Protein AF-0000000087719937 (afdb_homodimer)

Radius of gyration: 37.1 Å; Cα contacts (8 Å, |Δi|>4): 1555; chains: 2; bounding box: 87×164×127 Å

Structure (mmCIF, N/CA/C/O backbone):
data_AF-0000000087719937-model_v1
#
loop_
_entity.id
_entity.type
_entity.pdbx_description
1 polymer 'Arsenite methyltransferase'
#
loop_
_atom_site.group_PDB
_atom_site.id
_atom_site.type_symbol
_atom_site.label_atom_id
_atom_site.label_alt_id
_atom_site.label_comp_id
_atom_site.label_asym_id
_atom_site.label_entity_id
_atom_site.label_seq_id
_atom_site.pdbx_PDB_ins_code
_atom_site.Cartn_x
_atom_site.Cartn_y
_atom_site.Cartn_z
_atom_site.occupancy
_atom_site.B_iso_or_equiv
_atom_site.auth_seq_id
_atom_site.auth_comp_id
_atom_site.auth_asym_id
_atom_site.auth_atom_id
_atom_site.pdbx_PDB_model_num
ATOM 1 N N . MET A 1 1 ? -12.727 -0.603 -10.164 1 20.84 1 MET A N 1
ATOM 2 C CA . MET A 1 1 ? -14.008 0.057 -9.93 1 20.84 1 MET A CA 1
ATOM 3 C C . MET A 1 1 ? -13.984 1.491 -10.453 1 20.84 1 MET A C 1
ATOM 5 O O . MET A 1 1 ? -13.008 2.217 -10.234 1 20.84 1 MET A O 1
ATOM 9 N N . ALA A 1 2 ? -14.672 1.747 -11.531 1 24.25 2 ALA A N 1
ATOM 10 C CA . ALA A 1 2 ? -14.883 3.061 -12.133 1 24.25 2 ALA A CA 1
ATOM 11 C C . ALA A 1 2 ? -15.117 4.125 -11.062 1 24.25 2 ALA A C 1
ATOM 13 O O . ALA A 1 2 ? -15.641 3.822 -9.992 1 24.25 2 ALA A O 1
ATOM 14 N N . PRO A 1 3 ? -14.438 5.168 -11.125 1 26.2 3 PRO A N 1
ATOM 15 C CA . PRO A 1 3 ? -14.852 6.266 -10.242 1 26.2 3 PRO A CA 1
ATOM 16 C C . PRO A 1 3 ? -16.359 6.434 -10.18 1 26.2 3 PRO A C 1
ATOM 18 O O . PRO A 1 3 ? -17.031 6.523 -11.211 1 26.2 3 PRO A O 1
ATOM 21 N N . VAL A 1 4 ? -17 5.789 -9.266 1 28.95 4 VAL A N 1
ATOM 22 C CA . VAL A 1 4 ? -18.422 6.094 -9.164 1 28.95 4 VAL A CA 1
ATOM 23 C C . VAL A 1 4 ? -18.641 7.605 -9.234 1 28.95 4 VAL A C 1
ATOM 25 O O . VAL A 1 4 ? -18.141 8.344 -8.375 1 28.95 4 VAL A O 1
ATOM 28 N N . ALA A 1 5 ? -18.812 8.125 -10.375 1 28.97 5 ALA A N 1
ATOM 29 C CA . ALA A 1 5 ? -19.328 9.484 -10.516 1 28.97 5 ALA A CA 1
ATOM 30 C C . ALA A 1 5 ? -20.344 9.812 -9.414 1 28.97 5 ALA A C 1
ATOM 32 O O . ALA A 1 5 ? -21.266 9.031 -9.164 1 28.97 5 ALA A O 1
ATOM 33 N N . ALA A 1 6 ? -19.922 10.547 -8.508 1 32.81 6 ALA A N 1
ATOM 34 C CA . ALA A 1 6 ? -20.891 11.039 -7.531 1 32.81 6 ALA A CA 1
ATOM 35 C C . ALA A 1 6 ? -22.203 11.453 -8.203 1 32.81 6 ALA A C 1
ATOM 37 O O . ALA A 1 6 ? -22.188 12.234 -9.156 1 32.81 6 ALA A O 1
ATOM 38 N N . GLY A 1 7 ? -23.125 10.609 -8.188 1 31.34 7 GLY A N 1
ATOM 39 C CA . GLY A 1 7 ? -24.422 11.008 -8.703 1 31.34 7 GLY A CA 1
ATOM 40 C C . GLY A 1 7 ? -24.906 12.328 -8.148 1 31.34 7 GLY A C 1
ATOM 41 O O . GLY A 1 7 ? -24.344 12.844 -7.18 1 31.34 7 GLY A O 1
ATOM 42 N N . PRO A 1 8 ? -25.781 13.07 -8.742 1 36.22 8 PRO A N 1
ATOM 43 C CA . PRO A 1 8 ? -26.406 14.328 -8.344 1 36.22 8 PRO A CA 1
ATOM 44 C C . PRO A 1 8 ? -26.719 14.391 -6.848 1 36.22 8 PRO A C 1
ATOM 46 O O . PRO A 1 8 ? -26.609 15.445 -6.23 1 36.22 8 PRO A O 1
ATOM 49 N N . SER A 1 9 ? -27.078 13.312 -6.32 1 40.31 9 SER A N 1
ATOM 50 C CA . SER A 1 9 ? -27.453 13.266 -4.914 1 40.31 9 SER A CA 1
ATOM 51 C C . SER A 1 9 ? -26.25 13.5 -4.004 1 40.31 9 SER A C 1
ATOM 53 O O . SER A 1 9 ? -26.391 14.062 -2.918 1 40.31 9 SER A O 1
ATOM 55 N N . GLN A 1 10 ? -25.109 13.117 -4.473 1 42.44 10 GLN A N 1
ATOM 56 C CA . GLN A 1 10 ? -23.922 13.297 -3.646 1 42.44 10 GLN A CA 1
ATOM 57 C C . GLN A 1 10 ? -23.484 14.758 -3.631 1 42.44 10 GLN A C 1
ATOM 59 O O . GLN A 1 10 ? -22.984 15.25 -2.613 1 42.44 10 GLN A O 1
ATOM 64 N N . LEU A 1 11 ? -23.875 15.531 -4.711 1 42.53 11 LEU A N 1
ATOM 65 C CA . LEU A 1 11 ? -23.594 16.953 -4.812 1 42.53 11 LEU A CA 1
ATOM 66 C C . LEU A 1 11 ? -24.5 17.766 -3.904 1 42.53 11 LEU A C 1
ATOM 68 O O . LEU A 1 11 ? -24.078 18.75 -3.295 1 42.53 11 LEU A O 1
ATOM 72 N N . GLU A 1 12 ? -25.828 17.562 -4.066 1 45.06 12 GLU A N 1
ATOM 73 C CA . GLU A 1 12 ? -26.766 18.234 -3.18 1 45.06 12 GLU A CA 1
ATOM 74 C C . GLU A 1 12 ? -26.391 18.031 -1.716 1 45.06 12 GLU A C 1
ATOM 76 O O . GLU A 1 12 ? -26.453 18.969 -0.915 1 45.06 12 GLU A O 1
ATOM 81 N N . ASP A 1 13 ? -25.859 16.859 -1.526 1 58.5 13 ASP A N 1
ATOM 82 C CA . ASP A 1 13 ? -25.469 16.5 -0.169 1 58.5 13 ASP A CA 1
ATOM 83 C C . ASP A 1 13 ? -24.156 17.188 0.228 1 58.5 13 ASP A C 1
ATOM 85 O O . ASP A 1 13 ? -24.031 17.656 1.358 1 58.5 13 ASP A O 1
ATOM 89 N N . ALA A 1 14 ? -23.547 17.656 -0.814 1 59.03 14 ALA A N 1
ATOM 90 C CA . ALA A 1 14 ? -22.312 18.375 -0.535 1 59.03 14 ALA A CA 1
ATOM 91 C C . ALA A 1 14 ? -22.594 19.828 -0.162 1 59.03 14 ALA A C 1
ATOM 93 O O . ALA A 1 14 ? -21.953 20.375 0.745 1 59.03 14 ALA A O 1
ATOM 94 N N . ALA A 1 15 ? -23.484 20.531 -0.887 1 57.66 15 ALA A N 1
ATOM 95 C CA . ALA A 1 15 ? -23.859 21.922 -0.598 1 57.66 15 ALA A CA 1
ATOM 96 C C . ALA A 1 15 ? -24.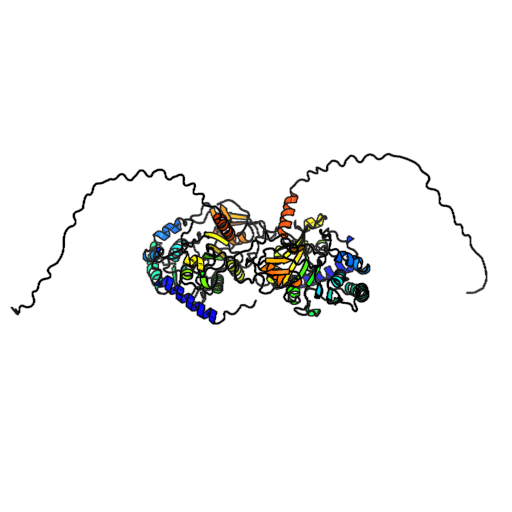469 22.031 0.795 1 57.66 15 ALA A C 1
ATOM 98 O O . ALA A 1 15 ? -24.188 23 1.521 1 57.66 15 ALA A O 1
ATOM 99 N N . ALA A 1 16 ? -25.219 21.078 1.056 1 59.53 16 ALA A N 1
ATOM 100 C CA . ALA A 1 16 ? -25.859 21.078 2.369 1 59.53 16 ALA A CA 1
ATOM 101 C C . ALA A 1 16 ? -24.828 20.922 3.482 1 59.53 16 ALA A C 1
ATOM 103 O O . ALA A 1 16 ? -24.922 21.594 4.516 1 59.53 16 ALA A O 1
ATOM 104 N N . VAL A 1 17 ? -23.859 20.188 3.268 1 58.5 17 VAL A N 1
ATOM 105 C CA . VAL A 1 17 ? -22.797 19.984 4.254 1 58.5 17 VAL A CA 1
ATOM 106 C C . VAL A 1 17 ? -22 21.281 4.43 1 58.5 17 VAL A C 1
ATOM 108 O O . VAL A 1 17 ? -21.734 21.703 5.559 1 58.5 17 VAL A O 1
ATOM 111 N N . ARG A 1 18 ? -21.781 21.953 3.383 1 62.59 18 ARG A N 1
ATOM 112 C CA . ARG A 1 18 ? -21.016 23.203 3.441 1 62.59 18 ARG A CA 1
ATOM 113 C C . ARG A 1 18 ? -21.781 24.266 4.207 1 62.59 18 ARG A C 1
ATOM 115 O O . ARG A 1 18 ? -21.203 25 5.008 1 62.59 18 ARG A O 1
ATOM 122 N N . GLU A 1 19 ? -23.016 24.328 3.822 1 61.06 19 GLU A N 1
ATOM 123 C CA . GLU A 1 19 ? -23.859 25.297 4.512 1 61.06 19 GLU A CA 1
ATOM 124 C C . GLU A 1 19 ? -23.938 25 6.008 1 61.06 19 GLU A C 1
ATOM 126 O O . GLU A 1 19 ? -23.859 25.922 6.824 1 61.06 19 GLU A O 1
ATOM 131 N N . SER A 1 20 ? -24 23.75 6.301 1 60.75 20 SER A N 1
ATOM 132 C CA . SER A 1 20 ? -24.094 23.344 7.699 1 60.75 20 SER A CA 1
ATOM 133 C C . SER A 1 20 ? -22.797 23.672 8.438 1 60.75 20 SER A C 1
ATOM 135 O O . SER A 1 20 ? -22.828 24.188 9.562 1 60.75 20 SER A O 1
ATOM 137 N N . VAL A 1 21 ? -21.75 23.484 7.875 1 57.91 21 VAL A N 1
ATOM 138 C CA . VAL A 1 21 ? -20.453 23.75 8.477 1 57.91 21 VAL A CA 1
ATOM 139 C C . VAL A 1 21 ? -20.25 25.25 8.648 1 57.91 21 VAL A C 1
ATOM 141 O O . VAL A 1 21 ? -19.812 25.703 9.711 1 57.91 21 VAL A O 1
ATOM 144 N N . SER A 1 22 ? -20.609 25.953 7.57 1 59.31 22 SER A N 1
ATOM 145 C CA . SER A 1 22 ? -20.484 27.406 7.617 1 59.31 22 SER A CA 1
ATOM 146 C C . SER A 1 22 ? -21.328 27.984 8.75 1 59.31 22 SER A C 1
ATOM 148 O O . SER A 1 22 ? -20.875 28.875 9.477 1 59.31 22 SER A O 1
ATOM 150 N N . LYS A 1 23 ? -22.5 27.5 8.828 1 58.59 23 LYS A N 1
ATOM 151 C CA . LYS A 1 23 ? -23.406 27.984 9.867 1 58.59 23 LYS A CA 1
ATOM 152 C C . LYS A 1 23 ? -22.875 27.625 11.258 1 58.59 23 LYS A C 1
ATOM 154 O O . LYS A 1 23 ? -22.922 28.453 12.172 1 58.59 23 LYS A O 1
ATOM 159 N N . TYR A 1 24 ? -22.453 26.484 11.492 1 58.62 24 TYR A N 1
ATOM 160 C CA . TYR A 1 24 ? -21.969 26.016 12.781 1 58.62 24 TYR A CA 1
ATOM 161 C C . TYR A 1 24 ? -20.75 26.797 13.227 1 58.62 24 TYR A C 1
ATOM 163 O O . TYR A 1 24 ? -20.719 27.328 14.336 1 58.62 24 TYR A O 1
ATOM 171 N N . TYR A 1 25 ? -19.828 26.969 12.414 1 56.47 25 TYR A N 1
ATOM 172 C CA . TYR A 1 25 ? -18.578 27.625 12.781 1 56.47 25 TYR A CA 1
ATOM 173 C C . TYR A 1 25 ? -18.703 29.141 12.695 1 56.47 25 TYR A C 1
ATOM 175 O O . TYR A 1 25 ? -17.984 29.875 13.367 1 56.47 25 TYR A O 1
ATOM 183 N N . GLY A 1 26 ? -19.594 29.594 11.82 1 54.16 26 GLY A N 1
ATOM 184 C CA . GLY A 1 26 ? -19.797 31.016 11.656 1 54.16 26 GLY A CA 1
ATOM 185 C C . GLY A 1 26 ? -20.734 31.609 12.695 1 54.16 26 GLY A C 1
ATOM 186 O O . GLY A 1 26 ? -20.469 32.688 13.227 1 54.16 26 GLY A O 1
ATOM 187 N N . ASP A 1 27 ? -21.797 30.844 12.961 1 55.66 27 ASP A N 1
ATOM 188 C CA . ASP A 1 27 ? -22.875 31.453 13.734 1 55.66 27 ASP A CA 1
ATOM 189 C C . ASP A 1 27 ? -23.047 30.75 15.078 1 55.66 27 ASP A C 1
ATOM 191 O O . ASP A 1 27 ? -23.328 31.406 16.094 1 55.66 27 ASP A O 1
ATOM 195 N N . THR A 1 28 ? -22.844 29.531 15.117 1 52.78 28 THR A N 1
ATOM 196 C CA . THR A 1 28 ? -23.219 28.766 16.297 1 52.78 28 THR A CA 1
ATOM 197 C C . THR A 1 28 ? -22.094 28.781 17.328 1 52.78 28 THR A C 1
ATOM 199 O O . THR A 1 28 ? -22.328 28.969 18.516 1 52.78 28 THR A O 1
ATOM 202 N N . LEU A 1 29 ? -20.922 28.562 16.922 1 52.59 29 LEU A N 1
ATOM 203 C CA . LEU A 1 29 ? -19.812 28.531 17.875 1 52.59 29 LEU A CA 1
ATOM 204 C C . LEU A 1 29 ? -19.406 29.938 18.281 1 52.59 29 LEU A C 1
ATOM 206 O O . LEU A 1 29 ? -19.172 30.797 17.422 1 52.59 29 LEU A O 1
ATOM 210 N N . GLN A 1 30 ? -19.672 30.203 19.578 1 47.16 30 GLN A N 1
ATOM 211 C CA . GLN A 1 30 ? -19.297 31.516 20.094 1 47.16 30 GLN A CA 1
ATOM 212 C C . GLN A 1 30 ? -17.922 31.469 20.766 1 47.16 30 GLN A C 1
ATOM 214 O O . GLN A 1 30 ? -17.266 32.5 20.906 1 47.16 30 GLN A O 1
ATOM 219 N N . GLY A 1 31 ? -17.469 30.219 21.25 1 50.44 31 GLY A N 1
ATOM 220 C CA . GLY A 1 31 ? -16.188 30.031 21.906 1 50.44 31 GLY A CA 1
ATOM 221 C C . GLY A 1 31 ? -15.797 28.578 22.047 1 50.44 31 GLY A C 1
ATOM 222 O O . GLY A 1 31 ? -16.562 27.688 21.703 1 50.44 31 GLY A O 1
ATOM 223 N N . SER A 1 32 ? -14.406 28.312 22.406 1 50.62 32 SER A N 1
ATOM 224 C CA . SER A 1 32 ? -13.867 26.969 22.547 1 50.62 32 SER A CA 1
ATOM 225 C C . SER A 1 32 ? -14.664 26.156 23.562 1 50.62 32 SER A C 1
ATOM 227 O O . SER A 1 32 ? -14.695 24.938 23.5 1 50.62 32 SER A O 1
ATOM 229 N N . SER A 1 33 ? -15.172 26.859 24.516 1 45.5 33 SER A N 1
ATOM 230 C CA . SER A 1 33 ? -15.922 26.219 25.594 1 45.5 33 SER A CA 1
ATOM 231 C C . SER A 1 33 ? -17.172 25.516 25.062 1 45.5 33 SER A C 1
ATOM 233 O O . SER A 1 33 ? -17.734 24.641 25.719 1 45.5 33 SER A O 1
ATOM 235 N N . ASP A 1 34 ? -17.469 25.797 23.875 1 45.62 34 ASP A N 1
ATOM 236 C CA . ASP A 1 34 ? -18.688 25.219 23.312 1 45.62 34 ASP A CA 1
ATOM 237 C C . ASP A 1 34 ? -18.406 23.859 22.672 1 45.62 34 ASP A C 1
ATOM 239 O O . ASP A 1 34 ? -19.328 23.188 22.203 1 45.62 34 ASP A O 1
ATOM 243 N N . LEU A 1 35 ? -17.109 23.516 22.734 1 50.94 35 LEU A N 1
ATOM 244 C CA . LEU A 1 35 ? -16.75 22.234 22.141 1 50.94 35 LEU A CA 1
ATOM 245 C C . LEU A 1 35 ? -17.047 21.094 23.109 1 50.94 35 LEU A C 1
ATOM 247 O O . LEU A 1 35 ? -16.766 21.188 24.297 1 50.94 35 LEU A O 1
ATOM 251 N N . ARG A 1 36 ? -17.906 20.234 22.875 1 45.22 36 ARG A N 1
ATOM 252 C CA . ARG A 1 36 ? -18.359 19.141 23.719 1 45.22 36 ARG A CA 1
ATOM 253 C C . ARG A 1 36 ? -17.375 17.984 23.719 1 45.22 36 ARG A C 1
ATOM 255 O O . ARG A 1 36 ? -17.609 16.953 24.344 1 45.22 36 ARG A O 1
ATOM 262 N N . THR A 1 37 ? -16.25 18 22.922 1 46.78 37 THR A N 1
ATOM 263 C CA . THR A 1 37 ? -15.25 16.922 22.906 1 46.78 37 THR A CA 1
ATOM 264 C C . THR A 1 37 ? -13.875 17.469 23.297 1 46.78 37 THR A C 1
ATOM 266 O O . THR A 1 37 ? -13.641 18.672 23.25 1 46.78 37 THR A O 1
ATOM 269 N N . SER A 1 38 ? -13.055 16.547 24.062 1 43.03 38 SER A N 1
ATOM 270 C CA . SER A 1 38 ? -11.68 16.891 24.406 1 43.03 38 SER A CA 1
ATOM 271 C C . SER A 1 38 ? -10.812 17 23.156 1 43.03 38 SER A C 1
ATOM 273 O O . SER A 1 38 ? -9.578 17 23.25 1 43.03 38 SER A O 1
ATOM 275 N N . ALA A 1 39 ? -11.352 16.859 22.062 1 45.31 39 ALA A N 1
ATOM 276 C CA . ALA A 1 39 ? -10.578 16.797 20.828 1 45.31 39 ALA A CA 1
ATOM 277 C C . ALA A 1 39 ? -9.547 17.906 20.766 1 45.31 39 ALA A C 1
ATOM 279 O O . ALA A 1 39 ? -8.484 17.75 20.172 1 45.31 39 ALA A O 1
ATOM 280 N N . CYS A 1 40 ? -9.695 19.031 21.562 1 43.62 40 CYS A N 1
ATOM 281 C CA . CYS A 1 40 ? -8.852 20.203 21.375 1 43.62 40 CYS A CA 1
ATOM 282 C C . CYS A 1 40 ? -7.641 20.156 22.297 1 43.62 40 CYS A C 1
ATOM 284 O O . CYS A 1 40 ? -6.848 21.109 22.344 1 43.62 40 CYS A O 1
ATOM 286 N N . CYS A 1 41 ? -7.637 19.219 23.172 1 40.69 41 CYS A N 1
ATOM 287 C CA . CYS A 1 41 ? -6.531 19.375 24.109 1 40.69 41 CYS A CA 1
ATOM 288 C C . CYS A 1 41 ? -5.27 18.703 23.578 1 40.69 41 CYS A C 1
ATOM 290 O O . CYS A 1 41 ? -5.273 17.5 23.281 1 40.69 41 CYS A O 1
ATOM 292 N N . THR A 1 42 ? -4.488 19.469 22.859 1 47 42 THR A N 1
ATOM 293 C CA . THR A 1 42 ? -3.195 19.016 22.359 1 47 42 THR A CA 1
ATOM 294 C C . THR A 1 42 ? -2.291 18.594 23.516 1 47 42 THR A C 1
ATOM 296 O O . THR A 1 42 ? -2.254 19.25 24.547 1 47 42 THR A O 1
ATOM 299 N N . ALA A 1 43 ? -1.771 17.344 23.594 1 47.5 43 ALA A N 1
ATOM 300 C CA . ALA A 1 43 ? -0.919 16.75 24.625 1 47.5 43 ALA A CA 1
ATOM 301 C C . ALA A 1 43 ? 0.354 17.562 24.812 1 47.5 43 ALA A C 1
ATOM 303 O O . ALA A 1 43 ? 0.824 17.719 25.953 1 47.5 43 ALA A O 1
ATOM 304 N N . LYS A 1 44 ? 1.057 17.906 23.766 1 56.94 44 LYS A N 1
ATOM 305 C CA . LYS A 1 44 ? 2.375 18.5 23.984 1 56.94 44 LYS A CA 1
ATOM 306 C C . LYS A 1 44 ? 2.332 20.016 23.812 1 56.94 44 LYS A C 1
ATOM 308 O O . LYS A 1 44 ? 1.696 20.531 22.891 1 56.94 44 LYS A O 1
ATOM 313 N N . PRO A 1 45 ? 2.838 20.688 24.859 1 61.28 45 PRO A N 1
ATOM 314 C CA . PRO A 1 45 ? 2.896 22.156 24.75 1 61.28 45 PRO A CA 1
ATOM 315 C C . PRO A 1 45 ? 3.609 22.625 23.484 1 61.28 45 PRO A C 1
ATOM 317 O O . PRO A 1 45 ? 4.582 22 23.047 1 61.28 45 PRO A O 1
ATOM 320 N N . PRO A 1 46 ? 3.012 23.594 22.859 1 74.69 46 PRO A N 1
ATOM 321 C CA . PRO A 1 46 ? 3.682 24.156 21.688 1 74.69 46 PRO A CA 1
ATOM 322 C C . PRO A 1 46 ? 5.074 24.688 22 1 74.69 46 PRO A C 1
ATOM 324 O O . PRO A 1 46 ? 5.422 24.875 23.172 1 74.69 46 PRO A O 1
ATOM 327 N N . ALA A 1 47 ? 5.852 24.922 21.062 1 79.31 47 ALA A N 1
ATOM 328 C CA . ALA A 1 47 ? 7.172 25.516 21.188 1 79.31 47 ALA A CA 1
ATOM 329 C C . ALA A 1 47 ? 7.082 26.906 21.812 1 79.31 47 ALA A C 1
ATOM 331 O O . ALA A 1 47 ? 6.066 27.594 21.672 1 79.31 47 ALA A O 1
ATOM 332 N N . LYS A 1 48 ? 8.133 27.359 22.469 1 81 48 LYS A N 1
ATOM 333 C CA . LYS A 1 48 ? 8.172 28.625 23.172 1 81 48 LYS A CA 1
ATOM 334 C C . LYS A 1 48 ? 7.863 29.797 22.25 1 81 48 LYS A C 1
ATOM 336 O O . LYS A 1 48 ? 7.117 30.703 22.609 1 81 48 LYS A O 1
ATOM 341 N N . GLU A 1 49 ? 8.461 29.75 21.109 1 87.25 49 GLU A N 1
ATOM 342 C CA . GLU A 1 49 ? 8.25 30.828 20.156 1 87.25 49 GLU A CA 1
ATOM 343 C C . GLU A 1 49 ? 6.781 30.922 19.75 1 87.25 49 GLU A C 1
ATOM 345 O O . GLU A 1 49 ? 6.254 32.031 19.562 1 87.25 49 GLU A O 1
ATOM 350 N N . VAL A 1 50 ? 6.109 29.891 19.625 1 88.12 50 VAL A N 1
ATOM 351 C CA . VAL A 1 50 ? 4.699 29.859 19.25 1 88.12 50 VAL A CA 1
ATOM 352 C C . VAL A 1 50 ? 3.85 30.422 20.375 1 88.12 50 VAL A C 1
ATOM 354 O O . VAL A 1 50 ? 2.945 31.219 20.156 1 88.12 50 VAL A O 1
ATOM 357 N N . VAL A 1 51 ? 4.211 30.016 21.578 1 83.56 51 VAL A N 1
ATOM 358 C CA . VAL A 1 51 ? 3.484 30.484 22.75 1 83.56 51 VAL A CA 1
ATOM 359 C C . VAL A 1 51 ? 3.6 32 22.844 1 83.56 51 VAL A C 1
ATOM 361 O O . VAL A 1 51 ? 2.609 32.688 23.094 1 83.56 51 VAL A O 1
ATOM 364 N N . GLU A 1 52 ? 4.773 32.5 22.641 1 87.62 52 GLU A N 1
ATOM 365 C CA . GLU A 1 52 ? 5.008 33.969 22.703 1 87.62 52 GLU A CA 1
ATOM 366 C C . GLU A 1 52 ? 4.195 34.688 21.656 1 87.62 52 GLU A C 1
ATOM 368 O O . GLU A 1 52 ? 3.613 35.75 21.938 1 87.62 52 GLU A O 1
ATOM 373 N N . LEU A 1 53 ? 4.137 34.188 20.516 1 92.31 53 LEU A N 1
ATOM 374 C CA . LEU A 1 53 ? 3.361 34.812 19.438 1 92.31 53 LEU A CA 1
ATOM 375 C C . LEU A 1 53 ? 1.867 34.75 19.734 1 92.31 53 LEU A C 1
ATOM 377 O O . LEU A 1 53 ? 1.14 35.719 19.531 1 92.31 53 LEU A O 1
ATOM 381 N N . LEU A 1 54 ? 1.442 33.594 20.219 1 88.44 54 LEU A N 1
ATOM 382 C CA . LEU A 1 54 ? 0.029 33.406 20.531 1 88.44 54 LEU A CA 1
ATOM 383 C C . LEU A 1 54 ? -0.446 34.406 21.562 1 88.44 54 LEU A C 1
ATOM 385 O O . LEU A 1 54 ? -1.569 34.906 21.469 1 88.44 54 LEU A O 1
ATOM 389 N N . ARG A 1 55 ? 0.387 34.75 22.484 1 87.06 55 ARG A N 1
ATOM 390 C CA . ARG A 1 55 ? 0.054 35.719 23.531 1 87.06 55 ARG A CA 1
ATOM 391 C C . ARG A 1 55 ? -0.147 37.125 22.984 1 87.06 55 ARG A C 1
ATOM 393 O O . ARG A 1 55 ? -0.87 37.906 23.562 1 87.06 55 ARG A O 1
ATOM 400 N N . ARG A 1 56 ? 0.413 37.344 21.859 1 93 56 ARG A N 1
ATOM 401 C CA . ARG A 1 56 ? 0.39 38.688 21.281 1 93 56 ARG A CA 1
ATOM 402 C C . ARG A 1 56 ? -0.742 38.844 20.266 1 93 56 ARG A C 1
ATOM 404 O O . ARG A 1 56 ? -1.07 39.938 19.844 1 93 56 ARG A O 1
ATOM 411 N N . VAL A 1 57 ? -1.313 37.75 19.938 1 93.19 57 VAL A N 1
ATOM 412 C CA . VAL A 1 57 ? -2.406 37.812 18.969 1 93.19 57 VAL A CA 1
ATOM 413 C C . VAL A 1 57 ? -3.588 38.562 19.578 1 93.19 57 VAL A C 1
ATOM 415 O O . VAL A 1 57 ? -3.934 38.375 20.734 1 93.19 57 VAL A O 1
ATOM 418 N N . PRO A 1 58 ? -4.207 39.438 18.781 1 92.88 58 PRO A N 1
ATOM 419 C CA . PRO A 1 58 ? -5.324 40.25 19.297 1 92.88 58 PRO A CA 1
ATOM 420 C C . PRO A 1 58 ? -6.441 39.375 19.875 1 92.88 58 PRO A C 1
ATOM 422 O O . PRO A 1 58 ? -6.758 38.312 19.344 1 92.88 58 PRO A O 1
ATOM 425 N N . GLU A 1 59 ? -7.039 39.875 20.906 1 88.69 59 GLU A N 1
ATOM 426 C CA . GLU A 1 59 ? -8.078 39.156 21.641 1 88.69 59 GLU A CA 1
ATOM 427 C C . GLU A 1 59 ? -9.266 38.844 20.734 1 88.69 59 GLU A C 1
ATOM 429 O O . GLU A 1 59 ? -9.891 37.781 20.875 1 88.69 59 GLU A O 1
ATOM 434 N N . GLU A 1 60 ? -9.602 39.719 19.891 1 91.06 60 GLU A N 1
ATOM 435 C CA . GLU A 1 60 ? -10.727 39.5 18.984 1 91.06 60 GLU A CA 1
ATOM 436 C C . GLU A 1 60 ? -10.531 38.25 18.156 1 91.06 60 GLU A C 1
ATOM 438 O O . GLU A 1 60 ? -11.5 37.562 17.828 1 91.06 60 GLU A O 1
ATOM 443 N N . ILE A 1 61 ? -9.32 37.969 17.797 1 91.19 61 ILE A N 1
ATOM 444 C CA . ILE A 1 61 ? -8.977 36.812 16.969 1 91.19 61 ILE A CA 1
ATOM 445 C C . ILE A 1 61 ? -8.969 35.562 17.812 1 91.19 61 ILE A C 1
ATOM 447 O O . ILE A 1 61 ? -9.562 34.531 17.438 1 91.19 61 ILE A O 1
ATOM 451 N N . VAL A 1 62 ? -8.375 35.594 18.969 1 83.75 62 VAL A N 1
ATOM 452 C CA . VAL A 1 62 ? -8.211 34.438 19.844 1 83.75 62 VAL A CA 1
ATOM 453 C C . VAL A 1 62 ? -9.57 33.938 20.328 1 83.75 62 VAL A C 1
ATOM 455 O O . VAL A 1 62 ? -9.805 32.75 20.453 1 83.75 62 VAL A O 1
ATOM 458 N N . SER A 1 63 ? -10.43 34.812 20.594 1 79.12 63 SER A N 1
ATOM 459 C CA . SER A 1 63 ? -11.742 34.469 21.141 1 79.12 63 SER A CA 1
ATOM 460 C C . SER A 1 63 ? -12.602 33.75 20.141 1 79.12 63 SER A C 1
ATOM 462 O O . SER A 1 63 ? -13.562 33.062 20.516 1 79.12 63 SER A O 1
ATOM 464 N N . LYS A 1 64 ? -12.266 33.719 18.938 1 74.25 64 LYS A N 1
ATOM 465 C CA . LYS A 1 64 ? -13.07 33.094 17.891 1 74.25 64 LYS A CA 1
ATOM 466 C C . LYS A 1 64 ? -12.391 31.859 17.312 1 74.25 64 LYS A C 1
ATOM 468 O O . LYS A 1 64 ? -12.773 31.375 16.25 1 74.25 64 LYS A O 1
ATOM 473 N N . TYR A 1 65 ? -11.422 31.438 17.984 1 72.19 65 TYR A N 1
ATOM 474 C CA . TYR A 1 65 ? -10.711 30.234 17.531 1 72.19 65 TYR A CA 1
ATOM 475 C C . TYR A 1 65 ? -11.398 28.984 18.047 1 72.19 65 TYR A C 1
ATOM 477 O O . TYR A 1 65 ? -11.688 28.859 19.25 1 72.19 65 TYR A O 1
ATOM 485 N N . TYR A 1 66 ? -11.562 27.969 17.062 1 62 66 TYR A N 1
ATOM 486 C CA . TYR A 1 66 ? -12.305 26.75 17.375 1 62 66 TYR A CA 1
ATOM 487 C C . TYR A 1 66 ? -11.492 25.516 17.047 1 62 66 TYR A C 1
ATOM 489 O O . TYR A 1 66 ? -12.016 24.391 17.062 1 62 66 TYR A O 1
ATOM 497 N N . GLY A 1 67 ? -10.297 25.562 16.844 1 63.34 67 GLY A N 1
ATOM 498 C CA . GLY A 1 67 ? -9.531 24.422 16.359 1 63.34 67 GLY A CA 1
ATOM 499 C C . GLY A 1 67 ? -9.156 23.453 17.453 1 63.34 67 GLY A C 1
ATOM 500 O O . GLY A 1 67 ? -9.297 23.75 18.641 1 63.34 67 GLY A O 1
ATOM 501 N N . CYS A 1 68 ? -8.914 22.078 17.062 1 58.62 68 CYS A N 1
ATOM 502 C CA . CYS A 1 68 ? -8.664 20.953 17.938 1 58.62 68 CYS A CA 1
ATOM 503 C C . CYS A 1 68 ? -7.18 20.828 18.266 1 58.62 68 CYS A C 1
ATOM 505 O O . CYS A 1 68 ? -6.797 20.094 19.172 1 58.62 68 CYS A O 1
ATOM 507 N N . GLY A 1 69 ? -6.465 21.547 17.562 1 60.91 69 GLY A N 1
ATOM 508 C CA . GLY A 1 69 ? -5.035 21.344 17.734 1 60.91 69 GLY A CA 1
ATOM 509 C C . GLY A 1 69 ? -4.195 22.469 17.156 1 60.91 69 GLY A C 1
ATOM 510 O O . GLY A 1 69 ? -4.73 23.5 16.75 1 60.91 69 GLY A O 1
ATOM 511 N N . SER A 1 70 ? -3.023 22.641 17.625 1 63.84 70 SER A N 1
ATOM 512 C CA . SER A 1 70 ? -2.213 23.703 17.047 1 63.84 70 SER A CA 1
ATOM 513 C C . SER A 1 70 ? -0.93 23.156 16.422 1 63.84 70 SER A C 1
ATOM 515 O O . SER A 1 70 ? 0.156 23.328 16.984 1 63.84 70 SER A O 1
ATOM 517 N N . PRO A 1 71 ? -1.151 22.484 15.156 1 76.5 71 PRO A N 1
ATOM 518 C CA . PRO A 1 71 ? 0.092 22.047 14.516 1 76.5 71 PRO A CA 1
ATOM 519 C C . PRO A 1 71 ? 0.853 23.188 13.852 1 76.5 71 PRO A C 1
ATOM 521 O O . PRO A 1 71 ? 0.315 23.844 12.961 1 76.5 71 PRO A O 1
ATOM 524 N N . PHE A 1 72 ? 1.918 23.719 14.469 1 89.44 72 PHE A N 1
ATOM 525 C CA . PHE A 1 72 ? 2.746 24.734 13.82 1 89.44 72 PHE A CA 1
ATOM 526 C C . PHE A 1 72 ? 4.074 24.141 13.375 1 89.44 72 PHE A C 1
ATOM 528 O O . PHE A 1 72 ? 4.805 23.562 14.172 1 89.44 72 PHE A O 1
ATOM 535 N N . PRO A 1 73 ? 4.32 24.281 12.117 1 92.62 73 PRO A N 1
ATOM 536 C CA . PRO A 1 73 ? 5.664 23.875 11.688 1 92.62 73 PRO A CA 1
ATOM 537 C C . PRO A 1 73 ? 6.754 24.797 12.227 1 92.62 73 PRO A C 1
ATOM 539 O O . PRO A 1 73 ? 6.539 26 12.352 1 92.62 73 PRO A O 1
ATOM 542 N N . GLN A 1 74 ? 7.887 24.25 12.586 1 91 74 GLN A N 1
ATOM 543 C CA . GLN A 1 74 ? 9.023 25.031 13.07 1 91 74 GLN A CA 1
ATOM 544 C C . GLN A 1 74 ? 10.156 25.031 12.047 1 91 74 GLN A C 1
ATOM 546 O O . GLN A 1 74 ? 10.344 24.062 11.312 1 91 74 GLN A O 1
ATOM 551 N N . GLY A 1 75 ? 10.844 26.156 12.039 1 93.75 75 GLY A N 1
ATOM 552 C CA . GLY A 1 75 ? 11.969 26.25 11.117 1 93.75 75 GLY A CA 1
ATOM 553 C C . GLY A 1 75 ? 11.562 26.672 9.719 1 93.75 75 GLY A C 1
ATOM 554 O O . GLY A 1 75 ? 12.234 26.328 8.742 1 93.75 75 GLY A O 1
ATOM 555 N N . VAL A 1 76 ? 10.508 27.484 9.609 1 97.06 76 VAL A N 1
ATOM 556 C CA . VAL A 1 76 ? 9.922 27.766 8.305 1 97.06 76 VAL A CA 1
ATOM 557 C C . VAL A 1 76 ? 10.297 29.188 7.867 1 97.06 76 VAL A C 1
ATOM 559 O O . VAL A 1 76 ? 9.578 29.812 7.09 1 97.06 76 VAL A O 1
ATOM 562 N N . GLU A 1 77 ? 11.398 29.703 8.359 1 97 77 GLU A N 1
ATOM 563 C CA . GLU A 1 77 ? 11.828 31.047 7.996 1 97 77 GLU A CA 1
ATOM 564 C C . GLU A 1 77 ? 11.914 31.219 6.48 1 97 77 GLU A C 1
ATOM 566 O O . GLU A 1 77 ? 12.5 30.375 5.793 1 97 77 GLU A O 1
ATOM 571 N N . GLY A 1 78 ? 11.258 32.25 6.004 1 98 78 GLY A N 1
ATOM 572 C CA . GLY A 1 78 ? 11.328 32.594 4.598 1 98 78 GLY A CA 1
ATOM 573 C C . GLY A 1 78 ? 10.383 31.797 3.729 1 98 78 GLY A C 1
ATOM 574 O O . GLY A 1 78 ? 10.352 31.953 2.51 1 98 78 GLY A O 1
ATOM 575 N N . LYS A 1 79 ? 9.539 30.938 4.32 1 98.44 79 LYS A N 1
ATOM 576 C CA . LYS A 1 79 ? 8.695 30.047 3.543 1 98.44 79 LYS A CA 1
ATOM 577 C C . LYS A 1 79 ? 7.332 30.672 3.258 1 98.44 79 LYS A C 1
ATOM 579 O O . LYS A 1 79 ? 6.922 31.609 3.938 1 98.44 79 LYS A O 1
ATOM 584 N N . ARG A 1 80 ? 6.711 30.281 2.207 1 98.56 80 ARG A N 1
ATOM 585 C CA . ARG A 1 80 ? 5.34 30.609 1.853 1 98.56 80 ARG A CA 1
ATOM 586 C C . ARG A 1 80 ? 4.355 29.609 2.445 1 98.56 80 ARG A C 1
ATOM 588 O O . ARG A 1 80 ? 4.348 28.438 2.061 1 98.56 80 ARG A O 1
ATOM 595 N N . ILE A 1 81 ? 3.428 30.047 3.379 1 98.81 81 ILE A N 1
ATOM 596 C CA . ILE A 1 81 ? 2.514 29.156 4.074 1 98.81 81 ILE A CA 1
ATOM 597 C C . ILE A 1 81 ? 1.077 29.453 3.652 1 98.81 81 ILE A C 1
ATOM 599 O O . ILE A 1 81 ? 0.689 30.609 3.521 1 98.81 81 ILE A O 1
ATOM 603 N N . LEU A 1 82 ? 0.35 28.406 3.381 1 98.81 82 LEU A N 1
ATOM 604 C CA . LEU A 1 82 ? -1.088 28.484 3.148 1 98.81 82 LEU A CA 1
ATOM 605 C C . LEU A 1 82 ? -1.861 27.828 4.285 1 98.81 82 LEU A C 1
ATOM 607 O O . LEU A 1 82 ? -1.599 26.672 4.629 1 98.81 82 LEU A O 1
ATOM 611 N N . ASP A 1 83 ? -2.754 28.562 4.891 1 98.06 83 ASP A N 1
ATOM 612 C CA . ASP A 1 83 ? -3.627 28.047 5.941 1 98.06 83 ASP A CA 1
ATOM 613 C C . ASP A 1 83 ? -5.039 27.797 5.41 1 98.06 83 ASP A C 1
ATOM 615 O O . ASP A 1 83 ? -5.738 28.75 5.039 1 98.06 83 ASP A O 1
ATOM 619 N N . LEU A 1 84 ? -5.473 26.562 5.395 1 97.38 84 LEU A N 1
ATOM 620 C CA . LEU A 1 84 ? -6.805 26.203 4.914 1 97.38 84 LEU A CA 1
ATOM 621 C C . LEU A 1 84 ? -7.84 26.344 6.023 1 97.38 84 LEU A C 1
ATOM 623 O O . LEU A 1 84 ? -7.684 25.75 7.098 1 97.38 84 LEU A O 1
ATOM 627 N N . GLY A 1 85 ? -8.945 27.016 5.699 1 94.38 85 GLY A N 1
ATOM 628 C CA . GLY A 1 85 ? -9.906 27.312 6.75 1 94.38 85 GLY A CA 1
ATOM 629 C C . GLY A 1 85 ? -9.328 28.156 7.867 1 94.38 85 GLY A C 1
ATOM 630 O O . GLY A 1 85 ? -9.414 27.781 9.039 1 94.38 85 GLY A O 1
ATOM 631 N N . CYS A 1 86 ? -8.891 29.359 7.516 1 95.25 86 CYS A N 1
ATOM 632 C CA . CYS A 1 86 ? -8.062 30.125 8.438 1 95.25 86 CYS A CA 1
ATOM 633 C C . CYS A 1 86 ? -8.922 30.812 9.492 1 95.25 86 CYS A C 1
ATOM 635 O O . CYS A 1 86 ? -8.398 31.297 10.5 1 95.25 86 CYS A O 1
ATOM 637 N N . GLY A 1 87 ? -10.289 30.906 9.312 1 93.12 87 GLY A N 1
ATOM 638 C CA . GLY A 1 87 ? -11.117 31.672 10.234 1 93.12 87 GLY A CA 1
ATOM 639 C C . GLY A 1 87 ? -10.672 33.125 10.375 1 93.12 87 GLY A C 1
ATOM 640 O O . GLY A 1 87 ? -10.5 33.812 9.383 1 93.12 87 GLY A O 1
ATOM 641 N N . THR A 1 88 ? -10.523 33.5 11.617 1 94.31 88 THR A N 1
ATOM 642 C CA . THR A 1 88 ? -10.133 34.875 11.867 1 94.31 88 THR A CA 1
ATOM 643 C C . THR A 1 88 ? -8.617 35.031 11.773 1 94.31 88 THR A C 1
ATOM 645 O O . THR A 1 88 ? -8.078 36.094 12.055 1 94.31 88 THR A O 1
ATOM 648 N N . GLY A 1 89 ? -7.902 34 11.5 1 95.38 89 GLY A N 1
ATOM 649 C CA . GLY A 1 89 ? -6.512 34.094 11.094 1 95.38 89 GLY A CA 1
ATOM 650 C C . GLY A 1 89 ? -5.535 33.875 12.234 1 95.38 89 GLY A C 1
ATOM 651 O O . GLY A 1 89 ? -4.367 34.25 12.141 1 95.38 89 GLY A O 1
ATOM 652 N N . ARG A 1 90 ? -5.941 33.281 13.375 1 93.25 90 ARG A N 1
ATOM 653 C CA . ARG A 1 90 ? -5.043 33.094 14.508 1 93.25 90 ARG A CA 1
ATOM 654 C C . ARG A 1 90 ? -3.764 32.375 14.07 1 93.25 90 ARG A C 1
ATOM 656 O O . ARG A 1 90 ? -2.662 32.875 14.328 1 93.25 90 ARG A O 1
ATOM 663 N N . ASP A 1 91 ? -3.928 31.25 13.43 1 94.94 91 ASP A N 1
ATOM 664 C CA . ASP A 1 91 ? -2.758 30.469 13.031 1 94.94 91 ASP A CA 1
ATOM 665 C C . ASP A 1 91 ? -1.957 31.188 11.953 1 94.94 91 ASP A C 1
ATOM 667 O O . ASP A 1 91 ? -0.731 31.078 11.898 1 94.94 91 ASP A O 1
ATOM 671 N N . CYS A 1 92 ? -2.609 31.969 11.094 1 97.06 92 CYS A N 1
ATOM 672 C CA . CYS A 1 92 ? -1.917 32.781 10.102 1 97.06 92 CYS A CA 1
ATOM 673 C C . CYS A 1 92 ? -1.004 33.781 10.766 1 97.06 92 CYS A C 1
ATOM 675 O O . CYS A 1 92 ? 0.155 33.938 10.375 1 97.06 92 CYS A O 1
ATOM 677 N N . TYR A 1 93 ? -1.538 34.438 11.719 1 97.31 93 TYR A N 1
ATOM 678 C CA . TYR A 1 93 ? -0.759 35.5 12.391 1 97.31 93 TYR A CA 1
ATOM 679 C C . TYR A 1 93 ? 0.427 34.875 13.133 1 97.31 93 TYR A C 1
ATOM 681 O O . TYR A 1 93 ? 1.527 35.438 13.117 1 97.31 93 TYR A O 1
ATOM 689 N N . VAL A 1 94 ? 0.235 33.75 13.781 1 95.19 94 VAL A N 1
ATOM 690 C CA . VAL A 1 94 ? 1.353 33.062 14.422 1 95.19 94 VAL A CA 1
ATOM 691 C C . VAL A 1 94 ? 2.4 32.719 13.367 1 95.19 94 VAL A C 1
ATOM 693 O O . VAL A 1 94 ? 3.586 33 13.539 1 95.19 94 VAL A O 1
ATOM 696 N N . CYS A 1 95 ? 1.974 32.156 12.266 1 97.62 95 CYS A N 1
ATOM 697 C CA . CYS A 1 95 ? 2.891 31.734 11.211 1 97.62 95 CYS A CA 1
ATOM 698 C C . CYS A 1 95 ? 3.596 32.938 10.586 1 97.62 95 CYS A C 1
ATOM 700 O O . CYS A 1 95 ? 4.742 32.812 10.148 1 97.62 95 CYS A O 1
ATOM 702 N N . ALA A 1 96 ? 2.916 34.094 10.531 1 98.38 96 ALA A N 1
ATOM 703 C CA . ALA A 1 96 ? 3.541 35.281 10.008 1 98.38 96 ALA A CA 1
ATOM 704 C C . ALA A 1 96 ? 4.812 35.625 10.781 1 98.38 96 ALA A C 1
ATOM 706 O O . ALA A 1 96 ? 5.785 36.125 10.203 1 98.38 96 ALA A O 1
ATOM 707 N N . GLY A 1 97 ? 4.723 35.406 12.062 1 97.44 97 GLY A N 1
ATOM 708 C CA . GLY A 1 97 ? 5.918 35.594 12.875 1 97.44 97 GLY A CA 1
ATOM 709 C C . GLY A 1 97 ? 6.973 34.531 12.633 1 97.44 97 GLY A C 1
ATOM 710 O O . GLY A 1 97 ? 8.164 34.844 12.562 1 97.44 97 GLY A O 1
ATOM 711 N N . LEU A 1 98 ? 6.578 33.312 12.492 1 96.56 98 LEU A N 1
ATOM 712 C CA . LEU A 1 98 ? 7.496 32.188 12.367 1 96.56 98 LEU A CA 1
ATOM 713 C C . LEU A 1 98 ? 8.258 32.219 11.055 1 96.56 98 LEU A C 1
ATOM 715 O O . LEU A 1 98 ? 9.438 31.875 10.992 1 96.56 98 LEU A O 1
ATOM 719 N N . VAL A 1 99 ? 7.66 32.75 9.984 1 98.06 99 VAL A N 1
ATOM 720 C CA . VAL A 1 99 ? 8.289 32.75 8.664 1 98.06 99 VAL A CA 1
ATOM 721 C C . VAL A 1 99 ? 9.195 33.969 8.523 1 98.06 99 VAL A C 1
ATOM 723 O O . VAL A 1 99 ? 10 34.031 7.59 1 98.06 99 VAL A O 1
ATOM 726 N N . GLY A 1 100 ? 9.008 34.969 9.344 1 97.44 100 GLY A N 1
ATOM 727 C CA . GLY A 1 100 ? 9.844 36.156 9.266 1 97.44 100 GLY A CA 1
ATOM 728 C C . GLY A 1 100 ? 9.406 37.125 8.172 1 97.44 100 GLY A C 1
ATOM 729 O O . GLY A 1 100 ? 8.453 36.844 7.434 1 97.44 100 GLY A O 1
ATOM 730 N N . PRO A 1 101 ? 10.109 38.219 8.062 1 97.19 101 PRO A N 1
ATOM 731 C CA . PRO A 1 101 ? 9.703 39.281 7.145 1 97.19 101 PRO A CA 1
ATOM 732 C C . PRO A 1 101 ? 9.852 38.906 5.68 1 97.19 101 PRO A C 1
ATOM 734 O O . PRO A 1 101 ? 9.266 39.531 4.797 1 97.19 101 PRO A O 1
ATOM 737 N N . ARG A 1 102 ? 10.648 37.875 5.438 1 97.25 102 ARG A N 1
ATOM 738 C CA . ARG A 1 102 ? 10.883 37.469 4.059 1 97.25 102 ARG A CA 1
ATOM 739 C C . ARG A 1 102 ? 9.914 36.375 3.639 1 97.25 102 ARG A C 1
ATOM 741 O O . ARG A 1 102 ? 9.844 36 2.461 1 97.25 102 ARG A O 1
ATOM 748 N N . GLY A 1 103 ? 9.219 35.812 4.629 1 98.44 103 GLY A N 1
ATOM 749 C CA . GLY A 1 103 ? 8.203 34.812 4.332 1 98.44 103 GLY A CA 1
ATOM 750 C C . GLY A 1 103 ? 6.82 35.406 4.148 1 98.44 103 GLY A C 1
ATOM 751 O O . GLY A 1 103 ? 6.648 36.625 4.242 1 98.44 103 GLY A O 1
ATOM 752 N N . SER A 1 104 ? 5.875 34.562 3.807 1 98.69 104 SER A N 1
ATOM 753 C CA . SER A 1 104 ? 4.508 35.031 3.627 1 98.69 104 SER A CA 1
ATOM 754 C C . SER A 1 104 ? 3.494 33.969 4.039 1 98.69 104 SER A C 1
ATOM 756 O O . SER A 1 104 ? 3.791 32.781 3.998 1 98.69 104 SER A O 1
ATOM 758 N N . VAL A 1 105 ? 2.338 34.469 4.469 1 98.75 105 VAL A N 1
ATOM 759 C CA . VAL A 1 105 ? 1.26 33.594 4.906 1 98.75 105 VAL A CA 1
ATOM 760 C C . VAL A 1 105 ? -0.041 33.969 4.207 1 98.75 105 VAL A C 1
ATOM 762 O O . VAL A 1 105 ? -0.42 35.156 4.191 1 98.75 105 VAL A O 1
ATOM 765 N N . THR A 1 106 ? -0.662 33.031 3.596 1 98.88 106 THR A N 1
ATOM 766 C CA . THR A 1 106 ? -1.983 33.188 3.002 1 98.88 106 THR A CA 1
ATOM 767 C C . THR A 1 106 ? -3.027 32.375 3.768 1 98.88 106 THR A C 1
ATOM 769 O O . THR A 1 106 ? -2.84 31.188 4.012 1 98.88 106 THR A O 1
ATOM 772 N N . GLY A 1 107 ? -4.039 33.062 4.234 1 98.5 107 GLY A N 1
ATOM 773 C CA . GLY A 1 107 ? -5.191 32.375 4.801 1 98.5 107 GLY A CA 1
ATOM 774 C C . GLY A 1 107 ? -6.367 32.281 3.848 1 98.5 107 GLY A C 1
ATOM 775 O O . GLY A 1 107 ? -6.66 33.25 3.131 1 98.5 107 GLY A O 1
ATOM 776 N N . LEU A 1 108 ? -6.984 31.125 3.768 1 98.5 108 LEU A N 1
ATOM 777 C CA . LEU A 1 108 ? -8.164 30.938 2.932 1 98.5 108 LEU A CA 1
ATOM 778 C C . LEU A 1 108 ? -9.359 30.5 3.768 1 98.5 108 LEU A C 1
ATOM 780 O O . LEU A 1 108 ? -9.25 29.578 4.582 1 98.5 108 LEU A O 1
ATOM 784 N N . ASP A 1 109 ? -10.438 31.188 3.623 1 96.06 109 ASP A N 1
ATOM 785 C CA . ASP A 1 109 ? -11.695 30.844 4.281 1 96.06 109 ASP A CA 1
ATOM 786 C C . ASP A 1 109 ? -12.891 31.172 3.389 1 96.06 109 ASP A C 1
ATOM 788 O O . ASP A 1 109 ? -12.797 32.031 2.516 1 96.06 109 ASP A O 1
ATOM 792 N N . MET A 1 110 ? -13.992 30.5 3.627 1 93.38 110 MET A N 1
ATOM 793 C CA . MET A 1 110 ? -15.148 30.688 2.752 1 93.38 110 MET A CA 1
ATOM 794 C C . MET A 1 110 ? -16.078 31.766 3.316 1 93.38 110 MET A C 1
ATOM 796 O O . MET A 1 110 ? -17 32.219 2.633 1 93.38 110 MET A O 1
ATOM 800 N N . THR A 1 111 ? -15.906 32.25 4.516 1 90.38 111 THR A N 1
ATOM 801 C CA . THR A 1 111 ? -16.844 33.125 5.211 1 90.38 111 THR A CA 1
ATOM 802 C C . THR A 1 111 ? -16.312 34.562 5.242 1 90.38 111 THR A C 1
ATOM 804 O O . THR A 1 111 ? -15.25 34.812 5.809 1 90.38 111 THR A O 1
ATOM 807 N N . ASP A 1 112 ? -17.141 35.5 4.828 1 92.94 112 ASP A N 1
ATOM 808 C CA . ASP A 1 112 ? -16.766 36.906 4.793 1 92.94 112 ASP A CA 1
ATOM 809 C C . ASP A 1 112 ? -16.594 37.469 6.207 1 92.94 112 ASP A C 1
ATOM 811 O O . ASP A 1 112 ? -15.672 38.219 6.469 1 92.94 112 ASP A O 1
ATOM 815 N N . ALA A 1 113 ? -17.422 37.062 7.043 1 89.56 113 ALA A N 1
ATOM 816 C CA . ALA A 1 113 ? -17.406 37.594 8.406 1 89.56 113 ALA A CA 1
ATOM 817 C C . ALA A 1 113 ? -16.078 37.25 9.094 1 89.56 113 ALA A C 1
ATOM 819 O O . ALA A 1 113 ? -15.5 38.094 9.781 1 89.56 113 ALA A O 1
ATOM 820 N N . GLN A 1 114 ? -15.633 36.094 8.938 1 91.94 114 GLN A N 1
ATOM 821 C CA . GLN A 1 114 ? -14.352 35.688 9.5 1 91.94 114 GLN A CA 1
ATOM 822 C C . GLN A 1 114 ? -13.195 36.438 8.867 1 91.94 114 GLN A C 1
ATOM 824 O O . GLN A 1 114 ? -12.312 36.969 9.57 1 91.94 114 GLN A O 1
ATOM 829 N N . LEU A 1 115 ? -13.234 36.625 7.59 1 96.44 115 LEU A N 1
ATOM 830 C CA . LEU A 1 115 ? -12.156 37.281 6.848 1 96.44 115 LEU A CA 1
ATOM 831 C C . LEU A 1 115 ? -12.086 38.781 7.172 1 96.44 115 LEU A C 1
ATOM 833 O O . LEU A 1 115 ? -11 39.344 7.199 1 96.44 115 LEU A O 1
ATOM 837 N N . ASP A 1 116 ? -13.227 39.375 7.371 1 96.5 116 ASP A N 1
ATOM 838 C CA . ASP A 1 116 ? -13.25 40.781 7.742 1 96.5 116 ASP A CA 1
ATOM 839 C C . ASP A 1 116 ? -12.484 41 9.039 1 96.5 116 ASP A C 1
ATOM 841 O O . ASP A 1 116 ? -11.703 41.969 9.141 1 96.5 116 ASP A O 1
ATOM 845 N N . VAL A 1 117 ? -12.766 40.156 9.969 1 94.81 117 VAL A N 1
ATOM 846 C CA . VAL A 1 117 ? -12.047 40.25 11.234 1 94.81 117 VAL A CA 1
ATOM 847 C C . VAL A 1 117 ? -10.555 40.031 11 1 94.81 117 VAL A C 1
ATOM 849 O O . VAL A 1 117 ? -9.719 40.781 11.508 1 94.81 117 VAL A O 1
ATOM 852 N N . ALA A 1 118 ? -10.133 39.031 10.273 1 96.38 118 ALA A N 1
ATOM 853 C CA . ALA A 1 118 ? -8.734 38.719 9.992 1 96.38 118 ALA A CA 1
ATOM 854 C C . ALA A 1 118 ? -8.016 39.906 9.352 1 96.38 118 ALA A C 1
ATOM 856 O O . ALA A 1 118 ? -6.93 40.281 9.789 1 96.38 118 ALA A O 1
ATOM 857 N N . ARG A 1 119 ? -8.656 40.562 8.422 1 97.88 119 ARG A N 1
ATOM 858 C CA . ARG A 1 119 ? -8.047 41.625 7.625 1 97.88 119 ARG A CA 1
ATOM 859 C C . ARG A 1 119 ? -7.855 42.906 8.453 1 97.88 119 ARG A C 1
ATOM 861 O O . ARG A 1 119 ? -6.898 43.656 8.242 1 97.88 119 ARG A O 1
ATOM 868 N N . ARG A 1 120 ? -8.688 43.094 9.414 1 96.69 120 ARG A N 1
ATOM 869 C CA . ARG A 1 120 ? -8.648 44.312 10.234 1 96.69 120 ARG A CA 1
ATOM 870 C C . ARG A 1 120 ? -7.355 44.375 11.039 1 96.69 120 ARG A C 1
ATOM 872 O O . ARG A 1 120 ? -6.918 45.469 11.422 1 96.69 120 ARG A O 1
ATOM 879 N N . HIS A 1 121 ? -6.738 43.312 11.273 1 96.69 121 HIS A N 1
ATOM 880 C CA . HIS A 1 121 ? -5.613 43.281 12.195 1 96.69 121 HIS A CA 1
ATOM 881 C C . HIS A 1 121 ? -4.289 43.125 11.453 1 96.69 121 HIS A C 1
ATOM 883 O O . HIS A 1 121 ? -3.223 43.094 12.07 1 96.69 121 HIS A O 1
ATOM 889 N N . GLU A 1 122 ? -4.273 43.094 10.148 1 97.56 122 GLU A N 1
ATOM 890 C CA . GLU A 1 122 ? -3.08 42.781 9.359 1 97.56 122 GLU A CA 1
ATOM 891 C C . GLU A 1 122 ? -1.993 43.844 9.594 1 97.56 122 GLU A C 1
ATOM 893 O O . GLU A 1 122 ? -0.85 43.5 9.898 1 97.56 122 GLU A O 1
ATOM 898 N N . ALA A 1 123 ? -2.367 45.094 9.438 1 97 123 ALA A N 1
ATOM 899 C CA . ALA A 1 123 ? -1.396 46.188 9.555 1 97 123 ALA A CA 1
ATOM 900 C C . ALA A 1 123 ? -0.832 46.25 10.969 1 97 123 ALA A C 1
ATOM 902 O O . ALA A 1 123 ? 0.381 46.375 11.156 1 97 123 ALA A O 1
ATOM 903 N N . ALA A 1 124 ? -1.713 46.156 11.953 1 97 124 ALA A N 1
ATOM 904 C CA . ALA A 1 124 ? -1.287 46.25 13.352 1 97 124 ALA A CA 1
ATOM 905 C C . ALA A 1 124 ? -0.352 45.094 13.703 1 97 124 ALA A C 1
ATOM 907 O O . ALA A 1 124 ? 0.606 45.281 14.461 1 97 124 ALA A O 1
ATOM 908 N N . TRP A 1 125 ? -0.651 43.969 13.203 1 97.69 125 TRP A N 1
ATOM 909 C CA . TRP A 1 125 ? 0.187 42.812 13.492 1 97.69 125 TRP A CA 1
ATOM 910 C C . TRP A 1 125 ? 1.564 42.969 12.859 1 97.69 125 TRP A C 1
ATOM 912 O O . TRP A 1 125 ? 2.582 42.688 13.492 1 97.69 125 TRP A O 1
ATOM 922 N N . ALA A 1 126 ? 1.611 43.375 11.633 1 97.88 126 ALA A N 1
ATOM 923 C CA . ALA A 1 126 ? 2.889 43.625 10.969 1 97.88 126 ALA A CA 1
ATOM 924 C C . ALA A 1 126 ? 3.736 44.625 11.766 1 97.88 126 ALA A C 1
ATOM 926 O O . ALA A 1 126 ? 4.941 44.406 11.938 1 97.88 126 ALA A O 1
ATOM 927 N N . ALA A 1 127 ? 3.088 45.656 12.203 1 97.56 127 ALA A N 1
ATOM 928 C CA . ALA A 1 127 ? 3.787 46.625 13.016 1 97.56 127 ALA A CA 1
ATOM 929 C C . ALA A 1 127 ? 4.305 46.031 14.312 1 97.56 127 ALA A C 1
ATOM 931 O O . ALA A 1 127 ? 5.438 46.281 14.727 1 97.56 127 ALA A O 1
ATOM 932 N N . ASP A 1 128 ? 3.463 45.219 14.898 1 97.19 128 ASP A N 1
ATOM 933 C CA . ASP A 1 128 ? 3.844 44.562 16.141 1 97.19 128 ASP A CA 1
ATOM 934 C C . ASP A 1 128 ? 5.062 43.688 15.93 1 97.19 128 ASP A C 1
ATOM 936 O O . ASP A 1 128 ? 5.914 43.562 16.812 1 97.19 128 ASP A O 1
ATOM 940 N N . LEU A 1 129 ? 5.156 43.031 14.797 1 97.56 129 LEU A N 1
ATOM 941 C CA . LEU A 1 129 ? 6.266 42.156 14.477 1 97.56 129 LEU A CA 1
ATOM 942 C C . LEU A 1 129 ? 7.48 42.938 14.008 1 97.56 129 LEU A C 1
ATOM 944 O O . LEU A 1 129 ? 8.562 42.375 13.812 1 97.56 129 LEU A O 1
ATOM 948 N N . GLY A 1 130 ? 7.27 44.188 13.734 1 97.75 130 GLY A N 1
ATOM 949 C CA . GLY A 1 130 ? 8.359 45.062 13.281 1 97.75 130 GLY A CA 1
ATOM 950 C C . GLY A 1 130 ? 8.602 44.969 11.789 1 97.75 130 GLY A C 1
ATOM 951 O O . GLY A 1 130 ? 9.727 45.188 11.32 1 97.75 130 GLY A O 1
ATOM 952 N N . TYR A 1 131 ? 7.574 44.594 11.125 1 97.88 131 TYR A N 1
ATOM 953 C CA . TYR A 1 131 ? 7.715 44.469 9.68 1 97.88 131 TYR A CA 1
ATOM 954 C C . TYR A 1 131 ? 7.305 45.75 8.977 1 97.88 131 TYR A C 1
ATOM 956 O O . TYR A 1 131 ? 6.445 46.5 9.469 1 97.88 131 TYR A O 1
ATOM 964 N N . ASP A 1 132 ? 7.863 46.031 7.762 1 96.88 132 ASP A N 1
ATOM 965 C CA . ASP A 1 132 ? 7.562 47.219 6.984 1 96.88 132 ASP A CA 1
ATOM 966 C C . ASP A 1 132 ? 6.184 47.125 6.332 1 96.88 132 ASP A C 1
ATOM 968 O O . ASP A 1 132 ? 5.535 48.156 6.09 1 96.88 132 ASP A O 1
ATOM 972 N N . LYS A 1 133 ? 5.848 45.969 6.047 1 97.06 133 LYS A N 1
ATOM 973 C CA . LYS A 1 133 ? 4.543 45.688 5.449 1 97.06 133 LYS A CA 1
ATOM 974 C C . LYS A 1 133 ? 3.994 44.344 5.914 1 97.06 133 LYS A C 1
ATOM 976 O O . LYS A 1 133 ? 4.754 43.469 6.34 1 97.06 133 LYS A O 1
ATOM 981 N N . PRO A 1 134 ? 2.715 44.25 5.84 1 98.19 134 PRO A N 1
ATOM 982 C CA . PRO A 1 134 ? 2.158 42.969 6.203 1 98.19 134 PRO A CA 1
ATOM 983 C C . PRO A 1 134 ? 2.67 41.844 5.309 1 98.19 134 PRO A C 1
ATOM 985 O O . PRO A 1 134 ? 2.844 42.031 4.102 1 98.19 134 PRO A O 1
ATOM 988 N N . ASN A 1 135 ? 2.961 40.719 5.918 1 98.5 135 ASN A N 1
ATOM 989 C CA . ASN A 1 135 ? 3.322 39.531 5.145 1 98.5 135 ASN A CA 1
ATOM 990 C C . ASN A 1 135 ? 2.199 38.5 5.148 1 98.5 135 ASN A C 1
ATOM 992 O O . ASN A 1 135 ? 2.438 37.312 4.895 1 98.5 135 ASN A O 1
ATOM 996 N N . THR A 1 136 ? 0.991 38.938 5.535 1 98.56 136 THR A N 1
ATOM 997 C CA . THR A 1 136 ? -0.206 38.094 5.5 1 98.56 136 THR A CA 1
ATOM 998 C C . THR A 1 136 ? -1.165 38.562 4.41 1 98.56 136 THR A C 1
ATOM 1000 O O . THR A 1 136 ? -1.174 39.75 4.059 1 98.56 136 THR A O 1
ATOM 1003 N N . ARG A 1 137 ? -1.881 37.688 3.883 1 97.88 137 ARG A N 1
ATOM 1004 C CA . ARG A 1 137 ? -3.027 38 3.035 1 97.88 137 ARG A CA 1
ATOM 1005 C C . ARG A 1 137 ? -4.145 36.969 3.236 1 97.88 137 ARG A C 1
ATOM 1007 O O . ARG A 1 137 ? -3.885 35.812 3.568 1 97.88 137 ARG A O 1
ATOM 1014 N N . PHE A 1 138 ? -5.359 37.438 3.102 1 98.56 138 PHE A N 1
ATOM 1015 C CA . PHE A 1 138 ? -6.531 36.594 3.354 1 98.56 138 PHE A CA 1
ATOM 1016 C C . PHE A 1 138 ? -7.434 36.531 2.127 1 98.56 138 PHE A C 1
ATOM 1018 O O . PHE A 1 138 ? -7.867 37.594 1.624 1 98.56 138 PHE A O 1
ATOM 1025 N N . LEU A 1 139 ? -7.727 35.312 1.665 1 98.5 139 LEU A N 1
ATOM 1026 C CA . LEU A 1 139 ? -8.492 35.094 0.442 1 98.5 139 LEU A CA 1
ATOM 1027 C C . LEU A 1 139 ? -9.828 34.438 0.749 1 98.5 139 LEU A C 1
ATOM 1029 O O . LEU A 1 139 ? -9.906 33.562 1.617 1 98.5 139 LEU A O 1
ATOM 1033 N N . LYS A 1 140 ? -10.805 34.875 0.034 1 97.94 140 LYS A N 1
ATOM 1034 C CA . LYS A 1 140 ? -12.086 34.188 0.053 1 97.94 140 LYS A CA 1
ATOM 1035 C C . LYS A 1 140 ? -12.094 33 -0.918 1 97.94 140 LYS A C 1
ATOM 1037 O O . LYS A 1 140 ? -11.711 33.156 -2.08 1 97.94 140 LYS A O 1
ATOM 1042 N N . GLY A 1 141 ? -12.492 31.844 -0.46 1 97.19 141 GLY A N 1
ATOM 1043 C CA . GLY A 1 141 ? -12.562 30.672 -1.333 1 97.19 141 GLY A CA 1
ATOM 1044 C C . GLY A 1 141 ? -12.859 29.391 -0.587 1 97.19 141 GLY A C 1
ATOM 1045 O O . GLY A 1 141 ? -13 29.391 0.637 1 97.19 141 GLY A O 1
ATOM 1046 N N . ARG A 1 142 ? -13.055 28.297 -1.357 1 95.5 142 ARG A N 1
ATOM 1047 C CA . ARG A 1 142 ? -13.281 26.953 -0.836 1 95.5 142 ARG A CA 1
ATOM 1048 C C . ARG A 1 142 ? -12.008 26.109 -0.932 1 95.5 142 ARG A C 1
ATOM 1050 O O . ARG A 1 142 ? -11.273 26.203 -1.916 1 95.5 142 ARG A O 1
ATOM 1057 N N . ILE A 1 143 ? -11.789 25.25 0.062 1 97.12 143 ILE A N 1
ATOM 1058 C CA . ILE A 1 143 ? -10.531 24.516 0.161 1 97.12 143 ILE A CA 1
ATOM 1059 C C . ILE A 1 143 ? -10.469 23.469 -0.942 1 97.12 143 ILE A C 1
ATOM 1061 O O . ILE A 1 143 ? -9.383 22.969 -1.279 1 97.12 143 ILE A O 1
ATOM 1065 N N . GLU A 1 144 ? -11.594 23.109 -1.581 1 97.19 144 GLU A N 1
ATOM 1066 C CA . GLU A 1 144 ? -11.648 22.141 -2.674 1 97.19 144 GLU A CA 1
ATOM 1067 C C . GLU A 1 144 ? -11.266 22.797 -4.004 1 97.19 144 GLU A C 1
ATOM 1069 O O . GLU A 1 144 ? -11.008 22.094 -4.988 1 97.19 144 GLU A O 1
ATOM 1074 N N . TYR A 1 145 ? -11.258 24.125 -4.055 1 97.44 145 TYR A N 1
ATOM 1075 C CA . TYR A 1 145 ? -11.094 24.844 -5.312 1 97.44 145 TYR A CA 1
ATOM 1076 C C . TYR A 1 145 ? -10.086 25.984 -5.164 1 97.44 145 TYR A C 1
ATOM 1078 O O . TYR A 1 145 ? -10.406 27.141 -5.414 1 97.44 145 TYR A O 1
ATOM 1086 N N . LEU A 1 146 ? -8.922 25.656 -4.844 1 98.62 146 LEU A N 1
ATOM 1087 C CA . LEU A 1 146 ? -7.875 26.641 -4.57 1 98.62 146 LEU A CA 1
ATOM 1088 C C . LEU A 1 146 ? -7.512 27.422 -5.836 1 98.62 146 LEU A C 1
ATOM 1090 O O . LEU A 1 146 ? -7.152 28.594 -5.766 1 98.62 146 LEU A O 1
ATOM 1094 N N . GLU A 1 147 ? -7.648 26.766 -6.965 1 97.75 147 GLU A N 1
ATOM 1095 C CA . GLU A 1 147 ? -7.383 27.453 -8.227 1 97.75 147 GLU A CA 1
ATOM 1096 C C . GLU A 1 147 ? -8.328 28.625 -8.43 1 97.75 147 GLU A C 1
ATOM 1098 O O . GLU A 1 147 ? -7.914 29.688 -8.906 1 97.75 147 GLU A O 1
ATOM 1103 N N . GLU A 1 148 ? -9.531 28.484 -8.117 1 97.56 148 GLU A N 1
ATOM 1104 C CA . GLU A 1 148 ? -10.531 29.531 -8.266 1 97.56 148 GLU A CA 1
ATOM 1105 C C . GLU A 1 148 ? -10.227 30.719 -7.348 1 97.56 148 GLU A C 1
ATOM 1107 O O . GLU A 1 148 ? -10.672 31.828 -7.609 1 97.56 148 GLU A O 1
ATOM 1112 N N . ALA A 1 149 ? -9.539 30.453 -6.258 1 97.19 149 ALA A N 1
ATOM 1113 C CA . ALA A 1 149 ? -9.164 31.516 -5.32 1 97.19 149 ALA A CA 1
ATOM 1114 C C . ALA A 1 149 ? -7.879 32.219 -5.762 1 97.19 149 ALA A C 1
ATOM 1116 O O . ALA A 1 149 ? -7.371 33.094 -5.059 1 97.19 149 ALA A O 1
ATOM 1117 N N . GLY A 1 150 ? -7.301 31.719 -6.871 1 97.81 150 GLY A N 1
ATOM 1118 C CA . GLY A 1 150 ? -6.141 32.375 -7.434 1 97.81 150 GLY A CA 1
ATOM 1119 C C . GLY A 1 150 ? -4.824 31.781 -6.977 1 97.81 150 GLY A C 1
ATOM 1120 O O . GLY A 1 150 ? -3.762 32.375 -7.184 1 97.81 150 GLY A O 1
ATOM 1121 N N . LEU A 1 151 ? -4.844 30.672 -6.367 1 98.56 151 LEU A N 1
ATOM 1122 C CA . LEU A 1 151 ? -3.609 30.016 -5.934 1 98.56 151 LEU A CA 1
ATOM 1123 C C . LEU A 1 151 ? -3.012 29.172 -7.062 1 98.56 151 LEU A C 1
ATOM 1125 O O . LEU A 1 151 ? -3.65 28.25 -7.551 1 98.56 151 LEU A O 1
ATOM 1129 N N . GLU A 1 152 ? -1.773 29.422 -7.402 1 98.56 152 GLU A N 1
ATOM 1130 C CA . GLU A 1 152 ? -1.11 28.781 -8.531 1 98.56 152 GLU A CA 1
ATOM 1131 C C . GLU A 1 152 ? -0.431 27.484 -8.109 1 98.56 152 GLU A C 1
ATOM 1133 O O . GLU A 1 152 ? -0.087 27.312 -6.941 1 98.56 152 GLU A O 1
ATOM 1138 N N . ALA A 1 153 ? -0.237 26.656 -9.156 1 98.62 153 ALA A N 1
ATOM 1139 C CA . ALA A 1 153 ? 0.517 25.422 -8.914 1 98.62 153 ALA A CA 1
ATOM 1140 C C . ALA A 1 153 ? 1.927 25.734 -8.422 1 98.62 153 ALA A C 1
ATOM 1142 O O . ALA A 1 153 ? 2.596 26.625 -8.953 1 98.62 153 ALA A O 1
ATOM 1143 N N . GLY A 1 154 ? 2.34 25.062 -7.391 1 98.62 154 GLY A N 1
ATOM 1144 C CA . GLY A 1 154 ? 3.703 25.188 -6.895 1 98.62 154 GLY A CA 1
ATOM 1145 C C . GLY A 1 154 ? 3.975 26.516 -6.207 1 98.62 154 GLY A C 1
ATOM 1146 O O . GLY A 1 154 ? 5.129 26.906 -6.055 1 98.62 154 GLY A O 1
ATOM 1147 N N . SER A 1 155 ? 2.98 27.188 -5.691 1 98.44 155 SER A N 1
ATOM 1148 C CA . SER A 1 155 ? 3.145 28.547 -5.184 1 98.44 155 SER A CA 1
ATOM 1149 C C . SER A 1 155 ? 3.352 28.547 -3.672 1 98.44 155 SER A C 1
ATOM 1151 O O . SER A 1 155 ? 3.639 29.578 -3.08 1 98.44 155 SER A O 1
ATOM 1153 N N . VAL A 1 156 ? 3.264 27.375 -3.021 1 98.56 156 VAL A N 1
ATOM 1154 C CA . VAL A 1 156 ? 3.285 27.297 -1.565 1 98.56 156 VAL A CA 1
ATOM 1155 C C . VAL A 1 156 ? 4.324 26.266 -1.126 1 98.56 156 VAL A C 1
ATOM 1157 O O . VAL A 1 156 ? 4.508 25.234 -1.784 1 98.56 156 VAL A O 1
ATOM 1160 N N . ASP A 1 157 ? 4.973 26.547 -0.021 1 98.81 157 ASP A N 1
ATOM 1161 C CA . ASP A 1 157 ? 5.961 25.625 0.51 1 98.81 157 ASP A CA 1
ATOM 1162 C C . ASP A 1 157 ? 5.352 24.719 1.579 1 98.81 157 ASP A C 1
ATOM 1164 O O . ASP A 1 157 ? 5.711 23.547 1.686 1 98.81 157 ASP A O 1
ATOM 1168 N N . VAL A 1 158 ? 4.469 25.281 2.373 1 98.75 158 VAL A N 1
ATOM 1169 C CA . VAL A 1 158 ? 3.84 24.531 3.455 1 98.75 158 VAL A CA 1
ATOM 1170 C C . VAL A 1 158 ? 2.35 24.859 3.51 1 98.75 158 VAL A C 1
ATOM 1172 O O . VAL A 1 158 ? 1.96 26.031 3.453 1 98.75 158 VAL A O 1
ATOM 1175 N N . VAL A 1 159 ? 1.562 23.844 3.566 1 98.75 159 VAL A N 1
ATOM 1176 C CA . VAL A 1 159 ? 0.132 24 3.814 1 98.75 159 VAL A CA 1
ATOM 1177 C C . VAL A 1 159 ? -0.201 23.516 5.223 1 98.75 159 VAL A C 1
ATOM 1179 O O . VAL A 1 159 ? 0.221 22.422 5.629 1 98.75 159 VAL A O 1
ATOM 1182 N N . ILE A 1 160 ? -0.914 24.344 5.957 1 97.44 160 ILE A N 1
ATOM 1183 C CA . ILE A 1 160 ? -1.377 23.922 7.277 1 97.44 160 ILE A CA 1
ATOM 1184 C C . ILE A 1 160 ? -2.904 23.906 7.309 1 97.44 160 ILE A C 1
ATOM 1186 O O . ILE A 1 160 ? -3.553 24.562 6.484 1 97.44 160 ILE A O 1
ATOM 1190 N N . SER A 1 161 ? -3.4 23.141 8.117 1 95.25 161 SER A N 1
ATOM 1191 C CA . SER A 1 161 ? -4.84 23 8.336 1 95.25 161 SER A CA 1
ATOM 1192 C C . SER A 1 161 ? -5.141 22.375 9.688 1 95.25 161 SER A C 1
ATOM 1194 O O . SER A 1 161 ? -4.449 21.438 10.117 1 95.25 161 SER A O 1
ATOM 1196 N N . ASN A 1 162 ? -6.094 22.922 10.336 1 90.25 162 ASN A N 1
ATOM 1197 C CA . ASN A 1 162 ? -6.496 22.391 11.633 1 90.25 162 ASN A CA 1
ATOM 1198 C C . ASN A 1 162 ? -7.992 22.094 11.688 1 90.25 162 ASN A C 1
ATOM 1200 O O . ASN A 1 162 ? -8.805 23 11.859 1 90.25 162 ASN A O 1
ATOM 1204 N N . CYS A 1 163 ? -8.328 20.797 11.555 1 88.56 163 CYS A N 1
ATOM 1205 C CA . CYS A 1 163 ? -9.68 20.266 11.68 1 88.56 163 CYS A CA 1
ATOM 1206 C C . CYS A 1 163 ? -10.594 20.875 10.609 1 88.56 163 CYS A C 1
ATOM 1208 O O . CYS A 1 163 ? -11.734 21.25 10.906 1 88.56 163 CYS A O 1
ATOM 1210 N N . VAL A 1 164 ? -10.133 20.938 9.43 1 89.81 164 VAL A N 1
ATOM 1211 C CA . VAL A 1 164 ? -10.898 21.578 8.359 1 89.81 164 VAL A CA 1
ATOM 1212 C C . VAL A 1 164 ? -11.156 20.562 7.25 1 89.81 164 VAL A C 1
ATOM 1214 O O . VAL A 1 164 ? -12.258 20.516 6.691 1 89.81 164 VAL A O 1
ATOM 1217 N N . ILE A 1 165 ? -10.211 19.719 6.918 1 91.81 165 ILE A N 1
ATOM 1218 C CA . ILE A 1 165 ? -10.266 18.828 5.773 1 91.81 165 ILE A CA 1
ATOM 1219 C C . ILE A 1 165 ? -11.484 17.906 5.898 1 91.81 165 ILE A C 1
ATOM 1221 O O . ILE A 1 165 ? -12.227 17.719 4.934 1 91.81 165 ILE A O 1
ATOM 1225 N N . ASN A 1 166 ? -11.719 17.375 7.047 1 87.69 166 ASN A N 1
ATOM 1226 C CA . ASN A 1 166 ? -12.781 16.406 7.25 1 87.69 166 ASN A CA 1
ATOM 1227 C C . ASN A 1 166 ? -14.156 17.062 7.242 1 87.69 166 ASN A C 1
ATOM 1229 O O . ASN A 1 166 ? -15.18 16.375 7.211 1 87.69 166 ASN A O 1
ATOM 1233 N N . LEU A 1 167 ? -14.242 18.344 7.215 1 84.06 167 LEU A N 1
ATOM 1234 C CA . LEU A 1 167 ? -15.508 19.062 7.059 1 84.06 167 LEU A CA 1
ATOM 1235 C C . LEU A 1 167 ? -15.93 19.109 5.594 1 84.06 167 LEU A C 1
ATOM 1237 O O . LEU A 1 167 ? -17.094 19.391 5.285 1 84.06 167 LEU A O 1
ATOM 1241 N N . SER A 1 168 ? -15.016 18.859 4.738 1 89.38 168 SER A N 1
ATOM 1242 C CA . SER A 1 168 ? -15.312 18.906 3.311 1 89.38 168 SER A CA 1
ATOM 1243 C C . SER A 1 168 ? -16 17.625 2.848 1 89.38 168 SER A C 1
ATOM 1245 O O . SER A 1 168 ? -15.578 16.531 3.213 1 89.38 168 SER A O 1
ATOM 1247 N N . PRO A 1 169 ? -16.984 17.75 1.999 1 87 169 PRO A N 1
ATOM 1248 C CA . PRO A 1 169 ? -17.562 16.562 1.381 1 87 169 PRO A CA 1
ATOM 1249 C C . PRO A 1 169 ? -16.719 16 0.243 1 87 169 PRO A C 1
ATOM 1251 O O . PRO A 1 169 ? -16.938 14.883 -0.218 1 87 169 PRO A O 1
ATOM 1254 N N . GLU A 1 170 ? -15.789 16.781 -0.253 1 94.38 170 GLU A N 1
ATOM 1255 C CA . GLU A 1 170 ? -14.906 16.391 -1.348 1 94.38 170 GLU A CA 1
ATOM 1256 C C . GLU A 1 170 ? -13.453 16.328 -0.891 1 94.38 170 GLU A C 1
ATOM 1258 O O . GLU A 1 170 ? -12.594 17.016 -1.437 1 94.38 170 GLU A O 1
ATOM 1263 N N . LYS A 1 171 ? -13.195 15.43 -0.067 1 95 171 LYS A N 1
ATOM 1264 C CA . LYS A 1 171 ? -11.898 15.359 0.598 1 95 171 LYS A CA 1
ATOM 1265 C C . LYS A 1 171 ? -10.789 15.047 -0.401 1 95 171 LYS A C 1
ATOM 1267 O O . LYS A 1 171 ? -9.695 15.617 -0.314 1 95 171 LYS A O 1
ATOM 1272 N N . GLU A 1 172 ? -11.055 14.18 -1.35 1 97.19 172 GLU A N 1
ATOM 1273 C CA . GLU A 1 172 ? -10.047 13.852 -2.357 1 97.19 172 GLU A CA 1
ATOM 1274 C C . GLU A 1 172 ? -9.656 15.086 -3.164 1 97.19 172 GLU A C 1
ATOM 1276 O O . GLU A 1 172 ? -8.477 15.312 -3.436 1 97.19 172 GLU A O 1
ATOM 1281 N N . ARG A 1 173 ? -10.625 15.852 -3.549 1 97.31 173 ARG A N 1
ATOM 1282 C CA . ARG A 1 173 ? -10.352 17.062 -4.316 1 97.31 173 ARG A CA 1
ATOM 1283 C C . ARG A 1 173 ? -9.523 18.062 -3.502 1 97.31 173 ARG A C 1
ATOM 1285 O O . ARG A 1 173 ? -8.633 18.719 -4.039 1 97.31 173 ARG A O 1
ATOM 1292 N N . CYS A 1 174 ? -9.859 18.203 -2.215 1 97.81 174 CYS A N 1
ATOM 1293 C CA . CYS A 1 174 ? -9.078 19.062 -1.336 1 97.81 174 CYS A CA 1
ATOM 1294 C C . CYS A 1 174 ? -7.605 18.656 -1.357 1 97.81 174 CYS A C 1
ATOM 1296 O O . CYS A 1 174 ? -6.734 19.516 -1.562 1 97.81 174 CYS A O 1
ATOM 1298 N N . LEU A 1 175 ? -7.344 17.391 -1.222 1 98.5 175 LEU A N 1
ATOM 1299 C CA . LEU A 1 175 ? -5.965 16.922 -1.171 1 98.5 175 LEU A CA 1
ATOM 1300 C C . LEU A 1 175 ? -5.277 17.094 -2.52 1 98.5 175 LEU A C 1
ATOM 1302 O O . LEU A 1 175 ? -4.09 17.422 -2.576 1 98.5 175 LEU A O 1
ATOM 1306 N N . ARG A 1 176 ? -6.004 16.891 -3.582 1 98.62 176 ARG A N 1
ATOM 1307 C CA . ARG A 1 176 ? -5.445 17.109 -4.914 1 98.62 176 ARG A CA 1
ATOM 1308 C C . ARG A 1 176 ? -5.051 18.562 -5.121 1 98.62 176 ARG A C 1
ATOM 1310 O O . ARG A 1 176 ? -3.998 18.859 -5.695 1 98.62 176 ARG A O 1
ATOM 1317 N N . GLU A 1 177 ? -5.93 19.438 -4.676 1 98.75 177 GLU A N 1
ATOM 1318 C CA . GLU A 1 177 ? -5.625 20.859 -4.781 1 98.75 177 GLU A CA 1
ATOM 1319 C C . GLU A 1 177 ? -4.422 21.234 -3.92 1 98.75 177 GLU A C 1
ATOM 1321 O O . GLU A 1 177 ? -3.57 22.016 -4.34 1 98.75 177 GLU A O 1
ATOM 1326 N N . VAL A 1 178 ? -4.348 20.672 -2.76 1 98.81 178 VAL A N 1
ATOM 1327 C CA . VAL A 1 178 ? -3.197 20.922 -1.897 1 98.81 178 VAL A CA 1
ATOM 1328 C C . VAL A 1 178 ? -1.921 20.453 -2.594 1 98.81 178 VAL A C 1
ATOM 1330 O O . VAL A 1 178 ? -0.922 21.172 -2.623 1 98.81 178 VAL A O 1
ATOM 1333 N N . TYR A 1 179 ? -1.985 19.25 -3.127 1 98.81 179 TYR A N 1
ATOM 1334 C CA . TYR A 1 179 ? -0.832 18.734 -3.852 1 98.81 179 TYR A CA 1
ATOM 1335 C C . TYR A 1 179 ? -0.435 19.656 -4.988 1 98.81 179 TYR A C 1
ATOM 1337 O O . TYR A 1 179 ? 0.752 19.906 -5.211 1 98.81 179 TYR A O 1
ATOM 1345 N N . ARG A 1 180 ? -1.378 20.141 -5.727 1 98.75 180 ARG A N 1
ATOM 1346 C CA . ARG A 1 180 ? -1.134 21.031 -6.863 1 98.75 180 ARG A CA 1
ATOM 1347 C C . ARG A 1 180 ? -0.444 22.312 -6.422 1 98.75 180 ARG A C 1
ATOM 1349 O O . ARG A 1 180 ? 0.524 22.75 -7.047 1 98.75 180 ARG A O 1
ATOM 1356 N N . VAL A 1 181 ? -0.846 22.938 -5.355 1 98.88 181 VAL A N 1
ATOM 1357 C CA . VAL A 1 181 ? -0.355 24.266 -4.988 1 98.88 181 VAL A CA 1
ATOM 1358 C C . VAL A 1 181 ? 0.992 24.141 -4.281 1 98.88 181 VAL A C 1
ATOM 1360 O O . VAL A 1 181 ? 1.746 25.109 -4.191 1 98.88 181 VAL A O 1
ATOM 1363 N N . LEU A 1 182 ? 1.282 23 -3.725 1 98.88 182 LEU A N 1
ATOM 1364 C CA . LEU A 1 182 ? 2.578 22.781 -3.086 1 98.88 182 LEU A CA 1
ATOM 1365 C C . LEU A 1 182 ? 3.699 22.797 -4.121 1 98.88 182 LEU A C 1
ATOM 1367 O O . LEU A 1 182 ? 3.561 22.203 -5.191 1 98.88 182 LEU A O 1
ATOM 1371 N N . ALA A 1 183 ? 4.746 23.453 -3.854 1 98.69 183 ALA A N 1
ATOM 1372 C CA . ALA A 1 183 ? 5.973 23.328 -4.637 1 98.69 183 ALA A CA 1
ATOM 1373 C C . ALA A 1 183 ? 6.613 21.953 -4.434 1 98.69 183 ALA A C 1
ATOM 1375 O O . ALA A 1 183 ? 6.406 21.328 -3.398 1 98.69 183 ALA A O 1
ATOM 1376 N N . PRO A 1 184 ? 7.355 21.484 -5.512 1 98.25 184 PRO A N 1
ATOM 1377 C CA . PRO A 1 184 ? 8.172 20.312 -5.203 1 98.25 184 PRO A CA 1
ATOM 1378 C C . PRO A 1 184 ? 9.016 20.484 -3.945 1 98.25 184 PRO A C 1
ATOM 1380 O O . PRO A 1 184 ? 9.656 21.531 -3.777 1 98.25 184 PRO A O 1
ATOM 1383 N N . GLY A 1 185 ? 8.953 19.562 -3.031 1 98.56 185 GLY A N 1
ATOM 1384 C CA . GLY A 1 185 ? 9.641 19.688 -1.757 1 98.56 185 GLY A CA 1
ATOM 1385 C C . GLY A 1 185 ? 8.773 20.297 -0.669 1 98.56 185 GLY A C 1
ATOM 1386 O O . GLY A 1 185 ? 9.203 20.406 0.48 1 98.56 185 GLY A O 1
ATOM 1387 N N . GLY A 1 186 ? 7.566 20.656 -1.025 1 98.81 186 GLY A N 1
ATOM 1388 C CA . GLY A 1 186 ? 6.645 21.203 -0.05 1 98.81 186 GLY A CA 1
ATOM 1389 C C . GLY A 1 186 ? 5.969 20.156 0.803 1 98.81 186 GLY A C 1
ATOM 1390 O O . GLY A 1 186 ? 6.145 18.953 0.57 1 98.81 186 GLY A O 1
ATOM 1391 N N . GLU A 1 187 ? 5.156 20.672 1.818 1 98.62 187 GLU A N 1
ATOM 1392 C CA . GLU A 1 187 ? 4.535 19.766 2.789 1 98.62 187 GLU A CA 1
ATOM 1393 C C . GLU A 1 187 ? 3.166 20.281 3.221 1 98.62 187 GLU A C 1
ATOM 1395 O O . GLU A 1 187 ? 2.963 21.5 3.334 1 98.62 187 GLU A O 1
ATOM 1400 N N . MET A 1 188 ? 2.287 19.312 3.377 1 98.44 188 MET A N 1
ATOM 1401 C CA . MET A 1 188 ? 1.095 19.609 4.172 1 98.44 188 MET A CA 1
ATOM 1402 C C . MET A 1 188 ? 1.271 19.125 5.609 1 98.44 188 MET A C 1
ATOM 1404 O O . MET A 1 188 ? 1.505 17.938 5.848 1 98.44 188 MET A O 1
ATOM 1408 N N . PHE A 1 189 ? 1.26 20.016 6.504 1 96.94 189 PHE A N 1
ATOM 1409 C CA . PHE A 1 189 ? 1.391 19.797 7.938 1 96.94 189 PHE A CA 1
ATOM 1410 C C . PHE A 1 189 ? 0.086 20.125 8.656 1 96.94 189 PHE A C 1
ATOM 1412 O O . PHE A 1 189 ? -0.251 21.297 8.836 1 96.94 189 PHE A O 1
ATOM 1419 N N . PHE A 1 190 ? -0.647 19.047 9.086 1 94.69 190 PHE A N 1
ATOM 1420 C CA . PHE A 1 190 ? -1.997 19.375 9.523 1 94.69 190 PHE A CA 1
ATOM 1421 C C . PHE A 1 190 ? -2.492 18.359 10.547 1 94.69 190 PHE A C 1
ATOM 1423 O O . PHE A 1 190 ? -1.917 17.281 10.688 1 94.69 190 PHE A O 1
ATOM 1430 N N . SER A 1 191 ? -3.5 18.781 11.266 1 91.75 191 SER A N 1
ATOM 1431 C CA . SER A 1 191 ? -4.184 17.938 12.234 1 91.75 191 SER A CA 1
ATOM 1432 C C . SER A 1 191 ? -5.68 17.844 11.938 1 91.75 191 SER A C 1
ATOM 1434 O O . SER A 1 191 ? -6.301 18.844 11.562 1 91.75 191 SER A O 1
ATOM 1436 N N . ASP A 1 192 ? -6.195 16.688 12.125 1 92.44 192 ASP A N 1
ATOM 1437 C CA . ASP A 1 192 ? -7.625 16.453 11.953 1 92.44 192 ASP A CA 1
ATOM 1438 C C . ASP A 1 192 ? -8.078 15.234 12.75 1 92.44 192 ASP A C 1
ATOM 1440 O O . ASP A 1 192 ? -7.273 14.586 13.43 1 92.44 192 ASP A O 1
ATOM 1444 N N . VAL A 1 193 ? -9.391 15.016 12.742 1 90.69 193 VAL A N 1
ATOM 1445 C CA . VAL A 1 193 ? -9.977 13.906 13.492 1 90.69 193 VAL A CA 1
ATOM 1446 C C . VAL A 1 193 ? -10.148 12.703 12.57 1 90.69 193 VAL A C 1
ATOM 1448 O O . VAL A 1 193 ? -10.68 12.828 11.469 1 90.69 193 VAL A O 1
ATOM 1451 N N . TYR A 1 194 ? -9.734 11.578 13.086 1 92.88 194 TYR A N 1
ATOM 1452 C CA . TYR A 1 194 ? -9.891 10.328 12.336 1 92.88 194 TYR A CA 1
ATOM 1453 C C . TYR A 1 194 ? -10.484 9.242 13.227 1 92.88 194 TYR A C 1
ATOM 1455 O O . TYR A 1 194 ? -10.43 9.328 14.453 1 92.88 194 TYR A O 1
ATOM 1463 N N . SER A 1 195 ? -11.094 8.273 12.555 1 93.5 195 SER A N 1
ATOM 1464 C CA . SER A 1 195 ? -11.711 7.16 13.266 1 93.5 195 SER A CA 1
ATOM 1465 C C . SER A 1 195 ? -10.977 5.852 13 1 93.5 195 SER A C 1
ATOM 1467 O O . SER A 1 195 ? -10.195 5.754 12.047 1 93.5 195 SER A O 1
ATOM 1469 N N . ASP A 1 196 ? -11.227 4.84 13.844 1 92.69 196 ASP A N 1
ATOM 1470 C CA . ASP A 1 196 ? -10.602 3.523 13.711 1 92.69 196 ASP A CA 1
ATOM 1471 C C . ASP A 1 196 ? -11.422 2.615 12.797 1 92.69 196 ASP A C 1
ATOM 1473 O O . ASP A 1 196 ? -11.031 1.481 12.523 1 92.69 196 ASP A O 1
ATOM 1477 N N . ARG A 1 197 ? -12.516 3.129 12.359 1 93.94 197 ARG A N 1
ATOM 1478 C CA . ARG A 1 197 ? -13.391 2.383 11.461 1 93.94 197 ARG A CA 1
ATOM 1479 C C . ARG A 1 197 ? -14.281 3.322 10.656 1 93.94 197 ARG A C 1
ATOM 1481 O O . ARG A 1 197 ? -14.375 4.512 10.969 1 93.94 197 ARG A O 1
ATOM 1488 N N . ARG A 1 198 ? -14.844 2.723 9.594 1 95.12 198 ARG A N 1
ATOM 1489 C CA . ARG A 1 198 ? -15.789 3.504 8.797 1 95.12 198 ARG A CA 1
ATOM 1490 C C . ARG A 1 198 ? -17.078 3.744 9.57 1 95.12 198 ARG A C 1
ATOM 1492 O O . ARG A 1 198 ? -17.641 2.82 10.172 1 95.12 198 ARG A O 1
ATOM 1499 N N . LEU A 1 199 ? -17.547 5 9.57 1 94.12 199 LEU A N 1
ATOM 1500 C CA . LEU A 1 199 ? -18.719 5.395 10.336 1 94.12 199 LEU A CA 1
ATOM 1501 C C . LEU A 1 199 ? -20 4.969 9.625 1 94.12 199 LEU A C 1
ATOM 1503 O O . LEU A 1 199 ? -20.078 5.035 8.398 1 94.12 199 LEU A O 1
ATOM 1507 N N . PRO A 1 200 ? -21.016 4.562 10.445 1 92.25 200 PRO A N 1
ATOM 1508 C CA . PRO A 1 200 ? -22.312 4.312 9.828 1 92.25 200 PRO A CA 1
ATOM 1509 C C . PRO A 1 200 ? -22.953 5.582 9.266 1 92.25 200 PRO A C 1
ATOM 1511 O O . PRO A 1 200 ? -22.594 6.691 9.672 1 92.25 200 PRO A O 1
ATOM 1514 N N . GLU A 1 201 ? -23.812 5.375 8.391 1 90 201 GLU A N 1
ATOM 1515 C CA . GLU A 1 201 ? -24.484 6.488 7.727 1 90 201 GLU A CA 1
ATOM 1516 C C . GLU A 1 201 ? -25.156 7.406 8.742 1 90 201 GLU A C 1
ATOM 1518 O O . GLU A 1 201 ? -25.141 8.633 8.586 1 90 201 GLU A O 1
ATOM 1523 N N . ALA A 1 202 ? -25.781 6.84 9.734 1 88.69 202 ALA A N 1
ATOM 1524 C CA . ALA A 1 202 ? -26.469 7.621 10.758 1 88.69 202 ALA A CA 1
ATOM 1525 C C . ALA A 1 202 ? -25.5 8.586 11.445 1 88.69 202 ALA A C 1
ATOM 1527 O O . ALA A 1 202 ? -25.875 9.727 11.75 1 88.69 202 ALA A O 1
ATOM 1528 N N . ALA A 1 203 ? -24.312 8.156 11.719 1 89.62 203 ALA A N 1
ATOM 1529 C CA . ALA A 1 203 ? -23.312 9 12.359 1 89.62 203 ALA A CA 1
ATOM 1530 C C . ALA A 1 203 ? -22.875 10.125 11.43 1 89.62 203 ALA A C 1
ATOM 1532 O O . ALA A 1 203 ? -22.703 11.273 11.859 1 89.62 203 ALA A O 1
ATOM 1533 N N . ARG A 1 204 ? -22.781 9.859 10.18 1 88.19 204 ARG A N 1
ATOM 1534 C CA . ARG A 1 204 ? -22.297 10.812 9.188 1 88.19 204 ARG A CA 1
ATOM 1535 C C . ARG A 1 204 ? -23.312 11.93 8.953 1 88.19 204 ARG A C 1
ATOM 1537 O O . ARG A 1 204 ? -22.953 13.023 8.523 1 88.19 204 ARG A O 1
ATOM 1544 N N . ARG A 1 205 ? -24.516 11.641 9.328 1 85.19 205 ARG A N 1
ATOM 1545 C CA . ARG A 1 205 ? -25.578 12.602 9.078 1 85.19 205 ARG A CA 1
ATOM 1546 C C . ARG A 1 205 ? -26.031 13.266 10.375 1 85.19 205 ARG A C 1
ATOM 1548 O O . ARG A 1 205 ? -26.859 14.172 10.359 1 85.19 205 ARG A O 1
ATOM 1555 N N . HIS A 1 206 ? -25.484 12.773 11.383 1 85 206 HIS A N 1
ATOM 1556 C CA . HIS A 1 206 ? -25.891 13.305 12.68 1 85 206 HIS A CA 1
ATOM 1557 C C . HIS A 1 206 ? -25.344 14.711 12.891 1 85 206 HIS A C 1
ATOM 1559 O O . HIS A 1 206 ? -24.125 14.914 12.898 1 85 206 HIS A O 1
ATOM 1565 N N . GLU A 1 207 ? -26.094 15.641 13.164 1 77.69 207 GLU A N 1
ATOM 1566 C CA . GLU A 1 207 ? -25.75 17.062 13.188 1 77.69 207 GLU A CA 1
ATOM 1567 C C . GLU A 1 207 ? -24.688 17.344 14.258 1 77.69 207 GLU A C 1
ATOM 1569 O O . GLU A 1 207 ? -23.703 18.047 14 1 77.69 207 GLU A O 1
ATOM 1574 N N . VAL A 1 208 ? -24.938 16.828 15.461 1 76.69 208 VAL A N 1
ATOM 1575 C CA . VAL A 1 208 ? -24.016 17.078 16.562 1 76.69 208 VAL A CA 1
ATOM 1576 C C . VAL A 1 208 ? -22.656 16.438 16.25 1 76.69 208 VAL A C 1
ATOM 1578 O O . VAL A 1 208 ? -21.609 17.047 16.484 1 76.69 208 VAL A O 1
ATOM 1581 N N . ALA A 1 209 ? -22.703 15.227 15.734 1 81.75 209 ALA A N 1
ATOM 1582 C CA . ALA A 1 209 ? -21.469 14.539 15.375 1 81.75 209 ALA A CA 1
ATOM 1583 C C . ALA A 1 209 ? -20.688 15.312 14.312 1 81.75 209 ALA A C 1
ATOM 1585 O O . ALA A 1 209 ? -19.469 15.422 14.375 1 81.75 209 ALA A O 1
ATOM 1586 N N . LEU A 1 210 ? -21.406 15.844 13.383 1 76.38 210 LEU A N 1
ATOM 1587 C CA . LEU A 1 210 ? -20.797 16.609 12.312 1 76.38 210 LEU A CA 1
ATOM 1588 C C . LEU A 1 210 ? -20.172 17.906 12.844 1 76.38 210 LEU A C 1
ATOM 1590 O O . LEU A 1 210 ? -19.047 18.25 12.484 1 76.38 210 LEU A O 1
ATOM 1594 N N . GLY A 1 211 ? -20.875 18.516 13.609 1 69.44 211 GLY A N 1
ATOM 1595 C CA . GLY A 1 211 ? -20.391 19.766 14.18 1 69.44 211 GLY A CA 1
ATOM 1596 C C . GLY A 1 211 ? -19.156 19.578 15.047 1 69.44 211 GLY A C 1
ATOM 1597 O O . GLY A 1 211 ? -18.297 20.469 15.109 1 69.44 211 GLY A O 1
ATOM 1598 N N . GLU A 1 212 ? -19.047 18.438 15.648 1 72.69 212 GLU A N 1
ATOM 1599 C CA . GLU A 1 212 ? -17.906 18.156 16.516 1 72.69 212 GLU A CA 1
ATOM 1600 C C . GLU A 1 212 ? -16.781 17.469 15.734 1 72.69 212 GLU A C 1
ATOM 1602 O O . GLU A 1 212 ? -15.898 16.859 16.328 1 72.69 212 GLU A O 1
ATOM 1607 N N . CYS A 1 213 ? -16.891 17.469 14.508 1 78.94 213 CYS A N 1
ATOM 1608 C CA . CYS A 1 213 ? -15.898 16.953 13.578 1 78.94 213 CYS A CA 1
ATOM 1609 C C . CYS A 1 213 ? -15.805 15.43 13.648 1 78.94 213 CYS A C 1
ATOM 1611 O O . CYS A 1 213 ? -14.852 14.836 13.148 1 78.94 213 CYS A O 1
ATOM 1613 N N . LEU A 1 214 ? -16.797 14.852 14.312 1 83.62 214 LEU A N 1
ATOM 1614 C CA . LEU A 1 214 ? -16.797 13.398 14.422 1 83.62 214 LEU A CA 1
ATOM 1615 C C . LEU A 1 214 ? -17.484 12.758 13.219 1 83.62 214 LEU A C 1
ATOM 1617 O O . LEU A 1 214 ? -17.016 11.758 12.68 1 83.62 214 LEU A O 1
ATOM 1621 N N . GLY A 1 215 ? -18.531 13.336 12.852 1 85.81 215 GLY A N 1
ATOM 1622 C CA . GLY A 1 215 ? -19.344 12.758 11.781 1 85.81 215 GLY A CA 1
ATOM 1623 C C . GLY A 1 215 ? -18.625 12.727 10.445 1 85.81 215 GLY A C 1
ATOM 1624 O O . GLY A 1 215 ? -18.875 11.852 9.617 1 85.81 215 GLY A O 1
ATOM 1625 N N . GLY A 1 216 ? -17.719 13.648 10.211 1 88.12 216 GLY A N 1
ATOM 1626 C CA . GLY A 1 216 ? -16.984 13.727 8.953 1 88.12 216 GLY A CA 1
ATOM 1627 C C . GLY A 1 216 ? -15.641 13.023 9.008 1 88.12 216 GLY A C 1
ATOM 1628 O O . GLY A 1 216 ? -14.914 12.984 8.016 1 88.12 216 GLY A O 1
ATOM 1629 N N . ALA A 1 217 ? -15.375 12.422 10.117 1 91.69 217 ALA A N 1
ATOM 1630 C CA . ALA A 1 217 ? -14.07 11.781 10.297 1 91.69 217 ALA A CA 1
ATOM 1631 C C . ALA A 1 217 ? -13.891 10.625 9.312 1 91.69 217 ALA A C 1
ATOM 1633 O O . ALA A 1 217 ? -14.781 9.797 9.148 1 91.69 217 ALA A O 1
ATOM 1634 N N . LEU A 1 218 ? -12.758 10.633 8.641 1 93.56 218 LEU A N 1
ATOM 1635 C CA . LEU A 1 218 ? -12.406 9.5 7.793 1 93.56 218 LEU A CA 1
ATOM 1636 C C . LEU A 1 218 ? -11.773 8.383 8.617 1 93.56 218 LEU A C 1
ATOM 1638 O O . LEU A 1 218 ? -11.062 8.648 9.586 1 93.56 218 LEU A O 1
ATOM 1642 N N . TYR A 1 219 ? -12.164 7.195 8.211 1 94.38 219 TYR A N 1
ATOM 1643 C CA . TYR A 1 219 ? -11.359 6.066 8.672 1 94.38 219 TYR A CA 1
ATOM 1644 C C . TYR A 1 219 ? -9.891 6.254 8.297 1 94.38 219 TYR A C 1
ATOM 1646 O O . TYR A 1 219 ? -9.57 6.555 7.148 1 94.38 219 TYR A O 1
ATOM 1654 N N . VAL A 1 220 ? -9.016 6.094 9.234 1 94.31 220 VAL A N 1
ATOM 1655 C CA . VAL A 1 220 ? -7.609 6.473 9.086 1 94.31 220 VAL A CA 1
ATOM 1656 C C . VAL A 1 220 ? -7.008 5.75 7.883 1 94.31 220 VAL A C 1
ATOM 1658 O O . VAL A 1 220 ? -6.27 6.348 7.098 1 94.31 220 VAL A O 1
ATOM 1661 N N . ASN A 1 221 ? -7.309 4.465 7.68 1 93.12 221 ASN A N 1
ATOM 1662 C CA . ASN A 1 221 ? -6.738 3.727 6.559 1 93.12 221 ASN A CA 1
ATOM 1663 C C . ASN A 1 221 ? -7.277 4.23 5.223 1 93.12 221 ASN A C 1
ATOM 1665 O O . ASN A 1 221 ? -6.566 4.219 4.215 1 93.12 221 ASN A O 1
ATOM 1669 N N . ASP A 1 222 ? -8.5 4.652 5.227 1 94.81 222 ASP A N 1
ATOM 1670 C CA . ASP A 1 222 ? -9.039 5.258 4.016 1 94.81 222 ASP A CA 1
ATOM 1671 C C . ASP A 1 222 ? -8.312 6.562 3.684 1 94.81 222 ASP A C 1
ATOM 1673 O O . ASP A 1 222 ? -8.055 6.852 2.516 1 94.81 222 ASP A O 1
ATOM 1677 N N . PHE A 1 223 ? -8.016 7.27 4.758 1 95.88 223 PHE A N 1
ATOM 1678 C CA . PHE A 1 223 ? -7.27 8.508 4.555 1 95.88 223 PHE A CA 1
ATOM 1679 C C . PHE A 1 223 ? -5.887 8.219 3.98 1 95.88 223 PHE A C 1
ATOM 1681 O O . PHE A 1 223 ? -5.453 8.875 3.031 1 95.88 223 PHE A O 1
ATOM 1688 N N . LEU A 1 224 ? -5.203 7.27 4.5 1 94.88 224 LEU A N 1
ATOM 1689 C CA . LEU A 1 224 ? -3.871 6.906 4.027 1 94.88 224 LEU A CA 1
ATOM 1690 C C . LEU A 1 224 ? -3.912 6.477 2.564 1 94.88 224 LEU A C 1
ATOM 1692 O O . LEU A 1 224 ? -3.049 6.867 1.774 1 94.88 224 LEU A O 1
ATOM 1696 N N . SER A 1 225 ? -4.883 5.703 2.27 1 93.62 225 SER A N 1
ATOM 1697 C CA . SER A 1 225 ? -5.047 5.273 0.883 1 93.62 225 SER A CA 1
ATOM 1698 C C . SER A 1 225 ? -5.289 6.465 -0.039 1 93.62 225 SER A C 1
ATOM 1700 O O . SER A 1 225 ? -4.742 6.523 -1.142 1 93.62 225 SER A O 1
ATOM 1702 N N . LEU A 1 226 ? -6.082 7.359 0.417 1 95.94 226 LEU A N 1
ATOM 1703 C CA . LEU A 1 226 ? -6.387 8.562 -0.348 1 95.94 226 LEU A CA 1
ATOM 1704 C C . LEU A 1 226 ? -5.125 9.391 -0.578 1 95.94 226 LEU A C 1
ATOM 1706 O O . LEU A 1 226 ? -4.902 9.898 -1.68 1 95.94 226 LEU A O 1
ATOM 1710 N N . CYS A 1 227 ? -4.312 9.578 0.411 1 97.44 227 CYS A N 1
ATOM 1711 C CA . CYS A 1 227 ? -3.053 10.305 0.289 1 97.44 227 CYS A CA 1
ATOM 1712 C C . CYS A 1 227 ? -2.188 9.711 -0.818 1 97.44 227 CYS A C 1
ATOM 1714 O O . CYS A 1 227 ? -1.711 10.438 -1.692 1 97.44 227 CYS A O 1
ATOM 1716 N N . LYS A 1 228 ? -2.062 8.406 -0.771 1 95 228 LYS A N 1
ATOM 1717 C CA . LYS A 1 228 ? -1.212 7.723 -1.744 1 95 228 LYS A CA 1
ATOM 1718 C C . LYS A 1 228 ? -1.756 7.887 -3.16 1 95 228 LYS A C 1
ATOM 1720 O O . LYS A 1 228 ? -0.993 8.109 -4.102 1 95 228 LYS A O 1
ATOM 1725 N N . GLN A 1 229 ? -3.01 7.809 -3.305 1 94.19 229 GLN A N 1
ATOM 1726 C CA . GLN A 1 229 ? -3.652 7.969 -4.605 1 94.19 229 GLN A CA 1
ATOM 1727 C C . GLN A 1 229 ? -3.379 9.352 -5.184 1 94.19 229 GLN A C 1
ATOM 1729 O O . GLN A 1 229 ? -3.201 9.508 -6.395 1 94.19 229 GLN A O 1
ATOM 1734 N N . VAL A 1 230 ? -3.307 10.336 -4.312 1 97.19 230 VAL A N 1
ATOM 1735 C CA . VAL A 1 230 ? -3.139 11.727 -4.738 1 97.19 230 VAL A CA 1
ATOM 1736 C C . VAL A 1 230 ? -1.674 11.984 -5.086 1 97.19 230 VAL A C 1
ATOM 1738 O O . VAL A 1 230 ? -1.37 12.805 -5.953 1 97.19 230 VAL A O 1
ATOM 1741 N N . GLY A 1 231 ? -0.767 11.383 -4.434 1 97 231 GLY A N 1
ATOM 1742 C CA . GLY A 1 231 ? 0.65 11.57 -4.703 1 97 231 GLY A CA 1
ATOM 1743 C C . GLY A 1 231 ? 1.481 11.719 -3.441 1 97 231 GLY A C 1
ATOM 1744 O O . GLY A 1 231 ? 2.713 11.711 -3.5 1 97 231 GLY A O 1
ATOM 1745 N N . PHE A 1 232 ? 0.81 11.852 -2.312 1 98.06 232 PHE A N 1
ATOM 1746 C CA . PHE A 1 232 ? 1.515 11.812 -1.037 1 98.06 232 PHE A CA 1
ATOM 1747 C C . PHE A 1 232 ? 1.838 10.383 -0.64 1 98.06 232 PHE A C 1
ATOM 1749 O O . PHE A 1 232 ? 1.141 9.789 0.184 1 98.06 232 PHE A O 1
ATOM 1756 N N . SER A 1 233 ? 2.969 9.922 -1.034 1 96 233 SER A N 1
ATOM 1757 C CA . SER A 1 233 ? 3.217 8.484 -1.122 1 96 233 SER A CA 1
ATOM 1758 C C . SER A 1 233 ? 3.621 7.914 0.231 1 96 233 SER A C 1
ATOM 1760 O O . SER A 1 233 ? 3.596 6.695 0.427 1 96 233 SER A O 1
ATOM 1762 N N . ASP A 1 234 ? 4.051 8.727 1.141 1 95.25 234 ASP A N 1
ATOM 1763 C CA . ASP A 1 234 ? 4.457 8.266 2.463 1 95.25 234 ASP A CA 1
ATOM 1764 C C . ASP A 1 234 ? 3.951 9.203 3.555 1 95.25 234 ASP A C 1
ATOM 1766 O O . ASP A 1 234 ? 4.734 9.938 4.164 1 95.25 234 ASP A O 1
ATOM 1770 N N . PRO A 1 235 ? 2.613 9.125 3.809 1 96.12 235 PRO A N 1
ATOM 1771 C CA . PRO A 1 235 ? 2.082 9.961 4.891 1 96.12 235 PRO A CA 1
ATOM 1772 C C . PRO A 1 235 ? 2.68 9.609 6.254 1 96.12 235 PRO A C 1
ATOM 1774 O O . PRO A 1 235 ? 2.67 8.438 6.652 1 96.12 235 PRO A O 1
ATOM 1777 N N . ARG A 1 236 ? 3.197 10.633 6.945 1 94.5 236 ARG A N 1
ATOM 1778 C CA . ARG A 1 236 ? 3.832 10.43 8.242 1 94.5 236 ARG A CA 1
ATOM 1779 C C . ARG A 1 236 ? 2.953 10.953 9.375 1 94.5 236 ARG A C 1
ATOM 1781 O O . ARG A 1 236 ? 2.344 12.016 9.242 1 94.5 236 ARG A O 1
ATOM 1788 N N . VAL A 1 237 ? 2.93 10.172 10.461 1 92.94 237 VAL A N 1
ATOM 1789 C CA . VAL A 1 237 ? 2.205 10.594 11.656 1 92.94 237 VAL A CA 1
ATOM 1790 C C . VAL A 1 237 ? 3.178 11.219 12.656 1 92.94 237 VAL A C 1
ATOM 1792 O O . VAL A 1 237 ? 4.16 10.586 13.055 1 92.94 237 VAL A O 1
ATOM 1795 N N . LEU A 1 238 ? 2.875 12.375 12.992 1 91.5 238 LEU A N 1
ATOM 1796 C CA . LEU A 1 238 ? 3.689 13.023 14.008 1 91.5 238 LEU A CA 1
ATOM 1797 C C . LEU A 1 238 ? 3.152 12.734 15.406 1 91.5 238 LEU A C 1
ATOM 1799 O O . LEU A 1 238 ? 3.924 12.453 16.328 1 91.5 238 LEU A O 1
ATOM 1803 N N . ALA A 1 239 ? 1.846 12.844 15.492 1 86.44 239 ALA A N 1
ATOM 1804 C CA . ALA A 1 239 ? 1.205 12.609 16.781 1 86.44 239 ALA A CA 1
ATOM 1805 C C . ALA A 1 239 ? -0.229 12.117 16.609 1 86.44 239 ALA A C 1
ATOM 1807 O O . ALA A 1 239 ? -0.883 12.445 15.609 1 86.44 239 ALA A O 1
ATOM 1808 N N . ALA A 1 240 ? -0.64 11.336 17.516 1 87.94 240 ALA A N 1
ATOM 1809 C CA . ALA A 1 240 ? -2.02 10.867 17.578 1 87.94 240 ALA A CA 1
ATOM 1810 C C . ALA A 1 240 ? -2.52 10.836 19.016 1 87.94 240 ALA A C 1
ATOM 1812 O O . ALA A 1 240 ? -1.854 10.289 19.906 1 87.94 240 ALA A O 1
ATOM 1813 N N . GLU A 1 241 ? -3.666 11.484 19.219 1 83 241 GLU A N 1
ATOM 1814 C CA . GLU A 1 241 ? -4.262 11.531 20.547 1 83 241 GLU A CA 1
ATOM 1815 C C . GLU A 1 241 ? -5.719 11.078 20.516 1 83 241 GLU A C 1
ATOM 1817 O O . GLU A 1 241 ? -6.496 11.523 19.672 1 83 241 GLU A O 1
ATOM 1822 N N . PRO A 1 242 ? -6.043 10.219 21.484 1 86.56 242 PRO A N 1
ATOM 1823 C CA . PRO A 1 242 ? -7.441 9.781 21.516 1 86.56 242 PRO A CA 1
ATOM 1824 C C . PRO A 1 242 ? -8.406 10.906 21.875 1 86.56 242 PRO A C 1
ATOM 1826 O O . PRO A 1 242 ? -8.055 11.797 22.656 1 86.56 242 PRO A O 1
ATOM 1829 N N . ILE A 1 243 ? -9.508 10.836 21.266 1 83.75 243 ILE A N 1
ATOM 1830 C CA . ILE A 1 243 ? -10.609 11.742 21.578 1 83.75 243 ILE A CA 1
ATOM 1831 C C . ILE A 1 243 ? -11.688 10.992 22.375 1 83.75 243 ILE A C 1
ATOM 1833 O O . ILE A 1 243 ? -12.164 9.945 21.938 1 83.75 243 ILE A O 1
ATOM 1837 N N . GLU A 1 244 ? -12.055 11.523 23.469 1 81.5 244 GLU A N 1
ATOM 1838 C CA . GLU A 1 244 ? -13.094 10.898 24.297 1 81.5 244 GLU A CA 1
ATOM 1839 C C . GLU A 1 244 ? -14.469 11.484 23.984 1 81.5 244 GLU A C 1
ATOM 1841 O O . GLU A 1 244 ? -14.617 12.703 23.844 1 81.5 244 GLU A O 1
ATOM 1846 N N . VAL A 1 245 ? -15.352 10.57 23.812 1 81.5 245 VAL A N 1
ATOM 1847 C CA . VAL A 1 245 ? -16.75 10.953 23.641 1 81.5 245 VAL A CA 1
ATOM 1848 C C . VAL A 1 245 ? -17.516 10.703 24.938 1 81.5 245 VAL A C 1
ATOM 1850 O O . VAL A 1 245 ? -17.641 9.555 25.375 1 81.5 245 VAL A O 1
ATOM 1853 N N . HIS A 1 246 ? -18.016 11.719 25.578 1 77.31 246 HIS A N 1
ATOM 1854 C CA . HIS A 1 246 ? -18.641 11.602 26.891 1 77.31 246 HIS A CA 1
ATOM 1855 C C . HIS A 1 246 ? -20.156 11.578 26.797 1 77.31 246 HIS A C 1
ATOM 1857 O O . HIS A 1 246 ? -20.844 11.242 27.766 1 77.31 246 HIS A O 1
ATOM 1863 N N . ASP A 1 247 ? -20.688 11.875 25.688 1 80.06 247 ASP A N 1
ATOM 1864 C CA . ASP A 1 247 ? -22.125 11.883 25.5 1 80.06 247 ASP A CA 1
ATOM 1865 C C . ASP A 1 247 ? -22.641 10.508 25.062 1 80.06 247 ASP A C 1
ATOM 1867 O O . ASP A 1 247 ? -22.344 10.039 23.969 1 80.06 247 ASP A O 1
ATOM 1871 N N . ALA A 1 248 ? -23.453 9.898 25.938 1 80.56 248 ALA A N 1
ATOM 1872 C CA . ALA A 1 248 ? -23.938 8.539 25.719 1 80.56 248 ALA A CA 1
ATOM 1873 C C . ALA A 1 248 ? -24.766 8.445 24.438 1 80.56 248 ALA A C 1
ATOM 1875 O O . ALA A 1 248 ? -24.703 7.441 23.719 1 80.56 248 ALA A O 1
ATOM 1876 N N . GLU A 1 249 ? -25.562 9.445 24.188 1 81.44 249 GLU A N 1
ATOM 1877 C CA . GLU A 1 249 ? -26.375 9.445 22.969 1 81.44 249 GLU A CA 1
ATOM 1878 C C . GLU A 1 249 ? -25.484 9.453 21.719 1 81.44 249 GLU A C 1
ATOM 1880 O O . GLU A 1 249 ? -25.75 8.734 20.75 1 81.44 249 GLU A O 1
ATOM 1885 N N . LEU A 1 250 ? -24.516 10.258 21.797 1 83.44 250 LEU A N 1
ATOM 1886 C CA . LEU A 1 250 ? -23.594 10.328 20.688 1 83.44 250 LEU A CA 1
ATOM 1887 C C . LEU A 1 250 ? -22.844 9.008 20.5 1 83.44 250 LEU A C 1
ATOM 1889 O O . LEU A 1 250 ? -22.641 8.555 19.375 1 83.44 250 LEU A O 1
ATOM 1893 N N . GLU A 1 251 ? -22.578 8.367 21.578 1 85.56 251 GLU A N 1
ATOM 1894 C CA . GLU A 1 251 ? -21.875 7.082 21.516 1 85.56 251 GLU A CA 1
ATOM 1895 C C . GLU A 1 251 ? -22.703 6.039 20.781 1 85.56 251 GLU A C 1
ATOM 1897 O O . GLU A 1 251 ? -22.156 5.223 20.031 1 85.56 251 GLU A O 1
ATOM 1902 N N . GLY A 1 252 ? -23.922 6.02 21.031 1 86.75 252 GLY A N 1
ATOM 1903 C CA . GLY A 1 252 ? -24.797 5.078 20.359 1 86.75 252 GLY A CA 1
ATOM 1904 C C . GLY A 1 252 ? -24.844 5.262 18.859 1 86.75 252 GLY A C 1
ATOM 1905 O O . GLY A 1 252 ? -24.828 4.281 18.109 1 86.75 252 GLY A O 1
ATOM 1906 N N . VAL A 1 253 ? -24.766 6.508 18.406 1 89.44 253 VAL A N 1
ATOM 1907 C CA . VAL A 1 253 ? -24.875 6.824 16.984 1 89.44 253 VAL A CA 1
ATOM 1908 C C . VAL A 1 253 ? -23.562 6.527 16.281 1 89.44 253 VAL A C 1
ATOM 1910 O O . VAL A 1 253 ? -23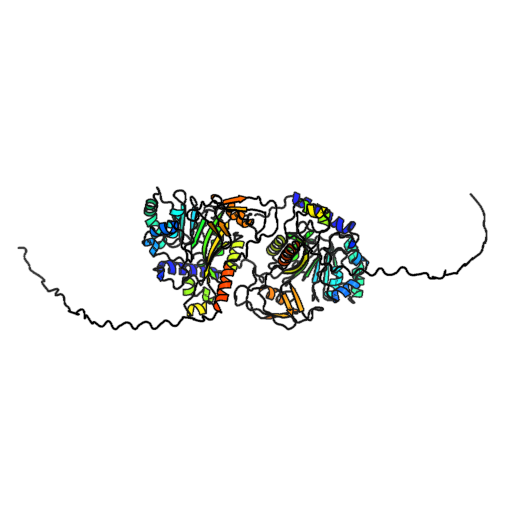.547 6.172 15.102 1 89.44 253 VAL A O 1
ATOM 1913 N N . LEU A 1 254 ? -22.516 6.492 17.031 1 90.75 254 LEU A N 1
ATOM 1914 C CA . LEU A 1 254 ? -21.188 6.375 16.453 1 90.75 254 LEU A CA 1
ATOM 1915 C C . LEU A 1 254 ? -20.812 4.91 16.234 1 90.75 254 LEU A C 1
ATOM 1917 O O . LEU A 1 254 ? -19.797 4.613 15.602 1 90.75 254 LEU A O 1
ATOM 1921 N N . GLY A 1 255 ? -21.625 3.947 16.625 1 87.06 255 GLY A N 1
ATOM 1922 C CA . GLY A 1 255 ? -21.453 2.531 16.344 1 87.06 255 GLY A CA 1
ATOM 1923 C C . GLY A 1 255 ? -20.172 1.954 16.922 1 87.06 255 GLY A C 1
ATOM 1924 O O . GLY A 1 255 ? -19.5 1.143 16.281 1 87.06 255 GLY A O 1
ATOM 1925 N N . GLY A 1 256 ? -19.719 2.541 18.047 1 88.06 256 GLY A N 1
ATOM 1926 C CA . GLY A 1 256 ? -18.547 1.992 18.703 1 88.06 256 GLY A CA 1
ATOM 1927 C C . GLY A 1 256 ? -17.234 2.533 18.156 1 88.06 256 GLY A C 1
ATOM 1928 O O . GLY A 1 256 ? -16.156 2.096 18.562 1 88.06 256 GLY A O 1
ATOM 1929 N N . ALA A 1 257 ? -17.328 3.473 17.281 1 92.12 257 ALA A N 1
ATOM 1930 C CA . ALA A 1 257 ? -16.125 4.039 16.672 1 92.12 257 ALA A CA 1
ATOM 1931 C C . ALA A 1 257 ? -15.297 4.812 17.703 1 92.12 257 ALA A C 1
ATOM 1933 O O . ALA A 1 257 ? -15.859 5.504 18.547 1 92.12 257 ALA A O 1
ATOM 1934 N N . LYS A 1 258 ? -14.023 4.645 17.656 1 90.75 258 LYS A N 1
ATOM 1935 C CA . LYS A 1 258 ? -13.078 5.465 18.406 1 90.75 258 LYS A CA 1
ATOM 1936 C C . LYS A 1 258 ? -12.469 6.555 17.531 1 90.75 258 LYS A C 1
ATOM 1938 O O . LYS A 1 258 ? -12.305 6.363 16.328 1 90.75 258 LYS A O 1
ATOM 1943 N N . PHE A 1 259 ? -12.141 7.613 18.156 1 89.94 259 PHE A N 1
ATOM 1944 C CA . PHE A 1 259 ? -11.68 8.766 17.406 1 89.94 259 PHE A CA 1
ATOM 1945 C C . PHE A 1 259 ? -10.328 9.25 17.922 1 89.94 259 PHE A C 1
ATOM 1947 O O . PHE A 1 259 ? -10.008 9.062 19.094 1 89.94 259 PHE A O 1
ATOM 1954 N N . TYR A 1 260 ? -9.602 9.891 16.969 1 88.56 260 TYR A N 1
ATOM 1955 C CA . TYR A 1 260 ? -8.266 10.383 17.281 1 88.56 260 TYR A CA 1
ATOM 1956 C C . TYR A 1 260 ? -7.984 11.695 16.562 1 88.56 260 TYR A C 1
ATOM 1958 O O . TYR A 1 260 ? -8.367 11.867 15.398 1 88.56 260 TYR A O 1
ATOM 1966 N N . SER A 1 261 ? -7.348 12.531 17.297 1 88.5 261 SER A N 1
ATOM 1967 C CA . SER A 1 261 ? -6.703 13.664 16.641 1 88.5 261 SER A CA 1
ATOM 1968 C C . SER A 1 261 ? -5.316 13.297 16.125 1 88.5 261 SER A C 1
ATOM 1970 O O . SER A 1 261 ? -4.441 12.914 16.906 1 88.5 261 SER A O 1
ATOM 1972 N N . VAL A 1 262 ? -5.168 13.352 14.859 1 91.06 262 VAL A N 1
ATOM 1973 C CA . VAL A 1 262 ? -3.9 12.922 14.273 1 91.06 262 VAL A CA 1
ATOM 1974 C C . VAL A 1 262 ? -3.24 14.094 13.555 1 91.06 262 VAL A C 1
ATOM 1976 O O . VAL A 1 262 ? -3.898 14.82 12.805 1 91.06 262 VAL A O 1
ATOM 1979 N N . THR A 1 263 ? -2.016 14.289 13.844 1 92.25 263 THR A N 1
ATOM 1980 C CA . THR A 1 263 ? -1.207 15.234 13.086 1 92.25 263 THR A CA 1
ATOM 1981 C C . THR A 1 263 ? -0.387 14.508 12.016 1 92.25 263 THR A C 1
ATOM 1983 O O . THR A 1 263 ? 0.442 13.656 12.344 1 92.25 263 THR A O 1
ATOM 1986 N N . PHE A 1 264 ? -0.662 14.867 10.797 1 93.94 264 PHE A N 1
ATOM 1987 C CA . PHE A 1 264 ? 0.004 14.234 9.664 1 93.94 264 PHE A CA 1
ATOM 1988 C C . PHE A 1 264 ? 1.006 15.18 9.023 1 93.94 264 PHE A C 1
ATOM 1990 O O . PHE A 1 264 ? 0.822 16.406 9.055 1 93.94 264 PHE A O 1
ATOM 1997 N N . ARG A 1 265 ? 2.029 14.641 8.477 1 96.75 265 ARG A N 1
ATOM 1998 C CA . ARG A 1 265 ? 2.963 15.312 7.578 1 96.75 265 ARG A CA 1
ATOM 1999 C C . ARG A 1 265 ? 2.977 14.641 6.207 1 96.75 265 ARG A C 1
ATOM 2001 O O . ARG A 1 265 ? 3.318 13.461 6.086 1 96.75 265 ARG A O 1
ATOM 2008 N N . LEU A 1 266 ? 2.547 15.359 5.234 1 98.25 266 LEU A N 1
ATOM 2009 C CA . LEU A 1 266 ? 2.479 14.867 3.861 1 98.25 266 LEU A CA 1
ATOM 2010 C C . LEU A 1 266 ? 3.441 15.641 2.965 1 98.25 266 LEU A C 1
ATOM 2012 O O . LEU A 1 266 ? 3.219 16.828 2.678 1 98.25 266 LEU A O 1
ATOM 2016 N N . PHE A 1 267 ? 4.492 14.984 2.473 1 98.75 267 PHE A N 1
ATOM 2017 C CA . PHE A 1 267 ? 5.508 15.641 1.658 1 98.75 267 PHE A CA 1
ATOM 2018 C C . PHE A 1 267 ? 5.246 15.406 0.175 1 98.75 267 PHE A C 1
ATOM 2020 O O . PHE A 1 267 ? 4.879 14.305 -0.229 1 98.75 267 PHE A O 1
ATOM 2027 N N . LYS A 1 268 ? 5.375 16.438 -0.595 1 98.81 268 LYS A N 1
ATOM 2028 C CA . LYS A 1 268 ? 5.375 16.312 -2.049 1 98.81 268 LYS A CA 1
ATOM 2029 C C . LYS A 1 268 ? 6.789 16.125 -2.59 1 98.81 268 LYS A C 1
ATOM 2031 O O . LYS A 1 268 ? 7.496 17.109 -2.834 1 98.81 268 LYS A O 1
ATOM 2036 N N . LEU A 1 269 ? 7.145 14.953 -2.824 1 98.44 269 LEU A N 1
ATOM 2037 C CA . LEU A 1 269 ? 8.453 14.57 -3.326 1 98.44 269 LEU A CA 1
ATOM 2038 C C . LEU A 1 269 ? 8.328 13.602 -4.496 1 98.44 269 LEU A C 1
ATOM 2040 O O . LEU A 1 269 ? 8.75 12.445 -4.398 1 98.44 269 LEU A O 1
ATOM 2044 N N . PRO A 1 270 ? 7.828 14.156 -5.629 1 96.81 270 PRO A N 1
ATOM 2045 C CA . PRO A 1 270 ? 7.559 13.266 -6.758 1 96.81 270 PRO A CA 1
ATOM 2046 C C . PRO A 1 270 ? 8.805 12.5 -7.215 1 96.81 270 PRO A C 1
ATOM 2048 O O . PRO A 1 270 ? 9.859 13.109 -7.426 1 96.81 270 PRO A O 1
ATOM 2051 N N . GLY A 1 271 ? 8.68 11.211 -7.316 1 95 271 GLY A N 1
ATOM 2052 C CA . GLY A 1 271 ? 9.734 10.359 -7.852 1 95 271 GLY A CA 1
ATOM 2053 C C . GLY A 1 271 ? 10.75 9.945 -6.812 1 95 271 GLY A C 1
ATOM 2054 O O . GLY A 1 271 ? 11.641 9.141 -7.094 1 95 271 GLY A O 1
ATOM 2055 N N . LEU A 1 272 ? 10.625 10.422 -5.594 1 96.5 272 LEU A N 1
ATOM 2056 C CA . LEU A 1 272 ? 11.672 10.172 -4.609 1 96.5 272 LEU A CA 1
ATOM 2057 C C . LEU A 1 272 ? 11.172 9.242 -3.512 1 96.5 272 LEU A C 1
ATOM 2059 O O . LEU A 1 272 ? 11.969 8.648 -2.781 1 96.5 272 LEU A O 1
ATOM 2063 N N . LEU A 1 273 ? 9.906 9.164 -3.385 1 96.81 273 LEU A N 1
ATOM 2064 C CA . LEU A 1 273 ? 9.359 8.328 -2.324 1 96.81 273 LEU A CA 1
ATOM 2065 C C . LEU A 1 273 ? 8.922 6.969 -2.873 1 96.81 273 LEU A C 1
ATOM 2067 O O . LEU A 1 273 ? 8.367 6.891 -3.971 1 96.81 273 LEU A O 1
ATOM 2071 N N . GLU A 1 274 ? 9.211 5.977 -2.107 1 94 274 GLU A N 1
ATOM 2072 C CA . GLU A 1 274 ? 8.836 4.609 -2.467 1 94 274 GLU A CA 1
ATOM 2073 C C . GLU A 1 274 ? 7.746 4.074 -1.546 1 94 274 GLU A C 1
ATOM 2075 O O . GLU A 1 274 ? 7.539 4.602 -0.451 1 94 274 GLU A O 1
ATOM 2080 N N . PRO A 1 275 ? 7.047 2.996 -2.027 1 90.12 275 PRO A N 1
ATOM 2081 C CA . PRO A 1 275 ? 5.945 2.455 -1.225 1 90.12 275 PRO A CA 1
ATOM 2082 C C . PRO A 1 275 ? 6.418 1.874 0.106 1 90.12 275 PRO A C 1
ATOM 2084 O O . PRO A 1 275 ? 5.676 1.899 1.092 1 90.12 275 PRO A O 1
ATOM 2087 N N . GLN A 1 276 ? 7.613 1.327 0.119 1 89.25 276 GLN A N 1
ATOM 2088 C CA . GLN A 1 276 ? 8.195 0.793 1.346 1 89.25 276 GLN A CA 1
ATOM 2089 C C . GLN A 1 276 ? 9.461 1.553 1.728 1 89.25 276 GLN A C 1
ATOM 2091 O O . GLN A 1 276 ? 10.031 2.27 0.904 1 89.25 276 GLN A O 1
ATOM 2096 N N . CYS A 1 277 ? 9.805 1.422 2.982 1 92.38 277 CYS A N 1
ATOM 2097 C CA . CYS A 1 277 ? 11.086 1.967 3.424 1 92.38 277 CYS A CA 1
ATOM 2098 C C . CYS A 1 277 ? 12.25 1.12 2.912 1 92.38 277 CYS A C 1
ATOM 2100 O O . CYS A 1 277 ? 12.414 -0.027 3.33 1 92.38 277 CYS A O 1
ATOM 2102 N N . GLU A 1 278 ? 12.992 1.745 2.039 1 94.44 278 GLU A N 1
ATOM 2103 C CA . GLU A 1 278 ? 14.078 1.016 1.393 1 94.44 278 GLU A CA 1
ATOM 2104 C C . GLU A 1 278 ? 15.438 1.482 1.904 1 94.44 278 GLU A C 1
ATOM 2106 O O . GLU A 1 278 ? 15.625 2.666 2.191 1 94.44 278 GLU A O 1
ATOM 2111 N N . GLU A 1 279 ? 16.359 0.557 1.946 1 94.94 279 GLU A N 1
ATOM 2112 C CA . GLU A 1 279 ? 17.703 0.824 2.453 1 94.94 279 GLU A CA 1
ATOM 2113 C C . GLU A 1 279 ? 18.688 1.092 1.312 1 94.94 279 GLU A C 1
ATOM 2115 O O . GLU A 1 279 ? 18.844 0.254 0.422 1 94.94 279 GLU A O 1
ATOM 2120 N N . TYR A 1 280 ? 19.266 2.275 1.373 1 96.19 280 TYR A N 1
ATOM 2121 C CA . TYR A 1 280 ? 20.297 2.623 0.403 1 96.19 280 TYR A CA 1
ATOM 2122 C C . TYR A 1 280 ? 21.594 2.998 1.102 1 96.19 280 TYR A C 1
ATOM 2124 O O . TYR A 1 280 ? 22.547 3.447 0.458 1 96.19 280 TYR A O 1
ATOM 2132 N N . GLY A 1 281 ? 21.625 2.881 2.443 1 95.56 281 GLY A N 1
ATOM 2133 C CA . GLY A 1 281 ? 22.828 3.178 3.217 1 95.56 281 GLY A CA 1
ATOM 2134 C C . GLY A 1 281 ? 22.938 4.641 3.596 1 95.56 281 GLY A C 1
ATOM 2135 O O . GLY A 1 281 ? 24.016 5.098 4.012 1 95.56 281 GLY A O 1
ATOM 2136 N N . GLN A 1 282 ? 21.859 5.379 3.547 1 96.94 282 GLN A N 1
ATOM 2137 C CA . GLN A 1 282 ? 21.891 6.809 3.836 1 96.94 282 GLN A CA 1
ATOM 2138 C C . GLN A 1 282 ? 21.906 7.066 5.34 1 96.94 282 GLN A C 1
ATOM 2140 O O . GLN A 1 282 ? 21.406 6.254 6.117 1 96.94 282 GLN A O 1
ATOM 2145 N N . THR A 1 283 ? 22.531 8.18 5.68 1 98 283 THR A N 1
ATOM 2146 C CA . THR A 1 283 ? 22.531 8.672 7.051 1 98 283 THR A CA 1
ATOM 2147 C C . THR A 1 283 ? 22.125 10.148 7.098 1 98 283 THR A C 1
ATOM 2149 O O . THR A 1 283 ? 22.266 10.859 6.098 1 98 283 THR A O 1
ATOM 2152 N N . ALA A 1 284 ? 21.594 10.594 8.203 1 98.44 284 ALA A N 1
ATOM 2153 C CA . ALA A 1 284 ? 21.172 11.977 8.391 1 98.44 284 ALA A CA 1
ATOM 2154 C C . ALA A 1 284 ? 21.656 12.523 9.727 1 98.44 284 ALA A C 1
ATOM 2156 O O . ALA A 1 284 ? 21.656 11.812 10.734 1 98.44 284 ALA A O 1
ATOM 2157 N N . THR A 1 285 ? 22.078 13.734 9.727 1 98.75 285 THR A N 1
ATOM 2158 C CA . THR A 1 285 ? 22.5 14.453 10.914 1 98.75 285 THR A CA 1
ATOM 2159 C C . THR A 1 285 ? 21.75 15.773 11.047 1 98.75 285 THR A C 1
ATOM 2161 O O . THR A 1 285 ? 21.75 16.594 10.117 1 98.75 285 THR A O 1
ATOM 2164 N N . TYR A 1 286 ? 21.078 15.961 12.156 1 98.69 286 TYR A N 1
ATOM 2165 C CA . TYR A 1 286 ? 20.391 17.203 12.461 1 98.69 286 TYR A CA 1
ATOM 2166 C C . TYR A 1 286 ? 21.375 18.266 12.938 1 98.69 286 TYR A C 1
ATOM 2168 O O . TYR A 1 286 ? 22.203 18.016 13.812 1 98.69 286 TYR A O 1
ATOM 2176 N N . LYS A 1 287 ? 21.219 19.484 12.438 1 98.38 287 LYS A N 1
ATOM 2177 C CA . LYS A 1 287 ? 22.188 20.547 12.68 1 98.38 287 LYS A CA 1
ATOM 2178 C C . LYS A 1 287 ? 21.828 21.328 13.938 1 98.38 287 LYS A C 1
ATOM 2180 O O . LYS A 1 287 ? 22.625 22.156 14.406 1 98.38 287 LYS A O 1
ATOM 2185 N N . GLY A 1 288 ? 20.625 21.156 14.492 1 97.38 288 GLY A N 1
ATOM 2186 C CA . GLY A 1 288 ? 20.203 21.922 15.648 1 97.38 288 GLY A CA 1
ATOM 2187 C C . GLY A 1 288 ? 19.812 23.344 15.312 1 97.38 288 GLY A C 1
ATOM 2188 O O . GLY A 1 288 ? 19.969 24.25 16.141 1 97.38 288 GLY A O 1
ATOM 2189 N N . THR A 1 289 ? 19.312 23.531 14.07 1 96.94 289 THR A N 1
ATOM 2190 C CA . THR A 1 289 ? 19.188 24.906 13.594 1 96.94 289 THR A CA 1
ATOM 2191 C C . THR A 1 289 ? 17.734 25.359 13.633 1 96.94 289 THR A C 1
ATOM 2193 O O . THR A 1 289 ? 17.438 26.531 13.352 1 96.94 289 THR A O 1
ATOM 2196 N N . VAL A 1 290 ? 16.812 24.516 14 1 94.94 290 VAL A N 1
ATOM 2197 C CA . VAL A 1 290 ? 15.414 24.922 14.109 1 94.94 290 VAL A CA 1
ATOM 2198 C C . VAL A 1 290 ? 15.18 25.625 15.453 1 94.94 290 VAL A C 1
ATOM 2200 O O . VAL A 1 290 ? 15.398 25.031 16.516 1 94.94 290 VAL A O 1
ATOM 2203 N N . PRO A 1 291 ? 14.719 26.859 15.391 1 89.88 291 PRO A N 1
ATOM 2204 C CA . PRO A 1 291 ? 14.453 27.547 16.656 1 89.88 291 PRO A CA 1
ATOM 2205 C C . PRO A 1 291 ? 13.484 26.781 17.562 1 89.88 291 PRO A C 1
ATOM 2207 O O . PRO A 1 291 ? 12.438 26.312 17.094 1 89.88 291 PRO A O 1
ATOM 2210 N N . GLY A 1 292 ? 13.867 26.594 18.797 1 84.94 292 GLY A N 1
ATOM 2211 C CA . GLY A 1 292 ? 13.031 25.875 19.75 1 84.94 292 GLY A CA 1
ATOM 2212 C C . GLY A 1 292 ? 13.289 24.391 19.766 1 84.94 292 GLY A C 1
ATOM 2213 O O . GLY A 1 292 ? 12.758 23.672 20.609 1 84.94 292 GLY A O 1
ATOM 2214 N N . SER A 1 293 ? 14.07 23.938 18.844 1 92.19 293 SER A N 1
ATOM 2215 C CA . SER A 1 293 ? 14.43 22.531 18.734 1 92.19 293 SER A CA 1
ATOM 2216 C C . SER A 1 293 ? 15.93 22.344 18.531 1 92.19 293 SER A C 1
ATOM 2218 O O . SER A 1 293 ? 16.359 21.609 17.656 1 92.19 293 SER A O 1
ATOM 2220 N N . GLU A 1 294 ? 16.688 23.047 19.312 1 93.75 294 GLU A N 1
ATOM 2221 C CA . GLU A 1 294 ? 18.141 23.062 19.141 1 93.75 294 GLU A CA 1
ATOM 2222 C C . GLU A 1 294 ? 18.75 21.719 19.516 1 93.75 294 GLU A C 1
ATOM 2224 O O . GLU A 1 294 ? 19.781 21.312 18.953 1 93.75 294 GLU A O 1
ATOM 2229 N N . ASP A 1 295 ? 18.094 20.969 20.422 1 95.06 295 ASP A N 1
ATOM 2230 C CA . ASP A 1 295 ? 18.656 19.719 20.922 1 95.06 295 ASP A CA 1
ATOM 2231 C C . ASP A 1 295 ? 18.25 18.547 20.047 1 95.06 295 ASP A C 1
ATOM 2233 O O . ASP A 1 295 ? 19.031 17.625 19.828 1 95.06 295 ASP A O 1
ATOM 2237 N N . ALA A 1 296 ? 17 18.594 19.641 1 96.31 296 ALA A N 1
ATOM 2238 C CA . ALA A 1 296 ? 16.469 17.469 18.844 1 96.31 296 ALA A CA 1
ATOM 2239 C C . ALA A 1 296 ? 15.305 17.922 17.969 1 96.31 296 ALA A C 1
ATOM 2241 O O . ALA A 1 296 ? 14.602 18.875 18.312 1 96.31 296 ALA A O 1
ATOM 2242 N N . TYR A 1 297 ? 15.141 17.234 16.891 1 96 297 TYR A N 1
ATOM 2243 C CA . TYR A 1 297 ? 14.031 17.469 15.984 1 96 297 TYR A CA 1
ATOM 2244 C C . TYR A 1 297 ? 13.25 16.188 15.734 1 96 297 TYR A C 1
ATOM 2246 O O . TYR A 1 297 ? 13.836 15.164 15.367 1 96 297 TYR A O 1
ATOM 2254 N N . THR A 1 298 ? 11.977 16.25 15.953 1 94.06 298 THR A N 1
ATOM 2255 C CA . THR A 1 298 ? 11.117 15.094 15.719 1 94.06 298 THR A CA 1
ATOM 2256 C C . THR A 1 298 ? 10.406 15.211 14.375 1 94.06 298 THR A C 1
ATOM 2258 O O . THR A 1 298 ? 9.602 16.125 14.172 1 94.06 298 THR A O 1
ATOM 2261 N N . LEU A 1 299 ? 10.758 14.336 13.453 1 95.44 299 LEU A N 1
ATOM 2262 C CA . LEU A 1 299 ? 10.141 14.312 12.133 1 95.44 299 LEU A CA 1
ATOM 2263 C C . LEU A 1 299 ? 8.766 13.656 12.188 1 95.44 299 LEU A C 1
ATOM 2265 O O . LEU A 1 299 ? 7.805 14.164 11.602 1 95.44 299 LEU A O 1
ATOM 2269 N N . ASP A 1 300 ? 8.703 12.586 12.859 1 92.69 300 ASP A N 1
ATOM 2270 C CA . ASP A 1 300 ? 7.473 11.82 13.047 1 92.69 300 ASP A CA 1
ATOM 2271 C C . ASP A 1 300 ? 7.57 10.922 14.273 1 92.69 300 ASP A C 1
ATOM 2273 O O . ASP A 1 300 ? 8.523 11.008 15.039 1 92.69 300 ASP A O 1
ATOM 2277 N N . CYS A 1 301 ? 6.59 10.094 14.477 1 88.81 301 CYS A N 1
ATOM 2278 C CA . CYS A 1 301 ? 6.496 9.352 15.727 1 88.81 301 CYS A CA 1
ATOM 2279 C C . CYS A 1 301 ? 7.602 8.305 15.828 1 88.81 301 CYS A C 1
ATOM 2281 O O . CYS A 1 301 ? 7.879 7.785 16.906 1 88.81 301 CYS A O 1
ATOM 2283 N N . ASP A 1 302 ? 8.344 8.023 14.758 1 88.75 302 ASP A N 1
ATOM 2284 C CA . ASP A 1 302 ? 9.383 7.004 14.781 1 88.75 302 ASP A CA 1
ATOM 2285 C C . ASP A 1 302 ? 10.766 7.629 14.625 1 88.75 302 ASP A C 1
ATOM 2287 O O . ASP A 1 302 ? 11.781 6.941 14.758 1 88.75 302 ASP A O 1
ATOM 2291 N N . HIS A 1 303 ? 10.828 8.938 14.352 1 93.88 303 HIS A N 1
ATOM 2292 C CA . HIS A 1 303 ? 12.102 9.562 14.008 1 93.88 303 HIS A CA 1
ATOM 2293 C C . HIS A 1 303 ? 12.32 10.836 14.812 1 93.88 303 HIS A C 1
ATOM 2295 O O . HIS A 1 303 ? 11.672 11.852 14.555 1 93.88 303 HIS A O 1
ATOM 2301 N N . THR A 1 304 ? 13.172 10.742 15.719 1 94.94 304 THR A N 1
ATOM 2302 C CA . THR A 1 304 ? 13.719 11.906 16.422 1 94.94 304 THR A CA 1
ATOM 2303 C C . THR A 1 304 ? 15.234 11.977 16.25 1 94.94 304 THR A C 1
ATOM 2305 O O . THR A 1 304 ? 15.938 10.992 16.516 1 94.94 304 THR A O 1
ATOM 2308 N N . PHE A 1 305 ? 15.648 13.102 15.812 1 97.56 305 PHE A N 1
ATOM 2309 C CA . PHE A 1 305 ? 17.062 13.273 15.531 1 97.56 305 PHE A CA 1
ATOM 2310 C C . PHE A 1 305 ? 17.719 14.18 16.562 1 97.56 305 PHE A C 1
ATOM 2312 O O . PHE A 1 305 ? 17.328 15.344 16.703 1 97.56 305 PHE A O 1
ATOM 2319 N N . LYS A 1 306 ? 18.672 13.664 17.219 1 97.19 306 LYS A N 1
ATOM 2320 C CA . LYS A 1 306 ? 19.453 14.484 18.141 1 97.19 306 LYS A CA 1
ATOM 2321 C C . LYS A 1 306 ? 20.484 15.32 17.375 1 97.19 306 LYS A C 1
ATOM 2323 O O . LYS A 1 306 ? 21.125 14.828 16.453 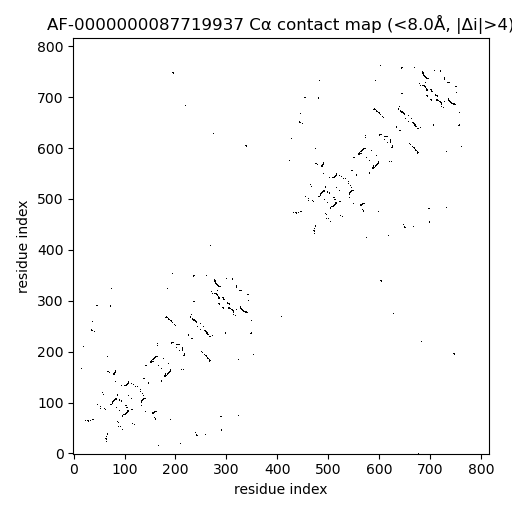1 97.19 306 LYS A O 1
ATOM 2328 N N . ALA A 1 307 ? 20.609 16.547 17.828 1 97.88 307 ALA A N 1
ATOM 2329 C CA . ALA A 1 307 ? 21.562 17.453 17.156 1 97.88 307 ALA A CA 1
ATOM 2330 C C . ALA A 1 307 ? 22.969 16.891 17.203 1 97.88 307 ALA A C 1
ATOM 2332 O O . ALA A 1 307 ? 23.438 16.453 18.266 1 97.88 307 ALA A O 1
ATOM 2333 N N . GLY A 1 308 ? 23.562 16.875 16.031 1 97.69 308 GLY A N 1
ATOM 2334 C CA . GLY A 1 308 ? 24.953 16.453 15.945 1 97.69 308 GLY A CA 1
ATOM 2335 C C . GLY A 1 308 ? 25.125 14.953 15.82 1 97.69 308 GLY A C 1
ATOM 2336 O O . GLY A 1 308 ? 26.203 14.477 15.445 1 97.69 308 GLY A O 1
ATOM 2337 N N . ALA A 1 309 ? 24.109 14.219 16.203 1 97.69 309 ALA A N 1
ATOM 2338 C CA . ALA A 1 309 ? 24.203 12.766 16.109 1 97.69 309 ALA A CA 1
ATOM 2339 C C . ALA A 1 309 ? 23.75 12.273 14.742 1 97.69 309 ALA A C 1
ATOM 2341 O O . ALA A 1 309 ? 22.766 12.766 14.188 1 97.69 309 ALA A O 1
ATOM 2342 N N . THR A 1 310 ? 24.516 11.367 14.219 1 97.75 310 THR A N 1
ATOM 2343 C CA . THR A 1 310 ? 24.203 10.797 12.914 1 97.75 310 THR A CA 1
ATOM 2344 C C . THR A 1 310 ? 23.375 9.523 13.07 1 97.75 310 THR A C 1
ATOM 2346 O O . THR A 1 310 ? 23.672 8.688 13.93 1 97.75 310 THR A O 1
ATOM 2349 N N . ALA A 1 311 ? 22.312 9.414 12.281 1 96.88 311 ALA A N 1
ATOM 2350 C CA . ALA A 1 311 ? 21.453 8.242 12.32 1 96.88 311 ALA A CA 1
ATOM 2351 C C . ALA A 1 311 ? 21.266 7.652 10.922 1 96.88 311 ALA A C 1
ATOM 2353 O O . ALA A 1 311 ? 21.219 8.383 9.93 1 96.88 311 ALA A O 1
ATOM 2354 N N . ARG A 1 312 ? 21.109 6.312 10.875 1 96.19 312 ARG A N 1
ATOM 2355 C CA . ARG A 1 312 ? 20.719 5.668 9.625 1 96.19 312 ARG A CA 1
ATOM 2356 C C . ARG A 1 312 ? 19.25 5.926 9.32 1 96.19 312 ARG A C 1
ATOM 2358 O O . ARG A 1 312 ? 18.406 5.906 10.219 1 96.19 312 ARG A O 1
ATOM 2365 N N . VAL A 1 313 ? 18.969 6.199 8.047 1 97.06 313 VAL A N 1
ATOM 2366 C CA . VAL A 1 313 ? 17.594 6.453 7.652 1 97.06 313 VAL A CA 1
ATOM 2367 C C . VAL A 1 313 ? 17.281 5.746 6.332 1 97.06 313 VAL A C 1
ATOM 2369 O O . VAL A 1 313 ? 18.203 5.473 5.547 1 97.06 313 VAL A O 1
ATOM 2372 N N . CYS A 1 314 ? 16.031 5.414 6.094 1 96.75 314 CYS A N 1
ATOM 2373 C CA . CYS A 1 314 ? 15.633 4.832 4.82 1 96.75 314 CYS A CA 1
ATOM 2374 C C . CYS A 1 314 ? 15.641 5.883 3.715 1 96.75 314 CYS A C 1
ATOM 2376 O O . CYS A 1 314 ? 15.797 7.074 3.986 1 96.75 314 CYS A O 1
ATOM 2378 N N . GLY A 1 315 ? 15.477 5.434 2.492 1 97.38 315 GLY A N 1
ATOM 2379 C CA . GLY A 1 315 ? 15.469 6.332 1.35 1 97.38 315 GLY A CA 1
ATOM 2380 C C . GLY A 1 315 ? 14.414 7.414 1.445 1 97.38 315 GLY A C 1
ATOM 2381 O O . GLY A 1 315 ? 14.656 8.562 1.082 1 97.38 315 GLY A O 1
ATOM 2382 N N . ASN A 1 316 ? 13.211 7.094 1.892 1 97.56 316 ASN A N 1
ATOM 2383 C CA . ASN A 1 316 ? 12.125 8.055 2.027 1 97.56 316 ASN A CA 1
ATOM 2384 C C . ASN A 1 316 ? 12.477 9.156 3.025 1 97.56 316 ASN A C 1
ATOM 2386 O O . ASN A 1 316 ? 12.328 10.344 2.725 1 97.56 316 ASN A O 1
ATOM 2390 N N . THR A 1 317 ? 12.953 8.758 4.16 1 97.69 317 THR A N 1
ATOM 2391 C CA . THR A 1 317 ? 13.32 9.727 5.184 1 97.69 317 THR A CA 1
ATOM 2392 C C . THR A 1 317 ? 14.461 10.625 4.699 1 97.69 317 THR A C 1
ATOM 2394 O O . THR A 1 317 ? 14.43 11.836 4.902 1 97.69 317 THR A O 1
ATOM 2397 N N . ALA A 1 318 ? 15.375 10.023 4.074 1 98.31 318 ALA A N 1
ATOM 2398 C CA . ALA A 1 318 ? 16.469 10.805 3.516 1 98.31 318 ALA A CA 1
ATOM 2399 C C . ALA A 1 318 ? 15.945 11.875 2.559 1 98.31 318 ALA A C 1
ATOM 2401 O O . ALA A 1 318 ? 16.375 13.031 2.617 1 98.31 318 ALA A O 1
ATOM 2402 N N . ALA A 1 319 ? 15.023 11.484 1.725 1 98.38 319 ALA A N 1
ATOM 2403 C CA . ALA A 1 319 ? 14.453 12.422 0.765 1 98.38 319 ALA A CA 1
ATOM 2404 C C . ALA A 1 319 ? 13.703 13.547 1.477 1 98.38 319 ALA A C 1
ATOM 2406 O O . ALA A 1 319 ? 13.812 14.711 1.089 1 98.38 319 ALA A O 1
ATOM 2407 N N . MET A 1 320 ? 12.992 13.25 2.496 1 98.38 320 MET A N 1
ATOM 2408 C CA . MET A 1 320 ? 12.25 14.258 3.252 1 98.38 320 MET A CA 1
ATOM 2409 C C . MET A 1 320 ? 13.203 15.273 3.879 1 98.38 320 MET A C 1
ATOM 2411 O O . MET A 1 320 ? 12.891 16.469 3.938 1 98.38 320 MET A O 1
ATOM 2415 N N . LEU A 1 321 ? 14.336 14.82 4.309 1 98.44 321 LEU A N 1
ATOM 2416 C CA . LEU A 1 321 ? 15.266 15.672 5.039 1 98.44 321 LEU A CA 1
ATOM 2417 C C . LEU A 1 321 ? 16.172 16.438 4.078 1 98.44 321 LEU A C 1
ATOM 2419 O O . LEU A 1 321 ? 16.656 17.516 4.402 1 98.44 321 LEU A O 1
ATOM 2423 N N . GLU A 1 322 ? 16.328 15.906 2.875 1 98 322 GLU A N 1
ATOM 2424 C CA . GLU A 1 322 ? 17.312 16.469 1.957 1 98 322 GLU A CA 1
ATOM 2425 C C . GLU A 1 322 ? 16.641 17.234 0.824 1 98 322 GLU A C 1
ATOM 2427 O O . GLU A 1 322 ? 17.188 18.203 0.3 1 98 322 GLU A O 1
ATOM 2432 N N . ASP A 1 323 ? 15.414 16.828 0.462 1 98.25 323 ASP A N 1
ATOM 2433 C CA . ASP A 1 323 ? 14.82 17.344 -0.771 1 98.25 323 ASP A CA 1
ATOM 2434 C C . ASP A 1 323 ? 13.555 18.141 -0.481 1 98.25 323 ASP A C 1
ATOM 2436 O O . ASP A 1 323 ? 12.789 18.453 -1.396 1 98.25 323 ASP A O 1
ATOM 2440 N N . SER A 1 324 ? 13.281 18.469 0.762 1 98.38 324 SER A N 1
ATOM 2441 C CA . SER A 1 324 ? 12.141 19.297 1.144 1 98.38 324 SER A CA 1
ATOM 2442 C C . SER A 1 324 ? 12.602 20.594 1.777 1 98.38 324 SER A C 1
ATOM 2444 O O . SER A 1 324 ? 13.789 20.906 1.787 1 98.38 324 SER A O 1
ATOM 2446 N N . TRP A 1 325 ? 11.594 21.391 2.258 1 97.44 325 TRP A N 1
ATOM 2447 C CA . TRP A 1 325 ? 11.898 22.672 2.91 1 97.44 325 TRP A CA 1
ATOM 2448 C C . TRP A 1 325 ? 12.75 22.453 4.156 1 97.44 325 TRP A C 1
ATOM 2450 O O . TRP A 1 325 ? 13.336 23.391 4.691 1 97.44 325 TRP A O 1
ATOM 2460 N N . LEU A 1 326 ? 13 21.219 4.586 1 97.88 326 LEU A N 1
ATOM 2461 C CA . LEU A 1 326 ? 13.781 20.875 5.773 1 97.88 326 LEU A CA 1
ATOM 2462 C C . LEU A 1 326 ? 15.273 20.828 5.453 1 97.88 326 LEU A C 1
ATOM 2464 O O . LEU A 1 326 ? 16.109 20.797 6.359 1 97.88 326 LEU A O 1
ATOM 2468 N N . ALA A 1 327 ? 15.664 20.875 4.254 1 98 327 ALA A N 1
ATOM 2469 C CA . ALA A 1 327 ? 17.016 20.609 3.754 1 98 327 ALA A CA 1
ATOM 2470 C C . ALA A 1 327 ? 18.047 21.469 4.484 1 98 327 ALA A C 1
ATOM 2472 O O . ALA A 1 327 ? 19.125 20.984 4.844 1 98 327 ALA A O 1
ATOM 2473 N N . PRO A 1 328 ? 17.719 22.766 4.758 1 97.69 328 PRO A N 1
ATOM 2474 C CA . PRO A 1 328 ? 18.734 23.609 5.41 1 97.69 328 PRO A CA 1
ATOM 2475 C C . PRO A 1 328 ? 19.094 23.125 6.812 1 97.69 328 PRO A C 1
ATOM 2477 O O . PRO A 1 328 ? 20.125 23.5 7.359 1 97.69 328 PRO A O 1
ATOM 2480 N N . HIS A 1 329 ? 18.344 22.25 7.371 1 98.19 329 HIS A N 1
ATOM 2481 C CA . HIS A 1 329 ? 18.5 21.922 8.781 1 98.19 329 HIS A CA 1
ATOM 2482 C C . HIS A 1 329 ? 19.156 20.547 8.953 1 98.19 329 HIS A C 1
ATOM 2484 O O . HIS A 1 329 ? 19.422 20.125 10.078 1 98.19 329 HIS A O 1
ATOM 2490 N N . PHE A 1 330 ? 19.422 19.859 7.852 1 98.56 330 PHE A N 1
ATOM 2491 C CA . PHE A 1 330 ? 19.969 18.5 7.934 1 98.56 330 PHE A CA 1
ATOM 2492 C C . PHE A 1 330 ? 21.125 18.328 6.953 1 98.56 330 PHE A C 1
ATOM 2494 O O . PHE A 1 330 ? 21.203 19.016 5.934 1 98.56 330 PHE A O 1
ATOM 2501 N N . THR A 1 331 ? 22.062 17.438 7.305 1 98.56 331 THR A N 1
ATOM 2502 C CA . THR A 1 331 ? 23.031 16.859 6.371 1 98.56 331 THR A CA 1
ATOM 2503 C C . THR A 1 331 ? 22.719 15.391 6.113 1 98.56 331 THR A C 1
ATOM 2505 O O . THR A 1 331 ? 22.594 14.602 7.055 1 98.56 331 THR A O 1
ATOM 2508 N N . VAL A 1 332 ? 22.531 15.094 4.867 1 98.38 332 VAL A N 1
ATOM 2509 C CA . VAL A 1 332 ? 22.266 13.711 4.484 1 98.38 332 VAL A CA 1
ATOM 2510 C C . VAL A 1 332 ? 23.406 13.172 3.645 1 98.38 332 VAL A C 1
ATOM 2512 O O . VAL A 1 332 ? 23.906 13.852 2.746 1 98.38 332 VAL A O 1
ATOM 2515 N N . MET A 1 333 ? 23.844 11.984 4 1 97.81 333 MET A N 1
ATOM 2516 C CA . MET A 1 333 ? 24.891 11.312 3.24 1 97.81 333 MET A CA 1
ATOM 2517 C C . MET A 1 333 ? 24.359 10.07 2.543 1 97.81 333 MET A C 1
ATOM 2519 O O . MET A 1 333 ? 23.516 9.359 3.102 1 97.81 333 MET A O 1
ATOM 2523 N N . GLY A 1 334 ? 24.844 9.828 1.248 1 94.38 334 GLY A N 1
ATOM 2524 C CA . GLY A 1 334 ? 24.422 8.695 0.441 1 94.38 334 GLY A CA 1
ATOM 2525 C C . GLY A 1 334 ? 23.75 9.094 -0.85 1 94.38 334 GLY A C 1
ATOM 2526 O O . GLY A 1 334 ? 23.203 10.203 -0.957 1 94.38 334 GLY A O 1
ATOM 2527 N N . ASP A 1 335 ? 23.766 8.281 -1.929 1 89.88 335 ASP A N 1
ATOM 2528 C CA . ASP A 1 335 ? 23.234 8.688 -3.23 1 89.88 335 ASP A CA 1
ATOM 2529 C C . ASP A 1 335 ? 22.234 7.664 -3.756 1 89.88 335 ASP A C 1
ATOM 2531 O O . ASP A 1 335 ? 21.844 7.711 -4.926 1 89.88 335 ASP A O 1
ATOM 2535 N N . ARG A 1 336 ? 21.812 6.777 -3.035 1 91.06 336 ARG A N 1
ATOM 2536 C CA . ARG A 1 336 ? 20.781 5.805 -3.385 1 91.06 336 ARG A CA 1
ATOM 2537 C C . ARG A 1 336 ? 21.234 4.926 -4.551 1 91.06 336 ARG A C 1
ATOM 2539 O O . ARG A 1 336 ? 20.406 4.363 -5.27 1 91.06 336 ARG A O 1
ATOM 2546 N N . SER A 1 337 ? 22.5 4.84 -4.809 1 91.19 337 SER A N 1
ATOM 2547 C CA . SER A 1 337 ? 23.016 4.094 -5.953 1 91.19 337 SER A CA 1
ATOM 2548 C C . SER A 1 337 ? 22.922 2.59 -5.727 1 91.19 337 SER A C 1
ATOM 2550 O O . SER A 1 337 ? 22.828 1.814 -6.68 1 91.19 337 SER A O 1
ATOM 2552 N N . THR A 1 338 ? 22.984 2.242 -4.477 1 91.94 338 THR A N 1
ATOM 2553 C CA . THR A 1 338 ? 22.953 0.82 -4.156 1 91.94 338 THR A CA 1
ATOM 2554 C C . THR A 1 338 ? 21.766 0.496 -3.238 1 91.94 338 THR A C 1
ATOM 2556 O O . THR A 1 338 ? 21.672 1.039 -2.137 1 91.94 338 THR A O 1
ATOM 2559 N N . HIS A 1 339 ? 20.969 -0.322 -3.734 1 94.69 339 HIS A N 1
ATOM 2560 C CA . HIS A 1 339 ? 19.844 -0.801 -2.932 1 94.69 339 HIS A CA 1
ATOM 2561 C C . HIS A 1 339 ? 20.25 -1.978 -2.055 1 94.69 339 HIS A C 1
ATOM 2563 O O . HIS A 1 339 ? 20.891 -2.924 -2.535 1 94.69 339 HIS A O 1
ATOM 2569 N N . GLN A 1 340 ? 19.922 -1.93 -0.801 1 93.25 340 GLN A N 1
ATOM 2570 C CA . GLN A 1 340 ? 20.391 -2.939 0.138 1 93.25 340 GLN A CA 1
ATOM 2571 C C . GLN A 1 340 ? 19.219 -3.699 0.767 1 93.25 340 GLN A C 1
ATOM 2573 O O . GLN A 1 340 ? 19.391 -4.375 1.785 1 93.25 340 GLN A O 1
ATOM 2578 N N . GLY A 1 341 ? 18.031 -3.512 0.203 1 92.44 341 GLY A N 1
ATOM 2579 C CA . GLY A 1 341 ? 16.875 -4.219 0.734 1 92.44 341 GLY A CA 1
ATOM 2580 C C . GLY A 1 341 ? 15.914 -3.316 1.492 1 92.44 341 GLY A C 1
ATOM 2581 O O . GLY A 1 341 ? 15.898 -2.102 1.279 1 92.44 341 GLY A O 1
ATOM 2582 N N . GLN A 1 342 ? 15.109 -3.936 2.229 1 90.31 342 GLN A N 1
ATOM 2583 C CA . GLN A 1 342 ? 14.133 -3.193 3.018 1 90.31 342 GLN A CA 1
ATOM 2584 C C . GLN A 1 342 ? 14.766 -2.617 4.281 1 90.31 342 GLN A C 1
ATOM 2586 O O . GLN A 1 342 ? 15.602 -3.264 4.91 1 90.31 342 GLN A O 1
ATOM 2591 N N . PHE A 1 343 ? 14.391 -1.422 4.562 1 91.94 343 PHE A N 1
ATOM 2592 C CA . PHE A 1 343 ? 14.844 -0.763 5.781 1 91.94 343 PHE A CA 1
ATOM 2593 C C . PHE A 1 343 ? 13.828 -0.938 6.902 1 91.94 343 PHE A C 1
ATOM 2595 O O . PHE A 1 343 ? 12.633 -0.74 6.699 1 91.94 343 PHE A O 1
ATOM 2602 N N . ASP A 1 344 ? 14.266 -1.32 8.062 1 83.12 344 ASP A N 1
ATOM 2603 C CA . ASP A 1 344 ? 13.367 -1.438 9.211 1 83.12 344 ASP A CA 1
ATOM 2604 C C . ASP A 1 344 ? 13.164 -0.087 9.891 1 83.12 344 ASP A C 1
ATOM 2606 O O . ASP A 1 344 ? 13.953 0.311 10.742 1 83.12 344 ASP A O 1
ATOM 2610 N N . CYS A 1 345 ? 12.188 0.574 9.508 1 81.31 345 CYS A N 1
ATOM 2611 C CA . CYS A 1 345 ? 11.93 1.908 10.039 1 81.31 345 CYS A CA 1
ATOM 2612 C C . CYS A 1 345 ? 11.062 1.838 11.289 1 81.31 345 CYS A C 1
ATOM 2614 O O . CYS A 1 345 ? 10.727 2.869 11.875 1 81.31 345 CYS A O 1
ATOM 2616 N N . GLY A 1 346 ? 10.891 0.705 11.742 1 67.69 346 GLY A N 1
ATOM 2617 C CA . GLY A 1 346 ? 10.023 0.58 12.906 1 67.69 346 GLY A CA 1
ATOM 2618 C C . GLY A 1 346 ? 8.578 0.3 12.539 1 67.69 346 GLY A C 1
ATOM 2619 O O . GLY A 1 346 ? 8.258 0.094 11.367 1 67.69 346 GLY A O 1
ATOM 2620 N N . PRO A 1 347 ? 7.73 0.07 13.469 1 58.56 347 PRO A N 1
ATOM 2621 C CA . PRO A 1 347 ? 6.379 -0.429 13.211 1 58.56 347 PRO A CA 1
ATOM 2622 C C . PRO A 1 347 ? 5.523 0.565 12.422 1 58.56 347 PRO A C 1
ATOM 2624 O O . PRO A 1 347 ? 4.508 0.183 11.836 1 58.56 347 PRO A O 1
ATOM 2627 N N . GLY A 1 348 ? 6.168 1.633 11.961 1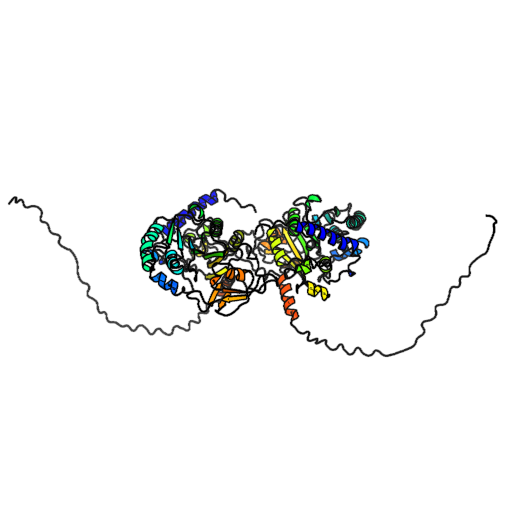 54.22 348 GLY A N 1
ATOM 2628 C CA . GLY A 1 348 ? 5.539 2.586 11.062 1 54.22 348 GLY A CA 1
ATOM 2629 C C . GLY A 1 348 ? 4.289 3.221 11.641 1 54.22 348 GLY A C 1
ATOM 2630 O O . GLY A 1 348 ? 3.934 4.344 11.273 1 54.22 348 GLY A O 1
ATOM 2631 N N . ASN A 1 349 ? 3.188 2.42 12.094 1 54.47 349 ASN A N 1
ATOM 2632 C CA . ASN A 1 349 ? 1.87 3 12.328 1 54.47 349 ASN A CA 1
ATOM 2633 C C . ASN A 1 349 ? 1.698 3.434 13.781 1 54.47 349 ASN A C 1
ATOM 2635 O O . ASN A 1 349 ? 1.165 2.682 14.594 1 54.47 349 ASN A O 1
ATOM 2639 N N . CYS A 1 350 ? 2.365 4.473 14.07 1 58.41 350 CYS A N 1
ATOM 2640 C CA . CYS A 1 350 ? 2.115 5.051 15.391 1 58.41 350 CYS A CA 1
ATOM 2641 C C . CYS A 1 350 ? 0.63 5.336 15.586 1 58.41 350 CYS A C 1
ATOM 2643 O O . CYS A 1 350 ? 0.169 5.492 16.719 1 58.41 350 CYS A O 1
ATOM 2645 N N . VAL A 1 351 ? -0.056 5.574 14.484 1 57.44 351 VAL A N 1
ATOM 2646 C CA . VAL A 1 351 ? -1.49 5.77 14.664 1 57.44 351 VAL A CA 1
ATOM 2647 C C . VAL A 1 351 ? -2.111 4.5 15.25 1 57.44 351 VAL A C 1
ATOM 2649 O O . VAL A 1 351 ? -2.846 4.559 16.234 1 57.44 351 VAL A O 1
ATOM 2652 N N . LEU A 1 352 ? -1.761 3.375 14.484 1 57.28 352 LEU A N 1
ATOM 2653 C CA . LEU A 1 352 ? -2.436 2.139 14.859 1 57.28 352 LEU A CA 1
ATOM 2654 C C . LEU A 1 352 ? -1.935 1.633 16.203 1 57.28 352 LEU A C 1
ATOM 2656 O O . LEU A 1 352 ? -2.689 1.024 16.969 1 57.28 352 LEU A O 1
ATOM 2660 N N . SER A 1 353 ? -0.668 1.938 16.359 1 54.16 353 SER A N 1
ATOM 2661 C CA . SER A 1 353 ? -0.195 1.595 17.703 1 54.16 353 SER A CA 1
ATOM 2662 C C . SER A 1 353 ? -0.943 2.381 18.766 1 54.16 353 SER A C 1
ATOM 2664 O O . SER A 1 353 ? -1.279 1.84 19.828 1 54.16 353 SER A O 1
ATOM 2666 N N . ALA A 1 354 ? -1.137 3.531 18.469 1 50.75 354 ALA A N 1
ATOM 2667 C CA . ALA A 1 354 ? -1.94 4.344 19.391 1 50.75 354 ALA A CA 1
ATOM 2668 C C . ALA A 1 354 ? -3.385 3.85 19.438 1 50.75 354 ALA A C 1
ATOM 2670 O O . ALA A 1 354 ? -4.027 3.883 20.484 1 50.75 354 ALA A O 1
ATOM 2671 N N . LEU A 1 355 ? -3.752 3.34 18.312 1 55.12 355 LEU A N 1
ATOM 2672 C CA . LEU A 1 355 ? -5.105 2.807 18.203 1 55.12 355 LEU A CA 1
ATOM 2673 C C . LEU A 1 355 ? -5.23 1.491 18.969 1 55.12 355 LEU A C 1
ATOM 2675 O O . LEU A 1 355 ? -6.289 1.188 19.516 1 55.12 355 LEU A O 1
ATOM 2679 N N . SER A 1 356 ? -4.172 0.665 18.859 1 49.19 356 SER A N 1
ATOM 2680 C CA . SER A 1 356 ? -4.176 -0.635 19.516 1 49.19 356 SER A CA 1
ATOM 2681 C C . SER A 1 356 ? -4.027 -0.485 21.031 1 49.19 356 SER A C 1
ATOM 2683 O O . SER A 1 356 ? -4.605 -1.257 21.797 1 49.19 356 SER A O 1
ATOM 2685 N N . VAL A 1 357 ? -3.184 0.367 21.5 1 41.03 357 VAL A N 1
ATOM 2686 C CA . VAL A 1 357 ? -2.965 0.523 22.938 1 41.03 357 VAL A CA 1
ATOM 2687 C C . VAL A 1 357 ? -4.242 1.029 23.594 1 41.03 357 VAL A C 1
ATOM 2689 O O . VAL A 1 357 ? -4.504 0.724 24.766 1 41.03 357 VAL A O 1
ATOM 2692 N N . ALA A 1 358 ? -4.883 1.818 22.984 1 39.44 358 ALA A N 1
ATOM 2693 C CA . ALA A 1 358 ? -6.102 2.33 23.609 1 39.44 358 ALA A CA 1
ATOM 2694 C C . ALA A 1 358 ? -7.137 1.224 23.781 1 39.44 358 ALA A C 1
ATOM 2696 O O . ALA A 1 358 ? -7.906 1.227 24.75 1 39.44 358 ALA A O 1
ATOM 2697 N N . SER A 1 359 ? -7.09 0.233 22.906 1 38.59 359 SER A N 1
ATOM 2698 C CA . SER A 1 359 ? -8.023 -0.88 23.031 1 38.59 359 SER A CA 1
ATOM 2699 C C . SER A 1 359 ? -7.633 -1.795 24.188 1 38.59 359 SER A C 1
ATOM 2701 O O . SER A 1 359 ? -8.5 -2.408 24.828 1 38.59 359 SER A O 1
ATOM 2703 N N . LEU A 1 360 ? -6.359 -1.971 24.516 1 34.88 360 LEU A N 1
ATOM 2704 C CA . LEU A 1 360 ? -5.977 -2.799 25.641 1 34.88 360 LEU A CA 1
ATOM 2705 C C . LEU A 1 360 ? -6.277 -2.088 26.969 1 34.88 360 LEU A C 1
ATOM 2707 O O . LEU A 1 360 ? -6.41 -2.734 28 1 34.88 360 LEU A O 1
ATOM 2711 N N . ALA A 1 361 ? -6.172 -0.839 27 1 32.66 361 ALA A N 1
ATOM 2712 C CA . ALA A 1 361 ? -6.406 -0.165 28.281 1 32.66 361 ALA A CA 1
ATOM 2713 C C . ALA A 1 361 ? -7.859 -0.305 28.719 1 32.66 361 ALA A C 1
ATOM 2715 O O . ALA A 1 361 ? -8.18 -0.121 29.891 1 32.66 361 ALA A O 1
ATOM 2716 N N . GLY A 1 362 ? -8.711 -0.668 27.828 1 31.97 362 GLY A N 1
ATOM 2717 C CA . GLY A 1 362 ? -10.086 -0.709 28.312 1 31.97 362 GLY A CA 1
ATOM 2718 C C . GLY A 1 362 ? -10.383 -1.941 29.156 1 31.97 362 GLY A C 1
ATOM 2719 O O . GLY A 1 362 ? -11.492 -2.084 29.672 1 31.97 362 GLY A O 1
ATOM 2720 N N . GLY A 1 363 ? -9.586 -3.059 29.031 1 30.23 363 GLY A N 1
ATOM 2721 C CA . GLY A 1 363 ? -10.047 -4.156 29.875 1 30.23 363 GLY A CA 1
ATOM 2722 C C . GLY A 1 363 ? -9.594 -4.043 31.312 1 30.23 363 GLY A C 1
ATOM 2723 O O . GLY A 1 363 ? -9.789 -4.969 32.094 1 30.23 363 GLY A O 1
ATOM 2724 N N . GLY A 1 364 ? -8.484 -3.359 31.609 1 26.61 364 GLY A N 1
ATOM 2725 C CA . GLY A 1 364 ? -8.188 -3.447 33.031 1 26.61 364 GLY A CA 1
ATOM 2726 C C . GLY A 1 364 ? -9.25 -2.797 33.906 1 26.61 364 GLY A C 1
ATOM 2727 O O . GLY A 1 364 ? -9.719 -1.697 33.594 1 26.61 364 GLY A O 1
ATOM 2728 N N . GLY A 1 365 ? -10.117 -3.613 34.531 1 24.98 365 GLY A N 1
ATOM 2729 C CA . GLY A 1 365 ? -10.859 -3.195 35.719 1 24.98 365 GLY A CA 1
ATOM 2730 C C . GLY A 1 365 ? -10.062 -2.281 36.625 1 24.98 365 GLY A C 1
ATOM 2731 O O . GLY A 1 365 ? -8.859 -2.453 36.781 1 24.98 365 GLY A O 1
ATOM 2732 N N . GLY A 1 366 ? -10.289 -1.033 36.656 1 23.92 366 GLY A N 1
ATOM 2733 C CA . GLY A 1 366 ? -9.953 -0.053 37.688 1 23.92 366 GLY A CA 1
ATOM 2734 C C . GLY A 1 366 ? -10.023 -0.609 39.094 1 23.92 366 GLY A C 1
ATOM 2735 O O . GLY A 1 366 ? -11.117 -0.821 39.625 1 23.92 366 GLY A O 1
ATOM 2736 N N . GLY A 1 367 ? -9.242 -1.766 39.375 1 22.38 367 GLY A N 1
ATOM 2737 C CA . GLY A 1 367 ? -9.047 -1.795 40.812 1 22.38 367 GLY A CA 1
ATOM 2738 C C . GLY A 1 367 ? -8.57 -0.469 41.375 1 22.38 367 GLY A C 1
ATOM 2739 O O . GLY A 1 367 ? -7.527 0.049 40.969 1 22.38 367 GLY A O 1
ATOM 2740 N N . SER A 1 368 ? -9.5 0.347 41.719 1 22.95 368 SER A N 1
ATOM 2741 C CA . SER A 1 368 ? -9.492 1.507 42.594 1 22.95 368 SER A CA 1
ATOM 2742 C C . SER A 1 368 ? -8.711 1.228 43.875 1 22.95 368 SER A C 1
ATOM 2744 O O . SER A 1 368 ? -9.195 0.544 44.781 1 22.95 368 SER A O 1
ATOM 2746 N N . CYS A 1 369 ? -7.48 0.653 43.844 1 20.36 369 CYS A N 1
ATOM 2747 C CA . CYS A 1 369 ? -6.859 0.812 45.156 1 20.36 369 CYS A CA 1
ATOM 2748 C C . CYS A 1 369 ? -6.777 2.283 45.531 1 20.36 369 CYS A C 1
ATOM 2750 O O . CYS A 1 369 ? -5.836 2.979 45.156 1 20.36 369 CYS A O 1
ATOM 2752 N N . CYS A 1 370 ? -7.781 3.041 45.344 1 21.5 370 CYS A N 1
ATOM 2753 C CA . CYS A 1 370 ? -7.871 4.234 46.188 1 21.5 370 CYS A CA 1
ATOM 2754 C C . CYS A 1 370 ? -7.625 3.895 47.656 1 21.5 370 CYS A C 1
ATOM 2756 O O . CYS A 1 370 ? -8.234 2.971 48.188 1 21.5 370 CYS A O 1
ATOM 2758 N N . ALA A 1 371 ? -6.309 3.891 48.219 1 21.36 371 ALA A N 1
ATOM 2759 C CA . ALA A 1 371 ? -6.262 3.91 49.656 1 21.36 371 ALA A CA 1
ATOM 2760 C C . ALA A 1 371 ? -7.465 4.648 50.25 1 21.36 371 ALA A C 1
ATOM 2762 O O . ALA A 1 371 ? -8.031 5.531 49.594 1 21.36 371 ALA A O 1
ATOM 2763 N N . PRO A 1 372 ? -8.117 4.176 51.281 1 20.08 372 PRO A N 1
ATOM 2764 C CA . PRO A 1 372 ? -9.258 4.91 51.812 1 20.08 372 PRO A CA 1
ATOM 2765 C C . PRO A 1 372 ? -8.969 6.402 52 1 20.08 372 PRO A C 1
ATOM 2767 O O . PRO A 1 372 ? -7.816 6.797 52.156 1 20.08 372 PRO A O 1
ATOM 2770 N N . LYS A 1 373 ? -9.531 7.191 51.281 1 22.22 373 LYS A N 1
ATOM 2771 C CA . LYS A 1 373 ? -9.422 8.602 51.625 1 22.22 373 LYS A CA 1
ATOM 2772 C C . LYS A 1 373 ? -9.398 8.766 53.156 1 22.22 373 LYS A C 1
ATOM 2774 O O . LYS A 1 373 ? -10.297 8.281 53.844 1 22.22 373 LYS A O 1
ATOM 2779 N N . PRO A 1 374 ? -8.156 8.836 53.781 1 19.45 374 PRO A N 1
ATOM 2780 C CA . PRO A 1 374 ? -8.391 9.094 55.188 1 19.45 374 PRO A CA 1
ATOM 2781 C C . PRO A 1 374 ? -9.578 10.016 55.438 1 19.45 374 PRO A C 1
ATOM 2783 O O . PRO A 1 374 ? -10.016 10.727 54.531 1 19.45 374 PRO A O 1
ATOM 2786 N N . ALA A 1 375 ? -10.148 9.867 56.688 1 19.27 375 ALA A N 1
ATOM 2787 C CA . ALA A 1 375 ? -11.219 10.586 57.375 1 19.27 375 ALA A CA 1
ATOM 2788 C C . ALA A 1 375 ? -11.086 12.094 57.188 1 19.27 375 ALA A C 1
ATOM 2790 O O . ALA A 1 375 ? -10.062 12.68 57.562 1 19.27 375 ALA A O 1
ATOM 2791 N N . ALA A 1 376 ? -11.422 12.633 55.969 1 19.2 376 ALA A N 1
ATOM 2792 C CA . ALA A 1 376 ? -11.484 14.086 55.938 1 19.2 376 ALA A CA 1
ATOM 2793 C C . ALA A 1 376 ? -11.953 14.648 57.281 1 19.2 376 ALA A C 1
ATOM 2795 O O . ALA A 1 376 ? -12.977 14.227 57.812 1 19.2 376 ALA A O 1
ATOM 2796 N N . ALA A 1 377 ? -10.891 14.922 58.062 1 19.47 377 ALA A N 1
ATOM 2797 C CA . ALA A 1 377 ? -11.242 15.703 59.25 1 19.47 377 ALA A CA 1
ATOM 2798 C C . ALA A 1 377 ? -12.367 16.688 58.938 1 19.47 377 ALA A C 1
ATOM 2800 O O . ALA A 1 377 ? -12.359 17.344 57.906 1 19.47 377 ALA A O 1
ATOM 2801 N N . ALA A 1 378 ? -13.562 16.359 59.531 1 19.23 378 ALA A N 1
ATOM 2802 C CA . ALA A 1 378 ? -14.812 17.109 59.625 1 19.23 378 ALA A CA 1
ATOM 2803 C C . ALA A 1 378 ? -14.547 18.609 59.75 1 19.23 378 ALA A C 1
ATOM 2805 O O . ALA A 1 378 ? -13.664 19.016 60.5 1 19.23 378 ALA A O 1
ATOM 2806 N N . ALA A 1 379 ? -14.883 19.25 58.625 1 19.42 379 ALA A N 1
ATOM 2807 C CA . ALA A 1 379 ? -14.906 20.703 58.562 1 19.42 379 ALA A CA 1
ATOM 2808 C C . ALA A 1 379 ? -15.391 21.297 59.906 1 19.42 379 ALA A C 1
ATOM 2810 O O . ALA A 1 379 ? -16.469 20.938 60.375 1 19.42 379 ALA A O 1
ATOM 2811 N N . ALA A 1 380 ? -14.414 21.359 60.781 1 18.08 380 ALA A N 1
ATOM 2812 C CA . ALA A 1 380 ? -14.914 22.094 61.938 1 18.08 380 ALA A CA 1
ATOM 2813 C C . ALA A 1 380 ? -15.852 23.219 61.5 1 18.08 380 ALA A C 1
ATOM 2815 O O . ALA A 1 380 ? -15.656 23.828 60.469 1 18.08 380 ALA A O 1
ATOM 2816 N N . LYS A 1 381 ? -16.875 23.203 62.219 1 19.98 381 LYS A N 1
ATOM 2817 C CA . LYS A 1 381 ? -18.109 23.969 62.406 1 19.98 381 LYS A CA 1
ATOM 2818 C C . LYS A 1 381 ? -17.828 25.469 62.469 1 19.98 381 LYS A C 1
ATOM 2820 O O . LYS A 1 381 ? -18.016 26.094 63.5 1 19.98 381 LYS A O 1
ATOM 2825 N N . GLY A 1 382 ? -16.594 25.953 61.656 1 16.34 382 GLY A N 1
ATOM 2826 C CA . GLY A 1 382 ? -16.594 27.328 62.094 1 16.34 382 GLY A CA 1
ATOM 2827 C C . GLY A 1 382 ? -17.938 28.016 61.906 1 16.34 382 GLY A C 1
ATOM 2828 O O . GLY A 1 382 ? -18.562 27.906 60.875 1 16.34 382 GLY A O 1
ATOM 2829 N N . GLY A 1 383 ? -18.672 28.141 63 1 15.86 383 GLY A N 1
ATOM 2830 C CA . GLY A 1 383 ? -19.969 28.75 63.219 1 15.86 383 GLY A CA 1
ATOM 2831 C C . GLY A 1 383 ? -20.141 30.078 62.531 1 15.86 383 GLY A C 1
ATOM 2832 O O . GLY A 1 383 ? -21.203 30.344 61.938 1 15.86 383 GLY A O 1
ATOM 2833 N N . ASP A 1 384 ? -19.312 31.109 62.875 1 17.08 384 ASP A N 1
ATOM 2834 C CA . ASP A 1 384 ? -20.078 32.281 63.312 1 17.08 384 ASP A CA 1
ATOM 2835 C C . ASP A 1 384 ? -20.703 33 62.125 1 17.08 384 ASP A C 1
ATOM 2837 O O . ASP A 1 384 ? -20.062 33.125 61.062 1 17.08 384 ASP A O 1
ATOM 2841 N N . SER A 1 385 ? -21.969 33.344 62.219 1 16.3 385 SER A N 1
ATOM 2842 C CA . SER A 1 385 ? -23.156 33.812 61.531 1 16.3 385 SER A CA 1
ATOM 2843 C C . SER A 1 385 ? -22.969 35.25 61.031 1 16.3 385 SER A C 1
ATOM 2845 O O . SER A 1 385 ? -23.938 35.938 60.75 1 16.3 385 SER A O 1
ATOM 2847 N N . CYS A 1 386 ? -21.688 35.812 60.875 1 15.86 386 CYS A N 1
ATOM 2848 C CA . CYS A 1 386 ? -21.875 37.25 60.875 1 15.86 386 CYS A CA 1
ATOM 2849 C C . CYS A 1 386 ? -22.781 37.688 59.719 1 15.86 386 CYS A C 1
ATOM 2851 O O . CYS A 1 386 ? -22.453 37.469 58.562 1 15.86 386 CYS A O 1
ATOM 2853 N N . CYS A 1 387 ? -24.094 37.844 59.938 1 15.28 387 CYS A N 1
ATOM 2854 C CA . CYS A 1 387 ? -25.344 38.125 59.25 1 15.28 387 CYS A CA 1
ATOM 2855 C C . CYS A 1 387 ? -25.297 39.5 58.562 1 15.28 387 CYS A C 1
ATOM 2857 O O . CYS A 1 387 ? -25.141 40.5 59.219 1 15.28 387 CYS A O 1
ATOM 2859 N N . ALA A 1 388 ? -24.453 39.688 57.438 1 16.7 388 ALA A N 1
ATOM 2860 C CA . ALA A 1 388 ? -24.453 41.031 56.812 1 16.7 388 ALA A CA 1
ATOM 2861 C C . ALA A 1 388 ? -25.875 41.562 56.656 1 16.7 388 ALA A C 1
ATOM 2863 O O . ALA A 1 388 ? -26.734 40.875 56.094 1 16.7 388 ALA A O 1
ATOM 2864 N N . PRO A 1 389 ? -26.219 42.562 57.469 1 16.05 389 PRO A N 1
ATOM 2865 C CA . PRO A 1 389 ? -27.609 43 57.406 1 16.05 389 PRO A CA 1
ATOM 2866 C C . PRO A 1 389 ? -28.047 43.375 56 1 16.05 389 PRO A C 1
ATOM 2868 O O . PRO A 1 389 ? -27.219 43.75 55.188 1 16.05 389 PRO A O 1
ATOM 2871 N N . LYS A 1 390 ? -29.312 43.219 55.688 1 16.34 390 LYS A N 1
ATOM 2872 C CA . LYS A 1 390 ? -30.172 43.031 54.531 1 16.34 390 LYS A CA 1
ATOM 2873 C C . LYS A 1 390 ? -30.375 44.344 53.75 1 16.34 390 LYS A C 1
ATOM 2875 O O . LYS A 1 390 ? -30.516 44.312 52.531 1 16.34 390 LYS A O 1
ATOM 2880 N N . PRO A 1 391 ? -30.359 45.719 54.344 1 15.84 391 PRO A N 1
ATOM 2881 C CA . PRO A 1 391 ? -31.75 46.125 54.188 1 15.84 391 PRO A CA 1
ATOM 2882 C C . PRO A 1 391 ? -32.094 46.531 52.75 1 15.84 391 PRO A C 1
ATOM 2884 O O . PRO A 1 391 ? -31.188 46.688 51.906 1 15.84 391 PRO A O 1
ATOM 2887 N N . ALA A 1 392 ? -32.75 47.906 52.594 1 15.96 392 ALA A N 1
ATOM 2888 C CA . ALA A 1 392 ? -34.094 48.281 52.188 1 15.96 392 ALA A CA 1
ATOM 2889 C C . ALA A 1 392 ? -34.125 48.688 50.719 1 15.96 392 ALA A C 1
ATOM 2891 O O . ALA A 1 392 ? -33.094 49.031 50.125 1 15.96 392 ALA A O 1
ATOM 2892 N N . ALA A 1 393 ? -35.344 49.281 50.312 1 16.08 393 ALA A N 1
ATOM 2893 C CA . ALA A 1 393 ? -36.375 49.219 49.312 1 16.08 393 ALA A CA 1
ATOM 2894 C C . ALA A 1 393 ? -36.062 50.188 48.156 1 16.08 393 ALA A C 1
ATOM 2896 O O . ALA A 1 393 ? -35.156 51 48.25 1 16.08 393 ALA A O 1
ATOM 2897 N N . ALA A 1 394 ? -37.156 50.875 47.906 1 16.44 394 ALA A N 1
ATOM 2898 C CA . ALA A 1 394 ? -38 51.156 46.75 1 16.44 394 ALA A CA 1
ATOM 2899 C C . ALA A 1 394 ? -37.5 52.406 46 1 16.44 394 ALA A C 1
ATOM 2901 O O . ALA A 1 394 ? -36.625 53.125 46.5 1 16.44 394 ALA A O 1
ATOM 2902 N N . ALA A 1 395 ? -38.469 53.344 45.938 1 16.98 395 ALA A N 1
ATOM 2903 C CA . ALA A 1 395 ? -39.25 53.938 44.844 1 16.98 395 ALA A CA 1
ATOM 2904 C C . ALA A 1 395 ? -38.75 55.312 44.469 1 16.98 395 ALA A C 1
ATOM 2906 O O . ALA A 1 395 ? -38.688 56.219 45.312 1 16.98 395 ALA A O 1
ATOM 2907 N N . ALA A 1 396 ? -37.844 55.406 43.656 1 16.81 396 ALA A N 1
ATOM 2908 C CA . ALA A 1 396 ? -37.406 56.719 43.25 1 16.81 396 ALA A CA 1
ATOM 2909 C C . ALA A 1 396 ? -38.531 57.531 42.625 1 16.81 396 ALA A C 1
ATOM 2911 O O . ALA A 1 396 ? -39.312 57 41.781 1 16.81 396 ALA A O 1
ATOM 2912 N N . ALA A 1 397 ? -38.938 58.781 43.094 1 14.46 397 ALA A N 1
ATOM 2913 C CA . ALA A 1 397 ? -39.906 59.844 43 1 14.46 397 ALA A CA 1
ATOM 2914 C C . ALA A 1 397 ? -39.812 60.562 41.625 1 14.46 397 ALA A C 1
ATOM 2916 O O . ALA A 1 397 ? -38.875 61.25 41.344 1 14.46 397 ALA A O 1
ATOM 2917 N N . LYS A 1 398 ? -39.875 60.125 40.531 1 18.48 398 LYS A N 1
ATOM 2918 C CA . LYS A 1 398 ? -39.875 61.156 39.5 1 18.48 398 LYS A CA 1
ATOM 2919 C C . LYS A 1 398 ? -41.156 61.969 39.531 1 18.48 398 LYS A C 1
ATOM 2921 O O . LYS A 1 398 ? -42.25 61.438 39.312 1 18.48 398 LYS A O 1
ATOM 2926 N N . GLY A 1 399 ? -41.438 63.062 40.5 1 14.91 399 GLY A N 1
ATOM 2927 C CA . GLY A 1 399 ? -42.562 64 40.406 1 14.91 399 GLY A CA 1
ATOM 2928 C C . GLY A 1 399 ? -42.688 64.688 39.062 1 14.91 399 GLY A C 1
ATOM 2929 O O . GLY A 1 399 ? -41.781 64.562 38.219 1 14.91 399 GLY A O 1
ATOM 2930 N N . GLY A 1 400 ? -43.812 65.812 38.75 1 15.8 400 GLY A N 1
ATOM 2931 C CA . GLY A 1 400 ? -44.875 66.438 37.969 1 15.8 400 GLY A CA 1
ATOM 2932 C C . GLY A 1 400 ? -44.469 67.688 37.219 1 15.8 400 GLY A C 1
ATOM 2933 O O . GLY A 1 400 ? -45.156 68.125 36.281 1 15.8 400 GLY A O 1
ATOM 2934 N N . ALA A 1 401 ? -43.562 68.812 37.094 1 16.61 401 ALA A N 1
ATOM 2935 C CA . ALA A 1 401 ? -44.375 70 36.719 1 16.61 401 ALA A CA 1
ATOM 2936 C C . ALA A 1 401 ? -44.625 70 35.219 1 16.61 401 ALA A C 1
ATOM 2938 O O . ALA A 1 401 ? -43.75 69.625 34.438 1 16.61 401 ALA A O 1
ATOM 2939 N N . ALA A 1 402 ? -45.688 70 34.594 1 16.47 402 ALA A N 1
ATOM 2940 C CA . ALA A 1 402 ? -46.062 70.688 33.406 1 16.47 402 ALA A CA 1
ATOM 2941 C C . ALA A 1 402 ? -45.844 72.188 33.562 1 16.47 402 ALA A C 1
ATOM 2943 O O . ALA A 1 402 ? -45.656 72.688 34.688 1 16.47 402 ALA A O 1
ATOM 2944 N N . ALA A 1 403 ? -46.656 73.562 33.219 1 16.95 403 ALA A N 1
ATOM 2945 C CA . ALA A 1 403 ? -46.688 74.5 32.125 1 16.95 403 ALA A CA 1
ATOM 2946 C C . ALA A 1 403 ? -46.156 75.875 32.594 1 16.95 403 ALA A C 1
ATOM 2948 O O . ALA A 1 403 ? -45.625 76.688 31.797 1 16.95 403 ALA A O 1
ATOM 2949 N N . PRO A 1 404 ? -45.312 76.75 33.344 1 16.02 404 PRO A N 1
ATOM 2950 C CA . PRO A 1 404 ? -45.844 78.062 33 1 16.02 404 PRO A CA 1
ATOM 2951 C C . PRO A 1 404 ? -45.531 78.438 31.562 1 16.02 404 PRO A C 1
ATOM 2953 O O . PRO A 1 404 ? -44.719 77.812 30.891 1 16.02 404 PRO A O 1
ATOM 2956 N N . ARG A 1 405 ? -46.125 79.75 31.047 1 15.89 405 ARG A N 1
ATOM 2957 C CA . ARG A 1 405 ? -46.344 81 30.344 1 15.89 405 ARG A CA 1
ATOM 2958 C C . ARG A 1 405 ? -45.031 81.812 30.281 1 15.89 405 ARG A C 1
ATOM 2960 O O . ARG A 1 405 ? -44.844 82.562 29.344 1 15.89 405 ARG A O 1
ATOM 2967 N N . LYS A 1 406 ? -43.969 82.562 31.109 1 15.54 406 LYS A N 1
ATOM 2968 C CA . LYS A 1 406 ? -43.844 83.875 30.609 1 15.54 406 LYS A CA 1
ATOM 2969 C C . LYS A 1 406 ? -43.062 83.938 29.312 1 15.54 406 LYS A C 1
ATOM 2971 O O . LYS A 1 406 ? -42.219 83.062 29.047 1 15.54 406 LYS A O 1
ATOM 2976 N N . CYS A 1 407 ? -43.438 84.875 28.141 1 18.39 407 CYS A N 1
ATOM 2977 C CA . CYS A 1 407 ? -42.656 85.875 27.469 1 18.39 407 CYS A CA 1
ATOM 2978 C C . CYS A 1 407 ? -41.594 86.438 28.391 1 18.39 407 CYS A C 1
ATOM 2980 O O . CYS A 1 407 ? -40.625 87.062 27.938 1 18.39 407 CYS A O 1
ATOM 2982 N N . CYS A 1 408 ? -41.906 86.5 29.797 1 18.61 408 CYS A N 1
ATOM 2983 C CA . CYS A 1 408 ? -41.312 87.688 30.406 1 18.61 408 CYS A CA 1
ATOM 2984 C C . CYS A 1 408 ? -39.844 87.438 30.719 1 18.61 408 CYS A C 1
ATOM 2986 O O . CYS A 1 408 ? -39.469 86.375 31.203 1 18.61 408 CYS A O 1
ATOM 2988 N N . MET B 1 1 ? 6.117 10.07 -11.344 1 20.8 1 MET B N 1
ATOM 2989 C CA . MET B 1 1 ? 7.09 9.805 -12.398 1 20.8 1 MET B CA 1
ATOM 2990 C C . MET B 1 1 ? 6.422 9.164 -13.609 1 20.8 1 MET B C 1
ATOM 2992 O O . MET B 1 1 ? 5.637 8.219 -13.461 1 20.8 1 MET B O 1
ATOM 2996 N N . ALA B 1 2 ? 6.273 9.914 -14.625 1 25.67 2 ALA B N 1
ATOM 2997 C CA . ALA B 1 2 ? 5.773 9.477 -15.922 1 25.67 2 ALA B CA 1
ATOM 2998 C C . ALA B 1 2 ? 6.316 8.094 -16.281 1 25.67 2 ALA B C 1
ATOM 3000 O O . ALA B 1 2 ? 7.422 7.734 -15.875 1 25.67 2 ALA B O 1
ATOM 3001 N N . PRO B 1 3 ? 5.539 7.238 -16.719 1 26.02 3 PRO B N 1
ATOM 3002 C CA . PRO B 1 3 ? 6.117 6.004 -17.25 1 26.02 3 PRO B CA 1
ATOM 3003 C C . PRO B 1 3 ? 7.32 6.262 -18.156 1 26.02 3 PRO B C 1
ATOM 3005 O O . PRO B 1 3 ? 7.238 7.062 -19.094 1 26.02 3 PRO B O 1
ATOM 3008 N N . VAL B 1 4 ? 8.477 6.238 -17.625 1 28.39 4 VAL B N 1
ATOM 3009 C CA . VAL B 1 4 ? 9.609 6.312 -18.531 1 28.39 4 VAL B CA 1
ATOM 3010 C C . VAL B 1 4 ? 9.391 5.352 -19.703 1 28.39 4 VAL B C 1
ATOM 3012 O O . VAL B 1 4 ? 9.242 4.145 -19.5 1 28.39 4 VAL B O 1
ATOM 3015 N N . ALA B 1 5 ? 8.883 5.77 -20.766 1 29.12 5 ALA B N 1
ATOM 3016 C CA . ALA B 1 5 ? 8.891 5.059 -22.047 1 29.12 5 ALA B CA 1
ATOM 3017 C C . ALA B 1 5 ? 10.211 4.332 -22.266 1 29.12 5 ALA B C 1
ATOM 3019 O O . ALA B 1 5 ? 11.289 4.918 -22.094 1 29.12 5 ALA B O 1
ATOM 3020 N N . ALA B 1 6 ? 10.117 3.057 -22.141 1 33.72 6 ALA B N 1
ATOM 3021 C CA . ALA B 1 6 ? 11.305 2.283 -22.5 1 33.72 6 ALA B CA 1
ATOM 3022 C C . ALA B 1 6 ? 11.914 2.781 -23.797 1 33.72 6 ALA B C 1
ATOM 3024 O O . ALA B 1 6 ? 11.219 2.91 -24.812 1 33.72 6 ALA B O 1
ATOM 3025 N N . GLY B 1 7 ? 12.859 3.537 -23.719 1 31.41 7 GLY B N 1
ATOM 3026 C CA . GLY B 1 7 ? 13.57 3.9 -24.938 1 31.41 7 GLY B CA 1
ATOM 3027 C C . GLY B 1 7 ? 13.969 2.699 -25.781 1 31.41 7 GLY B C 1
ATOM 3028 O O . GLY B 1 7 ? 13.898 1.561 -25.312 1 31.41 7 GLY B O 1
ATOM 3029 N N . PRO B 1 8 ? 14.234 2.795 -27.094 1 35.72 8 PRO B N 1
ATOM 3030 C CA . PRO B 1 8 ? 14.664 1.781 -28.047 1 35.72 8 PRO B CA 1
ATOM 3031 C C . PRO B 1 8 ? 15.68 0.804 -27.469 1 35.72 8 PRO B C 1
ATOM 3033 O O . PRO B 1 8 ? 15.664 -0.385 -27.797 1 35.72 8 PRO B O 1
ATOM 3036 N N . SER B 1 9 ? 16.484 1.241 -26.656 1 38.72 9 SER B N 1
ATOM 3037 C CA . SER B 1 9 ? 17.531 0.409 -26.078 1 38.72 9 SER B CA 1
ATOM 3038 C C . SER B 1 9 ? 16.953 -0.637 -25.141 1 38.72 9 SER B C 1
ATOM 3040 O O . SER B 1 9 ? 17.5 -1.732 -25 1 38.72 9 SER B O 1
ATOM 3042 N N . GLN B 1 10 ? 15.883 -0.317 -24.547 1 41.78 10 GLN B N 1
ATOM 3043 C CA . GLN B 1 10 ? 15.266 -1.256 -23.609 1 41.78 10 GLN B CA 1
ATOM 3044 C C . GLN B 1 10 ? 14.578 -2.395 -24.359 1 41.78 10 GLN B C 1
ATOM 3046 O O . GLN B 1 10 ? 14.523 -3.523 -23.859 1 41.78 10 GLN B O 1
ATOM 3051 N N . LEU B 1 11 ? 14.164 -2.074 -25.625 1 41.19 11 LEU B N 1
ATOM 3052 C CA . LEU B 1 11 ? 13.547 -3.061 -26.5 1 41.19 11 LEU B CA 1
ATOM 3053 C C . LEU B 1 11 ? 14.586 -4.027 -27.047 1 41.19 11 LEU B C 1
ATOM 3055 O O . LEU B 1 11 ? 14.32 -5.227 -27.172 1 41.19 11 LEU B O 1
ATOM 3059 N N . GLU B 1 12 ? 15.648 -3.492 -27.703 1 43.81 12 GLU B N 1
ATOM 3060 C CA . GLU B 1 12 ? 16.719 -4.348 -28.203 1 43.81 12 GLU B CA 1
ATOM 3061 C C . GLU B 1 12 ? 17.203 -5.316 -27.125 1 43.81 12 GLU B C 1
ATOM 3063 O O . GLU B 1 12 ? 17.469 -6.484 -27.422 1 43.81 12 GLU B O 1
ATOM 3068 N N . ASP B 1 13 ? 17.094 -4.785 -25.906 1 58 13 ASP B N 1
ATOM 3069 C CA . ASP B 1 13 ? 17.547 -5.551 -24.75 1 58 13 ASP B CA 1
ATOM 3070 C C . ASP B 1 13 ? 16.5 -6.605 -24.359 1 58 13 ASP B C 1
ATOM 3072 O O . ASP B 1 13 ? 16.859 -7.738 -24.031 1 58 13 ASP B O 1
ATOM 3076 N N . ALA B 1 14 ? 15.336 -6.32 -24.844 1 58.06 14 ALA B N 1
ATOM 3077 C CA . ALA B 1 14 ? 14.289 -7.297 -24.547 1 58.06 14 ALA B CA 1
ATOM 3078 C C . ALA B 1 14 ? 14.383 -8.492 -25.5 1 58.06 14 ALA B C 1
ATOM 3080 O O . ALA B 1 14 ? 14.195 -9.641 -25.078 1 58.06 14 ALA B O 1
ATOM 3081 N N . ALA B 1 15 ? 14.57 -8.266 -26.828 1 58.06 15 ALA B N 1
ATOM 3082 C CA . ALA B 1 15 ? 14.703 -9.328 -27.828 1 58.06 15 ALA B CA 1
ATOM 3083 C C . ALA B 1 15 ? 15.898 -10.219 -27.5 1 58.06 15 ALA B C 1
ATOM 3085 O O . ALA B 1 15 ? 15.82 -11.445 -27.641 1 58.06 15 ALA B O 1
ATOM 3086 N N . ALA B 1 16 ? 16.891 -9.555 -27.109 1 59.41 16 ALA B N 1
ATOM 3087 C CA . ALA B 1 16 ? 18.094 -10.305 -26.766 1 59.41 16 ALA B CA 1
ATOM 3088 C C . ALA B 1 16 ? 17.859 -11.195 -25.547 1 59.41 16 ALA B C 1
ATOM 3090 O O . ALA B 1 16 ? 18.312 -12.344 -25.516 1 59.41 16 ALA B O 1
ATOM 3091 N N . VAL B 1 17 ? 17.125 -10.742 -24.656 1 58.22 17 VAL B N 1
ATOM 3092 C CA . VAL B 1 17 ? 16.812 -11.523 -23.469 1 58.22 17 VAL B CA 1
ATOM 3093 C C . VAL B 1 17 ? 15.945 -12.727 -23.844 1 58.22 17 VAL B C 1
ATOM 3095 O O . VAL B 1 17 ? 16.203 -13.852 -23.422 1 58.22 17 VAL B O 1
ATOM 3098 N N . ARG B 1 18 ? 15.055 -12.531 -24.734 1 62.47 18 ARG B N 1
ATOM 3099 C CA . ARG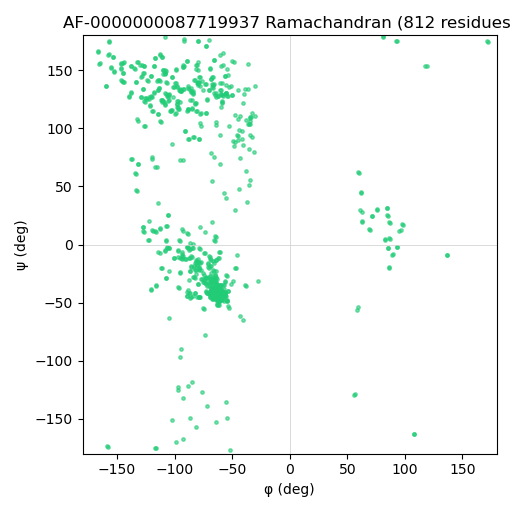 B 1 18 ? 14.164 -13.609 -25.156 1 62.47 18 ARG B CA 1
ATOM 3100 C C . ARG B 1 18 ? 14.945 -14.695 -25.891 1 62.47 18 ARG B C 1
ATOM 3102 O O . ARG B 1 18 ? 14.703 -15.891 -25.672 1 62.47 18 ARG B O 1
ATOM 3109 N N . GLU B 1 19 ? 15.742 -14.195 -26.766 1 61.41 19 GLU B N 1
ATOM 3110 C CA . GLU B 1 19 ? 16.562 -15.141 -27.516 1 61.41 19 GLU B CA 1
ATOM 3111 C C . GLU B 1 19 ? 17.469 -15.945 -26.594 1 61.41 19 GLU B C 1
ATOM 3113 O O . GLU B 1 19 ? 17.625 -17.156 -26.766 1 61.41 19 GLU B O 1
ATOM 3118 N N . SER B 1 20 ? 17.984 -15.25 -25.609 1 60.81 20 SER B N 1
ATOM 3119 C CA . SER B 1 20 ? 18.859 -15.914 -24.672 1 60.81 20 SER B CA 1
ATOM 3120 C C . SER B 1 20 ? 18.109 -16.938 -23.828 1 60.81 20 SER B C 1
ATOM 3122 O O . SER B 1 20 ? 18.594 -18.062 -23.625 1 60.81 20 SER B O 1
ATOM 3124 N N . VAL B 1 21 ? 17 -16.656 -23.453 1 58 21 VAL B N 1
ATOM 3125 C CA . VAL B 1 21 ? 16.188 -17.562 -22.641 1 58 21 VAL B CA 1
ATOM 3126 C C . VAL B 1 21 ? 15.758 -18.766 -23.469 1 58 21 VAL B C 1
ATOM 3128 O O . VAL B 1 21 ? 15.844 -19.906 -23.016 1 58 21 VAL B O 1
ATOM 3131 N N . SER B 1 22 ? 15.32 -18.438 -24.688 1 59.41 22 SER B N 1
ATOM 3132 C CA . SER B 1 22 ? 14.906 -19.5 -25.594 1 59.41 22 SER B CA 1
ATOM 3133 C C . SER B 1 22 ? 16.047 -20.484 -25.859 1 59.41 22 SER B C 1
ATOM 3135 O O . SER B 1 22 ? 15.836 -21.703 -25.859 1 59.41 22 SER B O 1
ATOM 3137 N N . LYS B 1 23 ? 17.172 -19.938 -26.094 1 58.88 23 LYS B N 1
ATOM 3138 C CA . LYS B 1 23 ? 18.344 -20.766 -26.344 1 58.88 23 LYS B CA 1
ATOM 3139 C C . LYS B 1 23 ? 18.719 -21.594 -25.125 1 58.88 23 LYS B C 1
ATOM 3141 O O . LYS B 1 23 ? 19.016 -22.781 -25.234 1 58.88 23 LYS B O 1
ATOM 3146 N N . TYR B 1 24 ? 18.766 -21.062 -24 1 58.75 24 TYR B N 1
ATOM 3147 C CA . TYR B 1 24 ? 19.141 -21.719 -22.766 1 58.75 24 TYR B CA 1
ATOM 3148 C C . TYR B 1 24 ? 18.188 -22.859 -22.438 1 58.75 24 TYR B C 1
ATOM 3150 O O . TYR B 1 24 ? 18.594 -24 -22.219 1 58.75 24 TYR B O 1
ATOM 3158 N N . TYR B 1 25 ? 16.969 -22.625 -22.484 1 56.5 25 TYR B N 1
ATOM 3159 C CA . TYR B 1 25 ? 15.969 -23.625 -22.094 1 56.5 25 TYR B CA 1
ATOM 3160 C C . TYR B 1 25 ? 15.68 -24.578 -23.25 1 56.5 25 TYR B C 1
ATOM 3162 O O . TYR B 1 25 ? 15.242 -25.719 -23.016 1 56.5 25 TYR B O 1
ATOM 3170 N N . GLY B 1 26 ? 15.852 -24.094 -24.469 1 54.22 26 GLY B N 1
ATOM 3171 C CA . GLY B 1 26 ? 15.594 -24.938 -25.641 1 54.22 26 GLY B CA 1
ATOM 3172 C C . GLY B 1 26 ? 16.766 -25.844 -25.984 1 54.22 26 GLY B C 1
ATOM 3173 O O . GLY B 1 26 ? 16.562 -27.016 -26.312 1 54.22 26 GLY B O 1
ATOM 3174 N N . ASP B 1 27 ? 17.953 -25.234 -25.875 1 55.75 27 ASP B N 1
ATOM 3175 C CA . ASP B 1 27 ? 19.094 -25.938 -26.453 1 55.75 27 ASP B CA 1
ATOM 3176 C C . ASP B 1 27 ? 20.094 -26.328 -25.375 1 55.75 27 ASP B C 1
ATOM 3178 O O . ASP B 1 27 ? 20.703 -27.391 -25.438 1 55.75 27 ASP B O 1
ATOM 3182 N N . THR B 1 28 ? 20.25 -25.547 -24.422 1 52.53 28 THR B N 1
ATOM 3183 C CA . THR B 1 28 ? 21.344 -25.734 -23.484 1 52.53 28 THR B CA 1
ATOM 3184 C C . THR B 1 28 ? 20.953 -26.703 -22.375 1 52.53 28 THR B C 1
ATOM 3186 O O . THR B 1 28 ? 21.719 -27.594 -22.016 1 52.53 28 THR B O 1
ATOM 3189 N N . LEU B 1 29 ? 19.812 -26.547 -21.828 1 52.56 29 LEU B N 1
ATOM 3190 C CA . LEU B 1 29 ? 19.406 -27.422 -20.734 1 52.56 29 LEU B CA 1
ATOM 3191 C C . LEU B 1 29 ? 18.953 -28.781 -21.281 1 52.56 29 LEU B C 1
ATOM 3193 O O . LEU B 1 29 ? 18.125 -28.844 -22.172 1 52.56 29 LEU B O 1
ATOM 3197 N N . GLN B 1 30 ? 19.781 -29.781 -20.938 1 47.44 30 GLN B N 1
ATOM 3198 C CA . GLN B 1 30 ? 19.453 -31.141 -21.375 1 47.44 30 GLN B CA 1
ATOM 3199 C C . GLN B 1 30 ? 18.688 -31.891 -20.281 1 47.44 30 GLN B C 1
ATOM 3201 O O . GLN B 1 30 ? 17.969 -32.844 -20.562 1 47.44 30 GLN B O 1
ATOM 3206 N N . GLY B 1 31 ? 18.859 -31.469 -18.953 1 50.34 31 GLY B N 1
ATOM 3207 C CA . GLY B 1 31 ? 18.203 -32.094 -17.812 1 50.34 31 GLY B CA 1
ATOM 3208 C C . GLY B 1 31 ? 18.297 -31.25 -16.547 1 50.34 31 GLY B C 1
ATOM 3209 O O . GLY B 1 31 ? 18.953 -30.219 -16.516 1 50.34 31 GLY B O 1
ATOM 3210 N N . SER B 1 32 ? 17.422 -31.625 -15.453 1 50.69 32 SER B N 1
ATOM 3211 C CA . SER B 1 32 ? 17.375 -30.922 -14.18 1 50.69 32 SER B CA 1
ATOM 3212 C C . SER B 1 32 ? 18.75 -30.875 -13.523 1 50.69 32 SER B C 1
ATOM 3214 O O . SER B 1 32 ? 19.031 -29.984 -12.727 1 50.69 32 SER B O 1
ATOM 3216 N N . SER B 1 33 ? 19.484 -31.891 -13.758 1 45.72 33 SER B N 1
ATOM 3217 C CA . SER B 1 33 ? 20.812 -32 -13.156 1 45.72 33 SER B CA 1
ATOM 3218 C C . SER B 1 33 ? 21.719 -30.859 -13.602 1 45.72 33 SER B C 1
ATOM 3220 O O . SER B 1 33 ? 22.734 -30.578 -12.969 1 45.72 33 SER B O 1
ATOM 3222 N N . ASP B 1 34 ? 21.281 -30.172 -14.555 1 45.56 34 ASP B N 1
ATOM 3223 C CA . ASP B 1 34 ? 22.125 -29.094 -15.086 1 45.56 34 ASP B CA 1
ATOM 3224 C C . ASP B 1 34 ? 21.875 -27.781 -14.344 1 45.56 34 ASP B C 1
ATOM 3226 O O . ASP B 1 34 ? 22.547 -26.781 -14.617 1 45.56 34 ASP B O 1
ATOM 3230 N N . LEU B 1 35 ? 20.922 -27.891 -13.406 1 50.75 35 LEU B N 1
ATOM 3231 C CA . LEU B 1 35 ? 20.625 -26.688 -12.648 1 50.75 35 LEU B CA 1
ATOM 3232 C C . LEU B 1 35 ? 21.641 -26.469 -11.539 1 50.75 35 LEU B C 1
ATOM 3234 O O . LEU B 1 35 ? 22.016 -27.406 -10.836 1 50.75 35 LEU B O 1
ATOM 3238 N N . ARG B 1 36 ? 22.422 -25.5 -11.523 1 45.25 36 ARG B N 1
ATOM 3239 C CA . ARG B 1 36 ? 23.5 -25.219 -10.586 1 45.25 36 ARG B CA 1
ATOM 3240 C C . ARG B 1 36 ? 22.953 -24.641 -9.281 1 45.25 36 ARG B C 1
ATOM 3242 O O . ARG B 1 36 ? 23.719 -24.297 -8.383 1 45.25 36 ARG B O 1
ATOM 3249 N N . THR B 1 37 ? 21.609 -24.375 -9.109 1 46.75 37 THR B N 1
ATOM 3250 C CA . THR B 1 37 ? 21.031 -23.859 -7.871 1 46.75 37 THR B CA 1
ATOM 3251 C C . THR B 1 37 ? 19.984 -24.812 -7.328 1 46.75 37 THR B C 1
ATOM 3253 O O . THR B 1 37 ? 19.484 -25.688 -8.055 1 46.75 37 THR B O 1
ATOM 3256 N N . SER B 1 38 ? 19.906 -24.891 -5.875 1 42.75 38 SER B N 1
ATOM 3257 C CA . SER B 1 38 ? 18.875 -25.688 -5.23 1 42.75 38 SER B CA 1
ATOM 3258 C C . SER B 1 38 ? 17.484 -25.109 -5.5 1 42.75 38 SER B C 1
ATOM 3260 O O . SER B 1 38 ? 16.516 -25.469 -4.82 1 42.75 38 SER B O 1
ATOM 3262 N N . ALA B 1 39 ? 17.422 -24.141 -6.25 1 44.78 39 ALA B N 1
ATOM 3263 C CA . ALA B 1 39 ? 16.156 -23.438 -6.453 1 44.78 39 ALA B CA 1
ATOM 3264 C C . ALA B 1 39 ? 15.016 -24.422 -6.715 1 44.78 39 ALA B C 1
ATOM 3266 O O . ALA B 1 39 ? 13.859 -24.141 -6.371 1 44.78 39 ALA B O 1
ATOM 3267 N N . CYS B 1 40 ? 15.312 -25.672 -7.145 1 43.72 40 CYS B N 1
ATOM 3268 C CA . CYS B 1 40 ? 14.242 -26.547 -7.609 1 43.72 40 CYS B CA 1
ATOM 3269 C C . CYS B 1 40 ? 13.734 -27.438 -6.48 1 43.72 40 CYS B C 1
ATOM 3271 O O . CYS B 1 40 ? 12.867 -28.281 -6.695 1 43.72 40 CYS B O 1
ATOM 3273 N N . CYS B 1 41 ? 14.391 -27.375 -5.383 1 40.59 41 CYS B N 1
ATOM 3274 C CA . CYS B 1 41 ? 13.938 -28.391 -4.426 1 40.59 41 CYS B CA 1
ATOM 3275 C C . CYS B 1 41 ? 12.789 -27.844 -3.576 1 40.59 41 CYS B C 1
ATOM 3277 O O . CYS B 1 41 ? 12.938 -26.828 -2.902 1 40.59 41 CYS B O 1
ATOM 3279 N N . THR B 1 42 ? 11.594 -28.062 -4.051 1 47.66 42 THR B N 1
ATOM 3280 C CA . THR B 1 42 ? 10.391 -27.703 -3.311 1 47.66 42 THR B CA 1
ATOM 3281 C C . THR B 1 42 ? 10.352 -28.422 -1.967 1 47.66 42 THR B C 1
ATOM 3283 O O . THR B 1 42 ? 10.68 -29.609 -1.885 1 47.66 42 THR B O 1
ATOM 3286 N N . ALA B 1 43 ? 10.273 -27.812 -0.791 1 47.88 43 ALA B N 1
ATOM 3287 C CA . ALA B 1 43 ? 10.25 -28.281 0.593 1 47.88 43 ALA B CA 1
ATOM 3288 C C . ALA B 1 43 ? 9.102 -29.266 0.817 1 47.88 43 ALA B C 1
ATOM 3290 O O . ALA B 1 43 ? 9.242 -30.234 1.566 1 47.88 43 ALA B O 1
ATOM 3291 N N . LYS B 1 44 ? 7.918 -28.922 0.285 1 56.16 44 LYS B N 1
ATOM 3292 C CA . LYS B 1 44 ? 6.809 -29.781 0.691 1 56.16 44 LYS B CA 1
ATOM 3293 C C . LYS B 1 44 ? 6.41 -30.734 -0.433 1 56.16 44 LYS B C 1
ATOM 3295 O O . LYS B 1 44 ? 6.324 -30.328 -1.594 1 56.16 44 LYS B O 1
ATOM 3300 N N . PRO B 1 45 ? 6.34 -31.984 -0.045 1 61.56 45 PRO B N 1
ATOM 3301 C CA . PRO B 1 45 ? 5.898 -32.969 -1.056 1 61.56 45 PRO B CA 1
ATOM 3302 C C . PRO B 1 45 ? 4.543 -32.594 -1.66 1 61.56 45 PRO B C 1
ATOM 3304 O O . PRO B 1 45 ? 3.658 -32.094 -0.956 1 61.56 45 PRO B O 1
ATOM 3307 N N . PRO B 1 46 ? 4.449 -32.75 -2.949 1 75 46 PRO B N 1
ATOM 3308 C CA . PRO B 1 46 ? 3.154 -32.5 -3.582 1 75 46 PRO B CA 1
ATOM 3309 C C . PRO B 1 46 ? 2.051 -33.406 -3.059 1 75 46 PRO B C 1
ATOM 3311 O O . PRO B 1 46 ? 2.336 -34.406 -2.393 1 75 46 PRO B O 1
ATOM 3314 N N . ALA B 1 47 ? 0.854 -33.094 -3.275 1 79.75 47 ALA B N 1
ATOM 3315 C CA . ALA B 1 47 ? -0.306 -33.906 -2.93 1 79.75 47 ALA B CA 1
ATOM 3316 C C . ALA B 1 47 ? -0.231 -35.281 -3.598 1 79.75 47 ALA B C 1
ATOM 3318 O O . ALA B 1 47 ? 0.369 -35.406 -4.668 1 79.75 47 ALA B O 1
ATOM 3319 N N . LYS B 1 48 ? -0.875 -36.25 -3.012 1 81.12 48 LYS B N 1
ATOM 3320 C CA . LYS B 1 48 ? -0.834 -37.656 -3.486 1 81.12 48 LYS B CA 1
ATOM 3321 C C . LYS B 1 48 ? -1.338 -37.75 -4.922 1 81.12 48 LYS B C 1
ATOM 3323 O O . LYS B 1 48 ? -0.748 -38.438 -5.746 1 81.12 48 LYS B O 1
ATOM 3328 N N . GLU B 1 49 ? -2.402 -37.062 -5.176 1 87.25 49 GLU B N 1
ATOM 3329 C CA . GLU B 1 49 ? -2.982 -37.125 -6.512 1 87.25 49 GLU B CA 1
ATOM 3330 C C . GLU B 1 49 ? -2.01 -36.562 -7.555 1 87.25 49 GLU B C 1
ATOM 3332 O O . GLU B 1 49 ? -1.928 -37.094 -8.672 1 87.25 49 GLU B O 1
ATOM 3337 N N . VAL B 1 50 ? -1.287 -35.625 -7.266 1 88.12 50 VAL B N 1
ATOM 3338 C CA . VAL B 1 50 ? -0.315 -35 -8.164 1 88.12 50 VAL B CA 1
ATOM 3339 C C . VAL B 1 50 ? 0.845 -35.969 -8.406 1 88.12 50 VAL B C 1
ATOM 3341 O O . VAL B 1 50 ? 1.278 -36.156 -9.547 1 88.12 50 VAL B O 1
ATOM 3344 N N . VAL B 1 51 ? 1.261 -36.594 -7.336 1 83.5 51 VAL B N 1
ATOM 3345 C CA . VAL B 1 51 ? 2.355 -37.531 -7.434 1 83.5 51 VAL B CA 1
ATOM 3346 C C . VAL B 1 51 ? 1.955 -38.688 -8.359 1 83.5 51 VAL B C 1
ATOM 3348 O O . VAL B 1 51 ? 2.738 -39.094 -9.211 1 83.5 51 VAL B O 1
ATOM 3351 N N . GLU B 1 52 ? 0.765 -39.188 -8.188 1 87.69 52 GLU B N 1
ATOM 3352 C CA . GLU B 1 52 ? 0.267 -40.281 -9.016 1 87.69 52 GLU B CA 1
ATOM 3353 C C . GLU B 1 52 ? 0.214 -39.875 -10.484 1 87.69 52 GLU B C 1
ATOM 3355 O O . GLU B 1 52 ? 0.591 -40.656 -11.359 1 87.69 52 GLU B O 1
ATOM 3360 N N . LEU B 1 53 ? -0.211 -38.719 -10.758 1 92.31 53 LEU B N 1
ATOM 3361 C CA . LEU B 1 53 ? -0.278 -38.25 -12.133 1 92.31 53 LEU B CA 1
ATOM 3362 C C . LEU B 1 53 ? 1.121 -38.062 -12.711 1 92.31 53 LEU B C 1
ATOM 3364 O O . LEU B 1 53 ? 1.384 -38.406 -13.852 1 92.31 53 LEU B O 1
ATOM 3368 N N . LEU B 1 54 ? 1.982 -37.5 -11.906 1 88.38 54 LEU B N 1
ATOM 3369 C CA . LEU B 1 54 ? 3.35 -37.25 -12.352 1 88.38 54 LEU B CA 1
ATOM 3370 C C . LEU B 1 54 ? 4.039 -38.531 -12.75 1 88.38 54 LEU B C 1
ATOM 3372 O O . LEU B 1 54 ? 4.793 -38.562 -13.727 1 88.38 54 LEU B O 1
ATOM 3376 N N . ARG B 1 55 ? 3.748 -39.594 -12.094 1 86.88 55 ARG B N 1
ATOM 3377 C CA . ARG B 1 55 ? 4.352 -40.906 -12.359 1 86.88 55 ARG B CA 1
ATOM 3378 C C . ARG B 1 55 ? 3.896 -41.438 -13.703 1 86.88 55 ARG B C 1
ATOM 3380 O O . ARG B 1 55 ? 4.602 -42.25 -14.328 1 86.88 55 ARG B O 1
ATOM 3387 N N . ARG B 1 56 ? 2.801 -41 -14.148 1 92.94 56 ARG B N 1
ATOM 3388 C CA . ARG B 1 56 ? 2.203 -41.531 -15.375 1 92.94 56 ARG B CA 1
ATOM 3389 C C . ARG B 1 56 ? 2.576 -40.656 -16.578 1 92.94 56 ARG B C 1
ATOM 3391 O O . ARG B 1 56 ? 2.361 -41.062 -17.719 1 92.94 56 ARG B O 1
ATOM 3398 N N . VAL B 1 57 ? 3.125 -39.531 -16.328 1 93.12 57 VAL B N 1
ATOM 3399 C CA . VAL B 1 57 ? 3.508 -38.688 -17.438 1 93.12 57 VAL B CA 1
ATOM 3400 C C . VAL B 1 57 ? 4.617 -39.344 -18.25 1 93.12 57 VAL B C 1
ATOM 3402 O O . VAL B 1 57 ? 5.555 -39.906 -17.688 1 93.12 57 VAL B O 1
ATOM 3405 N N . PRO B 1 58 ? 4.504 -39.25 -19.578 1 92.81 58 PRO B N 1
ATOM 3406 C CA . PRO B 1 58 ? 5.5 -39.906 -20.438 1 92.81 58 PRO B CA 1
ATOM 3407 C C . PRO B 1 58 ? 6.926 -39.438 -20.125 1 92.81 58 PRO B C 1
ATOM 3409 O O . PRO B 1 58 ? 7.152 -38.25 -19.859 1 92.81 58 PRO B O 1
ATOM 3412 N N . GLU B 1 59 ? 7.832 -40.344 -20.25 1 88.69 59 GLU B N 1
ATOM 3413 C CA . GLU B 1 59 ? 9.234 -40.094 -19.922 1 88.69 59 GLU B CA 1
ATOM 3414 C C . GLU B 1 59 ? 9.82 -38.969 -20.797 1 88.69 59 GLU B C 1
ATOM 3416 O O . GLU B 1 59 ? 10.641 -38.188 -20.328 1 88.69 59 GLU B O 1
ATOM 3421 N N . GLU B 1 60 ? 9.438 -38.938 -22 1 91.12 60 GLU B N 1
ATOM 3422 C CA . GLU B 1 60 ? 9.945 -37.906 -22.906 1 91.12 60 GLU B CA 1
ATOM 3423 C C . GLU B 1 60 ? 9.641 -36.5 -22.375 1 91.12 60 GLU B C 1
ATOM 3425 O O . GLU B 1 60 ? 10.43 -35.594 -22.578 1 91.12 60 GLU B O 1
ATOM 3430 N N . ILE B 1 61 ? 8.531 -36.375 -21.75 1 91.12 61 ILE B N 1
ATOM 3431 C CA . ILE B 1 61 ? 8.086 -35.094 -21.219 1 91.12 61 ILE B CA 1
ATOM 3432 C C . ILE B 1 61 ? 8.82 -34.781 -19.906 1 91.12 61 ILE B C 1
ATOM 3434 O O . ILE B 1 61 ? 9.344 -33.688 -19.734 1 91.12 61 ILE B O 1
ATOM 3438 N N . VAL B 1 62 ? 8.93 -35.719 -19.031 1 83.75 62 VAL B N 1
ATOM 3439 C CA . VAL B 1 62 ? 9.523 -35.531 -17.703 1 83.75 62 VAL B CA 1
ATOM 3440 C C . VAL B 1 62 ? 11.008 -35.219 -17.828 1 83.75 62 VAL B C 1
ATOM 3442 O O . VAL B 1 62 ? 11.547 -34.406 -17.078 1 83.75 62 VAL B O 1
ATOM 3445 N N . SER B 1 63 ? 11.641 -35.812 -18.734 1 79.25 63 SER B N 1
ATOM 3446 C CA . SER B 1 63 ? 13.086 -35.656 -18.906 1 79.25 63 SER B CA 1
ATOM 3447 C C . SER B 1 63 ? 13.445 -34.25 -19.375 1 79.25 63 SER B C 1
ATOM 3449 O O . SER B 1 63 ? 14.586 -33.812 -19.219 1 79.25 63 SER B O 1
ATOM 3451 N N . LYS B 1 64 ? 12.547 -33.5 -19.797 1 74.62 64 LYS B N 1
ATOM 3452 C CA . LYS B 1 64 ? 12.805 -32.156 -20.344 1 74.62 64 LYS B CA 1
ATOM 3453 C C . LYS B 1 64 ? 12.234 -31.078 -19.438 1 74.62 64 LYS B C 1
ATOM 3455 O O . LYS B 1 64 ? 12.109 -29.922 -19.844 1 74.62 64 LYS B O 1
ATOM 3460 N N . TYR B 1 65 ? 11.914 -31.469 -18.281 1 72.06 65 TYR B N 1
ATOM 3461 C CA . TYR B 1 65 ? 11.375 -30.5 -17.328 1 72.06 65 TYR B CA 1
ATOM 3462 C C . TYR B 1 65 ? 12.5 -29.812 -16.562 1 72.06 65 TYR B C 1
ATOM 3464 O O . TYR B 1 65 ? 13.383 -30.469 -16.016 1 72.06 65 TYR B O 1
ATOM 3472 N N . TYR B 1 66 ? 12.352 -28.391 -16.469 1 62.16 66 TYR B N 1
ATOM 3473 C CA . TYR B 1 66 ? 13.414 -27.594 -15.867 1 62.16 66 TYR B CA 1
ATOM 3474 C C . TYR B 1 66 ? 12.859 -26.703 -14.766 1 62.16 66 TYR B C 1
ATOM 3476 O O . TYR B 1 66 ? 13.555 -25.797 -14.273 1 62.16 66 TYR B O 1
ATOM 3484 N N . GLY B 1 67 ? 11.758 -26.875 -14.281 1 63.44 67 GLY B N 1
ATOM 3485 C CA . GLY B 1 67 ? 11.141 -25.938 -13.359 1 63.44 67 GLY B CA 1
ATOM 3486 C C . GLY B 1 67 ? 11.625 -26.078 -11.938 1 63.44 67 GLY B C 1
ATOM 3487 O O . GLY B 1 67 ? 12.281 -27.078 -11.594 1 63.44 67 GLY B O 1
ATOM 3488 N N . CYS B 1 68 ? 11.555 -24.922 -11.078 1 58.81 68 CYS B N 1
ATOM 3489 C CA . CYS B 1 68 ? 12.07 -24.797 -9.719 1 58.81 68 CYS B CA 1
ATOM 3490 C C . CYS B 1 68 ? 11.039 -25.281 -8.703 1 58.81 68 CYS B C 1
ATOM 3492 O O . CYS B 1 68 ? 11.367 -25.484 -7.535 1 58.81 68 CYS B O 1
ATOM 3494 N N . GLY B 1 69 ? 9.922 -25.469 -9.18 1 60.94 69 GLY B N 1
ATOM 3495 C CA . GLY B 1 69 ? 8.883 -25.797 -8.211 1 60.94 69 GLY B CA 1
ATOM 3496 C C . GLY B 1 69 ? 7.633 -26.359 -8.852 1 60.94 69 GLY B C 1
ATOM 3497 O O . GLY B 1 69 ? 7.613 -26.641 -10.055 1 60.94 69 GLY B O 1
ATOM 3498 N N . SER B 1 70 ? 6.887 -27.094 -8.133 1 63.44 70 SER B N 1
ATOM 3499 C CA . SER B 1 70 ? 5.672 -27.625 -8.742 1 63.44 70 SER B CA 1
ATOM 3500 C C . SER B 1 70 ? 4.43 -27.156 -7.988 1 63.44 70 SER B C 1
ATOM 3502 O O . SER B 1 70 ? 3.781 -27.953 -7.301 1 63.44 70 SER B O 1
ATOM 3504 N N . PRO B 1 71 ? 4.102 -25.75 -8.227 1 76.12 71 PRO B N 1
ATOM 3505 C CA . PRO B 1 71 ? 2.855 -25.359 -7.57 1 76.12 71 PRO B CA 1
ATOM 3506 C C . PRO B 1 71 ? 1.615 -25.828 -8.328 1 76.12 71 PRO B C 1
ATOM 3508 O O . PRO B 1 71 ? 1.459 -25.516 -9.516 1 76.12 71 PRO B O 1
ATOM 3511 N N . PHE B 1 72 ? 0.921 -26.859 -7.871 1 89.44 72 PHE B N 1
ATOM 3512 C CA . PHE B 1 72 ? -0.332 -27.297 -8.477 1 89.44 72 PHE B CA 1
ATOM 3513 C C . PHE B 1 72 ? -1.521 -26.875 -7.613 1 89.44 72 PHE B C 1
ATOM 3515 O O . PHE B 1 72 ? -1.568 -27.188 -6.422 1 89.44 72 PHE B O 1
ATOM 3522 N N . PRO B 1 73 ? -2.398 -26.172 -8.227 1 92.5 73 PRO B N 1
ATOM 3523 C CA . PRO B 1 73 ? -3.629 -25.922 -7.477 1 92.5 73 PRO B CA 1
ATOM 3524 C C . PRO B 1 73 ? -4.469 -27.172 -7.27 1 92.5 73 PRO B C 1
ATOM 3526 O O . PRO B 1 73 ? -4.52 -28.047 -8.148 1 92.5 73 PRO B O 1
ATOM 3529 N N . GLN B 1 74 ? -5.082 -27.312 -6.117 1 90.88 74 GLN B N 1
ATOM 3530 C CA . GLN B 1 74 ? -5.953 -28.438 -5.809 1 90.88 74 GLN B CA 1
ATOM 3531 C C . GLN B 1 74 ? -7.414 -28 -5.754 1 90.88 74 GLN B C 1
ATOM 3533 O O . GLN B 1 74 ? -7.719 -26.875 -5.375 1 90.88 74 GLN B O 1
ATOM 3538 N N . GLY B 1 75 ? -8.242 -28.938 -6.164 1 93.56 75 GLY B N 1
ATOM 3539 C CA . GLY B 1 75 ? -9.664 -28.641 -6.121 1 93.56 75 GLY B CA 1
ATOM 3540 C C . GLY B 1 75 ? -10.156 -27.891 -7.34 1 93.56 75 GLY B C 1
ATOM 3541 O O . GLY B 1 75 ? -11.133 -27.141 -7.262 1 93.56 75 GLY B O 1
ATOM 3542 N N . VAL B 1 76 ? -9.547 -28.125 -8.492 1 97 76 VAL B N 1
ATOM 3543 C CA . VAL B 1 76 ? -9.812 -27.297 -9.664 1 97 76 VAL B CA 1
ATOM 3544 C C . VAL B 1 76 ? -10.68 -28.078 -10.656 1 97 76 VAL B C 1
ATOM 3546 O O . VAL B 1 76 ? -10.633 -27.812 -11.859 1 97 76 VAL B O 1
ATOM 3549 N N . GLU B 1 77 ? -11.445 -29.016 -10.195 1 96.94 77 GLU B N 1
ATOM 3550 C CA . GLU B 1 77 ? -12.297 -29.812 -11.078 1 96.94 77 GLU B CA 1
ATOM 3551 C C . GLU B 1 77 ? -13.195 -28.906 -11.93 1 96.94 77 GLU B C 1
ATOM 3553 O O . GLU B 1 77 ? -13.844 -28 -11.406 1 96.94 77 GLU B O 1
ATOM 3558 N N . GLY B 1 78 ? -13.148 -29.141 -13.211 1 97.94 78 GLY B N 1
ATOM 3559 C CA . GLY B 1 78 ? -14.023 -28.453 -14.133 1 97.94 78 GLY B CA 1
ATOM 3560 C C . GLY B 1 78 ? -13.5 -27.078 -14.531 1 97.94 78 GLY B C 1
ATOM 3561 O O . GLY B 1 78 ? -14.156 -26.359 -15.289 1 97.94 78 GLY B O 1
ATOM 3562 N N . LYS B 1 79 ? -12.305 -26.703 -14.094 1 98.44 79 LYS B N 1
ATOM 3563 C CA . LYS B 1 79 ? -11.805 -25.344 -14.312 1 98.44 79 LYS B CA 1
ATOM 3564 C C . LYS B 1 79 ? -10.977 -25.266 -15.594 1 98.44 79 LYS B C 1
ATOM 3566 O O . LYS B 1 79 ? -10.508 -26.281 -16.094 1 98.44 79 LYS B O 1
ATOM 3571 N N . ARG B 1 80 ? -10.914 -24.141 -16.203 1 98.56 80 ARG B N 1
ATOM 3572 C CA . ARG B 1 80 ? -10.055 -23.812 -17.328 1 98.56 80 ARG B CA 1
ATOM 3573 C C . ARG B 1 80 ? -8.703 -23.297 -16.844 1 98.56 80 ARG B C 1
ATOM 3575 O O . ARG B 1 80 ? -8.617 -22.219 -16.25 1 98.56 80 ARG B O 1
ATOM 3582 N N . ILE B 1 81 ? -7.566 -24.016 -17.141 1 98.81 81 ILE B N 1
ATOM 3583 C CA . ILE B 1 81 ? -6.242 -23.656 -16.656 1 98.81 81 ILE B CA 1
ATOM 3584 C C . ILE B 1 81 ? -5.352 -23.234 -17.812 1 98.81 81 ILE B C 1
ATOM 3586 O O . ILE B 1 81 ? -5.371 -23.875 -18.875 1 98.81 81 ILE B O 1
ATOM 3590 N N . LEU B 1 82 ? -4.645 -22.156 -17.625 1 98.81 82 LEU B N 1
ATOM 3591 C CA . LEU B 1 82 ? -3.604 -21.719 -18.547 1 98.81 82 LEU B CA 1
ATOM 3592 C C . LEU B 1 82 ? -2.223 -21.859 -17.906 1 98.81 82 LEU B C 1
ATOM 3594 O O . LEU B 1 82 ? -1.988 -21.359 -16.812 1 98.81 82 LEU B O 1
ATOM 3598 N N . ASP B 1 83 ? -1.352 -22.578 -18.578 1 98 83 ASP B N 1
ATOM 3599 C CA . ASP B 1 83 ? 0.031 -22.734 -18.141 1 98 83 ASP B CA 1
ATOM 3600 C C . ASP B 1 83 ? 0.974 -21.875 -18.969 1 98 83 ASP B C 1
ATOM 3602 O O . ASP B 1 83 ? 1.133 -22.109 -20.172 1 98 83 ASP B O 1
ATOM 3606 N N . LEU B 1 84 ? 1.613 -20.891 -18.359 1 97.31 84 LEU B N 1
ATOM 3607 C CA . LEU B 1 84 ? 2.543 -20.016 -19.062 1 97.31 84 LEU B CA 1
ATOM 3608 C C . LEU B 1 84 ? 3.938 -20.625 -19.109 1 97.31 84 LEU B C 1
ATOM 3610 O O . LEU B 1 84 ? 4.504 -20.984 -18.078 1 97.31 84 LEU B O 1
ATOM 3614 N N . GLY B 1 85 ? 4.52 -20.609 -20.312 1 94.38 85 GLY B N 1
ATOM 3615 C CA . GLY B 1 85 ? 5.785 -21.312 -20.484 1 94.38 85 GLY B CA 1
ATOM 3616 C C . GLY B 1 85 ? 5.691 -22.797 -20.172 1 94.38 85 GLY B C 1
ATOM 3617 O O . GLY B 1 85 ? 6.461 -23.312 -19.375 1 94.38 85 GLY B O 1
ATOM 3618 N N . CYS B 1 86 ? 4.867 -23.5 -20.953 1 95.25 86 CYS B N 1
ATOM 3619 C CA . CYS B 1 86 ? 4.488 -24.844 -20.578 1 95.25 86 CYS B CA 1
ATOM 3620 C C . CYS B 1 86 ? 5.574 -25.844 -20.938 1 95.25 86 CYS B C 1
ATOM 3622 O O . CYS B 1 86 ? 5.559 -26.984 -20.484 1 95.25 86 CYS B O 1
ATOM 3624 N N . GLY B 1 87 ? 6.586 -25.469 -21.812 1 93.12 87 GLY B N 1
ATOM 3625 C CA . GLY B 1 87 ? 7.562 -26.438 -22.281 1 93.12 87 GLY B CA 1
ATOM 3626 C C . GLY B 1 87 ? 6.934 -27.625 -22.969 1 93.12 87 GLY B C 1
ATOM 3627 O O . GLY B 1 87 ? 6.109 -27.484 -23.875 1 93.12 87 GLY B O 1
ATOM 3628 N N . THR B 1 88 ? 7.359 -28.766 -22.484 1 94.25 88 THR B N 1
ATOM 3629 C CA . THR B 1 88 ? 6.844 -29.984 -23.109 1 94.25 88 THR B CA 1
ATOM 3630 C C . THR B 1 88 ? 5.512 -30.391 -22.469 1 94.25 88 THR B C 1
ATOM 3632 O O . THR B 1 88 ? 4.969 -31.453 -22.781 1 94.25 88 THR B O 1
ATOM 3635 N N . GLY B 1 89 ? 5.035 -29.656 -21.547 1 95.38 89 GLY B N 1
ATOM 3636 C CA . GLY B 1 89 ? 3.652 -29.781 -21.109 1 95.38 89 GLY B CA 1
ATOM 3637 C C . GLY B 1 89 ? 3.498 -30.625 -19.859 1 95.38 89 GLY B C 1
ATOM 3638 O O . GLY B 1 89 ? 2.404 -31.109 -19.547 1 95.38 89 GLY B O 1
ATOM 3639 N N . ARG B 1 90 ? 4.566 -30.891 -19.062 1 93.25 90 ARG B N 1
ATOM 3640 C CA . ARG B 1 90 ? 4.465 -31.734 -17.875 1 93.25 90 ARG B CA 1
ATOM 3641 C C . ARG B 1 90 ? 3.348 -31.25 -16.969 1 93.25 90 ARG B C 1
ATOM 3643 O O . ARG B 1 90 ? 2.457 -32.031 -16.594 1 93.25 90 ARG B O 1
ATOM 3650 N N . ASP B 1 91 ? 3.414 -29.984 -16.609 1 94.94 91 ASP B N 1
ATOM 3651 C CA . ASP B 1 91 ? 2.43 -29.453 -15.68 1 94.94 91 ASP B CA 1
ATOM 3652 C C . ASP B 1 91 ? 1.041 -29.406 -16.312 1 94.94 91 ASP B C 1
ATOM 3654 O O . ASP B 1 91 ? 0.032 -29.562 -15.625 1 94.94 91 ASP B O 1
ATOM 3658 N N . CYS B 1 92 ? 0.95 -29.203 -17.625 1 97.06 92 CYS B N 1
ATOM 3659 C CA . CYS B 1 92 ? -0.326 -29.25 -18.328 1 97.06 92 CYS B CA 1
ATOM 3660 C C . CYS B 1 92 ? -0.968 -30.625 -18.188 1 97.06 92 CYS B C 1
ATOM 3662 O O . CYS B 1 92 ? -2.158 -30.734 -17.906 1 97.06 92 CYS B O 1
ATOM 3664 N N . TYR B 1 93 ? -0.19 -31.594 -18.422 1 97.31 93 TYR B N 1
ATOM 3665 C CA . TYR B 1 93 ? -0.726 -32.969 -18.375 1 97.31 93 TYR B CA 1
ATOM 3666 C C . TYR B 1 93 ? -1.172 -33.312 -16.969 1 97.31 93 TYR B C 1
ATOM 3668 O O . TYR B 1 93 ? -2.215 -33.938 -16.781 1 97.31 93 TYR B O 1
ATOM 3676 N N . VAL B 1 94 ? -0.412 -32.938 -15.977 1 95.12 94 VAL B N 1
ATOM 3677 C CA . VAL B 1 94 ? -0.837 -33.156 -14.594 1 95.12 94 VAL B CA 1
ATOM 3678 C C . VAL B 1 94 ? -2.156 -32.438 -14.344 1 95.12 94 VAL B C 1
ATOM 3680 O O . VAL B 1 94 ? -3.113 -33.031 -13.844 1 95.12 94 VAL B O 1
ATOM 3683 N N . CYS B 1 95 ? -2.258 -31.188 -14.75 1 97.62 95 CYS B N 1
ATOM 3684 C CA . CYS B 1 95 ? -3.459 -30.391 -14.523 1 97.62 95 CYS B CA 1
ATOM 3685 C C . CYS B 1 95 ? -4.645 -30.953 -15.297 1 97.62 95 CYS B C 1
ATOM 3687 O O . CYS B 1 95 ? -5.789 -30.859 -14.852 1 97.62 95 CYS B O 1
ATOM 3689 N N . ALA B 1 96 ? -4.379 -31.578 -16.453 1 98.38 96 ALA B N 1
ATOM 3690 C CA . ALA B 1 96 ? -5.449 -32.188 -17.234 1 98.38 96 ALA B CA 1
ATOM 3691 C C . ALA B 1 96 ? -6.176 -33.25 -16.406 1 98.38 96 ALA B C 1
ATOM 3693 O O . ALA B 1 96 ? -7.391 -33.406 -16.516 1 98.38 96 ALA B O 1
ATOM 3694 N N . GLY B 1 97 ? -5.379 -33.969 -15.641 1 97.38 97 GLY B N 1
ATOM 3695 C CA . GLY B 1 97 ? -5.984 -34.906 -14.734 1 97.38 97 GLY B CA 1
ATOM 3696 C C . GLY B 1 97 ? -6.73 -34.25 -13.586 1 97.38 97 GLY B C 1
ATOM 3697 O O . GLY B 1 97 ? -7.82 -34.688 -13.211 1 97.38 97 GLY B O 1
ATOM 3698 N N . LEU B 1 98 ? -6.191 -33.219 -13.023 1 96.56 98 LEU B N 1
ATOM 3699 C CA . LEU B 1 98 ? -6.738 -32.562 -11.844 1 96.56 98 LEU B CA 1
ATOM 3700 C C . LEU B 1 98 ? -8.07 -31.891 -12.164 1 96.56 98 LEU B C 1
ATOM 3702 O O . LEU B 1 98 ? -8.977 -31.875 -11.328 1 96.56 98 LEU B O 1
ATOM 3706 N N . VAL B 1 99 ? -8.25 -31.375 -13.383 1 98.06 99 VAL B N 1
ATOM 3707 C CA . VAL B 1 99 ? -9.445 -30.609 -13.727 1 98.06 99 VAL B CA 1
ATOM 3708 C C . VAL B 1 99 ? -10.555 -31.578 -14.156 1 98.06 99 VAL B C 1
ATOM 3710 O O . VAL B 1 99 ? -11.719 -31.172 -14.266 1 98.06 99 VAL B O 1
ATOM 3713 N N . GLY B 1 100 ? -10.219 -32.781 -14.516 1 97.38 100 GLY B N 1
ATOM 3714 C CA . GLY B 1 100 ? -11.219 -33.75 -14.93 1 97.38 100 GLY B CA 1
ATOM 3715 C C . GLY B 1 100 ? -11.656 -33.562 -16.375 1 97.38 100 GLY B C 1
ATOM 3716 O O . GLY B 1 100 ? -11.195 -32.656 -17.062 1 97.38 100 GLY B O 1
ATOM 3717 N N . PRO B 1 101 ? -12.547 -34.438 -16.812 1 97.19 101 PRO B N 1
ATOM 3718 C CA . PRO B 1 101 ? -12.945 -34.438 -18.219 1 97.19 101 PRO B CA 1
ATOM 3719 C C . PRO B 1 101 ? -13.734 -33.219 -18.625 1 97.19 101 PRO B C 1
ATOM 3721 O O . PRO B 1 101 ? -13.867 -32.938 -19.828 1 97.19 101 PRO B O 1
ATOM 3724 N N . ARG B 1 102 ? -14.273 -32.531 -17.641 1 97.25 102 ARG B N 1
ATOM 3725 C CA . ARG B 1 102 ? -15.086 -31.359 -17.953 1 97.25 102 ARG B CA 1
ATOM 3726 C C . ARG B 1 102 ? -14.25 -30.094 -17.922 1 97.25 102 ARG B C 1
ATOM 3728 O O . ARG B 1 102 ? -14.719 -29.016 -18.312 1 97.25 102 ARG B O 1
ATOM 3735 N N . GLY B 1 103 ? -13.031 -30.219 -17.406 1 98.44 103 GLY B N 1
ATOM 3736 C CA . GLY B 1 103 ? -12.109 -29.094 -17.406 1 98.44 103 GLY B CA 1
ATOM 3737 C C . GLY B 1 103 ? -11.211 -29.062 -18.625 1 98.44 103 GLY B C 1
ATOM 3738 O O . GLY B 1 103 ? -11.305 -29.938 -19.5 1 98.44 103 GLY B O 1
ATOM 3739 N N . SER B 1 104 ? -10.414 -28.016 -18.734 1 98.69 104 SER B N 1
ATOM 3740 C CA . SER B 1 104 ? -9.5 -27.906 -19.859 1 98.69 104 SER B CA 1
ATOM 3741 C C . SER B 1 104 ? -8.203 -27.203 -19.453 1 98.69 104 SER B C 1
ATOM 3743 O O . SER B 1 104 ? -8.188 -26.422 -18.5 1 98.69 104 SER B O 1
ATOM 3745 N N . VAL B 1 105 ? -7.145 -27.578 -20.172 1 98.75 105 VAL B N 1
ATOM 3746 C CA . VAL B 1 105 ? -5.824 -27.016 -19.906 1 98.75 105 VAL B CA 1
ATOM 3747 C C . VAL B 1 105 ? -5.207 -26.5 -21.203 1 98.75 105 VAL B C 1
ATOM 3749 O O . VAL B 1 105 ? -5.18 -27.219 -22.203 1 98.75 105 VAL B O 1
ATOM 3752 N N . THR B 1 106 ? -4.793 -25.266 -21.188 1 98.88 106 THR B N 1
ATOM 3753 C CA . THR B 1 106 ? -4.059 -24.672 -22.297 1 98.88 106 THR B CA 1
ATOM 3754 C C . THR B 1 106 ? -2.613 -24.391 -21.891 1 98.88 106 THR B C 1
ATOM 3756 O O . THR B 1 106 ? -2.359 -23.766 -20.859 1 98.88 106 THR B O 1
ATOM 3759 N N . GLY B 1 107 ? -1.696 -24.922 -22.641 1 98.44 107 GLY B N 1
ATOM 3760 C CA . GLY B 1 107 ? -0.295 -24.578 -22.484 1 98.44 107 GLY B CA 1
ATOM 3761 C C . GLY B 1 107 ? 0.195 -23.594 -23.531 1 98.44 107 GLY B C 1
ATOM 3762 O O . GLY B 1 107 ? -0.161 -23.703 -24.703 1 98.44 107 GLY B O 1
ATOM 3763 N N . LEU B 1 108 ? 0.936 -22.594 -23.094 1 98.5 108 LEU B N 1
ATOM 3764 C CA . LEU B 1 108 ? 1.515 -21.625 -24 1 98.5 108 LEU B CA 1
ATOM 3765 C C . LEU B 1 108 ? 3.035 -21.609 -23.906 1 98.5 108 LEU B C 1
ATOM 3767 O O . LEU B 1 108 ? 3.584 -21.547 -22.797 1 98.5 108 LEU B O 1
ATOM 3771 N N . ASP B 1 109 ? 3.689 -21.75 -25 1 96.12 109 ASP B N 1
ATOM 3772 C CA . ASP B 1 109 ? 5.145 -21.656 -25.094 1 96.12 109 ASP B CA 1
ATOM 3773 C C . ASP B 1 109 ? 5.578 -21 -26.406 1 96.12 109 ASP B C 1
ATOM 3775 O O . ASP B 1 109 ? 4.844 -21.031 -27.391 1 96.12 109 ASP B O 1
ATOM 3779 N N . MET B 1 110 ? 6.766 -20.453 -26.391 1 93.38 110 MET B N 1
ATOM 3780 C CA . MET B 1 110 ? 7.211 -19.719 -27.578 1 93.38 110 MET B CA 1
ATOM 3781 C C . MET B 1 110 ? 8.016 -20.625 -28.5 1 93.38 110 MET B C 1
ATOM 3783 O O . MET B 1 110 ? 8.305 -20.25 -29.641 1 93.38 110 MET B O 1
ATOM 3787 N N . THR B 1 111 ? 8.391 -21.812 -28.109 1 90.56 111 THR B N 1
ATOM 3788 C CA . THR B 1 111 ? 9.312 -22.688 -28.844 1 90.56 111 THR B CA 1
ATOM 3789 C C . THR B 1 111 ? 8.555 -23.828 -29.531 1 90.56 111 THR B C 1
ATOM 3791 O O . THR B 1 111 ? 7.902 -24.625 -28.859 1 90.56 111 THR B O 1
ATOM 3794 N N . ASP B 1 112 ? 8.797 -24 -30.812 1 93.06 112 ASP B N 1
ATOM 3795 C CA . ASP B 1 112 ? 8.133 -25.047 -31.594 1 93.06 112 ASP B CA 1
ATOM 3796 C C . ASP B 1 112 ? 8.602 -26.438 -31.156 1 93.06 112 ASP B C 1
ATOM 3798 O O . ASP B 1 112 ? 7.793 -27.359 -31.062 1 93.06 112 ASP B O 1
ATOM 3802 N N . ALA B 1 113 ? 9.812 -26.547 -30.891 1 89.88 113 ALA B N 1
ATOM 3803 C CA . ALA B 1 113 ? 10.367 -27.844 -30.531 1 89.88 113 ALA B CA 1
ATOM 3804 C C . ALA B 1 113 ? 9.711 -28.375 -29.266 1 89.88 113 ALA B C 1
ATOM 3806 O O . ALA B 1 113 ? 9.391 -29.578 -29.188 1 89.88 113 ALA B O 1
ATOM 3807 N N . GLN B 1 114 ? 9.547 -27.578 -28.312 1 92 114 GLN B N 1
ATOM 3808 C CA . GLN B 1 114 ? 8.883 -27.969 -27.078 1 92 114 GLN B CA 1
ATOM 3809 C C . GLN B 1 114 ? 7.422 -28.328 -27.328 1 92 114 GLN B C 1
ATOM 3811 O O . GLN B 1 114 ? 6.945 -29.359 -26.844 1 92 114 GLN B O 1
ATOM 3816 N N . LEU B 1 115 ? 6.754 -27.594 -28.141 1 96.44 115 LEU B N 1
ATOM 3817 C CA . LEU B 1 115 ? 5.328 -27.781 -28.391 1 96.44 115 LEU B CA 1
ATOM 3818 C C . LEU B 1 115 ? 5.09 -29.047 -29.203 1 96.44 115 LEU B C 1
ATOM 3820 O O . LEU B 1 115 ? 4.074 -29.734 -29.016 1 96.44 115 LEU B O 1
ATOM 3824 N N . ASP B 1 116 ? 5.988 -29.328 -30.094 1 96.56 116 ASP B N 1
ATOM 3825 C CA . ASP B 1 116 ? 5.875 -30.547 -30.875 1 96.56 116 ASP B CA 1
ATOM 3826 C C . ASP B 1 116 ? 5.863 -31.781 -29.984 1 96.56 116 ASP B C 1
ATOM 3828 O O . ASP B 1 116 ? 5.047 -32.688 -30.156 1 96.56 116 ASP B O 1
ATOM 3832 N N . VAL B 1 117 ? 6.777 -31.75 -29.047 1 94.88 117 VAL B N 1
ATOM 3833 C CA . VAL B 1 117 ? 6.824 -32.844 -28.094 1 94.88 117 VAL B CA 1
ATOM 3834 C C . VAL B 1 117 ? 5.527 -32.875 -27.281 1 94.88 117 VAL B C 1
ATOM 3836 O O . VAL B 1 117 ? 4.926 -33.938 -27.109 1 94.88 117 VAL B O 1
ATOM 3839 N N . ALA B 1 118 ? 5.039 -31.812 -26.781 1 96.38 118 ALA B N 1
ATOM 3840 C CA . ALA B 1 118 ? 3.822 -31.719 -25.984 1 96.38 118 ALA B CA 1
ATOM 3841 C C . ALA B 1 118 ? 2.619 -32.281 -26.734 1 96.38 118 ALA B C 1
ATOM 3843 O O . ALA B 1 118 ? 1.865 -33.094 -26.219 1 96.38 118 ALA B O 1
ATOM 3844 N N . ARG B 1 119 ? 2.498 -31.938 -28 1 97.94 119 ARG B N 1
ATOM 3845 C CA . ARG B 1 119 ? 1.336 -32.281 -28.812 1 97.94 119 ARG B CA 1
ATOM 3846 C C . ARG B 1 119 ? 1.31 -33.75 -29.141 1 97.94 119 ARG B C 1
ATOM 3848 O O . ARG B 1 119 ? 0.237 -34.344 -29.266 1 97.94 119 ARG B O 1
ATOM 3855 N N . ARG B 1 120 ? 2.443 -34.344 -29.219 1 96.69 120 ARG B N 1
ATOM 3856 C CA . ARG B 1 120 ? 2.553 -35.75 -29.594 1 96.69 120 ARG B CA 1
ATOM 3857 C C . ARG B 1 120 ? 1.893 -36.656 -28.562 1 96.69 120 ARG B C 1
ATOM 3859 O O . ARG B 1 120 ? 1.48 -37.781 -28.875 1 96.69 120 ARG B O 1
ATOM 3866 N N . HIS B 1 121 ? 1.755 -36.219 -27.391 1 96.69 121 HIS B N 1
ATOM 3867 C CA . HIS B 1 121 ? 1.319 -37.094 -26.312 1 96.69 121 HIS B CA 1
ATOM 3868 C C . HIS B 1 121 ? -0.116 -36.781 -25.891 1 96.69 121 HIS B C 1
ATOM 3870 O O . HIS B 1 121 ? -0.666 -37.438 -25.016 1 96.69 121 HIS B O 1
ATOM 3876 N N . GLU B 1 122 ? -0.812 -35.875 -26.547 1 97.56 122 GLU B N 1
ATOM 3877 C CA . GLU B 1 122 ? -2.133 -35.406 -26.125 1 97.56 122 GLU B CA 1
ATOM 3878 C C . GLU B 1 122 ? -3.148 -36.562 -26.156 1 97.56 122 GLU B C 1
ATOM 3880 O O . GLU B 1 122 ? -3.846 -36.781 -25.156 1 97.56 122 GLU B O 1
ATOM 3885 N N . ALA B 1 123 ? -3.197 -37.25 -27.266 1 97 123 ALA B N 1
ATOM 3886 C CA . ALA B 1 123 ? -4.188 -38.312 -27.438 1 97 123 ALA B CA 1
ATOM 3887 C C . ALA B 1 123 ? -3.932 -39.438 -26.469 1 97 123 ALA B C 1
ATOM 3889 O O . ALA B 1 123 ? -4.863 -39.938 -25.828 1 97 123 ALA B O 1
ATOM 3890 N N . ALA B 1 124 ? -2.674 -39.875 -26.359 1 96.88 124 ALA B N 1
ATOM 3891 C CA . ALA B 1 124 ? -2.316 -40.969 -25.469 1 96.88 124 ALA B CA 1
ATOM 3892 C C . ALA B 1 124 ? -2.631 -40.625 -24.016 1 96.88 124 ALA B C 1
ATOM 3894 O O . ALA B 1 124 ? -3.074 -41.469 -23.266 1 96.88 124 ALA B O 1
ATOM 3895 N N . TRP B 1 125 ? -2.385 -39.438 -23.672 1 97.69 125 TRP B N 1
ATOM 3896 C CA . TRP B 1 125 ? -2.65 -39.031 -22.297 1 97.69 125 TRP B CA 1
ATOM 3897 C C . TRP B 1 125 ? -4.148 -39 -22.016 1 97.69 125 TRP B C 1
ATOM 3899 O O . TRP B 1 125 ? -4.586 -39.469 -20.953 1 97.69 125 TRP B O 1
ATOM 3909 N N . ALA B 1 126 ? -4.918 -38.469 -22.906 1 97.88 126 ALA B N 1
ATOM 3910 C CA . ALA B 1 126 ? -6.371 -38.5 -22.734 1 97.88 126 ALA B CA 1
ATOM 3911 C C . ALA B 1 126 ? -6.887 -39.938 -22.562 1 97.88 126 ALA B C 1
ATOM 3913 O O . ALA B 1 126 ? -7.734 -40.188 -21.703 1 97.88 126 ALA B O 1
ATOM 3914 N N . ALA B 1 127 ? -6.367 -40.781 -23.359 1 97.56 127 ALA B N 1
ATOM 3915 C CA . ALA B 1 127 ? -6.754 -42.188 -23.266 1 97.56 127 ALA B CA 1
ATOM 3916 C C . ALA B 1 127 ? -6.359 -42.781 -21.906 1 97.56 127 ALA B C 1
ATOM 3918 O O . ALA B 1 127 ? -7.137 -43.5 -21.281 1 97.56 127 ALA B O 1
ATOM 3919 N N . ASP B 1 128 ? -5.18 -42.438 -21.5 1 97.19 128 ASP B N 1
ATOM 3920 C CA . ASP B 1 128 ? -4.691 -42.906 -20.219 1 97.19 128 ASP B CA 1
ATOM 3921 C C . ASP B 1 128 ? -5.586 -42.406 -19.078 1 97.19 128 ASP B C 1
ATOM 3923 O O . ASP B 1 128 ? -5.805 -43.125 -18.109 1 97.19 128 ASP B O 1
ATOM 3927 N N . LEU B 1 129 ? -6.105 -41.219 -19.188 1 97.56 129 LEU B N 1
ATOM 3928 C CA . LEU B 1 129 ? -6.973 -40.625 -18.156 1 97.56 129 LEU B CA 1
ATOM 3929 C C . LEU B 1 129 ? -8.398 -41.156 -18.312 1 97.56 129 LEU B C 1
ATOM 3931 O O . LEU B 1 129 ? -9.25 -40.875 -17.469 1 97.56 129 LEU B O 1
ATOM 3935 N N . GLY B 1 130 ? -8.664 -41.781 -19.422 1 97.69 130 GLY B N 1
ATOM 3936 C CA . GLY B 1 130 ? -9.992 -42.344 -19.672 1 97.69 130 GLY B CA 1
ATOM 3937 C C . GLY B 1 130 ? -10.953 -41.312 -20.266 1 97.69 130 GLY B C 1
ATOM 3938 O O . GLY B 1 130 ? -12.164 -41.406 -20.078 1 97.69 130 GLY B O 1
ATOM 3939 N N . TYR B 1 131 ? -10.375 -40.375 -20.875 1 97.88 131 TYR B N 1
ATOM 3940 C CA . TYR B 1 131 ? -11.211 -39.344 -21.469 1 97.88 131 TYR B CA 1
ATOM 3941 C C . TYR B 1 131 ? -11.539 -39.656 -22.922 1 97.88 131 TYR B C 1
ATOM 3943 O O . TYR B 1 131 ? -10.75 -40.312 -23.609 1 97.88 131 TYR B O 1
ATOM 3951 N N . ASP B 1 132 ? -12.68 -39.125 -23.438 1 96.81 132 ASP B N 1
ATOM 3952 C CA . ASP B 1 132 ? -13.117 -39.375 -24.812 1 96.81 132 ASP B CA 1
ATOM 3953 C C . ASP B 1 132 ? -12.305 -38.531 -25.797 1 96.81 132 ASP B C 1
ATOM 3955 O O . ASP B 1 132 ? -12.141 -38.938 -26.969 1 96.81 132 ASP B O 1
ATOM 3959 N N . LYS B 1 133 ? -11.906 -37.469 -25.328 1 97.06 133 LYS B N 1
ATOM 3960 C CA . LYS B 1 133 ? -11.086 -36.562 -26.141 1 97.06 133 LYS B CA 1
ATOM 3961 C C . LYS B 1 133 ? -10.07 -35.812 -25.266 1 97.06 133 LYS B C 1
ATOM 3963 O O . LYS B 1 133 ? -10.273 -35.688 -24.062 1 97.06 133 LYS B O 1
ATOM 3968 N N . PRO B 1 134 ? -9.039 -35.406 -25.906 1 98.19 134 PRO B N 1
ATOM 3969 C CA . PRO B 1 134 ? -8.086 -34.594 -25.125 1 98.19 134 PRO B CA 1
ATOM 3970 C C . PRO B 1 134 ? -8.711 -33.344 -24.547 1 98.19 134 PRO B C 1
ATOM 3972 O O . PRO B 1 134 ? -9.523 -32.688 -25.219 1 98.19 134 PRO B O 1
ATOM 3975 N N . ASN B 1 135 ? -8.367 -33.031 -23.328 1 98.5 135 ASN B N 1
ATOM 3976 C CA . ASN B 1 135 ? -8.781 -31.766 -22.734 1 98.5 135 ASN B CA 1
ATOM 3977 C C . ASN B 1 135 ? -7.617 -30.797 -22.609 1 98.5 135 ASN B C 1
ATOM 3979 O O . ASN B 1 135 ? -7.668 -29.859 -21.812 1 98.5 135 ASN B O 1
ATOM 3983 N N . THR B 1 136 ? -6.531 -31.078 -23.328 1 98.56 136 THR B N 1
ATOM 3984 C CA . THR B 1 136 ? -5.367 -30.188 -23.406 1 98.56 136 THR B CA 1
ATOM 3985 C C . THR B 1 136 ? -5.262 -29.562 -24.797 1 98.56 136 THR B C 1
ATOM 3987 O O . THR B 1 136 ? -5.719 -30.125 -25.781 1 98.56 136 THR B O 1
ATOM 3990 N N . ARG B 1 137 ? -4.734 -28.422 -24.844 1 97.88 137 ARG B N 1
ATOM 3991 C CA . ARG B 1 137 ? -4.305 -27.781 -26.094 1 97.88 137 ARG B CA 1
ATOM 3992 C C . ARG B 1 137 ? -3.043 -26.953 -25.875 1 97.88 137 ARG B C 1
ATOM 3994 O O . ARG B 1 137 ? -2.812 -26.438 -24.781 1 97.88 137 ARG B O 1
ATOM 4001 N N . PHE B 1 138 ? -2.225 -26.891 -26.891 1 98.56 138 PHE B N 1
ATOM 4002 C CA . PHE B 1 138 ? -0.935 -26.219 -26.797 1 98.56 138 PHE B CA 1
ATOM 4003 C C . PHE B 1 138 ? -0.822 -25.141 -27.875 1 98.56 138 PHE B C 1
ATOM 4005 O O . PHE B 1 138 ? -0.979 -25.406 -29.062 1 98.56 138 PHE B O 1
ATOM 4012 N N . LEU B 1 139 ? -0.529 -23.906 -27.422 1 98.5 139 LEU B N 1
ATOM 4013 C CA . LEU B 1 139 ? -0.485 -22.734 -28.297 1 98.5 139 LEU B CA 1
ATOM 4014 C C . LEU B 1 139 ? 0.929 -22.172 -28.375 1 98.5 139 LEU B C 1
ATOM 4016 O O . LEU B 1 139 ? 1.646 -22.125 -27.375 1 98.5 139 LEU B O 1
ATOM 4020 N N . LYS B 1 140 ? 1.254 -21.766 -29.562 1 97.94 140 LYS B N 1
ATOM 4021 C CA . LYS B 1 140 ? 2.482 -21 -29.734 1 97.94 140 LYS B CA 1
ATOM 4022 C C . LYS B 1 140 ? 2.254 -19.516 -29.438 1 97.94 140 LYS B C 1
ATOM 4024 O O . LYS B 1 140 ? 1.3 -18.922 -29.938 1 97.94 140 LYS B O 1
ATOM 4029 N N . GLY B 1 141 ? 3.1 -18.922 -28.625 1 97.31 141 GLY B N 1
ATOM 4030 C CA . GLY B 1 141 ? 2.982 -17.516 -28.328 1 97.31 141 GLY B CA 1
ATOM 4031 C C . GLY B 1 141 ? 3.91 -17.047 -27.219 1 97.31 141 GLY B C 1
ATOM 4032 O O . GLY B 1 141 ? 4.66 -17.859 -26.656 1 97.31 141 GLY B O 1
ATOM 4033 N N . ARG B 1 142 ? 3.922 -15.727 -26.969 1 95.69 142 ARG B N 1
ATOM 4034 C CA . ARG B 1 142 ? 4.691 -15.102 -25.906 1 95.69 142 ARG B CA 1
ATOM 4035 C C . ARG B 1 142 ? 3.799 -14.75 -24.719 1 95.69 142 ARG B C 1
ATOM 4037 O O . ARG B 1 142 ? 2.658 -14.32 -24.891 1 95.69 142 ARG B O 1
ATOM 4044 N N . ILE B 1 143 ? 4.34 -14.883 -23.5 1 97.12 143 ILE B N 1
ATOM 4045 C CA . ILE B 1 143 ? 3.537 -14.727 -22.297 1 97.12 143 ILE B CA 1
ATOM 4046 C C . ILE B 1 143 ? 3.154 -13.258 -22.109 1 97.12 143 ILE B C 1
ATOM 4048 O O . ILE B 1 143 ? 2.207 -12.945 -21.391 1 97.12 143 ILE B O 1
ATOM 4052 N N . GLU B 1 144 ? 3.824 -12.328 -22.797 1 97.25 144 GLU B N 1
ATOM 4053 C CA . GLU B 1 144 ? 3.529 -10.898 -22.734 1 97.25 144 GLU B CA 1
ATOM 4054 C C . GLU B 1 144 ? 2.375 -10.531 -23.656 1 97.25 144 GLU B C 1
ATOM 4056 O O . GLU B 1 144 ? 1.819 -9.43 -23.562 1 97.25 144 GLU B O 1
ATOM 4061 N N . TYR B 1 145 ? 2.031 -11.422 -24.594 1 97.5 145 TYR B N 1
ATOM 4062 C CA . TYR B 1 145 ? 1.073 -11.109 -25.641 1 97.5 145 TYR B CA 1
ATOM 4063 C C . TYR B 1 145 ? 0.055 -12.227 -25.812 1 97.5 145 TYR B C 1
ATOM 4065 O O . TYR B 1 145 ? -0.088 -12.789 -26.906 1 97.5 145 TYR B O 1
ATOM 4073 N N . LEU B 1 146 ? -0.666 -12.492 -24.812 1 98.56 146 LEU B N 1
ATOM 4074 C CA . LEU B 1 146 ? -1.614 -13.602 -24.797 1 98.56 146 LEU B CA 1
ATOM 4075 C C . LEU B 1 146 ? -2.75 -13.359 -25.781 1 98.56 146 LEU B C 1
ATOM 4077 O O . LEU B 1 146 ? -3.287 -14.305 -26.375 1 98.56 146 LEU B O 1
ATOM 4081 N N . GLU B 1 147 ? -3.074 -12.102 -26 1 97.69 147 GLU B N 1
ATOM 4082 C CA . GLU B 1 147 ? -4.113 -11.773 -26.969 1 97.69 147 GLU B CA 1
ATOM 4083 C C . GLU B 1 147 ? -3.719 -12.234 -28.375 1 97.69 147 GLU B C 1
ATOM 4085 O O . GLU B 1 147 ? -4.555 -12.75 -29.125 1 97.69 147 GLU B O 1
ATOM 4090 N N . GLU B 1 148 ? -2.539 -12.062 -28.734 1 97.56 148 GLU B N 1
ATOM 4091 C CA . GLU B 1 148 ? -2.041 -12.461 -30.047 1 97.56 148 GLU B CA 1
ATOM 4092 C C . GLU B 1 148 ? -2.084 -13.977 -30.234 1 97.56 148 GLU B C 1
ATOM 4094 O O . GLU B 1 148 ? -2.123 -14.469 -31.359 1 97.56 148 GLU B O 1
ATOM 4099 N N . ALA B 1 149 ? -2.023 -14.703 -29.125 1 97.19 149 ALA B N 1
ATOM 4100 C CA . ALA B 1 149 ? -2.082 -16.156 -29.172 1 97.19 149 ALA B CA 1
ATOM 4101 C C . ALA B 1 149 ? -3.527 -16.656 -29.203 1 97.19 149 ALA B C 1
ATOM 4103 O O . ALA B 1 149 ? -3.783 -17.859 -29.172 1 97.19 149 ALA B O 1
ATOM 4104 N N . GLY B 1 150 ? -4.473 -15.688 -29.125 1 97.81 150 GLY B N 1
ATOM 4105 C CA . GLY B 1 150 ? -5.875 -16.047 -29.281 1 97.81 150 GLY B CA 1
ATOM 4106 C C . GLY B 1 150 ? -6.578 -16.25 -27.938 1 97.81 150 GLY B C 1
ATOM 4107 O O . GLY B 1 150 ? -7.695 -16.766 -27.906 1 97.81 150 GLY B O 1
ATOM 4108 N N . LEU B 1 151 ? -5.992 -15.875 -26.875 1 98.62 151 LEU B N 1
ATOM 4109 C CA . LEU B 1 151 ? -6.629 -16 -25.578 1 98.62 151 LEU B CA 1
ATOM 4110 C C . LEU B 1 151 ? -7.504 -14.797 -25.266 1 98.62 151 LEU B C 1
ATOM 4112 O O . LEU B 1 151 ? -7.012 -13.664 -25.219 1 98.62 151 LEU B O 1
ATOM 4116 N N . GLU B 1 152 ? -8.75 -15.031 -24.969 1 98.5 152 GLU B N 1
ATOM 4117 C CA . GLU B 1 152 ? -9.727 -13.969 -24.781 1 98.5 152 GLU B CA 1
ATOM 4118 C C . GLU B 1 152 ? -9.766 -13.508 -23.328 1 98.5 152 GLU B C 1
ATOM 4120 O O . GLU B 1 152 ? -9.391 -14.258 -22.422 1 98.5 152 GLU B O 1
ATOM 4125 N N . ALA B 1 153 ? -10.266 -12.266 -23.188 1 98.62 153 ALA B N 1
ATOM 4126 C CA . ALA B 1 153 ? -10.477 -11.758 -21.844 1 98.62 153 ALA B CA 1
ATOM 4127 C C . ALA B 1 153 ? -11.445 -12.641 -21.062 1 98.62 153 ALA B C 1
ATOM 4129 O O . ALA B 1 153 ? -12.484 -13.055 -21.594 1 98.62 153 ALA B O 1
ATOM 4130 N N . GLY B 1 154 ? -11.086 -12.969 -19.859 1 98.62 154 GLY B N 1
ATOM 4131 C CA . GLY B 1 154 ? -11.977 -13.711 -18.984 1 98.62 154 GLY B CA 1
ATOM 4132 C C . GLY B 1 154 ? -12.156 -15.156 -19.391 1 98.62 154 GLY B C 1
ATOM 4133 O O . GLY B 1 154 ? -13.117 -15.805 -18.984 1 98.62 154 GLY B O 1
ATOM 4134 N N . SER B 1 155 ? -11.227 -15.734 -20.094 1 98.44 155 SER B N 1
ATOM 4135 C CA . SER B 1 155 ? -11.414 -17.062 -20.672 1 98.44 155 SER B CA 1
ATOM 4136 C C . SER B 1 155 ? -10.805 -18.141 -19.781 1 98.44 155 SER B C 1
ATOM 4138 O O . SER B 1 155 ? -10.977 -19.344 -20.047 1 98.44 155 SER B O 1
ATOM 4140 N N . VAL B 1 156 ? -10.125 -17.766 -18.719 1 98.5 156 VAL B N 1
ATOM 4141 C CA . VAL B 1 156 ? -9.367 -18.703 -17.891 1 98.5 156 VAL B CA 1
ATOM 4142 C C . VAL B 1 156 ? -9.75 -18.531 -16.422 1 98.5 156 VAL B C 1
ATOM 4144 O O . VAL B 1 156 ? -10 -17.406 -15.969 1 98.5 156 VAL B O 1
ATOM 4147 N N . ASP B 1 157 ? -9.766 -19.625 -15.703 1 98.75 157 ASP B N 1
ATOM 4148 C CA . ASP B 1 157 ? -10.086 -19.578 -14.281 1 98.75 157 ASP B CA 1
ATOM 4149 C C . ASP B 1 157 ? -8.82 -19.547 -13.438 1 98.75 157 ASP B C 1
ATOM 4151 O O . ASP B 1 157 ? -8.781 -18.875 -12.391 1 98.75 157 ASP B O 1
ATOM 4155 N N . VAL B 1 158 ? -7.816 -20.266 -13.875 1 98.75 158 VAL B N 1
ATOM 4156 C CA . VAL B 1 158 ? -6.562 -20.344 -13.133 1 98.75 158 VAL B CA 1
ATOM 4157 C C . VAL B 1 158 ? -5.383 -20.266 -14.102 1 98.75 158 VAL B C 1
ATOM 4159 O O . VAL B 1 158 ? -5.367 -20.938 -15.125 1 98.75 158 VAL B O 1
ATOM 4162 N N . VAL B 1 159 ? -4.477 -19.406 -13.789 1 98.69 159 VAL B N 1
ATOM 4163 C CA . VAL B 1 159 ? -3.207 -19.344 -14.508 1 98.69 159 VAL B CA 1
ATOM 4164 C C . VAL B 1 159 ? -2.086 -19.891 -13.625 1 98.69 159 VAL B C 1
ATOM 4166 O O . VAL B 1 159 ? -1.966 -19.516 -12.461 1 98.69 159 VAL B O 1
ATOM 4169 N N . ILE B 1 160 ? -1.313 -20.812 -14.188 1 97.44 160 ILE B N 1
ATOM 4170 C CA . ILE B 1 160 ? -0.15 -21.312 -13.461 1 97.44 160 ILE B CA 1
ATOM 4171 C C . ILE B 1 160 ? 1.123 -20.969 -14.234 1 97.44 160 ILE B C 1
ATOM 4173 O O . ILE B 1 160 ? 1.078 -20.703 -15.438 1 97.44 160 ILE B O 1
ATOM 4177 N N . SER B 1 161 ? 2.137 -20.859 -13.547 1 95.12 161 SER B N 1
ATOM 4178 C CA . SER B 1 161 ? 3.459 -20.578 -14.094 1 95.12 161 SER B CA 1
ATOM 4179 C C . SER B 1 161 ? 4.559 -20.984 -13.125 1 95.12 161 SER B C 1
ATOM 4181 O O . SER B 1 161 ? 4.438 -20.781 -11.914 1 95.12 161 SER B O 1
ATOM 4183 N N . ASN B 1 162 ? 5.543 -21.594 -13.664 1 90.25 162 ASN B N 1
ATOM 4184 C CA . ASN B 1 162 ? 6.668 -22.031 -12.844 1 90.25 162 ASN B CA 1
ATOM 4185 C C . ASN B 1 162 ? 7.992 -21.5 -13.391 1 90.25 162 ASN B C 1
ATOM 4187 O O . ASN B 1 162 ? 8.539 -22.062 -14.344 1 90.25 162 ASN B O 1
ATOM 4191 N N . CYS B 1 163 ? 8.508 -20.438 -12.75 1 88.5 163 CYS B N 1
ATOM 4192 C CA . CYS B 1 163 ? 9.805 -19.844 -13.031 1 88.5 163 CYS B CA 1
ATOM 4193 C C . CYS B 1 163 ? 9.859 -19.312 -14.461 1 88.5 163 CYS B C 1
ATOM 4195 O O . CYS B 1 163 ? 10.859 -19.516 -15.164 1 88.5 163 CYS B O 1
ATOM 4197 N N . VAL B 1 164 ? 8.852 -18.656 -14.875 1 89.75 164 VAL B N 1
ATOM 4198 C CA . VAL B 1 164 ? 8.781 -18.188 -16.25 1 89.75 164 VAL B CA 1
ATOM 4199 C C . VAL B 1 164 ? 8.648 -16.672 -16.281 1 89.75 164 VAL B C 1
ATOM 4201 O O . VAL B 1 164 ? 9.273 -15.992 -17.094 1 89.75 164 VAL B O 1
ATOM 4204 N N . ILE B 1 165 ? 7.898 -16.094 -15.383 1 91.62 165 ILE B N 1
ATOM 4205 C CA . ILE B 1 165 ? 7.566 -14.672 -15.383 1 91.62 165 ILE B CA 1
ATOM 4206 C C . ILE B 1 165 ? 8.844 -13.836 -15.328 1 91.62 165 ILE B C 1
ATOM 4208 O O . ILE B 1 165 ? 9 -12.867 -16.078 1 91.62 165 ILE B O 1
ATOM 4212 N N . ASN B 1 166 ? 9.75 -14.195 -14.508 1 87.56 166 ASN B N 1
ATOM 4213 C CA . ASN B 1 166 ? 10.961 -13.414 -14.289 1 87.56 166 ASN B CA 1
ATOM 4214 C C . ASN B 1 166 ? 11.938 -13.539 -15.453 1 87.56 166 ASN B C 1
ATOM 4216 O O . ASN B 1 166 ? 12.922 -12.805 -15.531 1 87.56 166 ASN B O 1
ATOM 4220 N N . LEU B 1 167 ? 11.695 -14.383 -16.391 1 84.12 167 LEU B N 1
ATOM 4221 C CA . LEU B 1 167 ? 12.477 -14.477 -17.625 1 84.12 167 LEU B CA 1
ATOM 4222 C C . LEU B 1 167 ? 12.047 -13.414 -18.625 1 84.12 167 LEU B C 1
ATOM 4224 O O . LEU B 1 167 ? 12.773 -13.133 -19.578 1 84.12 167 LEU B O 1
ATOM 4228 N N . SER B 1 168 ? 10.922 -12.883 -18.422 1 89.31 168 SER B N 1
ATOM 4229 C CA . SER B 1 168 ? 10.406 -11.875 -19.344 1 89.31 168 SER B CA 1
ATOM 4230 C C . SER B 1 168 ? 11.031 -10.508 -19.078 1 89.31 168 SER B C 1
ATOM 4232 O O . SER B 1 168 ? 11.141 -10.094 -17.922 1 89.31 168 SER B O 1
ATOM 4234 N N . PRO B 1 169 ? 11.359 -9.789 -20.125 1 87 169 PRO B N 1
ATOM 4235 C CA . PRO B 1 169 ? 11.805 -8.406 -19.938 1 87 169 PRO B CA 1
ATOM 4236 C C . PRO B 1 169 ? 10.641 -7.445 -19.703 1 87 169 PRO B C 1
ATOM 4238 O O . PRO B 1 169 ? 10.852 -6.297 -19.297 1 87 169 PRO B O 1
ATOM 4241 N N . GLU B 1 170 ? 9.445 -7.867 -19.984 1 94.31 170 GLU B N 1
ATOM 4242 C CA . GLU B 1 170 ? 8.242 -7.047 -19.828 1 94.31 170 GLU B CA 1
ATOM 4243 C C . GLU B 1 170 ? 7.305 -7.656 -18.781 1 94.31 170 GLU B C 1
ATOM 4245 O O . GLU B 1 170 ? 6.152 -7.969 -19.094 1 94.31 170 GLU B O 1
ATOM 4250 N N . LYS B 1 171 ? 7.734 -7.652 -17.625 1 94.94 171 LYS B N 1
ATOM 4251 C CA . LYS B 1 171 ? 7.031 -8.352 -16.547 1 94.94 171 LYS B CA 1
ATOM 4252 C C . LYS B 1 171 ? 5.668 -7.719 -16.281 1 94.94 171 LYS B C 1
ATOM 4254 O O . LYS B 1 171 ? 4.684 -8.422 -16.047 1 94.94 171 LYS B O 1
ATOM 4259 N N . GLU B 1 172 ? 5.594 -6.406 -16.297 1 97.19 172 GLU B N 1
ATOM 4260 C CA . GLU B 1 172 ? 4.316 -5.73 -16.078 1 97.19 172 GLU B CA 1
ATOM 4261 C C . GLU B 1 172 ? 3.291 -6.133 -17.141 1 97.19 172 GLU B C 1
ATOM 4263 O O . GLU B 1 172 ? 2.125 -6.375 -16.812 1 97.19 172 GLU B O 1
ATOM 4268 N N . ARG B 1 173 ? 3.705 -6.176 -18.359 1 97.38 173 ARG B N 1
ATOM 4269 C CA . ARG B 1 173 ? 2.801 -6.559 -19.438 1 97.38 173 ARG B CA 1
ATOM 4270 C C . ARG B 1 173 ? 2.309 -7.992 -19.266 1 97.38 173 ARG B C 1
ATOM 4272 O O . ARG B 1 173 ? 1.143 -8.289 -19.516 1 97.38 173 ARG B O 1
ATOM 4279 N N . CYS B 1 174 ? 3.227 -8.891 -18.875 1 97.81 174 CYS B N 1
ATOM 4280 C CA . CYS B 1 174 ? 2.836 -10.266 -18.594 1 97.81 174 CYS B CA 1
ATOM 4281 C C . CYS B 1 174 ? 1.708 -10.32 -17.562 1 97.81 174 CYS B C 1
ATOM 4283 O O . CYS B 1 174 ? 0.686 -10.969 -17.797 1 97.81 174 CYS B O 1
ATOM 4285 N N . LEU B 1 175 ? 1.86 -9.594 -16.5 1 98.5 175 LEU B N 1
ATOM 4286 C CA . LEU B 1 175 ? 0.869 -9.609 -15.43 1 98.5 175 LEU B CA 1
ATOM 4287 C C . LEU B 1 175 ? -0.44 -8.977 -15.891 1 98.5 175 LEU B C 1
ATOM 4289 O O . LEU B 1 175 ? -1.522 -9.445 -15.523 1 98.5 175 LEU B O 1
ATOM 4293 N N . ARG B 1 176 ? -0.349 -7.953 -16.672 1 98.62 176 ARG B N 1
ATOM 4294 C CA . ARG B 1 176 ? -1.549 -7.316 -17.219 1 98.62 176 ARG B CA 1
ATOM 4295 C C . ARG B 1 176 ? -2.322 -8.281 -18.109 1 98.62 176 ARG B C 1
ATOM 4297 O O . ARG B 1 176 ? -3.553 -8.336 -18.047 1 98.62 176 ARG B O 1
ATOM 4304 N N . GLU B 1 177 ? -1.571 -8.992 -18.938 1 98.81 177 GLU B N 1
ATOM 4305 C CA . GLU B 1 177 ? -2.213 -9.977 -19.797 1 98.81 177 GLU B CA 1
ATOM 4306 C C . GLU B 1 177 ? -2.842 -11.102 -18.984 1 98.81 177 GLU B C 1
ATOM 4308 O O . GLU B 1 177 ? -3.945 -11.555 -19.281 1 98.81 177 GLU B O 1
ATOM 4313 N N . VAL B 1 178 ? -2.168 -11.516 -17.969 1 98.81 178 VAL B N 1
ATOM 4314 C CA . VAL B 1 178 ? -2.723 -12.539 -17.094 1 98.81 178 VAL B CA 1
ATOM 4315 C C . VAL B 1 178 ? -4.023 -12.039 -16.469 1 98.81 178 VAL B C 1
ATOM 4317 O O . VAL B 1 178 ? -5.027 -12.75 -16.453 1 98.81 178 VAL B O 1
ATOM 4320 N N . TYR B 1 179 ? -3.959 -10.82 -15.945 1 98.81 179 TYR B N 1
ATOM 4321 C CA . TYR B 1 179 ? -5.164 -10.242 -15.367 1 98.81 179 TYR B CA 1
ATOM 4322 C C . TYR B 1 179 ? -6.301 -10.203 -16.375 1 98.81 179 TYR B C 1
ATOM 4324 O O . TYR B 1 179 ? -7.445 -10.508 -16.047 1 98.81 179 TYR B O 1
ATOM 4332 N N . ARG B 1 180 ? -6.02 -9.82 -17.578 1 98.75 180 ARG B N 1
ATOM 4333 C CA . ARG B 1 180 ? -7.02 -9.711 -18.641 1 98.75 180 ARG B CA 1
ATOM 4334 C C . ARG B 1 180 ? -7.656 -11.062 -18.938 1 98.75 180 ARG B C 1
ATOM 4336 O O . ARG B 1 180 ? -8.883 -11.172 -19.047 1 98.75 180 ARG B O 1
ATOM 4343 N N . VAL B 1 181 ? -6.918 -12.133 -19.016 1 98.88 181 VAL B N 1
ATOM 4344 C CA . VAL B 1 181 ? -7.441 -13.414 -19.484 1 98.88 181 VAL B CA 1
ATOM 4345 C C . VAL B 1 181 ? -8.148 -14.125 -18.328 1 98.88 181 VAL B C 1
ATOM 4347 O O . VAL B 1 181 ? -8.953 -15.039 -18.547 1 98.88 181 VAL B O 1
ATOM 4350 N N . LEU B 1 182 ? -7.832 -13.781 -17.109 1 98.88 182 LEU B N 1
ATOM 4351 C CA . LEU B 1 182 ? -8.516 -14.375 -15.969 1 98.88 182 LEU B CA 1
ATOM 4352 C C . LEU B 1 182 ? -9.977 -13.938 -15.922 1 98.88 182 LEU B C 1
ATOM 4354 O O . LEU B 1 182 ? -10.281 -12.758 -16.141 1 98.88 182 LEU B O 1
ATOM 4358 N N . ALA B 1 183 ? -10.852 -14.82 -15.688 1 98.69 183 ALA B N 1
ATOM 4359 C CA . ALA B 1 183 ? -12.234 -14.477 -15.367 1 98.69 183 ALA B CA 1
ATOM 4360 C C . ALA B 1 183 ? -12.328 -13.82 -13.992 1 98.69 183 ALA B C 1
ATOM 4362 O O . ALA B 1 183 ? -11.469 -14.031 -13.133 1 98.69 183 ALA B O 1
ATOM 4363 N N . PRO B 1 184 ? -13.391 -12.938 -13.844 1 98.25 184 PRO B N 1
ATOM 4364 C CA . PRO B 1 184 ? -13.625 -12.516 -12.461 1 98.25 184 PRO B CA 1
ATOM 4365 C C . PRO B 1 184 ? -13.711 -13.703 -11.492 1 98.25 184 PRO B C 1
ATOM 4367 O O . PRO B 1 184 ? -14.398 -14.688 -11.781 1 98.25 184 PRO B O 1
ATOM 4370 N N . GLY B 1 185 ? -12.961 -13.664 -10.422 1 98.56 185 GLY B N 1
ATOM 4371 C CA . GLY B 1 185 ? -12.891 -14.781 -9.492 1 98.56 185 GLY B CA 1
ATOM 4372 C C . GLY B 1 185 ? -11.758 -15.742 -9.797 1 98.56 185 GLY B C 1
ATOM 4373 O O . GLY B 1 185 ? -11.539 -16.703 -9.062 1 98.56 185 GLY B O 1
ATOM 4374 N N . GLY B 1 186 ? -11.039 -15.461 -10.859 1 98.81 186 GLY B N 1
ATOM 4375 C CA . GLY B 1 186 ? -9.898 -16.297 -11.219 1 98.81 186 GLY B CA 1
ATOM 4376 C C . GLY B 1 186 ? -8.656 -15.992 -10.406 1 98.81 186 GLY B C 1
ATOM 4377 O O . GLY B 1 186 ? -8.641 -15.039 -9.625 1 98.81 186 GLY B O 1
ATOM 4378 N N . GLU B 1 187 ? -7.586 -16.859 -10.656 1 98.62 187 GLU B N 1
ATOM 4379 C CA . GLU B 1 187 ? -6.363 -16.75 -9.859 1 98.62 187 GLU B CA 1
ATOM 4380 C C . GLU B 1 187 ? -5.133 -17.078 -10.703 1 98.62 187 GLU B C 1
ATOM 4382 O O . GLU B 1 187 ? -5.188 -17.953 -11.57 1 98.62 187 GLU B O 1
ATOM 4387 N N . MET B 1 188 ? -4.105 -16.297 -10.43 1 98.44 188 MET B N 1
ATOM 4388 C CA . MET B 1 188 ? -2.779 -16.766 -10.836 1 98.44 188 MET B CA 1
ATOM 4389 C C . MET B 1 188 ? -2.066 -17.453 -9.672 1 98.44 188 MET B C 1
ATOM 4391 O O . MET B 1 188 ? -1.859 -16.844 -8.617 1 98.44 188 MET B O 1
ATOM 4395 N N . PHE B 1 189 ? -1.803 -18.672 -9.828 1 96.94 189 PHE B N 1
ATOM 4396 C CA . PHE B 1 189 ? -1.113 -19.531 -8.867 1 96.94 189 PHE B CA 1
ATOM 4397 C C . PHE B 1 189 ? 0.255 -19.953 -9.406 1 96.94 189 PHE B C 1
ATOM 4399 O O . PHE B 1 189 ? 0.352 -20.797 -10.289 1 96.94 189 PHE B O 1
ATOM 4406 N N . PHE B 1 190 ? 1.341 -19.328 -8.82 1 94.62 190 PHE B N 1
ATOM 4407 C CA . PHE B 1 190 ? 2.602 -19.547 -9.523 1 94.62 190 PHE B CA 1
ATOM 4408 C C . PHE B 1 190 ? 3.779 -19.422 -8.562 1 94.62 190 PHE B C 1
ATOM 4410 O O . PHE B 1 190 ? 3.635 -18.906 -7.453 1 94.62 190 PHE B O 1
ATOM 4417 N N . SER B 1 191 ? 4.879 -19.969 -9.008 1 91.69 191 SER B N 1
ATOM 4418 C CA . SER B 1 191 ? 6.145 -19.875 -8.289 1 91.69 191 SER B CA 1
ATOM 4419 C C . SER B 1 191 ? 7.234 -19.266 -9.164 1 91.69 191 SER B C 1
ATOM 4421 O O . SER B 1 191 ? 7.316 -19.547 -10.359 1 91.69 191 SER B O 1
ATOM 4423 N N . ASP B 1 192 ? 8.023 -18.469 -8.547 1 92.38 192 ASP B N 1
ATOM 4424 C CA . ASP B 1 192 ? 9.164 -17.859 -9.219 1 92.38 192 ASP B CA 1
ATOM 4425 C C . ASP B 1 192 ? 10.234 -17.438 -8.211 1 92.38 192 ASP B C 1
ATOM 4427 O O . ASP B 1 192 ? 10.078 -17.641 -7.008 1 92.38 192 ASP B O 1
ATOM 4431 N N . VAL B 1 193 ? 11.359 -16.969 -8.75 1 90.62 193 VAL B N 1
ATOM 4432 C CA . VAL B 1 193 ? 12.484 -16.578 -7.914 1 90.62 193 VAL B CA 1
ATOM 4433 C C . VAL B 1 193 ? 12.445 -15.07 -7.656 1 90.62 193 VAL B C 1
ATOM 4435 O O . VAL B 1 193 ? 12.273 -14.281 -8.586 1 90.62 193 VAL B O 1
ATOM 4438 N N . TYR B 1 194 ? 12.625 -14.734 -6.402 1 92.81 194 TYR B N 1
ATOM 4439 C CA . TYR B 1 194 ? 12.664 -13.328 -6.023 1 92.81 194 TYR B CA 1
ATOM 4440 C C . TYR B 1 194 ? 13.867 -13.031 -5.133 1 92.81 194 TYR B C 1
ATOM 4442 O O . TYR B 1 194 ? 14.43 -13.945 -4.527 1 92.81 194 TYR B O 1
ATOM 4450 N N . SER B 1 195 ? 14.25 -11.758 -5.145 1 93.44 195 SER B N 1
ATOM 4451 C CA . SER B 1 195 ? 15.391 -11.328 -4.344 1 93.44 195 SER B CA 1
ATOM 4452 C C . SER B 1 195 ? 14.953 -10.406 -3.205 1 93.44 195 SER B C 1
ATOM 4454 O O . SER B 1 195 ? 13.836 -9.875 -3.223 1 93.44 195 SER B O 1
ATOM 4456 N N . ASP B 1 196 ? 15.836 -10.227 -2.211 1 92.62 196 ASP B N 1
ATOM 4457 C CA . ASP B 1 196 ? 15.562 -9.375 -1.059 1 92.62 196 ASP B CA 1
ATOM 4458 C C . ASP B 1 196 ? 15.977 -7.93 -1.338 1 92.62 196 ASP B C 1
ATOM 4460 O O . ASP B 1 196 ? 15.766 -7.047 -0.502 1 92.62 196 ASP B O 1
ATOM 4464 N N . ARG B 1 197 ? 16.516 -7.727 -2.471 1 93.88 197 ARG B N 1
ATOM 4465 C CA . ARG B 1 197 ? 16.953 -6.395 -2.879 1 93.88 197 ARG B CA 1
ATOM 4466 C C . ARG B 1 197 ? 17.047 -6.293 -4.398 1 93.88 197 ARG B C 1
ATOM 4468 O O . ARG B 1 197 ? 17 -7.309 -5.098 1 93.88 197 ARG B O 1
ATOM 4475 N N . ARG B 1 198 ? 17.094 -5.023 -4.84 1 95.06 198 ARG B N 1
ATOM 4476 C CA . ARG B 1 198 ? 17.281 -4.809 -6.273 1 95.06 198 ARG B CA 1
ATOM 4477 C C . ARG B 1 198 ? 18.688 -5.195 -6.715 1 95.06 198 ARG B C 1
ATOM 4479 O O . ARG B 1 198 ? 19.672 -4.84 -6.062 1 95.06 198 ARG B O 1
ATOM 4486 N N . LEU B 1 199 ? 18.766 -5.961 -7.812 1 94.19 199 LEU B N 1
ATOM 4487 C CA . LEU B 1 199 ? 20.047 -6.484 -8.297 1 94.19 199 LEU B CA 1
ATOM 4488 C C . LEU B 1 199 ? 20.828 -5.406 -9.039 1 94.19 199 LEU B C 1
ATOM 4490 O O . LEU B 1 199 ? 20.234 -4.594 -9.758 1 94.19 199 LEU B O 1
ATOM 4494 N N . PRO B 1 200 ? 22.172 -5.441 -8.875 1 92.25 200 PRO B N 1
ATOM 4495 C CA . PRO B 1 200 ? 22.984 -4.551 -9.703 1 92.25 200 PRO B CA 1
ATOM 4496 C C . PRO B 1 200 ? 22.922 -4.895 -11.188 1 92.25 200 PRO B C 1
ATOM 4498 O O . PRO B 1 200 ? 22.578 -6.023 -11.547 1 92.25 200 PRO B O 1
ATOM 4501 N N . GLU B 1 201 ? 23.234 -3.959 -11.945 1 90.06 201 GLU B N 1
ATOM 4502 C CA . GLU B 1 201 ? 23.188 -4.125 -13.398 1 90.06 201 GLU B CA 1
ATOM 4503 C C . GLU B 1 201 ? 24.047 -5.301 -13.852 1 90.06 201 GLU B C 1
ATOM 4505 O O . GLU B 1 201 ? 23.656 -6.047 -14.75 1 90.06 201 GLU B O 1
ATOM 4510 N N . ALA B 1 202 ? 25.203 -5.449 -13.273 1 88.69 202 ALA B N 1
ATOM 4511 C CA . ALA B 1 202 ? 26.109 -6.531 -13.625 1 88.69 202 ALA B CA 1
ATOM 4512 C C . ALA B 1 202 ? 25.453 -7.895 -13.438 1 88.69 202 ALA B C 1
ATOM 4514 O O . ALA B 1 202 ? 25.641 -8.805 -14.242 1 88.69 202 ALA B O 1
ATOM 4515 N N . ALA B 1 203 ? 24.703 -8.047 -12.375 1 89.62 203 ALA B N 1
ATOM 4516 C CA . ALA B 1 203 ? 24.016 -9.305 -12.102 1 89.62 203 ALA B CA 1
ATOM 4517 C C . ALA B 1 203 ? 22.906 -9.547 -13.125 1 89.62 203 ALA B C 1
ATOM 4519 O O . ALA B 1 203 ? 22.719 -10.672 -13.586 1 89.62 203 ALA B O 1
ATOM 4520 N N . ARG B 1 204 ? 22.234 -8.531 -13.531 1 88.25 204 ARG B N 1
ATOM 4521 C CA . ARG B 1 204 ? 21.094 -8.625 -14.438 1 88.25 204 ARG B CA 1
ATOM 4522 C C . ARG B 1 204 ? 21.547 -9.008 -15.844 1 88.25 204 ARG B C 1
ATO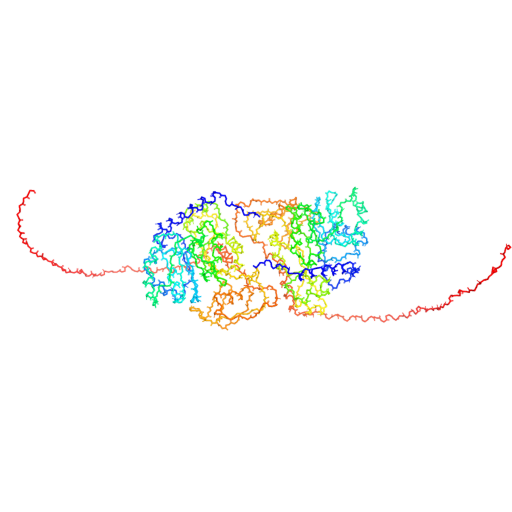M 4524 O O . ARG B 1 204 ? 20.781 -9.555 -16.625 1 88.25 204 ARG B O 1
ATOM 4531 N N . ARG B 1 205 ? 22.812 -8.781 -16.078 1 85.31 205 ARG B N 1
ATOM 4532 C CA . ARG B 1 205 ? 23.328 -9.039 -17.422 1 85.31 205 ARG B CA 1
ATOM 4533 C C . ARG B 1 205 ? 24.219 -10.273 -17.438 1 85.31 205 ARG B C 1
ATOM 4535 O O . ARG B 1 205 ? 24.688 -10.703 -18.5 1 85.31 205 ARG B O 1
ATOM 4542 N N . HIS B 1 206 ? 24.406 -10.758 -16.297 1 84.94 206 HIS B N 1
ATOM 4543 C CA . HIS B 1 206 ? 25.281 -11.914 -16.203 1 84.94 206 HIS B CA 1
ATOM 4544 C C . HIS B 1 206 ? 24.625 -13.164 -16.766 1 84.94 206 HIS B C 1
ATOM 4546 O O . HIS B 1 206 ? 23.578 -13.594 -16.266 1 84.94 206 HIS B O 1
ATOM 4552 N N . GLU B 1 207 ? 25.156 -13.82 -17.656 1 77.69 207 GLU B N 1
ATOM 4553 C CA . GLU B 1 207 ? 24.547 -14.898 -18.422 1 77.69 207 GLU B CA 1
ATOM 4554 C C . GLU B 1 207 ? 24.172 -16.078 -17.531 1 77.69 207 GLU B C 1
ATOM 4556 O O . GLU B 1 207 ? 23.078 -16.609 -17.625 1 77.69 207 GLU B O 1
ATOM 4561 N N . VAL B 1 208 ? 25.125 -16.453 -16.672 1 77.06 208 VAL B N 1
ATOM 4562 C CA . VAL B 1 208 ? 24.875 -17.594 -15.797 1 77.06 208 VAL B CA 1
ATOM 4563 C C . VAL B 1 208 ? 23.75 -17.266 -14.82 1 77.06 208 VAL B C 1
ATOM 4565 O O . VAL B 1 208 ? 22.859 -18.078 -14.562 1 77.06 208 VAL B O 1
ATOM 4568 N N . ALA B 1 209 ? 23.797 -16.078 -14.297 1 81.81 209 ALA B N 1
ATOM 4569 C CA . ALA B 1 209 ? 22.75 -15.648 -13.367 1 81.81 209 ALA B CA 1
ATOM 4570 C C . ALA B 1 209 ? 21.391 -15.633 -14.039 1 81.81 209 ALA B C 1
ATOM 4572 O O . ALA B 1 209 ? 20.391 -16.047 -13.445 1 81.81 209 ALA B O 1
ATOM 4573 N N . LEU B 1 210 ? 21.359 -15.195 -15.234 1 76.38 210 LEU B N 1
ATOM 4574 C CA . LEU B 1 210 ? 20.125 -15.141 -16 1 76.38 210 LEU B CA 1
ATOM 4575 C C . LEU B 1 210 ? 19.594 -16.547 -16.281 1 76.38 210 LEU B C 1
ATOM 4577 O O . LEU B 1 210 ? 18.391 -16.797 -16.125 1 76.38 210 LEU B O 1
ATOM 4581 N N . GLY B 1 211 ? 20.422 -17.328 -16.656 1 69.56 211 GLY B N 1
ATOM 4582 C CA . GLY B 1 211 ? 20.031 -18.688 -16.969 1 69.56 211 GLY B CA 1
ATOM 4583 C C . GLY B 1 211 ? 19.5 -19.453 -15.758 1 69.56 211 GLY B C 1
ATOM 4584 O O . GLY B 1 211 ? 18.625 -20.297 -15.883 1 69.56 211 GLY B O 1
ATOM 4585 N N . GLU B 1 212 ? 19.984 -19.078 -14.602 1 72.75 212 GLU B N 1
ATOM 4586 C CA . GLU B 1 212 ? 19.562 -19.734 -13.367 1 72.75 212 GLU B CA 1
ATOM 4587 C C . GLU B 1 212 ? 18.406 -18.984 -12.719 1 72.75 212 GLU B C 1
ATOM 4589 O O . GLU B 1 212 ? 18.141 -19.172 -11.531 1 72.75 212 GLU B O 1
ATOM 4594 N N . CYS B 1 213 ? 17.859 -18.141 -13.414 1 79 213 CYS B N 1
ATOM 4595 C CA . CYS B 1 213 ? 16.672 -17.375 -13.023 1 79 213 CYS B CA 1
ATOM 4596 C C . CYS B 1 213 ? 17 -16.391 -11.906 1 79 213 CYS B C 1
ATOM 4598 O O . CYS B 1 213 ? 16.094 -15.852 -11.266 1 79 213 CYS B O 1
ATOM 4600 N N . LEU B 1 214 ? 18.297 -16.203 -11.688 1 83.94 214 LEU B N 1
ATOM 4601 C CA . LEU B 1 214 ? 18.688 -15.266 -10.641 1 83.94 214 LEU B CA 1
ATOM 4602 C C . LEU B 1 214 ? 18.781 -13.852 -11.18 1 83.94 214 LEU B C 1
ATOM 4604 O O . LEU B 1 214 ? 18.344 -12.898 -10.531 1 83.94 214 LEU B O 1
ATOM 4608 N N . GLY B 1 215 ? 19.328 -13.75 -12.32 1 85.94 215 GLY B N 1
ATOM 4609 C CA . GLY B 1 215 ? 19.562 -12.438 -12.898 1 85.94 215 GLY B CA 1
ATOM 4610 C C . GLY B 1 215 ? 18.297 -11.672 -13.188 1 85.94 215 GLY B C 1
ATOM 4611 O O . GLY B 1 215 ? 18.281 -10.438 -13.164 1 85.94 215 GLY B O 1
ATOM 4612 N N . GLY B 1 216 ? 17.203 -12.359 -13.453 1 88.25 216 GLY B N 1
ATOM 4613 C CA . GLY B 1 216 ? 15.93 -11.734 -13.773 1 88.25 216 GLY B CA 1
ATOM 4614 C C . GLY B 1 216 ? 15.016 -11.594 -12.57 1 88.25 216 GLY B C 1
ATOM 4615 O O . GLY B 1 216 ? 13.906 -11.07 -12.68 1 88.25 216 GLY B O 1
ATOM 4616 N N . ALA B 1 217 ? 15.523 -11.977 -11.445 1 91.75 217 ALA B N 1
ATOM 4617 C CA . ALA B 1 217 ? 14.688 -11.961 -10.242 1 91.75 217 ALA B CA 1
ATOM 4618 C C . ALA B 1 217 ? 14.305 -10.531 -9.867 1 91.75 217 ALA B C 1
ATOM 4620 O O . ALA B 1 217 ? 15.148 -9.633 -9.859 1 91.75 217 ALA B O 1
ATOM 4621 N N . LEU B 1 218 ? 13.031 -10.344 -9.633 1 93.5 218 LEU B N 1
ATOM 4622 C CA . LEU B 1 218 ? 12.562 -9.062 -9.109 1 93.5 218 LEU B CA 1
ATOM 4623 C C . LEU B 1 218 ? 12.734 -8.992 -7.594 1 93.5 218 LEU B C 1
ATOM 4625 O O . LEU B 1 218 ? 12.594 -10.008 -6.906 1 93.5 218 LEU B O 1
ATOM 4629 N N . TYR B 1 219 ? 13.117 -7.801 -7.203 1 94.19 219 TYR B N 1
ATOM 4630 C CA . TYR B 1 219 ? 12.961 -7.52 -5.781 1 94.19 219 TYR B CA 1
ATOM 4631 C C . TYR B 1 219 ? 11.523 -7.742 -5.336 1 94.19 219 TYR B C 1
ATOM 4633 O O . TYR B 1 219 ? 10.586 -7.238 -5.965 1 94.19 219 TYR B O 1
ATOM 4641 N N . VAL B 1 220 ? 11.32 -8.477 -4.281 1 94.25 220 VAL B N 1
ATOM 4642 C CA . VAL B 1 220 ? 10 -8.961 -3.893 1 94.25 220 VAL B CA 1
ATOM 4643 C C . VAL B 1 220 ? 9.055 -7.781 -3.705 1 94.25 220 VAL B C 1
ATOM 4645 O O . VAL B 1 220 ? 7.895 -7.836 -4.129 1 94.25 220 VAL B O 1
ATOM 4648 N N . ASN B 1 221 ? 9.492 -6.68 -3.088 1 93.06 221 ASN B N 1
ATOM 4649 C CA . ASN B 1 221 ? 8.617 -5.535 -2.863 1 93.06 221 ASN B CA 1
ATOM 4650 C C . ASN B 1 221 ? 8.242 -4.848 -4.172 1 93.06 221 ASN B C 1
ATOM 4652 O O . ASN B 1 221 ? 7.141 -4.316 -4.312 1 93.06 221 ASN B O 1
ATOM 4656 N N . ASP B 1 222 ? 9.148 -4.871 -5.098 1 94.75 222 ASP B N 1
ATOM 4657 C CA . ASP B 1 222 ? 8.82 -4.34 -6.418 1 94.75 222 ASP B CA 1
ATOM 4658 C C . ASP B 1 222 ? 7.75 -5.184 -7.098 1 94.75 222 ASP B C 1
ATOM 4660 O O . ASP B 1 222 ? 6.855 -4.652 -7.758 1 94.75 222 ASP B O 1
ATOM 4664 N N . PHE B 1 223 ? 7.895 -6.473 -6.871 1 95.75 223 PHE B N 1
ATOM 4665 C CA . PHE B 1 223 ? 6.887 -7.363 -7.434 1 95.75 223 PHE B CA 1
ATOM 4666 C C . PHE B 1 223 ? 5.52 -7.098 -6.812 1 95.75 223 PHE B C 1
ATOM 4668 O O . PHE B 1 223 ? 4.516 -7.008 -7.523 1 95.75 223 PHE B O 1
ATOM 4675 N N . LEU B 1 224 ? 5.453 -6.953 -5.543 1 94.81 224 LEU B N 1
ATOM 4676 C CA . LEU B 1 224 ? 4.199 -6.691 -4.848 1 94.81 224 LEU B CA 1
ATOM 4677 C C . LEU B 1 224 ? 3.572 -5.391 -5.328 1 94.81 224 LEU B C 1
ATOM 4679 O O . LEU B 1 224 ? 2.361 -5.324 -5.551 1 94.81 224 LEU B O 1
ATOM 4683 N N . SER B 1 225 ? 4.398 -4.418 -5.453 1 93.5 225 SER B N 1
ATOM 4684 C CA . SER B 1 225 ? 3.91 -3.139 -5.961 1 93.5 225 SER B CA 1
ATOM 4685 C C . SER B 1 225 ? 3.354 -3.279 -7.371 1 93.5 225 SER B C 1
ATOM 4687 O O . SER B 1 225 ? 2.316 -2.697 -7.699 1 93.5 225 SER B O 1
ATOM 4689 N N . LEU B 1 226 ? 4.031 -4.031 -8.156 1 95.94 226 LEU B N 1
ATOM 4690 C CA . LEU B 1 226 ? 3.6 -4.277 -9.531 1 95.94 226 LEU B CA 1
ATOM 4691 C C . LEU B 1 226 ? 2.25 -4.988 -9.555 1 95.94 226 LEU B C 1
ATOM 4693 O O . LEU B 1 226 ? 1.376 -4.637 -10.352 1 95.94 226 LEU B O 1
ATOM 4697 N N . CYS B 1 227 ? 2.051 -5.977 -8.75 1 97.44 227 CYS B N 1
ATOM 4698 C CA . CYS B 1 227 ? 0.783 -6.688 -8.648 1 97.44 227 CYS B CA 1
ATOM 4699 C C . CYS B 1 227 ? -0.364 -5.723 -8.367 1 97.44 227 CYS B C 1
ATOM 4701 O O . CYS B 1 227 ? -1.38 -5.742 -9.07 1 97.44 227 CYS B O 1
ATOM 4703 N N . LYS B 1 228 ? -0.134 -4.875 -7.391 1 94.88 228 LYS B N 1
ATOM 4704 C CA . LYS B 1 228 ? -1.18 -3.941 -6.988 1 94.88 228 LYS B CA 1
ATOM 4705 C C . LYS B 1 228 ? -1.505 -2.961 -8.109 1 94.88 228 LYS B C 1
ATOM 4707 O O . LYS B 1 228 ? -2.674 -2.648 -8.352 1 94.88 228 LYS B O 1
ATOM 4712 N N . GLN B 1 229 ? -0.532 -2.512 -8.789 1 94.12 229 GLN B N 1
ATOM 4713 C CA . GLN B 1 229 ? -0.72 -1.59 -9.898 1 94.12 229 GLN B CA 1
ATOM 4714 C C . GLN B 1 229 ? -1.568 -2.223 -11 1 94.12 229 GLN B C 1
ATOM 4716 O O . GLN B 1 229 ? -2.381 -1.544 -11.633 1 94.12 229 GLN B O 1
ATOM 4721 N N . VAL B 1 230 ? -1.406 -3.52 -11.188 1 97.19 230 VAL B N 1
ATOM 4722 C CA . VAL B 1 230 ? -2.09 -4.23 -12.266 1 97.19 230 VAL B CA 1
ATOM 4723 C C . VAL B 1 230 ? -3.533 -4.516 -11.859 1 97.19 230 VAL B C 1
ATOM 4725 O O . VAL B 1 230 ? -4.426 -4.57 -12.703 1 97.19 230 VAL B O 1
ATOM 4728 N N . GLY B 1 231 ? -3.793 -4.758 -10.641 1 97.06 231 GLY B N 1
ATOM 4729 C CA . GLY B 1 231 ? -5.141 -5.035 -10.172 1 97.06 231 GLY B CA 1
ATOM 4730 C C . GLY B 1 231 ? -5.207 -6.191 -9.188 1 97.06 231 GLY B C 1
ATOM 4731 O O . GLY B 1 231 ? -6.25 -6.434 -8.578 1 97.06 231 GLY B O 1
ATOM 4732 N N . PHE B 1 232 ? -4.102 -6.891 -9.039 1 98.12 232 PHE B N 1
ATOM 4733 C CA . PHE B 1 232 ? -4.012 -7.902 -7.992 1 98.12 232 PHE B CA 1
ATOM 4734 C C . PHE B 1 232 ? -3.736 -7.254 -6.641 1 98.12 232 PHE B C 1
ATOM 4736 O O . PHE B 1 232 ? -2.598 -7.238 -6.172 1 98.12 232 PHE B O 1
ATOM 4743 N N . SER B 1 233 ? -4.758 -6.945 -5.953 1 96 233 SER B N 1
ATOM 4744 C CA . SER B 1 233 ? -4.676 -5.949 -4.887 1 96 233 SER B CA 1
ATOM 4745 C C . SER B 1 233 ? -4.164 -6.57 -3.592 1 96 233 SER B C 1
ATOM 4747 O O . SER B 1 233 ? -3.752 -5.852 -2.678 1 96 233 SER B O 1
ATOM 4749 N N . ASP B 1 234 ? -4.246 -7.848 -3.443 1 95.19 234 ASP B N 1
ATOM 4750 C CA . ASP B 1 234 ? -3.783 -8.523 -2.234 1 95.19 234 ASP B CA 1
ATOM 4751 C C . ASP B 1 234 ? -3.016 -9.797 -2.578 1 95.19 234 ASP B C 1
ATOM 4753 O O . ASP B 1 234 ? -3.512 -10.906 -2.361 1 95.19 234 ASP B O 1
ATOM 4757 N N . PRO B 1 235 ? -1.764 -9.594 -3.094 1 96.12 235 PRO B N 1
ATOM 4758 C CA . PRO B 1 235 ? -0.959 -10.789 -3.381 1 96.12 235 PRO B CA 1
ATOM 4759 C C . PRO B 1 235 ? -0.655 -11.609 -2.131 1 96.12 235 PRO B C 1
ATOM 4761 O O . PRO B 1 235 ? -0.159 -11.07 -1.138 1 96.12 235 PRO B O 1
ATOM 4764 N N . ARG B 1 236 ? -0.963 -12.914 -2.189 1 94.38 236 ARG B N 1
ATOM 4765 C CA . ARG B 1 236 ? -0.76 -13.812 -1.053 1 94.38 236 ARG B CA 1
ATOM 4766 C C . ARG B 1 236 ? 0.424 -14.742 -1.291 1 94.38 236 ARG B C 1
ATOM 4768 O O . ARG B 1 236 ? 0.607 -15.25 -2.398 1 94.38 236 ARG B O 1
ATOM 4775 N N . VAL B 1 237 ? 1.198 -14.93 -0.22 1 92.88 237 VAL B N 1
ATOM 4776 C CA . VAL B 1 237 ? 2.312 -15.875 -0.271 1 92.88 237 VAL B CA 1
ATOM 4777 C C . VAL B 1 237 ? 1.886 -17.219 0.325 1 92.88 237 VAL B C 1
ATOM 4779 O O . VAL B 1 237 ? 1.436 -17.266 1.472 1 92.88 237 VAL B O 1
ATOM 4782 N N . LEU B 1 238 ? 2.035 -18.172 -0.442 1 91.5 238 LEU B N 1
ATOM 4783 C CA . LEU B 1 238 ? 1.739 -19.516 0.062 1 91.5 238 LEU B CA 1
ATOM 4784 C C . LEU B 1 238 ? 2.973 -20.141 0.704 1 91.5 238 LEU B C 1
ATOM 4786 O O . LEU B 1 238 ? 2.881 -20.75 1.768 1 91.5 238 LEU B O 1
ATOM 4790 N N . ALA B 1 239 ? 4.07 -19.969 -0.015 1 86.38 239 ALA B N 1
ATOM 4791 C CA . ALA B 1 239 ? 5.32 -20.531 0.479 1 86.38 239 ALA B CA 1
ATOM 4792 C C . ALA B 1 239 ? 6.523 -19.734 -0.025 1 86.38 239 ALA B C 1
ATOM 4794 O O . ALA B 1 239 ? 6.469 -19.125 -1.099 1 86.38 239 ALA B O 1
ATOM 4795 N N . ALA B 1 240 ? 7.512 -19.719 0.766 1 88 240 ALA B N 1
ATOM 4796 C CA . ALA B 1 240 ? 8.789 -19.109 0.406 1 88 240 ALA B CA 1
ATOM 4797 C C . ALA B 1 240 ? 9.961 -19.969 0.908 1 88 240 ALA B C 1
ATOM 4799 O O . ALA B 1 240 ? 10 -20.344 2.078 1 88 240 ALA B O 1
ATOM 4800 N N . GLU B 1 241 ? 10.859 -20.281 -0.028 1 82.94 241 GLU B N 1
ATOM 4801 C CA . GLU B 1 241 ? 12.031 -21.078 0.315 1 82.94 241 GLU B CA 1
ATOM 4802 C C . GLU B 1 241 ? 13.32 -20.406 -0.147 1 82.94 241 GLU B C 1
ATOM 4804 O O . GLU B 1 241 ? 13.414 -19.969 -1.293 1 82.94 241 GLU B O 1
ATOM 4809 N N . PRO B 1 242 ? 14.281 -20.391 0.765 1 86.56 242 PRO B N 1
ATOM 4810 C CA . PRO B 1 242 ? 15.555 -19.781 0.354 1 86.56 242 PRO B CA 1
ATOM 4811 C C . PRO B 1 242 ? 16.266 -20.578 -0.731 1 86.56 242 PRO B C 1
ATOM 4813 O O . PRO B 1 242 ? 16.188 -21.812 -0.752 1 86.56 242 PRO B O 1
ATOM 4816 N N . ILE B 1 243 ? 16.875 -19.859 -1.573 1 83.69 243 ILE B N 1
ATOM 4817 C CA . ILE B 1 243 ? 17.734 -20.453 -2.602 1 83.69 243 ILE B CA 1
ATOM 4818 C C . ILE B 1 243 ? 19.203 -20.203 -2.248 1 83.69 243 ILE B C 1
ATOM 4820 O O . ILE B 1 243 ? 19.609 -19.078 -2.01 1 83.69 243 ILE B O 1
ATOM 4824 N N . GLU B 1 244 ? 19.953 -21.25 -2.232 1 81.38 244 GLU B N 1
ATOM 4825 C CA . GLU B 1 244 ? 21.375 -21.125 -1.92 1 81.38 244 GLU B CA 1
ATOM 4826 C C . GLU B 1 244 ? 22.203 -21 -3.191 1 81.38 244 GLU B C 1
ATOM 4828 O O . GLU B 1 244 ? 21.969 -21.719 -4.168 1 81.38 244 GLU B O 1
ATOM 4833 N N . VAL B 1 245 ? 23.062 -20.031 -3.121 1 81.38 245 VAL B N 1
ATOM 4834 C CA . VAL B 1 245 ? 24.031 -19.859 -4.195 1 81.38 245 VAL B CA 1
ATOM 4835 C C . VAL B 1 245 ? 25.391 -20.391 -3.75 1 81.38 245 VAL B C 1
ATOM 4837 O O . VAL B 1 245 ? 26 -19.875 -2.812 1 81.38 245 VAL B O 1
ATOM 4840 N N . HIS B 1 246 ? 25.891 -21.422 -4.379 1 77.19 246 HIS B N 1
ATOM 4841 C CA . HIS B 1 246 ? 27.109 -22.094 -3.939 1 77.19 246 HIS B CA 1
ATOM 4842 C C . HIS B 1 246 ? 28.312 -21.656 -4.762 1 77.19 246 HIS B C 1
ATOM 4844 O O . HIS B 1 246 ? 29.453 -21.922 -4.383 1 77.19 246 HIS B O 1
ATOM 4850 N N . ASP B 1 247 ? 28.109 -20.984 -5.812 1 80.38 247 ASP B N 1
ATOM 4851 C CA . ASP B 1 247 ? 29.188 -20.516 -6.668 1 80.38 247 ASP B CA 1
ATOM 4852 C C . ASP B 1 247 ? 29.703 -19.156 -6.215 1 80.38 247 ASP B C 1
ATOM 4854 O O . ASP B 1 247 ? 29 -18.156 -6.301 1 80.38 247 ASP B O 1
ATOM 4858 N N . ALA B 1 248 ? 30.969 -19.141 -5.785 1 80.69 248 ALA B N 1
ATOM 4859 C CA . ALA B 1 248 ? 31.578 -17.938 -5.219 1 80.69 248 ALA B CA 1
ATOM 4860 C C . ALA B 1 248 ? 31.609 -16.797 -6.246 1 80.69 248 ALA B C 1
ATOM 4862 O O . ALA B 1 248 ? 31.422 -15.633 -5.895 1 80.69 248 ALA B O 1
ATOM 4863 N N . GLU B 1 249 ? 31.906 -17.125 -7.48 1 81.5 249 GLU B N 1
ATOM 4864 C CA . GLU B 1 249 ? 31.938 -16.109 -8.523 1 81.5 249 GLU B CA 1
ATOM 4865 C C . GLU B 1 249 ? 30.562 -15.484 -8.711 1 81.5 249 GLU B C 1
ATOM 4867 O O . GLU B 1 249 ? 30.438 -14.266 -8.859 1 81.5 249 GLU B O 1
ATOM 4872 N N . LEU B 1 250 ? 29.609 -16.328 -8.719 1 83.62 250 LEU B N 1
ATOM 4873 C CA . LEU B 1 250 ? 28.25 -15.836 -8.859 1 83.62 250 LEU B CA 1
ATOM 4874 C C . LEU B 1 250 ? 27.859 -14.969 -7.664 1 83.62 250 LEU B C 1
ATOM 4876 O O . LEU B 1 250 ? 27.203 -13.938 -7.828 1 83.62 250 LEU B O 1
ATOM 4880 N N . GLU B 1 251 ? 28.344 -15.32 -6.527 1 85.62 251 GLU B N 1
ATOM 4881 C CA . GLU B 1 251 ? 28.047 -14.555 -5.32 1 85.62 251 GLU B CA 1
ATOM 4882 C C . GLU B 1 251 ? 28.578 -13.133 -5.426 1 85.62 251 GLU B C 1
ATOM 4884 O O . GLU B 1 251 ? 27.938 -12.18 -4.977 1 85.62 251 GLU B O 1
ATOM 4889 N N . GLY B 1 252 ? 29.703 -12.992 -5.918 1 86.81 252 GLY B N 1
ATOM 4890 C CA . GLY B 1 252 ? 30.312 -11.68 -6.074 1 86.81 252 GLY B CA 1
ATOM 4891 C C . GLY B 1 252 ? 29.516 -10.773 -7 1 86.81 252 GLY B C 1
ATOM 4892 O O . GLY B 1 252 ? 29.344 -9.586 -6.715 1 86.81 252 GLY B O 1
ATOM 4893 N N . VAL B 1 253 ? 28.938 -11.367 -8.031 1 89.5 253 VAL B N 1
ATOM 4894 C CA . VAL B 1 253 ? 28.219 -10.594 -9.039 1 89.5 253 VAL B CA 1
ATOM 4895 C C . VAL B 1 253 ? 26.828 -10.211 -8.523 1 89.5 253 VAL B C 1
ATOM 4897 O O . VAL B 1 253 ? 26.297 -9.164 -8.883 1 89.5 253 VAL B O 1
ATOM 4900 N N . LEU B 1 254 ? 26.375 -10.922 -7.574 1 90.75 254 LEU B N 1
ATOM 4901 C CA . LEU B 1 254 ? 25.016 -10.758 -7.102 1 90.75 254 LEU B CA 1
ATOM 4902 C C . LEU B 1 254 ? 24.922 -9.672 -6.027 1 90.75 254 LEU B C 1
ATOM 4904 O O . LEU B 1 254 ? 23.828 -9.273 -5.625 1 90.75 254 LEU B O 1
ATOM 4908 N N . GLY B 1 255 ? 26.031 -9.086 -5.586 1 87.06 255 GLY B N 1
ATOM 4909 C CA . GLY B 1 255 ? 26.062 -7.941 -4.684 1 87.06 255 GLY B CA 1
ATOM 4910 C C . GLY B 1 255 ? 25.453 -8.234 -3.324 1 87.06 255 GLY B C 1
ATOM 4911 O O . GLY B 1 255 ? 24.781 -7.387 -2.752 1 87.06 255 GLY B O 1
ATOM 4912 N N . GLY B 1 256 ? 25.516 -9.516 -2.906 1 88.19 256 GLY B N 1
ATOM 4913 C CA . GLY B 1 256 ? 25.031 -9.852 -1.58 1 88.19 256 GLY B CA 1
ATOM 4914 C C . GLY B 1 256 ? 23.547 -10.164 -1.55 1 88.19 256 GLY B C 1
ATOM 4915 O O . GLY B 1 256 ? 22.984 -10.383 -0.48 1 88.19 256 GLY B O 1
ATOM 4916 N N . ALA B 1 257 ? 22.938 -10.195 -2.689 1 92.12 257 ALA B N 1
ATOM 4917 C CA . ALA B 1 257 ? 21.5 -10.461 -2.76 1 92.12 257 ALA B CA 1
ATOM 4918 C C . ALA B 1 257 ? 21.188 -11.883 -2.328 1 92.12 257 ALA B C 1
ATOM 4920 O O . ALA B 1 257 ? 21.922 -12.82 -2.65 1 92.12 257 ALA B O 1
ATOM 4921 N N . LYS B 1 258 ? 20.156 -12.031 -1.565 1 90.75 258 LYS B N 1
ATOM 4922 C CA . LYS B 1 258 ? 19.578 -13.336 -1.242 1 90.75 258 LYS B CA 1
ATOM 4923 C C . LYS B 1 258 ? 18.375 -13.633 -2.123 1 90.75 258 LYS B C 1
ATOM 4925 O O . LYS B 1 258 ? 17.656 -12.719 -2.539 1 90.75 258 LYS B O 1
ATOM 4930 N N . PHE B 1 259 ? 18.172 -14.891 -2.348 1 89.88 259 PHE B N 1
ATOM 4931 C CA . PHE B 1 259 ? 17.125 -15.281 -3.283 1 89.88 259 PHE B CA 1
ATOM 4932 C C . PHE B 1 259 ? 16.172 -16.281 -2.641 1 89.88 259 PHE B C 1
ATOM 4934 O O . PHE B 1 259 ? 16.562 -17.031 -1.743 1 89.88 259 PHE B O 1
ATOM 4941 N N . TYR B 1 260 ? 14.938 -16.25 -3.191 1 88.56 260 TYR B N 1
ATOM 4942 C CA . TYR B 1 260 ? 13.883 -17.109 -2.672 1 88.56 260 TYR B CA 1
ATOM 4943 C C . TYR B 1 260 ? 12.969 -17.594 -3.793 1 88.56 260 TYR B C 1
ATOM 4945 O O . TYR B 1 260 ? 12.641 -16.844 -4.707 1 88.56 260 TYR B O 1
ATOM 4953 N N . SER B 1 261 ? 12.633 -18.828 -3.65 1 88.38 261 SER B N 1
ATOM 4954 C CA . SER B 1 261 ? 11.5 -19.312 -4.422 1 88.38 261 SER B CA 1
ATOM 4955 C C . SER B 1 261 ? 10.18 -19.031 -3.711 1 88.38 261 SER B C 1
ATOM 4957 O O . SER B 1 261 ? 9.961 -19.516 -2.594 1 88.38 261 SER B O 1
ATOM 4959 N N . VAL B 1 262 ? 9.391 -18.25 -4.332 1 91 262 VAL B N 1
ATOM 4960 C CA . VAL B 1 262 ? 8.141 -17.844 -3.682 1 91 262 VAL B CA 1
ATOM 4961 C C . VAL B 1 262 ? 6.953 -18.328 -4.508 1 91 262 VAL B C 1
ATOM 4963 O O . VAL B 1 262 ? 6.934 -18.172 -5.73 1 91 262 VAL B O 1
ATOM 4966 N N . THR B 1 263 ? 6.047 -18.938 -3.846 1 92.19 263 THR B N 1
ATOM 4967 C CA . THR B 1 263 ? 4.762 -19.266 -4.457 1 92.19 263 THR B CA 1
ATOM 4968 C C . THR B 1 263 ? 3.707 -18.234 -4.086 1 92.19 263 THR B C 1
ATOM 4970 O O . THR B 1 263 ? 3.396 -18.047 -2.908 1 92.19 263 THR B O 1
ATOM 4973 N N . PHE B 1 264 ? 3.207 -17.594 -5.109 1 93.88 264 PHE B N 1
ATOM 4974 C CA . PHE B 1 264 ? 2.223 -16.531 -4.91 1 93.88 264 PHE B CA 1
ATOM 4975 C C . PHE B 1 264 ? 0.841 -17 -5.367 1 93.88 264 PHE B C 1
ATOM 4977 O O . PHE B 1 264 ? 0.722 -17.812 -6.273 1 93.88 264 PHE B O 1
ATOM 4984 N N . ARG B 1 265 ? -0.152 -16.469 -4.742 1 96.75 265 ARG B N 1
ATOM 4985 C CA . ARG B 1 265 ? -1.544 -16.547 -5.176 1 96.75 265 ARG B CA 1
ATOM 4986 C C . ARG B 1 265 ? -2.113 -15.148 -5.422 1 96.75 265 ARG B C 1
ATOM 4988 O O . ARG B 1 265 ? -2.182 -14.328 -4.5 1 96.75 265 ARG B O 1
ATOM 4995 N N . LEU B 1 266 ? -2.438 -14.891 -6.633 1 98.25 266 LEU B N 1
ATOM 4996 C CA . LEU B 1 266 ? -2.982 -13.602 -7.043 1 98.25 266 LEU B CA 1
ATOM 4997 C C . LEU B 1 266 ? -4.422 -13.742 -7.531 1 98.25 266 LEU B C 1
ATOM 4999 O O . LEU B 1 266 ? -4.664 -14.32 -8.594 1 98.25 266 LEU B O 1
ATOM 5003 N N . PHE B 1 267 ? -5.375 -13.195 -6.797 1 98.75 267 PHE B N 1
ATOM 5004 C CA . PHE B 1 267 ? -6.785 -13.328 -7.133 1 98.75 267 PHE B CA 1
ATOM 5005 C C . PHE B 1 267 ? -7.285 -12.094 -7.875 1 98.75 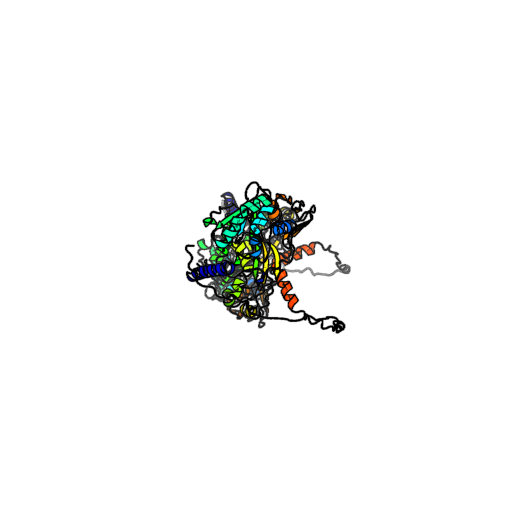267 PHE B C 1
ATOM 5007 O O . PHE B 1 267 ? -6.934 -10.969 -7.527 1 98.75 267 PHE B O 1
ATOM 5014 N N . LYS B 1 268 ? -8.031 -12.312 -8.906 1 98.81 268 LYS B N 1
ATOM 5015 C CA . LYS B 1 268 ? -8.758 -11.234 -9.57 1 98.81 268 LYS B CA 1
ATOM 5016 C C . LYS B 1 268 ? -10.156 -11.07 -8.992 1 98.81 268 LYS B C 1
ATOM 5018 O O . LYS B 1 268 ? -11.094 -11.75 -9.422 1 98.81 268 LYS B O 1
ATOM 5023 N N . LEU B 1 269 ? -10.289 -10.18 -8.133 1 98.44 269 LEU B N 1
ATOM 5024 C CA . LEU B 1 269 ? -11.539 -9.875 -7.445 1 98.44 269 LEU B CA 1
ATOM 5025 C C . LEU B 1 269 ? -11.812 -8.375 -7.453 1 98.44 269 LEU B C 1
ATOM 5027 O O . LEU B 1 269 ? -11.836 -7.734 -6.398 1 98.44 269 LEU B O 1
ATOM 5031 N N . PRO B 1 270 ? -12.117 -7.875 -8.672 1 96.81 270 PRO B N 1
ATOM 5032 C CA . PRO B 1 270 ? -12.273 -6.422 -8.781 1 96.81 270 PRO B CA 1
ATOM 5033 C C . PRO B 1 270 ? -13.359 -5.871 -7.859 1 96.81 270 PRO B C 1
ATOM 5035 O O . PRO B 1 270 ? -14.477 -6.395 -7.832 1 96.81 270 PRO B O 1
ATOM 5038 N N . GLY B 1 271 ? -13.008 -4.875 -7.098 1 94.94 271 GLY B N 1
ATOM 5039 C CA . GLY B 1 271 ? -13.953 -4.164 -6.246 1 94.94 271 GLY B CA 1
ATOM 5040 C C . GLY B 1 271 ? -14.156 -4.824 -4.895 1 94.94 271 GLY B C 1
ATOM 5041 O O . GLY B 1 271 ? -14.844 -4.281 -4.031 1 94.94 271 GLY B O 1
ATOM 5042 N N . LEU B 1 272 ? -13.531 -5.961 -4.664 1 96.56 272 LEU B N 1
ATOM 5043 C CA . LEU B 1 272 ? -13.82 -6.703 -3.443 1 96.56 272 LEU B CA 1
ATOM 5044 C C . LEU B 1 272 ? -12.625 -6.688 -2.5 1 96.56 272 LEU B C 1
ATOM 5046 O O . LEU B 1 272 ? -12.766 -6.961 -1.305 1 96.56 272 LEU B O 1
ATOM 5050 N N . LEU B 1 273 ? -11.5 -6.426 -3.033 1 96.88 273 LEU B N 1
ATOM 5051 C CA . LEU B 1 273 ? -10.305 -6.438 -2.203 1 96.88 273 LEU B CA 1
ATOM 5052 C C . LEU B 1 273 ? -9.906 -5.023 -1.793 1 96.88 273 LEU B C 1
ATOM 5054 O O . LEU B 1 273 ? -10 -4.094 -2.596 1 96.88 273 LEU B O 1
ATOM 5058 N N . GLU B 1 274 ? -9.508 -4.922 -0.571 1 94 274 GLU B N 1
ATOM 5059 C CA . GLU B 1 274 ? -9.07 -3.641 -0.021 1 94 274 GLU B CA 1
ATOM 5060 C C . GLU B 1 274 ? -7.57 -3.641 0.248 1 94 274 GLU B C 1
ATOM 5062 O O . GLU B 1 274 ? -6.953 -4.703 0.344 1 94 274 GLU B O 1
ATOM 5067 N N . PRO B 1 275 ? -7 -2.398 0.369 1 90.31 275 PRO B N 1
ATOM 5068 C CA . PRO B 1 275 ? -5.551 -2.312 0.576 1 90.31 275 PRO B CA 1
ATOM 5069 C C . PRO B 1 275 ? -5.109 -2.926 1.902 1 90.31 275 PRO B C 1
ATOM 5071 O O . PRO B 1 275 ? -3.996 -3.449 2.004 1 90.31 275 PRO B O 1
ATOM 5074 N N . GLN B 1 276 ? -5.957 -2.824 2.9 1 89.44 276 GLN B N 1
ATOM 5075 C CA . GLN B 1 276 ? -5.672 -3.428 4.199 1 89.44 276 GLN B CA 1
ATOM 5076 C C . GLN B 1 276 ? -6.695 -4.508 4.539 1 89.44 276 GLN B C 1
ATOM 5078 O O . GLN B 1 276 ? -7.766 -4.57 3.93 1 89.44 276 GLN B O 1
ATOM 5083 N N . CYS B 1 277 ? -6.293 -5.359 5.457 1 92.5 277 CYS B N 1
ATOM 5084 C CA . CYS B 1 277 ? -7.246 -6.336 5.977 1 92.5 277 CYS B CA 1
ATOM 5085 C C . CYS B 1 277 ? -8.266 -5.672 6.895 1 92.5 277 CYS B C 1
ATOM 5087 O O . CYS B 1 277 ? -7.914 -5.199 7.977 1 92.5 277 CYS B O 1
ATOM 5089 N N . GLU B 1 278 ? -9.477 -5.688 6.41 1 94.5 278 GLU B N 1
ATOM 5090 C CA . GLU B 1 278 ? -10.531 -4.996 7.141 1 94.5 278 GLU B CA 1
ATOM 5091 C C . GLU B 1 278 ? -11.492 -5.984 7.797 1 94.5 278 GLU B C 1
ATOM 5093 O O . GLU B 1 278 ? -11.773 -7.047 7.234 1 94.5 278 GLU B O 1
ATOM 5098 N N . GLU B 1 279 ? -12.016 -5.59 8.93 1 94.94 279 GLU B N 1
ATOM 5099 C CA . GLU B 1 279 ? -12.914 -6.434 9.703 1 94.94 279 GLU B CA 1
ATOM 5100 C C . GLU B 1 279 ? -14.375 -6.074 9.445 1 94.94 279 GLU B C 1
ATOM 5102 O O . GLU B 1 279 ? -14.781 -4.93 9.641 1 94.94 279 GLU B O 1
ATOM 5107 N N . TYR B 1 280 ? -15.094 -7.074 8.969 1 96.25 280 TYR B N 1
ATOM 5108 C CA . TYR B 1 280 ? -16.531 -6.902 8.766 1 96.25 280 TYR B CA 1
ATOM 5109 C C . TYR B 1 280 ? -17.312 -7.941 9.547 1 96.25 280 TYR B C 1
ATOM 5111 O O . TYR B 1 280 ? -18.531 -8.047 9.398 1 96.25 280 TYR B O 1
ATOM 5119 N N . GLY B 1 281 ? -16.625 -8.781 10.344 1 95.56 281 GLY B N 1
ATOM 5120 C CA . GLY B 1 281 ? -17.266 -9.789 11.164 1 95.56 281 GLY B CA 1
ATOM 5121 C C . GLY B 1 281 ? -17.516 -11.086 10.43 1 95.56 281 GLY B C 1
ATOM 5122 O O . GLY B 1 281 ? -18.281 -11.93 10.891 1 95.56 281 GLY B O 1
ATOM 5123 N N . GLN B 1 282 ? -16.812 -11.328 9.328 1 97.06 282 GLN B N 1
ATOM 5124 C CA . GLN B 1 282 ? -17.047 -12.523 8.523 1 97.06 282 GLN B CA 1
ATOM 5125 C C . GLN B 1 282 ? -16.328 -13.734 9.125 1 97.06 282 GLN B C 1
ATOM 5127 O O . GLN B 1 282 ? -15.328 -13.586 9.82 1 97.06 282 GLN B O 1
ATOM 5132 N N . THR B 1 283 ? -16.922 -14.875 8.883 1 98 283 THR B N 1
ATOM 5133 C CA . THR B 1 283 ? -16.328 -16.156 9.25 1 98 283 THR B CA 1
ATOM 5134 C C . THR B 1 283 ? -16.312 -17.109 8.062 1 98 283 THR B C 1
ATOM 5136 O O . THR B 1 283 ? -17.109 -16.953 7.129 1 98 283 THR B O 1
ATOM 5139 N N . ALA B 1 284 ? -15.406 -18.047 8.039 1 98.44 284 ALA B N 1
ATOM 5140 C CA . ALA B 1 284 ? -15.281 -19.031 6.977 1 98.44 284 ALA B CA 1
ATOM 5141 C C . ALA B 1 284 ? -15.109 -20.438 7.547 1 98.44 284 ALA B C 1
ATOM 5143 O O . ALA B 1 284 ? -14.422 -20.625 8.555 1 98.44 284 ALA B O 1
ATOM 5144 N N . THR B 1 285 ? -15.742 -21.375 6.938 1 98.75 285 THR B N 1
ATOM 5145 C CA . THR B 1 285 ? -15.641 -22.781 7.281 1 98.75 285 THR B CA 1
ATOM 5146 C C . THR B 1 285 ? -15.266 -23.609 6.055 1 98.75 285 THR B C 1
ATOM 5148 O O . THR B 1 285 ? -15.938 -23.547 5.023 1 98.75 285 THR B O 1
ATOM 5151 N N . TYR B 1 286 ? -14.188 -24.344 6.164 1 98.69 286 TYR B N 1
ATOM 5152 C CA . TYR B 1 286 ? -13.758 -25.25 5.109 1 98.69 286 TYR B CA 1
ATOM 5153 C C . TYR B 1 286 ? -14.562 -26.547 5.145 1 98.69 286 TYR B C 1
ATOM 5155 O O . TYR B 1 286 ? -14.734 -27.156 6.203 1 98.69 286 TYR B O 1
ATOM 5163 N N . LYS B 1 287 ? -14.969 -27.016 3.973 1 98.38 287 LYS B N 1
ATOM 5164 C CA . LYS B 1 287 ? -15.891 -28.141 3.883 1 98.38 287 LYS B CA 1
ATOM 5165 C C . LYS B 1 287 ? -15.133 -29.469 3.812 1 98.38 287 LYS B C 1
ATOM 5167 O O . LYS B 1 287 ? -15.734 -30.531 3.9 1 98.38 287 LYS B O 1
ATOM 5172 N N . GLY B 1 288 ? -13.82 -29.422 3.592 1 97.38 288 GLY B N 1
ATOM 5173 C CA . GLY B 1 288 ? -13.047 -30.641 3.447 1 97.38 288 GLY B CA 1
ATOM 5174 C C . GLY B 1 288 ? -13.242 -31.312 2.1 1 97.38 288 GLY B C 1
ATOM 5175 O O . GLY B 1 288 ? -13.148 -32.531 1.991 1 97.38 288 GLY B O 1
ATOM 5176 N N . THR B 1 289 ? -13.516 -30.484 1.071 1 96.94 289 THR B N 1
ATOM 5177 C CA . THR B 1 289 ? -13.984 -31.078 -0.175 1 96.94 289 THR B CA 1
ATOM 5178 C C . THR B 1 289 ? -12.875 -31.078 -1.223 1 96.94 289 THR B C 1
ATOM 5180 O O . THR B 1 289 ? -13.055 -31.625 -2.314 1 96.94 289 THR B O 1
ATOM 5183 N N . VAL B 1 290 ? -11.727 -30.531 -0.932 1 94.94 290 VAL B N 1
ATOM 5184 C CA . VAL B 1 290 ? -10.617 -30.562 -1.882 1 94.94 290 VAL B CA 1
ATOM 5185 C C . VAL B 1 290 ? -9.891 -31.906 -1.784 1 94.94 290 VAL B C 1
ATOM 5187 O O . VAL B 1 290 ? -9.383 -32.281 -0.721 1 94.94 290 VAL B O 1
ATOM 5190 N N . PRO B 1 291 ? -9.844 -32.625 -2.896 1 89.88 291 PRO B N 1
ATOM 5191 C CA . PRO B 1 291 ? -9.125 -33.906 -2.846 1 89.88 291 PRO B CA 1
ATOM 5192 C C . PRO B 1 291 ? -7.684 -33.75 -2.371 1 89.88 291 PRO B C 1
ATOM 5194 O O . PRO B 1 291 ? -6.965 -32.875 -2.844 1 89.88 291 PRO B O 1
ATOM 5197 N N . GLY B 1 292 ? -7.301 -34.562 -1.411 1 85.12 292 GLY B N 1
ATOM 5198 C CA . GLY B 1 292 ? -5.949 -34.5 -0.872 1 85.12 292 GLY B CA 1
ATOM 5199 C C . GLY B 1 292 ? -5.809 -33.531 0.292 1 85.12 292 GLY B C 1
ATOM 5200 O O . GLY B 1 292 ? -4.762 -33.5 0.941 1 85.12 292 GLY B O 1
ATOM 5201 N N . SER B 1 293 ? -6.832 -32.781 0.524 1 92.31 293 SER B N 1
ATOM 5202 C CA . SER B 1 293 ? -6.852 -31.812 1.621 1 92.31 293 SER B CA 1
ATOM 5203 C C . SER B 1 293 ? -8.148 -31.906 2.414 1 92.31 293 SER B C 1
ATOM 5205 O O . SER B 1 293 ? -8.789 -30.891 2.689 1 92.31 293 SER B O 1
ATOM 5207 N N . GLU B 1 294 ? -8.531 -33.094 2.74 1 93.94 294 GLU B N 1
ATOM 5208 C CA . GLU B 1 294 ? -9.812 -33.312 3.396 1 93.94 294 GLU B CA 1
ATOM 5209 C C . GLU B 1 294 ? -9.805 -32.781 4.824 1 93.94 294 GLU B C 1
ATOM 5211 O O . GLU B 1 294 ? -10.844 -32.375 5.344 1 93.94 294 GLU B O 1
ATOM 5216 N N . ASP B 1 295 ? -8.602 -32.75 5.453 1 95.19 295 ASP B N 1
ATOM 5217 C CA . ASP B 1 295 ? -8.523 -32.344 6.855 1 95.19 295 ASP B CA 1
ATOM 5218 C C . ASP B 1 295 ? -8.359 -30.844 6.996 1 95.19 295 ASP B C 1
ATOM 5220 O O . ASP B 1 295 ? -8.906 -30.234 7.922 1 95.19 295 ASP B O 1
ATOM 5224 N N . ALA B 1 296 ? -7.559 -30.297 6.102 1 96.44 296 ALA B N 1
ATOM 5225 C CA . ALA B 1 296 ? -7.281 -28.875 6.184 1 96.44 296 ALA B CA 1
ATOM 5226 C C . ALA B 1 296 ? -6.875 -28.312 4.824 1 96.44 296 ALA B C 1
ATOM 5228 O O . ALA B 1 296 ? -6.359 -29.047 3.973 1 96.44 296 ALA B O 1
ATOM 5229 N N . TYR B 1 297 ? -7.145 -27.062 4.648 1 96.06 297 TYR B N 1
ATOM 5230 C CA . TYR B 1 297 ? -6.754 -26.344 3.439 1 96.06 297 TYR B CA 1
ATOM 5231 C C . TYR B 1 297 ? -5.945 -25.109 3.783 1 96.06 297 TYR B C 1
ATOM 5233 O O . TYR B 1 297 ? -6.375 -24.266 4.59 1 96.06 297 TYR B O 1
ATOM 5241 N N . THR B 1 298 ? -4.805 -25 3.199 1 94.19 298 THR B N 1
ATOM 5242 C CA . THR B 1 298 ? -3.949 -23.844 3.416 1 94.19 298 THR B CA 1
ATOM 5243 C C . THR B 1 298 ? -4.094 -22.844 2.273 1 94.19 298 THR B C 1
ATOM 5245 O O . THR B 1 298 ? -3.744 -23.141 1.13 1 94.19 298 THR B O 1
ATOM 5248 N N . LEU B 1 299 ? -4.645 -21.688 2.578 1 95.44 299 LEU B N 1
ATOM 5249 C CA . LEU B 1 299 ? -4.828 -20.641 1.592 1 95.44 299 LEU B CA 1
ATOM 5250 C C . LEU B 1 299 ? -3.518 -19.891 1.347 1 95.44 299 LEU B C 1
ATOM 5252 O O . LEU B 1 299 ? -3.158 -19.625 0.198 1 95.44 299 LEU B O 1
ATOM 5256 N N . ASP B 1 300 ? -2.869 -19.578 2.381 1 92.69 300 ASP B N 1
ATOM 5257 C CA . ASP B 1 300 ? -1.585 -18.875 2.357 1 92.69 300 ASP B CA 1
ATOM 5258 C C . ASP B 1 300 ? -0.812 -19.109 3.652 1 92.69 300 ASP B C 1
ATOM 5260 O O . ASP B 1 300 ? -1.218 -19.922 4.488 1 92.69 300 ASP B O 1
ATOM 5264 N N . CYS B 1 301 ? 0.3 -18.438 3.814 1 88.81 301 CYS B N 1
ATOM 5265 C CA . CYS B 1 301 ? 1.204 -18.766 4.914 1 88.81 301 CYS B CA 1
ATOM 5266 C C . CYS B 1 301 ? 0.596 -18.359 6.254 1 88.81 301 CYS B C 1
ATOM 5268 O O . CYS B 1 301 ? 1.056 -18.812 7.305 1 88.81 301 CYS B O 1
ATOM 5270 N N . ASP B 1 302 ? -0.51 -17.625 6.277 1 88.69 302 ASP B N 1
ATOM 5271 C CA . ASP B 1 302 ? -1.112 -17.172 7.531 1 88.69 302 ASP B CA 1
ATOM 5272 C C . ASP B 1 302 ? -2.477 -17.812 7.746 1 88.69 302 ASP B C 1
ATOM 5274 O O . ASP B 1 302 ? -3.078 -17.672 8.812 1 88.69 302 ASP B O 1
ATOM 5278 N N . HIS B 1 303 ? -2.975 -18.562 6.75 1 93.88 303 HIS B N 1
ATOM 5279 C CA . HIS B 1 303 ? -4.344 -19.062 6.816 1 93.88 303 HIS B CA 1
ATOM 5280 C C . HIS B 1 303 ? -4.402 -20.547 6.477 1 93.88 303 HIS B C 1
ATOM 5282 O O . HIS B 1 303 ? -4.23 -20.922 5.316 1 93.88 303 HIS B O 1
ATOM 5288 N N . THR B 1 304 ? -4.625 -21.297 7.453 1 94.94 304 THR B N 1
ATOM 5289 C CA . THR B 1 304 ? -4.977 -22.703 7.301 1 94.94 304 THR B CA 1
ATOM 5290 C C . THR B 1 304 ? -6.324 -23 7.957 1 94.94 304 THR B C 1
ATOM 5292 O O . THR B 1 304 ? -6.547 -22.641 9.117 1 94.94 304 THR B O 1
ATOM 5295 N N . PHE B 1 305 ? -7.152 -23.578 7.172 1 97.62 305 PHE B N 1
ATOM 5296 C CA . PHE B 1 305 ? -8.508 -23.844 7.648 1 97.62 305 PHE B CA 1
ATOM 5297 C C . PHE B 1 305 ? -8.719 -25.328 7.898 1 97.62 305 PHE B C 1
ATOM 5299 O O . PHE B 1 305 ? -8.594 -26.141 6.98 1 97.62 305 PHE B O 1
ATOM 5306 N N . LYS B 1 306 ? -9.031 -25.625 9.086 1 97.25 306 LYS B N 1
ATOM 5307 C CA . LYS B 1 306 ? -9.398 -27.016 9.406 1 97.25 306 LYS B CA 1
ATOM 5308 C C . LYS B 1 306 ? -10.828 -27.312 8.977 1 97.25 306 LYS B C 1
ATOM 5310 O O . LYS B 1 306 ? -11.727 -26.484 9.164 1 97.25 306 LYS B O 1
ATOM 5315 N N . ALA B 1 307 ? -10.992 -28.516 8.445 1 97.94 307 ALA B N 1
ATOM 5316 C CA . ALA B 1 307 ? -12.32 -28.906 7.984 1 97.94 307 ALA B CA 1
ATOM 5317 C C . ALA B 1 307 ? -13.328 -28.875 9.125 1 97.94 307 ALA B C 1
ATOM 5319 O O . ALA B 1 307 ? -13.07 -29.406 10.211 1 97.94 307 ALA B O 1
ATOM 5320 N N . GLY B 1 308 ? -14.43 -28.188 8.836 1 97.69 308 GLY B N 1
ATOM 5321 C CA . GLY B 1 308 ? -15.523 -28.172 9.789 1 97.69 308 GLY B CA 1
ATOM 5322 C C . GLY B 1 308 ? -15.375 -27.078 10.844 1 97.69 308 GLY B C 1
ATOM 5323 O O . GLY B 1 308 ? -16.344 -26.75 11.539 1 97.69 308 GLY B O 1
ATOM 5324 N N . ALA B 1 309 ? -14.172 -26.578 11.008 1 97.69 309 ALA B N 1
ATOM 5325 C CA . ALA B 1 309 ? -13.945 -25.531 12 1 97.69 309 ALA B CA 1
ATOM 5326 C C . ALA B 1 309 ? -14.18 -24.156 11.398 1 97.69 309 ALA B C 1
ATOM 5328 O O . ALA B 1 309 ? -13.773 -23.891 10.266 1 97.69 309 ALA B O 1
ATOM 5329 N N . THR B 1 310 ? -14.883 -23.359 12.141 1 97.75 310 THR B N 1
ATOM 5330 C CA . THR B 1 310 ? -15.164 -22 11.688 1 97.75 310 THR B CA 1
ATOM 5331 C C . THR B 1 310 ? -14.102 -21.031 12.203 1 97.75 310 THR B C 1
ATOM 5333 O O . THR B 1 310 ? -13.703 -21.109 13.367 1 97.75 310 THR B O 1
ATOM 5336 N N . ALA B 1 311 ? -13.602 -20.172 11.312 1 96.94 311 ALA B N 1
ATOM 5337 C CA . ALA B 1 311 ? -12.594 -19.188 11.68 1 96.94 311 ALA B CA 1
ATOM 5338 C C . ALA B 1 311 ? -13.031 -17.781 11.273 1 96.94 311 ALA B C 1
ATOM 5340 O O . ALA B 1 311 ? -13.688 -17.609 10.242 1 96.94 311 ALA B O 1
ATOM 5341 N N . ARG B 1 312 ? -12.625 -16.781 12.07 1 96.19 312 ARG B N 1
ATOM 5342 C CA . ARG B 1 312 ? -12.797 -15.391 11.672 1 96.19 312 ARG B CA 1
ATOM 5343 C C . ARG B 1 312 ? -11.812 -15.016 10.562 1 96.19 312 ARG B C 1
ATOM 5345 O O . ARG B 1 312 ? -10.648 -15.422 10.602 1 96.19 312 ARG B O 1
ATOM 5352 N N . VAL B 1 313 ? -12.312 -14.281 9.594 1 97.06 313 VAL B N 1
ATOM 5353 C CA . VAL B 1 313 ? -11.445 -13.867 8.492 1 97.06 313 VAL B CA 1
ATOM 5354 C C . VAL B 1 313 ? -11.719 -12.406 8.141 1 97.06 313 VAL B C 1
ATOM 5356 O O . VAL B 1 313 ? -12.812 -11.891 8.391 1 97.06 313 VAL B O 1
ATOM 5359 N N . CYS B 1 314 ? -10.734 -11.719 7.598 1 96.75 314 CYS B N 1
ATOM 5360 C CA . CYS B 1 314 ? -10.93 -10.352 7.125 1 96.75 314 CYS B CA 1
ATOM 5361 C C . CYS B 1 314 ? -11.758 -10.328 5.848 1 96.75 314 CYS B C 1
ATOM 5363 O O . CYS B 1 314 ? -12.016 -11.375 5.25 1 96.75 314 CYS B O 1
ATOM 5365 N N . GLY B 1 315 ? -12.148 -9.148 5.434 1 97.38 315 GLY B N 1
ATOM 5366 C CA . GLY B 1 315 ? -12.945 -8.992 4.23 1 97.38 315 GLY B CA 1
ATOM 5367 C C . GLY B 1 315 ? -12.273 -9.555 2.992 1 97.38 315 GLY B C 1
ATOM 5368 O O . GLY B 1 315 ? -12.938 -10.164 2.148 1 97.38 315 GLY B O 1
ATOM 5369 N N . ASN B 1 316 ? -10.992 -9.352 2.814 1 97.56 316 ASN B N 1
ATOM 5370 C CA . ASN B 1 316 ? -10.25 -9.859 1.663 1 97.56 316 ASN B CA 1
ATOM 5371 C C . ASN B 1 316 ? -10.281 -11.391 1.609 1 97.56 316 ASN B C 1
ATOM 5373 O O . ASN B 1 316 ? -10.594 -11.969 0.571 1 97.56 316 ASN B O 1
ATOM 5377 N N . THR B 1 317 ? -9.992 -11.992 2.719 1 97.69 317 THR B N 1
ATOM 5378 C CA . THR B 1 317 ? -9.992 -13.445 2.773 1 97.69 317 THR B CA 1
ATOM 5379 C C . THR B 1 317 ? -11.383 -14 2.51 1 97.69 317 THR B C 1
ATOM 5381 O O . THR B 1 317 ? -11.547 -14.977 1.77 1 97.69 317 THR B O 1
ATOM 5384 N N . ALA B 1 318 ? -12.312 -13.375 3.066 1 98.25 318 ALA B N 1
ATOM 5385 C CA . ALA B 1 318 ? -13.688 -13.797 2.816 1 98.25 318 ALA B CA 1
ATOM 5386 C C . ALA B 1 318 ? -14.008 -13.766 1.324 1 98.25 318 ALA B C 1
ATOM 5388 O O . ALA B 1 318 ? -14.594 -14.703 0.789 1 98.25 318 ALA B O 1
ATOM 5389 N N . ALA B 1 319 ? -13.594 -12.711 0.688 1 98.38 319 ALA B N 1
ATOM 5390 C CA . ALA B 1 319 ? -13.844 -12.578 -0.745 1 98.38 319 ALA B CA 1
ATOM 5391 C C . ALA B 1 319 ? -13.117 -13.664 -1.533 1 98.38 319 ALA B C 1
ATOM 5393 O O . ALA B 1 319 ? -13.68 -14.234 -2.477 1 98.38 319 ALA B O 1
ATOM 5394 N N . MET B 1 320 ? -11.938 -13.992 -1.181 1 98.38 320 MET B N 1
ATOM 5395 C CA . MET B 1 320 ? -11.172 -15.031 -1.861 1 98.38 320 MET B CA 1
ATOM 5396 C C . MET B 1 320 ? -11.859 -16.391 -1.74 1 98.38 320 MET B C 1
ATOM 5398 O O . MET B 1 320 ? -11.852 -17.188 -2.682 1 98.38 320 MET B O 1
ATOM 5402 N N . LEU B 1 321 ? -12.469 -16.625 -0.616 1 98.44 321 LEU B N 1
ATOM 5403 C CA . LEU B 1 321 ? -13.055 -17.938 -0.339 1 98.44 321 LEU B CA 1
ATOM 5404 C C . LEU B 1 321 ? -14.477 -18.016 -0.881 1 98.44 321 LEU B C 1
ATOM 5406 O O . LEU B 1 321 ? -14.953 -19.109 -1.206 1 98.44 321 LEU B O 1
ATOM 5410 N N . GLU B 1 322 ? -15.102 -16.859 -1.056 1 98 322 GLU B N 1
ATOM 5411 C CA . GLU B 1 322 ? -16.516 -16.859 -1.403 1 98 322 GLU B CA 1
ATOM 5412 C C . GLU B 1 322 ? -16.719 -16.453 -2.861 1 98 322 GLU B C 1
ATOM 5414 O O . GLU B 1 322 ? -17.688 -16.906 -3.5 1 98 322 GLU B O 1
ATOM 5419 N N . ASP B 1 323 ? -15.812 -15.648 -3.398 1 98.19 323 ASP B N 1
ATOM 5420 C CA . ASP B 1 323 ? -16.078 -15.023 -4.688 1 98.19 323 ASP B CA 1
ATOM 5421 C C . ASP B 1 323 ? -15.086 -15.484 -5.746 1 98.19 323 ASP B C 1
ATOM 5423 O O . ASP B 1 323 ? -15 -14.898 -6.828 1 98.19 323 ASP B O 1
ATOM 5427 N N . SER B 1 324 ? -14.297 -16.5 -5.473 1 98.38 324 SER B N 1
ATOM 5428 C CA . SER B 1 324 ? -13.359 -17.062 -6.434 1 98.38 324 SER B CA 1
ATOM 5429 C C . SER B 1 324 ? -13.703 -18.516 -6.758 1 98.38 324 SER B C 1
ATOM 5431 O O . SER B 1 324 ? -14.75 -19.016 -6.34 1 98.38 324 SER B O 1
ATOM 5433 N N . TRP B 1 325 ? -12.82 -19.156 -7.578 1 97.38 325 TRP B N 1
ATOM 5434 C CA . TRP B 1 325 ? -13.023 -20.547 -7.949 1 97.38 325 TRP B CA 1
ATOM 5435 C C . TRP B 1 325 ? -13.016 -21.438 -6.715 1 97.38 325 TRP B C 1
ATOM 5437 O O . TRP B 1 325 ? -13.438 -22.594 -6.777 1 97.38 325 TRP B O 1
ATOM 5447 N N . LEU B 1 326 ? -12.719 -20.938 -5.52 1 97.81 326 LEU B N 1
ATOM 5448 C CA . LEU B 1 326 ? -12.656 -21.703 -4.27 1 97.81 326 LEU B CA 1
ATOM 5449 C C . LEU B 1 326 ? -14.039 -21.797 -3.627 1 97.81 326 LEU B C 1
ATOM 5451 O O . LEU B 1 326 ? -14.242 -22.594 -2.709 1 97.81 326 LEU B O 1
ATOM 5455 N N . ALA B 1 327 ? -14.992 -21.109 -4.074 1 97.94 327 ALA B N 1
ATOM 5456 C CA . ALA B 1 327 ? -16.297 -20.906 -3.451 1 97.94 327 ALA B CA 1
ATOM 5457 C C . ALA B 1 327 ? -16.969 -22.234 -3.127 1 97.94 327 ALA B C 1
ATOM 5459 O O . ALA B 1 327 ? -17.547 -22.406 -2.055 1 97.94 327 ALA B O 1
ATOM 5460 N N . PRO B 1 328 ? -16.859 -23.25 -4.035 1 97.62 328 PRO B N 1
ATOM 5461 C CA . PRO B 1 328 ? -17.547 -24.516 -3.742 1 97.62 328 PRO B CA 1
ATOM 5462 C C . PRO B 1 328 ? -16.984 -25.203 -2.504 1 97.62 328 PRO B C 1
ATOM 5464 O O . PRO B 1 328 ? -17.641 -26.094 -1.945 1 97.62 328 PRO B O 1
ATOM 5467 N N . HIS B 1 329 ? -15.891 -24.812 -2.021 1 98.19 329 HIS B N 1
ATOM 5468 C CA . HIS B 1 329 ? -15.203 -25.578 -0.984 1 98.19 329 HIS B CA 1
ATOM 5469 C C . HIS B 1 329 ? -15.328 -24.891 0.375 1 98.19 329 HIS B C 1
ATOM 5471 O O . HIS B 1 329 ? -14.867 -25.422 1.386 1 98.19 329 HIS B O 1
ATOM 5477 N N . PHE B 1 330 ? -15.977 -23.719 0.433 1 98.56 330 PHE B N 1
ATOM 5478 C CA . PHE B 1 330 ? -16.078 -22.969 1.676 1 98.56 330 PHE B CA 1
ATOM 5479 C C . PHE B 1 330 ? -17.484 -22.453 1.891 1 98.56 330 PHE B C 1
ATOM 5481 O O . PHE B 1 330 ? -18.234 -22.25 0.93 1 98.56 330 PHE B O 1
ATOM 5488 N N . THR B 1 331 ? -17.859 -22.281 3.166 1 98.56 331 THR B N 1
ATOM 5489 C CA . THR B 1 331 ? -19 -21.469 3.574 1 98.56 331 THR B CA 1
ATOM 5490 C C . THR B 1 331 ? -18.547 -20.203 4.285 1 98.56 331 THR B C 1
ATOM 5492 O O . THR B 1 331 ? -17.766 -20.266 5.234 1 98.56 331 THR B O 1
ATOM 5495 N N . VAL B 1 332 ? -18.969 -19.125 3.754 1 98.38 332 VAL B N 1
ATOM 5496 C CA . VAL B 1 332 ? -18.625 -17.844 4.352 1 98.38 332 VAL B CA 1
ATOM 5497 C C . VAL B 1 332 ? -19.875 -17.156 4.891 1 98.38 332 VAL B C 1
ATOM 5499 O O . VAL B 1 332 ? -20.922 -17.141 4.227 1 98.38 332 VAL B O 1
ATOM 5502 N N . MET B 1 333 ? -19.766 -16.672 6.102 1 97.81 333 MET B N 1
ATOM 5503 C CA . MET B 1 333 ? -20.875 -15.938 6.715 1 97.81 333 MET B CA 1
ATOM 5504 C C . MET B 1 333 ? -20.5 -14.469 6.922 1 97.81 333 MET B C 1
ATOM 5506 O O . MET B 1 333 ? -19.359 -14.156 7.266 1 97.81 333 MET B O 1
ATOM 5510 N N . GLY B 1 334 ? -21.516 -13.547 6.676 1 94.38 334 GLY B N 1
ATOM 5511 C CA . GLY B 1 334 ? -21.344 -12.109 6.824 1 94.38 334 GLY B CA 1
ATOM 5512 C C . GLY B 1 334 ? -21.531 -11.344 5.531 1 94.38 334 GLY B C 1
ATOM 5513 O O . GLY B 1 334 ? -21.391 -11.914 4.441 1 94.38 334 GLY B O 1
ATOM 5514 N N . ASP B 1 335 ? -21.922 -10.047 5.516 1 89.5 335 ASP B N 1
ATOM 5515 C CA . ASP B 1 335 ? -22.25 -9.312 4.301 1 89.5 335 ASP B CA 1
ATOM 5516 C C . ASP B 1 335 ? -21.453 -8.016 4.207 1 89.5 335 ASP B C 1
ATOM 5518 O O . ASP B 1 335 ? -21.766 -7.152 3.381 1 89.5 335 ASP B O 1
ATOM 5522 N N . ARG B 1 336 ? -20.531 -7.789 4.957 1 91 336 ARG B N 1
ATOM 5523 C CA . ARG B 1 336 ? -19.656 -6.629 4.91 1 91 336 ARG B CA 1
ATOM 5524 C C . ARG B 1 336 ? -20.422 -5.336 5.145 1 91 336 ARG B C 1
ATOM 5526 O O . ARG B 1 336 ? -19.984 -4.262 4.727 1 91 336 ARG B O 1
ATOM 5533 N N . SER B 1 337 ? -21.578 -5.398 5.719 1 91.12 337 SER B N 1
ATOM 5534 C CA . SER B 1 337 ? -22.422 -4.227 5.906 1 91.12 337 SER B CA 1
ATOM 5535 C C . SER B 1 337 ? -21.875 -3.314 6.996 1 91.12 337 SER B C 1
ATOM 5537 O O . SER B 1 337 ? -22.125 -2.109 6.992 1 91.12 337 SER B O 1
ATOM 5539 N N . THR B 1 338 ? -21.188 -3.939 7.906 1 91.88 338 THR B N 1
ATOM 5540 C CA . THR B 1 338 ? -20.656 -3.162 9.023 1 91.88 338 THR B CA 1
ATOM 5541 C C . THR B 1 338 ? -19.141 -3.287 9.102 1 91.88 338 THR B C 1
ATOM 5543 O O . THR B 1 338 ? -18.609 -4.391 9.25 1 91.88 338 THR B O 1
ATOM 5546 N N . HIS B 1 339 ? -18.547 -2.193 8.969 1 94.69 339 HIS B N 1
ATOM 5547 C CA . HIS B 1 339 ? -17.094 -2.146 9.133 1 94.69 339 HIS B CA 1
ATOM 5548 C C . HIS B 1 339 ? -16.703 -2.023 10.602 1 94.69 339 HIS B C 1
ATOM 5550 O O . HIS B 1 339 ? -17.25 -1.188 11.32 1 94.69 339 HIS B O 1
ATOM 5556 N N . GLN B 1 340 ? -15.781 -2.83 11.039 1 93.38 340 GLN B N 1
ATOM 5557 C CA . GLN B 1 340 ? -15.445 -2.877 12.461 1 93.38 340 GLN B CA 1
ATOM 5558 C C . GLN B 1 340 ? -13.984 -2.506 12.695 1 93.38 340 GLN B C 1
ATOM 5560 O O . GLN B 1 340 ? -13.438 -2.775 13.766 1 93.38 340 GLN B O 1
ATOM 5565 N N . GLY B 1 341 ? -13.336 -1.965 11.656 1 92.56 341 GLY B N 1
ATOM 5566 C CA . GLY B 1 341 ? -11.945 -1.567 11.812 1 92.56 341 GLY B CA 1
ATOM 5567 C C . GLY B 1 341 ? -10.977 -2.486 11.086 1 92.56 341 GLY B C 1
ATOM 5568 O O . GLY B 1 341 ? -11.359 -3.178 10.141 1 92.56 341 GLY B O 1
ATOM 5569 N N . GLN B 1 342 ? -9.789 -2.375 11.469 1 90.5 342 GLN B N 1
ATOM 5570 C CA . GLN B 1 342 ? -8.75 -3.195 10.859 1 90.5 342 GLN B CA 1
ATOM 5571 C C . GLN B 1 342 ? -8.742 -4.605 11.445 1 90.5 342 GLN B C 1
ATOM 5573 O O . GLN B 1 342 ? -8.961 -4.781 12.648 1 90.5 342 GLN B O 1
ATOM 5578 N N . PHE B 1 343 ? -8.562 -5.531 10.594 1 92.06 343 PHE B N 1
ATOM 5579 C CA . PHE B 1 343 ? -8.453 -6.926 11.008 1 92.06 343 PHE B CA 1
ATOM 5580 C C . PHE B 1 343 ? -6.992 -7.328 11.172 1 92.06 343 PHE B C 1
ATOM 5582 O O . PHE B 1 343 ? -6.164 -7.043 10.305 1 92.06 343 PHE B O 1
ATOM 5589 N N . ASP B 1 344 ? -6.656 -7.957 12.242 1 83.25 344 ASP B N 1
ATOM 5590 C CA . ASP B 1 344 ? -5.293 -8.438 12.445 1 83.25 344 ASP B CA 1
ATOM 5591 C C . ASP B 1 344 ? -5.086 -9.797 11.766 1 83.25 344 ASP B C 1
ATOM 5593 O O . ASP B 1 344 ? -5.379 -10.836 12.359 1 83.25 344 ASP B O 1
ATOM 5597 N N . CYS B 1 345 ? -4.645 -9.773 10.617 1 81.69 345 CYS B N 1
ATOM 5598 C CA . CYS B 1 345 ? -4.469 -11 9.844 1 81.69 345 CYS B CA 1
ATOM 5599 C C . CYS B 1 345 ? -3.096 -11.609 10.102 1 81.69 345 CYS B C 1
ATOM 5601 O O . CYS B 1 345 ? -2.752 -12.641 9.516 1 81.69 345 CYS B O 1
ATOM 5603 N N . GLY B 1 346 ? -2.459 -11.102 11.008 1 68 346 GLY B N 1
ATOM 5604 C CA . GLY B 1 346 ? -1.117 -11.609 11.242 1 68 346 GLY B CA 1
ATOM 5605 C C . GLY B 1 346 ? -0.046 -10.82 10.508 1 68 346 GLY B C 1
ATOM 5606 O O . GLY B 1 346 ? -0.332 -9.789 9.906 1 68 346 GLY B O 1
ATOM 5607 N N . PRO B 1 347 ? 1.187 -11.109 10.711 1 58.62 347 PRO B N 1
ATOM 5608 C CA . PRO B 1 347 ? 2.289 -10.273 10.227 1 58.62 347 PRO B CA 1
ATOM 5609 C C . PRO B 1 347 ? 2.357 -10.203 8.703 1 58.62 347 PRO B C 1
ATOM 5611 O O . PRO B 1 347 ? 2.982 -9.297 8.148 1 58.62 347 PRO B O 1
ATOM 5614 N N . GLY B 1 348 ? 1.35 -10.781 8.062 1 54.38 348 GLY B N 1
ATOM 5615 C CA . GLY B 1 348 ? 1.168 -10.648 6.621 1 54.38 348 GLY B CA 1
ATOM 5616 C C . GLY B 1 348 ? 2.346 -11.172 5.82 1 54.38 348 GLY B C 1
ATOM 5617 O O . GLY B 1 348 ? 2.195 -11.547 4.656 1 54.38 348 GLY B O 1
ATOM 5618 N N . ASN B 1 349 ? 3.672 -10.727 6.059 1 54.59 349 ASN B N 1
ATOM 5619 C CA . ASN B 1 349 ? 4.742 -10.977 5.098 1 54.59 349 ASN B CA 1
ATOM 5620 C C . ASN B 1 349 ? 5.527 -12.234 5.449 1 54.59 349 ASN B C 1
ATOM 5622 O O . ASN B 1 349 ? 6.566 -12.164 6.105 1 54.59 349 ASN B O 1
ATOM 5626 N N . CYS B 1 350 ? 4.883 -13.305 5.227 1 58.69 350 CYS B N 1
ATOM 5627 C CA . CYS B 1 350 ? 5.633 -14.547 5.375 1 58.69 350 CYS B CA 1
ATOM 5628 C C . CYS B 1 350 ? 6.879 -14.539 4.504 1 58.69 350 CYS B C 1
ATOM 5630 O O . CYS B 1 350 ? 7.812 -15.312 4.738 1 58.69 350 CYS B O 1
ATOM 5632 N N . VAL B 1 351 ? 6.809 -13.773 3.424 1 57.62 351 VAL B N 1
ATOM 5633 C CA . VAL B 1 351 ? 8.031 -13.703 2.635 1 57.62 351 VAL B CA 1
ATOM 5634 C C . VAL B 1 351 ? 9.156 -13.094 3.471 1 57.62 351 VAL B C 1
ATOM 5636 O O . VAL B 1 351 ? 10.25 -13.648 3.553 1 57.62 351 VAL B O 1
ATOM 5639 N N . LEU B 1 352 ? 8.742 -11.867 4.039 1 57.44 352 LEU B N 1
ATOM 5640 C CA . LEU B 1 352 ? 9.797 -11.125 4.727 1 57.44 352 LEU B CA 1
ATOM 5641 C C . LEU B 1 352 ? 10.188 -11.812 6.027 1 57.44 352 LEU B C 1
ATOM 5643 O O . LEU B 1 352 ? 11.344 -11.742 6.449 1 57.44 352 LEU B O 1
ATOM 5647 N N . SER B 1 353 ? 9.148 -12.414 6.551 1 54.28 353 SER B N 1
ATOM 5648 C CA . SER B 1 353 ? 9.523 -13.211 7.719 1 54.28 353 SER B CA 1
ATOM 5649 C C . SER B 1 353 ? 10.508 -14.312 7.344 1 54.28 353 SER B C 1
ATOM 5651 O O . SER B 1 353 ? 11.453 -14.594 8.086 1 54.28 353 SER B O 1
ATOM 5653 N N . ALA B 1 354 ? 10.25 -14.852 6.309 1 50.66 354 ALA B N 1
ATOM 5654 C CA . ALA B 1 354 ? 11.195 -15.852 5.805 1 50.66 354 ALA B CA 1
ATOM 5655 C C . ALA B 1 354 ? 12.516 -15.203 5.41 1 50.66 354 ALA B C 1
ATOM 5657 O O . ALA B 1 354 ? 13.586 -15.805 5.59 1 50.66 354 ALA B O 1
ATOM 5658 N N . LEU B 1 355 ? 12.352 -14.008 4.992 1 55.06 355 LEU B N 1
ATOM 5659 C CA . LEU B 1 355 ? 13.539 -13.25 4.602 1 55.06 355 LEU B CA 1
ATOM 5660 C C . LEU B 1 355 ? 14.344 -12.836 5.824 1 55.06 355 LEU B C 1
ATOM 5662 O O . LEU B 1 355 ? 15.578 -12.758 5.766 1 55.06 355 LEU B O 1
ATOM 5666 N N . SER B 1 356 ? 13.625 -12.422 6.891 1 49.66 356 SER B N 1
ATOM 5667 C CA . SER B 1 356 ? 14.281 -11.977 8.117 1 49.66 356 SER B CA 1
ATOM 5668 C C . SER B 1 356 ? 14.906 -13.148 8.867 1 49.66 356 SER B C 1
ATOM 5670 O O . SER B 1 356 ? 15.961 -13 9.484 1 49.66 356 SER B O 1
ATOM 5672 N N . VAL B 1 357 ? 14.258 -14.258 8.961 1 41.16 357 VAL B N 1
ATOM 5673 C CA . VAL B 1 357 ? 14.797 -15.398 9.695 1 41.16 357 VAL B CA 1
ATOM 5674 C C . VAL B 1 357 ? 16.078 -15.891 9.031 1 41.16 357 VAL B C 1
ATOM 5676 O O . VAL B 1 357 ? 16.984 -16.391 9.703 1 41.16 357 VAL B O 1
ATOM 5679 N N . ALA B 1 358 ? 16.109 -15.852 7.859 1 39.97 358 ALA B N 1
ATOM 5680 C CA . ALA B 1 358 ? 17.312 -16.328 7.203 1 39.97 358 ALA B CA 1
ATOM 5681 C C . ALA B 1 358 ? 18.5 -15.422 7.512 1 39.97 358 ALA B C 1
ATOM 5683 O O . ALA B 1 358 ? 19.641 -15.883 7.613 1 39.97 358 ALA B O 1
ATOM 5684 N N . SER B 1 359 ? 18.219 -14.164 7.773 1 39.19 359 SER B N 1
ATOM 5685 C CA . SER B 1 359 ? 19.312 -13.258 8.125 1 39.19 359 SER B CA 1
ATOM 5686 C C . SER B 1 359 ? 19.797 -13.5 9.547 1 39.19 359 SER B C 1
ATOM 5688 O O . SER B 1 359 ? 20.969 -13.297 9.852 1 39.19 359 SER B O 1
ATOM 5690 N N . LEU B 1 360 ? 18.969 -13.906 10.508 1 34.88 360 LEU B N 1
ATOM 5691 C CA . LEU B 1 360 ? 19.422 -14.203 11.859 1 34.88 360 LEU B CA 1
ATOM 5692 C C . LEU B 1 360 ? 20.203 -15.516 11.891 1 34.88 360 LEU B C 1
ATOM 5694 O O . LEU B 1 360 ? 21.047 -15.727 12.773 1 34.88 360 LEU B O 1
ATOM 5698 N N . ALA B 1 361 ? 19.875 -16.438 11.125 1 33.19 361 ALA B N 1
ATOM 5699 C CA . ALA B 1 361 ? 20.594 -17.703 11.195 1 33.19 361 ALA B CA 1
ATOM 5700 C C . ALA B 1 361 ? 22.047 -17.547 10.734 1 33.19 361 ALA B C 1
ATOM 5702 O O . ALA B 1 361 ? 22.891 -18.406 11.023 1 33.19 361 ALA B O 1
ATOM 5703 N N . GLY B 1 362 ? 22.344 -16.484 10.109 1 32.25 362 GLY B N 1
ATOM 5704 C CA . GLY B 1 362 ? 23.734 -16.438 9.656 1 32.25 362 GLY B CA 1
ATOM 5705 C C . GLY B 1 362 ? 24.703 -16.062 10.766 1 32.25 362 GLY B C 1
ATOM 5706 O O . GLY B 1 362 ? 25.922 -16.047 10.555 1 32.25 362 GLY B O 1
ATOM 5707 N N . GLY B 1 363 ? 24.25 -15.422 11.898 1 30.58 363 GLY B N 1
ATOM 5708 C CA . GLY B 1 363 ? 25.312 -15.117 12.844 1 30.58 363 GLY B CA 1
ATOM 5709 C C . GLY B 1 363 ? 25.672 -16.297 13.742 1 30.58 363 GLY B C 1
ATOM 5710 O O . GLY B 1 363 ? 26.469 -16.156 14.672 1 30.58 363 GLY B O 1
ATOM 5711 N N . GLY B 1 364 ? 24.75 -17.188 14.031 1 27.03 364 GLY B N 1
ATOM 5712 C CA . GLY B 1 364 ? 25.281 -18.172 14.969 1 27.03 364 GLY B CA 1
ATOM 5713 C C . GLY B 1 364 ? 26.422 -19 14.391 1 27.03 364 GLY B C 1
ATOM 5714 O O . GLY B 1 364 ? 26.359 -19.406 13.234 1 27.03 364 GLY B O 1
ATOM 5715 N N . GLY B 1 365 ? 27.703 -18.734 14.805 1 25.2 365 GLY B N 1
ATOM 5716 C CA . GLY B 1 365 ? 28.781 -19.703 14.719 1 25.2 365 GLY B CA 1
ATOM 5717 C C . GLY B 1 365 ? 28.312 -21.125 14.961 1 25.2 365 GLY B C 1
ATOM 5718 O O . GLY B 1 365 ? 27.391 -21.359 15.766 1 25.2 365 GLY B O 1
ATOM 5719 N N . GLY B 1 366 ? 28.219 -21.922 13.961 1 23.72 366 GLY B N 1
ATOM 5720 C CA . GLY B 1 366 ? 28.109 -23.375 13.953 1 23.72 366 GLY B CA 1
ATOM 5721 C C . GLY B 1 366 ? 28.906 -24.016 15.07 1 23.72 366 GLY B C 1
ATOM 5722 O O . GLY B 1 366 ? 30.141 -24.125 14.984 1 23.72 366 GLY B O 1
ATOM 5723 N N . GLY B 1 367 ? 28.719 -23.547 16.391 1 22.78 367 GLY B N 1
ATOM 5724 C CA . GLY B 1 367 ? 29.234 -24.609 17.219 1 22.78 367 GLY B CA 1
ATOM 5725 C C . GLY B 1 367 ? 28.719 -25.984 16.844 1 22.78 367 GLY B C 1
ATOM 5726 O O . GLY B 1 367 ? 27.5 -26.203 16.797 1 22.78 367 GLY B O 1
ATOM 5727 N N . SER B 1 368 ? 29.391 -26.562 15.891 1 23.09 368 SER B N 1
ATOM 5728 C CA . SER B 1 368 ? 29.391 -27.953 15.43 1 23.09 368 SER B CA 1
ATOM 5729 C C . SER B 1 368 ? 29.25 -28.922 16.594 1 23.09 368 SER B C 1
ATOM 5731 O O . SER B 1 368 ? 30.234 -29.234 17.266 1 23.09 368 SER B O 1
ATOM 5733 N N . CYS B 1 369 ? 28.453 -28.578 17.609 1 21.09 369 CYS B N 1
ATOM 5734 C CA . CYS B 1 369 ? 28.484 -29.719 18.516 1 21.09 369 CYS B CA 1
ATOM 5735 C C . CYS B 1 369 ? 28.078 -31 17.781 1 21.09 369 CYS B C 1
ATOM 5737 O O . CYS B 1 369 ? 26.875 -31.266 17.641 1 21.09 369 CYS B O 1
ATOM 5739 N N . CYS B 1 370 ? 28.578 -31.109 16.516 1 21.89 370 CYS B N 1
ATOM 5740 C CA . CYS B 1 370 ? 28.562 -32.469 15.938 1 21.89 370 CYS B CA 1
ATOM 5741 C C . CYS B 1 370 ? 28.953 -33.5 16.969 1 21.89 370 CYS B C 1
ATOM 5743 O O . CYS B 1 370 ? 29.984 -33.375 17.625 1 21.89 370 CYS B O 1
ATOM 5745 N N . ALA B 1 371 ? 27.922 -33.969 17.766 1 22.94 371 ALA B N 1
ATOM 5746 C CA . ALA B 1 371 ? 28.312 -35.094 18.609 1 22.94 371 ALA B CA 1
ATOM 5747 C C . ALA B 1 371 ? 29.359 -35.938 17.891 1 22.94 371 ALA B C 1
ATOM 5749 O O . ALA B 1 371 ? 29.312 -36.125 16.672 1 22.94 371 ALA B O 1
ATOM 5750 N N . PRO B 1 372 ? 30.594 -36 18.344 1 22.91 372 PRO B N 1
ATOM 5751 C CA . PRO B 1 372 ? 31.594 -36.812 17.641 1 22.91 372 PRO B CA 1
ATOM 5752 C C . PRO B 1 372 ? 31.031 -38.094 17.047 1 22.91 372 PRO B C 1
ATOM 5754 O O . PRO B 1 372 ? 30.078 -38.656 17.609 1 22.91 372 PRO B O 1
ATOM 5757 N N . LYS B 1 373 ? 30.844 -38.062 15.766 1 22.88 373 LYS B N 1
ATOM 5758 C CA . LYS B 1 373 ? 30.438 -39.312 15.18 1 22.88 373 LYS B CA 1
ATOM 5759 C C . LYS B 1 373 ? 31.016 -40.5 15.969 1 22.88 373 LYS B C 1
ATOM 5761 O O . LYS B 1 373 ? 32.219 -40.5 16.297 1 22.88 373 LYS B O 1
ATOM 5766 N N . PRO B 1 374 ? 30.141 -41.219 16.656 1 20.08 374 PRO B N 1
ATOM 5767 C CA . PRO B 1 374 ? 30.859 -42.312 17.312 1 20.08 374 PRO B CA 1
ATOM 5768 C C . PRO B 1 374 ? 31.938 -42.938 16.406 1 20.08 374 PRO B C 1
ATOM 5770 O O . PRO B 1 374 ? 31.844 -42.844 15.18 1 20.08 374 PRO B O 1
ATOM 5773 N N . ALA B 1 375 ? 33.219 -42.906 16.906 1 20.88 375 ALA B N 1
ATOM 5774 C CA . ALA B 1 375 ? 34.312 -43.625 16.234 1 20.88 375 ALA B CA 1
ATOM 5775 C C . ALA B 1 375 ? 33.781 -44.875 15.555 1 20.88 375 ALA B C 1
ATOM 5777 O O . ALA B 1 375 ? 33.25 -45.781 16.219 1 20.88 375 ALA B O 1
ATOM 5778 N N . ALA B 1 376 ? 33.125 -44.688 14.273 1 20.17 376 ALA B N 1
ATOM 5779 C CA . ALA B 1 376 ? 32.812 -45.906 13.547 1 20.17 376 ALA B CA 1
ATOM 5780 C C . ALA B 1 376 ? 33.875 -46.969 13.805 1 20.17 376 ALA B C 1
ATOM 5782 O O . ALA B 1 376 ? 35.062 -46.719 13.727 1 20.17 376 ALA B O 1
ATOM 5783 N N . ALA B 1 377 ? 33.438 -47.938 14.516 1 20.06 377 ALA B N 1
ATOM 5784 C CA . ALA B 1 377 ? 34.188 -49.156 14.82 1 20.06 377 ALA B CA 1
ATOM 5785 C C . ALA B 1 377 ? 34.906 -49.688 13.578 1 20.06 377 ALA B C 1
ATOM 5787 O O . ALA B 1 377 ? 34.312 -49.688 12.484 1 20.06 377 ALA B O 1
ATOM 5788 N N . ALA B 1 378 ? 36.281 -49.594 13.578 1 20.72 378 ALA B N 1
ATOM 5789 C CA . ALA B 1 378 ? 37.25 -50.188 12.664 1 20.72 378 ALA B CA 1
ATOM 5790 C C . ALA B 1 378 ? 36.812 -51.594 12.273 1 20.72 378 ALA B C 1
ATOM 5792 O O . ALA B 1 378 ? 36.812 -52.531 13.109 1 20.72 378 ALA B O 1
ATOM 5793 N N . ALA B 1 379 ? 35.594 -51.594 11.57 1 18.66 379 ALA B N 1
ATOM 5794 C CA . ALA B 1 379 ? 35.281 -53 11.227 1 18.66 379 ALA B CA 1
ATOM 5795 C C . ALA B 1 379 ? 36.531 -53.719 10.688 1 18.66 379 ALA B C 1
ATOM 5797 O O . ALA B 1 379 ? 37.312 -53.125 9.938 1 18.66 379 ALA B O 1
ATOM 5798 N N . ALA B 1 380 ? 36.75 -54.844 11.188 1 17.02 380 ALA B N 1
ATOM 5799 C CA . ALA B 1 380 ? 37.781 -55.875 11.07 1 17.02 380 ALA B CA 1
ATOM 5800 C C . ALA B 1 380 ? 38 -56.281 9.609 1 17.02 380 ALA B C 1
ATOM 5802 O O . ALA B 1 380 ? 37.094 -56.156 8.789 1 17.02 380 ALA B O 1
ATOM 5803 N N . LYS B 1 381 ? 39.219 -56.594 9.266 1 20.69 381 LYS B N 1
ATOM 5804 C CA . LYS B 1 381 ? 40.062 -57.156 8.211 1 20.69 381 LYS B CA 1
ATOM 5805 C C . LYS B 1 381 ? 39.469 -58.406 7.641 1 20.69 381 LYS B C 1
ATOM 5807 O O . LYS B 1 381 ? 40.062 -59.062 6.781 1 20.69 381 LYS B O 1
ATOM 5812 N N . GLY B 1 382 ? 38.312 -59.094 8.188 1 15.61 382 GLY B N 1
ATOM 5813 C CA . GLY B 1 382 ? 38.594 -60.469 7.848 1 15.61 382 GLY B CA 1
ATOM 5814 C C . GLY B 1 382 ? 38.625 -60.719 6.352 1 15.61 382 GLY B C 1
ATOM 5815 O O . GLY B 1 382 ? 38.25 -59.844 5.562 1 15.61 382 GLY B O 1
ATOM 5816 N N . GLY B 1 383 ? 38.312 -62 5.863 1 16.83 383 GLY B N 1
ATOM 5817 C CA . GLY B 1 383 ? 38.844 -63.219 5.25 1 16.83 383 GLY B CA 1
ATOM 5818 C C . GLY B 1 383 ? 38.562 -63.312 3.762 1 16.83 383 GLY B C 1
ATOM 5819 O O . GLY B 1 383 ? 37.781 -62.5 3.221 1 16.83 383 GLY B O 1
ATOM 5820 N N . ASP B 1 384 ? 38.438 -64.438 3.174 1 16.97 384 ASP B N 1
ATOM 5821 C CA . ASP B 1 384 ? 38.969 -65.375 2.154 1 16.97 384 ASP B CA 1
ATOM 5822 C C . ASP B 1 384 ? 38.094 -65.375 0.906 1 16.97 384 ASP B C 1
ATOM 5824 O O . ASP B 1 384 ? 38.594 -65.312 -0.217 1 16.97 384 ASP B O 1
ATOM 5828 N N . SER B 1 385 ? 36.719 -65.812 0.957 1 16.09 385 SER B N 1
ATOM 5829 C CA . SER B 1 385 ? 36.469 -67.062 0.315 1 16.09 385 SER B CA 1
ATOM 5830 C C . SER B 1 385 ? 36.312 -66.938 -1.192 1 16.09 385 SER B C 1
ATOM 5832 O O . SER B 1 385 ? 36.062 -65.812 -1.685 1 16.09 385 SER B O 1
ATOM 5834 N N . CYS B 1 386 ? 35.625 -67.875 -1.971 1 15.88 386 CYS B N 1
ATOM 5835 C CA . CYS B 1 386 ? 35.719 -68.938 -2.959 1 15.88 386 CYS B CA 1
ATOM 5836 C C . CYS B 1 386 ? 34.906 -68.625 -4.207 1 15.88 386 CYS B C 1
ATOM 5838 O O . CYS B 1 386 ? 33.844 -69.188 -4.445 1 15.88 386 CYS B O 1
ATOM 5840 N N . CYS B 1 387 ? 34.531 -67.312 -4.5 1 16.52 387 CYS B N 1
ATOM 5841 C CA . CYS B 1 387 ? 33.469 -67.375 -5.473 1 16.52 387 CYS B CA 1
ATOM 5842 C C . CYS B 1 387 ? 33.906 -68.062 -6.742 1 16.52 387 CYS B C 1
ATOM 5844 O O . CYS B 1 387 ? 34.969 -67.75 -7.289 1 16.52 387 CYS B O 1
ATOM 5846 N N . ALA B 1 388 ? 33.281 -69.25 -7.16 1 16.92 388 ALA B N 1
ATOM 5847 C CA . ALA B 1 388 ? 33.375 -70.375 -8.102 1 16.92 388 ALA B CA 1
ATOM 5848 C C . ALA B 1 388 ? 33.25 -69.875 -9.539 1 16.92 388 ALA B C 1
ATOM 5850 O O . ALA B 1 388 ? 32.375 -69.062 -9.852 1 16.92 388 ALA B O 1
ATOM 5851 N N . PRO B 1 389 ? 34.156 -70.188 -10.406 1 18.77 389 PRO B N 1
ATOM 5852 C CA . PRO B 1 389 ? 34.531 -69.875 -11.797 1 18.77 389 PRO B CA 1
ATOM 5853 C C . PRO B 1 389 ? 33.469 -70.375 -12.797 1 18.77 389 PRO B C 1
ATOM 5855 O O . PRO B 1 389 ? 33.156 -71.562 -12.859 1 18.77 389 PRO B O 1
ATOM 5858 N N . LYS B 1 390 ? 32.281 -69.625 -12.875 1 18.06 390 LYS B N 1
ATOM 5859 C CA . LYS B 1 390 ? 31.328 -70.312 -13.734 1 18.06 390 LYS B CA 1
ATOM 5860 C C . LYS B 1 390 ? 31.938 -70.688 -15.086 1 18.06 390 LYS B C 1
ATOM 5862 O O . LYS B 1 390 ? 32.594 -69.812 -15.719 1 18.06 390 LYS B O 1
ATOM 5867 N N . PRO B 1 391 ? 31.719 -71.938 -15.656 1 16.41 391 PRO B N 1
ATOM 5868 C CA . PRO B 1 391 ? 32.25 -72.875 -16.656 1 16.41 391 PRO B CA 1
ATOM 5869 C C . PRO B 1 391 ? 31.953 -72.375 -18.094 1 16.41 391 PRO B C 1
ATOM 5871 O O . PRO B 1 391 ? 32.875 -72.375 -18.922 1 16.41 391 PRO B O 1
ATOM 5874 N N . ALA B 1 392 ? 30.719 -72.5 -18.672 1 15.45 392 ALA B N 1
ATOM 5875 C CA . ALA B 1 392 ? 30.562 -73.625 -19.656 1 15.45 392 ALA B CA 1
ATOM 5876 C C . ALA B 1 392 ? 30.812 -73.062 -21.062 1 15.45 392 ALA B C 1
ATOM 5878 O O . ALA B 1 392 ? 31.594 -73.688 -21.812 1 15.45 392 ALA B O 1
ATOM 5879 N N . ALA B 1 393 ? 29.734 -72.5 -21.922 1 16.31 393 ALA B N 1
ATOM 5880 C CA . ALA B 1 393 ? 29.328 -73.312 -23.062 1 16.31 393 ALA B CA 1
ATOM 5881 C C . ALA B 1 393 ? 30.062 -72.875 -24.328 1 16.31 393 ALA B C 1
ATOM 5883 O O . ALA B 1 393 ? 30.125 -71.688 -24.641 1 16.31 393 ALA B O 1
ATOM 5884 N N . ALA B 1 394 ? 30.844 -73.75 -25.078 1 16.16 394 ALA B N 1
ATOM 5885 C CA . ALA B 1 394 ? 31.75 -73.938 -26.219 1 16.16 394 ALA B CA 1
ATOM 5886 C C . ALA B 1 394 ? 30.969 -73.875 -27.531 1 16.16 394 ALA B C 1
ATOM 5888 O O . ALA B 1 394 ? 31.547 -74 -28.609 1 16.16 394 ALA B O 1
ATOM 5889 N N . ALA B 1 395 ? 29.734 -73.5 -27.766 1 16.66 395 ALA B N 1
ATOM 5890 C CA . ALA B 1 395 ? 29.375 -74.188 -28.984 1 16.66 395 ALA B CA 1
ATOM 5891 C C . ALA B 1 395 ? 30.188 -73.75 -30.172 1 16.66 395 ALA B C 1
ATOM 5893 O O . ALA B 1 395 ? 30.422 -72.562 -30.344 1 16.66 395 ALA B O 1
ATOM 5894 N N . ALA B 1 396 ? 30.891 -74.75 -31.062 1 15.97 396 ALA B N 1
ATOM 5895 C CA . ALA B 1 396 ? 31.781 -75 -32.188 1 15.97 396 ALA B CA 1
ATOM 5896 C C . ALA B 1 396 ? 31.062 -74.812 -33.5 1 15.97 396 ALA B C 1
ATOM 5898 O O . ALA B 1 396 ? 31.641 -75.062 -34.594 1 15.97 396 ALA B O 1
ATOM 5899 N N . ALA B 1 397 ? 30 -74.25 -33.594 1 14.43 397 ALA B N 1
ATOM 5900 C CA . ALA B 1 397 ? 29.453 -74.875 -34.781 1 14.43 397 ALA B CA 1
ATOM 5901 C C . ALA B 1 397 ? 30.422 -74.75 -35.969 1 14.43 397 ALA B C 1
ATOM 5903 O O . ALA B 1 397 ? 31.312 -73.875 -35.969 1 14.43 397 ALA B O 1
ATOM 5904 N N . LYS B 1 398 ? 29.719 -74.688 -37.188 1 17.17 398 LYS B N 1
ATOM 5905 C CA . LYS B 1 398 ? 29.25 -75.375 -38.375 1 17.17 398 LYS B CA 1
ATOM 5906 C C . LYS B 1 398 ? 30.016 -74.938 -39.625 1 17.17 398 LYS B C 1
ATOM 5908 O O . LYS B 1 398 ? 30.562 -73.812 -39.656 1 17.17 398 LYS B O 1
ATOM 5913 N N . GLY B 1 399 ? 29.719 -75.5 -40.781 1 15.95 399 GLY B N 1
ATOM 5914 C CA . GLY B 1 399 ? 30.109 -76.062 -42.062 1 15.95 399 GLY B CA 1
ATOM 5915 C C . GLY B 1 399 ? 30.406 -75 -43.125 1 15.95 399 GLY B C 1
ATOM 5916 O O . GLY B 1 399 ? 30 -73.875 -43 1 15.95 399 GLY B O 1
ATOM 5917 N N . GLY B 1 400 ? 31.25 -75.312 -44.25 1 16.12 400 GLY B N 1
ATOM 5918 C CA . GLY B 1 400 ? 32.25 -75 -45.281 1 16.12 400 GLY B CA 1
ATOM 5919 C C . GLY B 1 400 ? 31.672 -74.438 -46.562 1 16.12 400 GLY B C 1
ATOM 5920 O O . GLY B 1 400 ? 32.406 -73.938 -47.406 1 16.12 400 GLY B O 1
ATOM 5921 N N . ALA B 1 401 ? 30.469 -74.75 -47 1 16.41 401 ALA B N 1
ATOM 5922 C CA . ALA B 1 401 ? 30.672 -75.188 -48.406 1 16.41 401 ALA B CA 1
ATOM 5923 C C . ALA B 1 401 ? 31 -74 -49.281 1 16.41 401 ALA B C 1
ATOM 5925 O O . ALA B 1 401 ? 30.766 -72.875 -48.906 1 16.41 401 ALA B O 1
ATOM 5926 N N . ALA B 1 402 ? 30.406 -73.938 -50.562 1 17.55 402 ALA B N 1
ATOM 5927 C CA . ALA B 1 402 ? 30.859 -74.125 -51.938 1 17.55 402 ALA B CA 1
ATOM 5928 C C . ALA B 1 402 ? 31.203 -72.812 -52.625 1 17.55 402 ALA B C 1
ATOM 5930 O O . ALA B 1 402 ? 30.859 -71.75 -52.125 1 17.55 402 ALA B O 1
ATOM 5931 N N . ALA B 1 403 ? 30.609 -72.5 -53.812 1 17.28 403 ALA B N 1
ATOM 5932 C CA . ALA B 1 403 ? 31.203 -72.562 -55.156 1 17.28 403 ALA B CA 1
ATOM 5933 C C . ALA B 1 403 ? 31.75 -71.25 -55.594 1 17.28 403 ALA B C 1
ATOM 5935 O O . ALA B 1 403 ? 32.906 -71.125 -56 1 17.28 403 ALA B O 1
ATOM 5936 N N . PRO B 1 404 ? 31.031 -70.5 -56.344 1 16.69 404 PRO B N 1
ATOM 5937 C CA . PRO B 1 404 ? 31.359 -70.375 -57.781 1 16.69 404 PRO B CA 1
ATOM 5938 C C . PRO B 1 404 ? 32.281 -69.188 -58.062 1 16.69 404 PRO B C 1
ATOM 5940 O O . PRO B 1 404 ? 32.406 -68.25 -57.25 1 16.69 404 PRO B O 1
ATOM 5943 N N . ARG B 1 405 ? 32.5 -68.75 -59.312 1 17 405 ARG B N 1
ATOM 5944 C CA . ARG B 1 405 ? 33.625 -68.562 -60.219 1 17 405 ARG B CA 1
ATOM 5945 C C . ARG B 1 405 ? 34.281 -67.25 -59.969 1 17 405 ARG B C 1
ATOM 5947 O O . ARG B 1 405 ? 35.5 -67.188 -59.75 1 17 405 ARG B O 1
ATOM 5954 N N . LYS B 1 406 ? 34.25 -66.375 -61.031 1 16.03 406 LYS B N 1
ATOM 5955 C CA . LYS B 1 406 ? 35.125 -65.75 -62.031 1 16.03 406 LYS B CA 1
ATOM 5956 C C . LYS B 1 406 ? 35.531 -64.375 -61.594 1 16.03 406 LYS B C 1
ATOM 5958 O O . LYS B 1 406 ? 35.062 -63.875 -60.594 1 16.03 406 LYS B O 1
ATOM 5963 N N . CYS B 1 407 ? 35.188 -63.344 -62.5 1 18.23 407 CYS B N 1
ATOM 5964 C CA . CYS B 1 407 ? 35.938 -62.438 -63.375 1 18.23 407 CYS B CA 1
ATOM 5965 C C . CYS B 1 407 ? 36.375 -61.188 -62.625 1 18.23 407 CYS B C 1
ATOM 5967 O O . CYS B 1 407 ? 35.875 -60.906 -61.531 1 18.23 407 CYS B O 1
ATOM 5969 N N . CYS B 1 408 ? 36.5 -59.875 -63.406 1 17.53 408 CYS B N 1
ATOM 5970 C CA . CYS B 1 408 ? 37.188 -58.656 -63.812 1 17.53 408 CYS B CA 1
ATOM 5971 C C . CYS B 1 408 ? 36.781 -57.5 -62.906 1 17.53 408 CYS B C 1
ATOM 5973 O O . CYS B 1 408 ? 35.625 -57.375 -62.5 1 17.53 408 CYS B O 1
#

Nearest PDB structures (foldseek):
  5evj-assembly2_B  TM=9.783E-01  e=2.161E-47  Chlamydomonas reinhardtii
  5jx7-assembly1_A  TM=9.196E-01  e=3.432E-37  Cyanidioschyzon sp. 5508
  5eg5-assembly1_A  TM=9.218E-01  e=7.069E-37  Cyanidioschyzon sp. 5508
  8d59-assembly1_A  TM=5.946E-01  e=3.050E-07  Homo sapiens
  4pwy-assembly1_A-2  TM=5.822E-01  e=2.666E-06  Homo sapiens

Organism: NCBI:txid307507

Sequence (816 aa):
MAPVAAGPSQLEDAAAVRESVSKYYGDTLQGSSDLRTSACCTAKPPAKEVVELLRRVPEEIVSKYYGCGSPFPQGVEGKRILDLGCGTGRDCYVCAGLVGPRGSVTGLDMTDAQLDVARRHEAAWAADLGYDKPNTRFLKGRIEYLEEAGLEAGSVDVVISNCVINLSPEKERCLREVYRVLAPGGEMFFSDVYSDRRLPEAARRHEVALGECLGGALYVNDFLSLCKQVGFSDPRVLAAEPIEVHDAELEGVLGGAKFYSVTFRLFKLPGLLEPQCEEYGQTATYKGTVPGSEDAYTLDCDHTFKAGATARVCGNTAAMLEDSWLAPHFTVMGDRSTHQGQFDCGPGNCVLSALSVASLAGGGGGGSCCAPKPAAAAAAKGGDSCCAPKPAAAAAAKGGAAAPRKCCMAPVAAGPSQLEDAAAVRESVSKYYGDTLQGSSDLRTSACCTAKPPAKEVVELLRRVPEEIVSKYYGCGSPFPQGVEGKRILDLGCGTGRDCYVCAGLVGPRGSVTGLDMTDAQLDVARRHEAAWAADLGYDKPNTRFLKGRIEYLEEAGLEAGSVDVVISNCVINLSPEKERCLREVYRVLAPGGEMFFSDVYSDRRLPEAARRHEVALGECLGGALYVNDFLSLCKQVGFSDPRVLAAEPIEVHDAELEGVLGGAKFYSVTFRLFKLPGLLEPQCEEYGQTATYKGTVPGSEDAYTLDCDHTFKAGATARVCGNTAAMLEDSWLAPHFTVMGDRSTHQGQFDCGPGNCVLSALSVASLAGGGGGGSCCAPKPAAAAAAKGGDSCCAPKPAAAAAAKGGAAAPRKCC

Foldseek 3Di:
DPPPPPPPVLVVVQVVLVVLQCCLLVPVDQAQVPQQWLLQDDPDDDFPLLVVQLVVPDPVLRRSDHFNYQFDDFPQALFEEEEEQCFLNSNVLSVQLRNPQNYAYEYEHQDPVRPVNNVVCQQVSCVVSVHPHGRYDYFHDHLLCVVVRPQAFQQGQEYEYTAPLLSGSCNLSSLLVVLRNHHAQHKYKYKHKAKCDDFDPQLLPPSSCSSSSNNSHYHVVVVQVSLCVSQQQQKFWADKDWMDDPDPVSCVRRVNITMIITIIMGHRHPPQDDNAFWAQFKKKAFQLPTPSASQWDGPHPQDIHGHPDIDGGTRRVLCSCCGHSNNVGMDMDGDSPDTDGGDPSDPRPPVVVVVVVVVVVVPPDPPCPVVPPPDPPPPPCPDDCPPPDDDDDDDDDPDDDDDDDDPD/DPPPPPDPVLVVVQVVLVVLQCCLLVPVDQAQVPQQWLLQDDPDDDFPLLVVQLVPPDPVLRRSDHFSYQFDDFPQALFEEEEEQCFLNSNVLSVQLRNPQNYAYEYEHADPVRPVNNVVCQQVSCVVSVHPHGRYDYFHDHLLCVVVRPQAFQQGQEYEYTAPLLSGSCNLSSLLVVLRNHHAQHKYKYKHKAKCDDFDPQLLPPSSCSSSSNNSHYHVVVVQVSLCVSQQQQKFWADKDWMDDPDPVSCVRRVNITMIITIIMGHRHPPQDDNAFWAQFKKKAFQLPTPSASQWDGPHPQDIHGHPDIDGGTRRVLCSCCGHSNNVGMDMDGDSPDTDGGDPSDPRPPVVVVVVVVVVVVPDDPPCVVVPPPPPPPPDDDDDDDDDDDDDDDPPDDDDDYDDDDDD

InterPro domains:
  IPR025714 Methyltransferase domain [PF13847] (77-227)
  IPR026669 Arsenite methyltransferase-like [PTHR43675] (16-335)
  IPR029063 S-adenosyl-L-methionine-dependent methyltransferase superfamily [G3DSA:3.40.50.150] (47-273)
  IPR029063 S-adenosyl-L-methionine-dependent methyltransferase superfamily [SSF53335] (17-312)

Secondary structure (DSSP, 8-state):
-------HHHHHHHHHHHHHHHHIIIII--SGGG--SGGG--SSPPPHHHHHHHHHS-HHHHTT---S-----SS-TT-EEEEET-TT-HHHHHHHHHH-TT-EEEEEES-HHHHHHHHHTHHHHHHHHT-SS--EEEEE--TT-GGGGTPPTT-EEEEEEES-GGG-S-HHHHHHHHHHHEEEEEEEEEEEEEESSPPPHHHHH-HHHHHTTSTTPEEHHHHHHHHHHHT--S-EEEEEEEE----HHHHHHTTT--EEEEEEEEE--TTT--SS-B----EEEE-S-STT-SSEEEEETTEEEEBT-EEE--HHHHHHHHSSTTGGGEEEE--S-S--SB-------HHHHHHHHHHHHTTS--------------------------------------------/-------HHHHHHHHHHHHHHHHIIIII--SGGG--SGGG--SSPPPHHHHHHHHHS-HHHHTT---S-----SS-TT-EEEEET-TTSHHHHHHHHHH-TT-EEEEEES-HHHHHHHHHTHHHHHHHHT-SS--EEEEE--TT-GGGGTPPTT-EEEEEEES-GGG-S-HHHHHHHHHHHEEEEEEEEEEEEEESSPPPHHHHH-HHHHHTTSTTPEEHHHHHHHHHHHT--S-EEEEEEEE----HHHHHHTTT--EEEEEEEEE--TTT--SS-B----EEEE-S-STT-SSEEEEETTEEEEBT-EEE--HHHHHHHHSSTTGGGEEEE--S-S--SB-------HHHHHHHHHHHHTTS--------------------------------------------

pLDDT: mean 77.75, std 27.4, range [14.43, 98.88]

Solvent-accessible surface area (backbone atoms only — not comparable to full-atom values): 45355 Å² total; per-residue (Å²): 114,72,80,74,67,73,51,72,67,54,50,59,52,34,55,52,43,47,52,50,50,48,44,41,65,67,66,63,52,75,39,56,84,70,53,85,50,59,50,43,67,60,87,68,80,71,51,65,70,54,52,59,42,55,71,65,51,57,64,80,33,59,52,63,46,74,58,36,51,80,75,69,85,73,59,43,61,50,35,34,35,36,31,42,62,29,51,36,27,55,67,45,56,43,46,37,61,57,12,36,88,76,13,37,22,38,27,29,26,74,50,66,71,34,42,53,58,29,59,71,44,41,62,61,48,18,52,72,74,68,37,96,54,56,43,63,48,79,42,68,36,50,71,57,39,39,60,82,53,67,53,47,72,43,66,26,40,35,36,34,35,45,60,39,64,46,67,45,81,49,48,68,46,26,52,44,38,50,58,45,26,29,19,89,20,11,33,39,39,27,30,35,47,28,21,60,24,59,67,46,69,69,19,51,65,30,64,70,37,38,74,69,46,54,22,41,29,43,22,49,68,59,48,54,52,49,37,39,74,67,55,29,54,65,71,36,49,49,45,65,41,79,34,58,82,81,50,68,71,58,47,64,47,38,71,76,59,48,40,26,38,34,29,39,39,33,49,37,49,86,75,57,58,50,92,61,50,32,23,32,76,26,33,40,26,29,67,33,69,32,75,84,29,47,62,43,46,70,79,28,67,78,40,69,36,42,40,75,43,76,41,81,40,29,44,42,56,47,39,53,37,56,56,23,80,48,24,90,39,40,50,69,46,71,80,65,83,48,55,70,18,72,34,88,70,62,90,75,44,59,57,52,50,53,54,50,52,57,60,59,60,67,66,61,73,78,76,70,76,63,68,74,74,71,79,70,74,70,75,70,72,82,65,84,66,85,70,76,82,78,85,88,84,84,77,84,77,82,88,74,91,82,67,102,74,85,97,116,109,74,80,75,68,75,51,73,67,55,49,60,48,33,56,51,43,48,52,49,51,48,44,41,65,67,67,63,51,72,41,57,84,70,52,87,50,58,50,44,65,60,89,68,80,73,50,65,69,55,52,58,42,55,72,67,50,56,64,79,33,59,52,63,46,75,58,35,48,79,77,69,85,73,60,42,61,50,35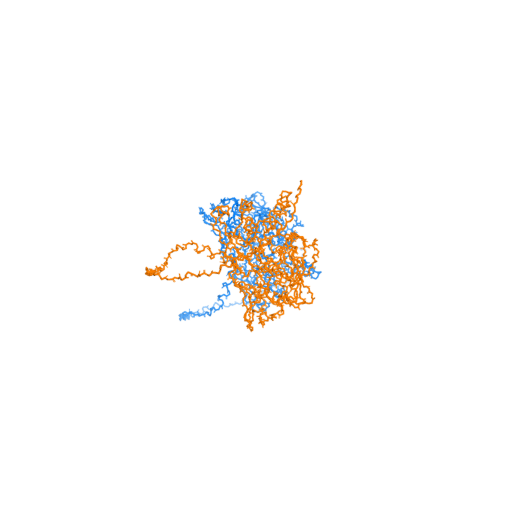,34,35,35,30,43,64,30,51,37,28,55,67,45,56,41,47,35,60,57,12,34,87,74,13,37,23,38,28,30,25,72,50,66,72,34,42,54,57,29,59,71,44,40,61,61,48,18,51,72,73,67,37,96,55,57,43,64,49,78,42,69,35,52,72,57,41,39,60,82,53,68,52,48,73,43,65,26,41,34,36,34,34,48,58,40,64,47,65,46,80,51,48,67,48,25,52,44,38,51,58,45,25,30,19,89,19,10,33,40,41,29,32,37,47,28,21,59,25,58,68,46,69,67,20,51,65,29,63,69,36,38,75,68,46,54,21,41,30,43,22,47,68,59,47,53,51,49,35,40,74,68,55,30,53,68,72,36,49,49,44,66,39,81,35,59,80,80,51,67,71,57,47,63,48,36,72,76,60,49,39,26,38,35,28,37,40,34,50,37,47,85,80,57,57,50,92,59,50,31,22,33,76,24,34,40,26,29,66,35,66,33,75,86,28,46,62,41,45,70,78,29,66,78,39,70,38,42,41,75,42,73,41,81,40,30,45,42,56,47,40,52,37,56,56,24,78,47,24,90,39,40,49,69,45,72,79,64,83,48,55,70,19,71,34,86,69,61,90,76,43,59,57,53,48,52,54,49,52,56,58,58,62,67,66,60,74,76,75,68,74,61,69,71,67,70,79,73,72,79,74,76,80,79,89,81,83,78,86,77,80,87,79,80,92,69,88,71,84,85,90,78,85,86,79,86,87,84,89,134